Protein AF-0000000080438762 (afdb_homodimer)

Sequence (928 aa):
MVLQNIKEFFSVFGAPVFLPIVIFIICKALKMNNKKAFLSGLYAGVGLQGFMLLIGAFTPIIMPVIKQMVHSTGINLPVLDLGWQTSAIIAYSSKIGLIFFAFAIIIQLVLFATKFTNIFLPSDLWLNYTYMIWGSMMYIGTKNIWLSMLFMIVILLYNILNIEVICKRWSRYYKYPNCTIISMHNTEVTLLLYVLDPIFNKLGINKLRFHPDKLKEKLGVFGEVGTIGLILGILIGILGNIKRLDSMVAWGQITKLGIVLATLMMIFPKISQIFAQAFEPMADIVNKRLDNEKEKGREWYIGVDDATGYGEPATLITGTLLIPIMIFMALILPGNKTLPMVDLIALPFMVEALIAMTKGNMIKTIIVGGIWYSLGLYMCSAIAPIYTQAAIAAGIALPTGAVMITSFNMMAQPIAGLMFLAFLSQNPILILGIIILYFILLIVVKKNKERIHNYIEVQAEKNIMVLQNIKEFFSVFGAPVFLPIVIFIICKALKMNNKKAFLSGLYAGVGLQGFMLLIGAFTPIIMPVIKQMVHSTGINLPVLDLGWQTSAIIAYSSKIGLIFFAFAIIIQLVLFATKFTNIFLPSDLWLNYTYMIWGSMMYIGTKNIWLSMLFMIVILLYNILNIEVICKRWSRYYKYPNCTIISMHNTEVTLLLYVLDPIFNKLGINKLRFHPDKLKEKLGVFGEVGTIGLILGILIGILGNIKRLDSMVAWGQITKLGIVLATLMMIFPKISQIFAQAFEPMADIVNKRLDNEKEKGREWYIGVDDATGYGEPATLITGTLLIPIMIFMALILPGNKTLPMVDLIALPFMVEALIAMTKGNMIKTIIVGGIWYSLGLYMCSAIAPIYTQAAIAAGIALPTGAVMITSFNMMAQPIAGLMFLAFLSQNPILILGIIILYFILLIVVKKNKERIHNYIEVQAEKNI

Radius of gyration: 29.32 Å; Cα contacts (8 Å, |Δi|>4): 1547; chains: 2; bounding box: 57×88×68 Å

Organism: NCBI:txid29372

Foldseek 3Di:
DVLVVQLVCPLVDDPLRVQLVLQLVVCVVLVHDNVLSNLLSNLQSQLVVVVVVLLVVCQVLQVLLLVLLCVVLVPFQQAEAPAVSLLLLLLSNDSLSVVLLVVVQVVLVVCCVVPVAQENESSRSSLLSLLSSLLLLLCLLPVDSVLSNVLSVLLLLVLRLQFLLLVVLLCVLLVQPQATARRSLQRLLVVLVVVCLVVCVVVPLLVDPDFLVVQCVVVPPCSDQLNVQLVLLLVSLCSSCVPPVVDPVSVVSSNVSSNSSSVCSVVLLVSLVSNLSSCNVVSVSVVVVVVVCVVVPRRHHYHDHLSNRLNPPLLSSLLSVCLVLVQVLQSPPPPQNYHYGSCSNVSSSNQSSVCSLQSSSSVSSNVSSSVLLSLLSVQQRVSFVSSQVSSVVSVHDDPPSRDTYGHSSSRSNNVSSVLSVQSSVVDPVSVVVSVVVSVVSSCVCVVCVVVSNVVSVVSNVSRD/DVLVVQLCCPLVDDPLRVQLVLQLVVCVVLVHDNVLSNLLSNLQSQLVVVVVVLLVVCQVLQVLLLVLLCVVLVPFQQAEAPAVSLLLLLLSNDSLSVVLLVVVQVVLVVCCVVPVAQENESSRSSLLSLLSSLLLLLCLLPVDSVLSSVLSVLVLLVLRLQFLLLVVLLCVLLVLPQATARRSLQRLLVVLVVVCLVVCVVVPLLVDPDFLVVQCVVVPPCSDQLNVQLVLLLVSLCSSCVPPVVDPVSVVSSNVSSNSSSVCSVVLLVSLVSNLSSCNVVSVSVVVVVVVCVVVVRRHHYHDHLSNRLNPSLLSSLLSVCLVLVQVLQRPPPPQNYHYGSCSNVSSSNQSSVCSLQSSSSVSSNVSSSVLLSLLSVQQRVSQVSSQVSSVVSVHDDPPSRDTYGHSSSRSNNVSSVLSVQSSVVDPVSVVVSVVVSVVSSCVCVVCVVVSNVVSVVSNVSRD

Secondary structure (DSSP, 8-state):
-HHHHHHHHHHHS-HHHHHHHHHHHHHHHTT--HHHHHHHHHHHHHHHHHHHHHHHHHHHHHHHHHHHHHHHHT----EEE--HHHHHHHHHHSHHHHHHHHHHHHHHHHHHHTTS-SEEGGGGGGGGHHHHHHHHHHHHHH--HHHHHHHHHHHHHHHHHHHHHHHHHHHHHHT-TTEEE--HHHHTTHHHHHHHHHHHHHHTGGG----HHHHHHHHGGGGSHHHHHHHHHHHHHHHHTGGGTTSHHHHHHHHHHHHHHHHHHHHHHHHHHHHHTTTHHHHHHHHHHHHHHGGGT---EEEE-THHHHT-HHHHHHHHHHHHHHHHHHHHSTT--EE--GGGGGHHHHTHHHHHHTTT-HHHHHHHHHHHHHHHHHHHHHHHHHHHHHHHHTTPPPPTT-SEEE-HHHH--HHHHHHHHHHHTT-HHHHHHHHHHHHHHHHHHHHTHHHHHHHHHHHHHT--/-HHHHHHHHHHHS-HHHHHHHHHHHHHHHTT--HHHHHHHHHHHHHHHHHHHHHHHHHHHHHHHHHHHHHHHHT----EEE--HHHHHHHHHHSHHHHHHHHHHHHHHHHHHHTTS-SEEGGGGGGGGHHHHHHHHHHHHHH--HHHHHHHHHHHHHHHHHHHHHHHHHHHHHHT-TTEEE--HHHHTTHHHHHHHHHHHHHHTGGG----HHHHHHHHGGGGSHHHHHHHHHHHHHHHHTGGGTTSHHHHHHHHHHHHHHHHHHHHHHHHHHHHHTTTHHHHHHHHHHHHHHGGGT---EEEE-THHHHT-HHHHHHHHHHHHHHHHHHHHSTT--EE--GGGGGHHHHTHHHHHHTTT-HHHHHHHHHHHHHHHHHHHHHHHHHHHHHHHHTTPPPPTT--EEE-HHHH--HHHHHHHHHHHTT-HHHHHHHHHHHHHHHHHHHHTHHHHHHHHHHHHHT--

Solvent-accessible surface area (backbone atoms only — not comparable to full-atom values): 45391 Å² total; per-residue (Å²): 107,69,65,58,50,49,32,49,46,47,65,42,36,49,65,41,59,52,46,17,54,53,39,24,52,51,33,43,73,72,66,44,57,67,63,61,17,47,49,20,7,47,25,37,13,25,21,50,41,45,52,51,41,52,52,59,44,44,39,74,64,49,49,60,38,55,52,37,31,36,63,74,69,67,52,78,50,57,27,38,24,67,12,51,68,51,44,42,50,32,7,47,48,28,70,64,14,45,53,43,53,61,47,48,52,52,51,43,49,49,36,34,74,69,60,74,38,50,52,42,50,71,64,42,60,74,59,50,34,71,38,16,35,56,22,36,34,41,26,70,76,65,71,35,67,64,61,18,50,48,48,31,51,50,54,50,52,55,42,50,56,51,36,67,61,44,28,64,48,38,11,60,64,70,66,37,71,53,27,22,61,66,50,55,63,25,52,58,62,42,62,56,42,70,63,45,47,65,54,36,53,74,72,48,56,33,67,48,72,52,36,55,71,53,35,28,70,74,49,40,64,62,33,34,65,45,43,42,23,24,53,49,21,32,52,52,27,45,60,23,30,65,91,41,68,86,37,66,64,39,51,22,52,14,49,48,38,7,46,49,38,13,21,48,58,58,46,48,30,56,37,19,52,44,28,35,52,28,47,49,63,56,37,50,53,49,48,56,50,33,67,64,34,48,76,73,69,58,79,59,28,39,28,36,61,53,50,56,56,33,44,40,61,46,28,36,52,41,17,54,60,42,37,63,52,50,54,52,45,42,72,66,44,83,87,40,26,30,39,78,51,53,25,42,78,43,33,19,45,45,40,40,52,42,27,29,54,31,59,40,28,34,62,63,36,47,53,52,48,52,52,50,48,52,49,2,36,46,35,34,38,71,46,16,66,52,45,31,51,36,32,48,73,49,66,50,79,73,57,87,89,51,81,33,31,40,26,46,52,68,39,34,34,48,65,64,46,51,53,46,54,38,52,72,66,66,41,64,67,54,43,50,48,55,54,50,50,47,54,52,50,48,51,54,45,68,75,35,41,69,58,50,45,50,49,49,52,53,58,18,66,59,31,80,110,68,65,57,50,50,32,50,44,45,66,42,36,47,66,44,59,52,46,17,54,53,38,25,52,52,33,45,72,71,66,42,58,69,61,62,16,48,48,19,6,48,26,38,12,25,20,50,41,46,50,51,41,53,52,62,47,44,39,74,62,50,48,61,38,54,52,36,32,35,62,73,68,66,52,78,48,58,27,38,23,66,12,51,68,53,44,44,50,32,8,48,47,29,70,65,14,45,55,43,53,61,48,48,52,52,51,44,49,50,36,34,74,69,61,73,37,49,52,40,49,69,65,40,59,73,58,50,33,71,39,17,36,56,22,35,32,40,27,70,76,64,71,34,69,64,62,17,51,50,50,30,51,50,54,48,52,55,42,50,55,51,36,66,61,45,28,64,48,39,10,60,63,72,67,36,73,51,28,22,63,65,51,55,63,24,52,57,62,42,63,57,42,70,64,44,48,65,52,35,52,74,72,48,55,34,64,50,72,54,36,55,70,50,36,28,69,73,48,41,66,62,34,33,64,44,44,42,24,25,52,50,21,31,50,52,28,45,59,24,29,66,90,41,70,86,38,66,64,39,50,22,53,14,48,48,38,6,45,50,38,13,23,48,57,58,46,48,31,59,37,19,52,43,27,35,53,28,46,48,63,59,37,51,53,49,48,55,50,34,65,64,34,48,72,78,68,58,77,60,28,38,28,38,62,55,49,55,55,33,46,40,61,47,29,37,53,42,18,54,59,42,35,64,52,48,52,52,46,41,72,65,45,82,87,42,26,31,39,76,50,50,25,43,79,45,31,19,47,44,39,41,52,42,27,29,54,31,59,40,29,33,63,62,36,48,53,52,49,51,52,50,48,50,50,3,36,46,35,31,40,71,45,16,66,52,46,32,52,35,32,49,73,49,65,51,78,72,58,89,90,52,79,31,32,40,25,47,51,68,38,34,34,49,66,63,47,51,52,46,54,38,51,72,66,66,40,63,68,55,43,49,48,54,56,51,48,47,54,53,50,47,51,53,46,68,75,36,41,69,60,50,44,49,49,49,51,54,57,18,65,59,33,83

Structure (mmCIF, N/CA/C/O backbone):
data_AF-0000000080438762-model_v1
#
loop_
_entity.id
_entity.type
_entity.pdbx_description
1 polymer 'PTS EIIC type-2 domain-containing protein'
#
loop_
_atom_site.group_PDB
_atom_site.id
_atom_site.type_symbol
_atom_site.label_atom_id
_atom_site.label_alt_id
_atom_site.label_comp_id
_atom_site.label_asym_id
_atom_site.label_entity_id
_atom_site.label_seq_id
_atom_site.pdbx_PDB_ins_code
_atom_site.Cartn_x
_atom_site.Cartn_y
_atom_site.Cartn_z
_atom_site.occupancy
_atom_site.B_iso_or_equiv
_atom_site.auth_seq_id
_atom_site.auth_comp_id
_atom_site.auth_asym_id
_atom_site.auth_atom_id
_atom_site.pdbx_PDB_model_num
ATOM 1 N N . MET A 1 1 ? 13.609 -8.773 -35.969 1 60.53 1 MET A N 1
ATOM 2 C CA . MET A 1 1 ? 13.195 -7.395 -35.688 1 60.53 1 MET A CA 1
ATOM 3 C C . MET A 1 1 ? 11.938 -7.363 -34.844 1 60.53 1 MET A C 1
ATOM 5 O O . MET A 1 1 ? 11.914 -6.707 -33.781 1 60.53 1 MET A O 1
ATOM 9 N N . VAL A 1 2 ? 10.969 -8.25 -35.188 1 62.75 2 VAL A N 1
ATOM 10 C CA . VAL A 1 2 ? 9.703 -8.25 -34.438 1 62.75 2 VAL A CA 1
ATOM 11 C C . VAL A 1 2 ? 9.93 -8.766 -33.031 1 62.75 2 VAL A C 1
ATOM 13 O O . VAL A 1 2 ? 9.453 -8.156 -32.062 1 62.75 2 VAL A O 1
ATOM 16 N N . LEU A 1 3 ? 10.703 -9.758 -32.938 1 65.19 3 LEU A N 1
ATOM 17 C CA . LEU A 1 3 ? 10.938 -10.352 -31.609 1 65.19 3 LEU A CA 1
ATOM 18 C C . LEU A 1 3 ? 11.719 -9.398 -30.719 1 65.19 3 LEU A C 1
ATOM 20 O O . LEU A 1 3 ? 11.469 -9.336 -29.516 1 65.19 3 LEU A O 1
ATOM 24 N N . GLN A 1 4 ? 12.695 -8.711 -31.328 1 71.69 4 GLN A N 1
ATOM 25 C CA . GLN A 1 4 ? 13.469 -7.742 -30.547 1 71.69 4 GLN A CA 1
ATOM 26 C C . GLN A 1 4 ? 12.578 -6.605 -30.047 1 71.69 4 GLN A C 1
ATOM 28 O O . GLN A 1 4 ? 12.734 -6.141 -28.922 1 71.69 4 GLN A O 1
ATOM 33 N N . ASN A 1 5 ? 11.703 -6.258 -30.953 1 73.62 5 ASN A N 1
ATOM 34 C CA . ASN A 1 5 ? 10.773 -5.203 -30.578 1 73.62 5 ASN A CA 1
ATOM 35 C C . ASN A 1 5 ? 9.836 -5.652 -29.453 1 73.62 5 ASN A C 1
ATOM 37 O O . ASN A 1 5 ? 9.508 -4.867 -28.562 1 73.62 5 ASN A O 1
ATOM 41 N N . ILE A 1 6 ? 9.469 -6.895 -29.531 1 71.62 6 ILE A N 1
ATOM 42 C CA . ILE A 1 6 ? 8.586 -7.441 -28.5 1 71.62 6 ILE A CA 1
ATOM 43 C C . ILE A 1 6 ? 9.336 -7.535 -27.172 1 71.62 6 ILE A C 1
ATOM 45 O O . ILE A 1 6 ? 8.789 -7.203 -26.125 1 71.62 6 ILE A O 1
ATOM 49 N N . LYS A 1 7 ? 10.516 -7.93 -27.359 1 71.75 7 LYS A N 1
ATOM 50 C CA . LYS A 1 7 ? 11.359 -8.016 -26.172 1 71.75 7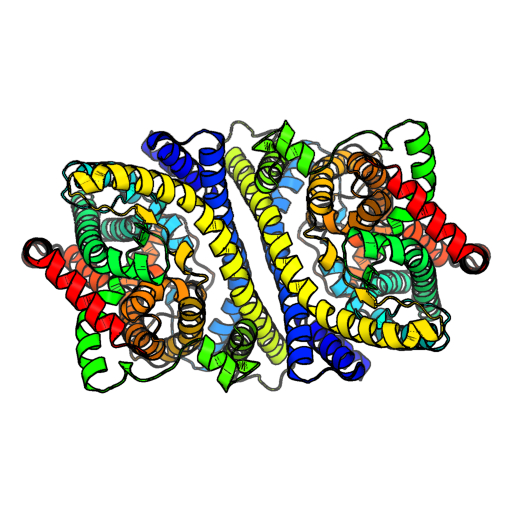 LYS A CA 1
ATOM 51 C C . LYS A 1 7 ? 11.531 -6.641 -25.516 1 71.75 7 LYS A C 1
ATOM 53 O O . LYS A 1 7 ? 11.461 -6.512 -24.297 1 71.75 7 LYS A O 1
ATOM 58 N N . GLU A 1 8 ? 11.836 -5.727 -26.359 1 75 8 GLU A N 1
ATOM 59 C CA . GLU A 1 8 ? 12.031 -4.371 -25.859 1 75 8 GLU A CA 1
ATOM 60 C C . GLU A 1 8 ? 10.758 -3.826 -25.219 1 75 8 GLU A C 1
ATOM 62 O O . GLU A 1 8 ? 10.812 -3.125 -24.203 1 75 8 GLU A O 1
ATOM 67 N N . PHE A 1 9 ? 9.672 -4.195 -25.766 1 76.25 9 PHE A N 1
ATOM 68 C CA . PHE A 1 9 ? 8.383 -3.756 -25.25 1 76.25 9 PHE A CA 1
ATOM 69 C C . PHE A 1 9 ? 8.148 -4.277 -23.844 1 76.25 9 PHE A C 1
ATOM 71 O O . PHE A 1 9 ? 7.801 -3.512 -22.938 1 76.25 9 PHE A O 1
ATOM 78 N N . PHE A 1 10 ? 8.398 -5.473 -23.688 1 71.19 10 PHE A N 1
ATOM 79 C CA . PHE A 1 10 ? 8.086 -6.082 -22.406 1 71.19 10 PHE A CA 1
ATOM 80 C C . PHE A 1 10 ? 9.117 -5.684 -21.359 1 71.19 10 PHE A C 1
ATOM 82 O O . PHE A 1 10 ? 8.812 -5.66 -20.156 1 71.19 10 PHE A O 1
ATOM 89 N N . SER A 1 11 ? 10.266 -5.375 -21.875 1 72.12 11 SER A N 1
ATOM 90 C CA . SER A 1 11 ? 11.305 -4.949 -20.938 1 72.12 11 SER A CA 1
ATOM 91 C C . SER A 1 11 ? 11.07 -3.518 -20.469 1 72.12 11 SER A C 1
ATOM 93 O O . SER A 1 11 ? 11.398 -3.172 -19.328 1 72.12 11 SER A O 1
ATOM 95 N N . VAL A 1 12 ? 10.492 -2.799 -21.406 1 78.62 12 VAL A N 1
ATOM 96 C CA . VAL A 1 12 ? 10.32 -1.38 -21.109 1 78.62 12 VAL A CA 1
ATOM 97 C C . VAL A 1 12 ? 9.008 -1.164 -20.359 1 78.62 12 VAL A C 1
ATOM 99 O O . VAL A 1 12 ? 8.953 -0.387 -19.406 1 78.62 12 VAL A O 1
ATOM 102 N N . PHE A 1 13 ? 8.086 -2.068 -20.828 1 84.06 13 PHE A N 1
ATOM 103 C CA . PHE A 1 13 ? 6.777 -1.931 -20.203 1 84.06 13 PHE A CA 1
ATOM 104 C C . PHE A 1 13 ? 6.582 -2.996 -19.125 1 84.06 13 PHE A C 1
ATOM 106 O O . PHE A 1 13 ? 6.672 -4.191 -19.406 1 84.06 13 PHE A O 1
ATOM 113 N N . GLY A 1 14 ? 6.516 -2.725 -17.938 1 77.38 14 GLY A N 1
ATOM 114 C CA . GLY A 1 14 ? 6.309 -3.668 -16.859 1 77.38 14 GLY A CA 1
ATOM 115 C C . GLY A 1 14 ? 4.938 -4.316 -16.875 1 77.38 14 GLY A C 1
ATOM 116 O O . GLY A 1 14 ? 4.051 -3.875 -17.609 1 77.38 14 GLY A O 1
ATOM 117 N N . ALA A 1 15 ? 4.746 -5.336 -16.141 1 79.12 15 ALA A N 1
ATOM 118 C CA . ALA A 1 15 ? 3.527 -6.137 -16.094 1 79.12 15 ALA A CA 1
ATOM 119 C C . ALA A 1 15 ? 2.316 -5.277 -15.75 1 79.12 15 ALA A C 1
ATOM 121 O O . ALA A 1 15 ? 1.248 -5.43 -16.344 1 79.12 15 ALA A O 1
ATOM 122 N N . PRO A 1 16 ? 2.465 -4.363 -14.859 1 89.06 16 PRO A N 1
ATOM 123 C CA . PRO A 1 16 ? 1.282 -3.574 -14.508 1 89.06 16 PRO A CA 1
ATOM 124 C C . PRO A 1 16 ? 0.776 -2.719 -15.672 1 89.06 16 PRO A C 1
ATOM 126 O O . PRO A 1 16 ? -0.374 -2.273 -15.656 1 89.06 16 PRO A O 1
ATOM 129 N N . VAL A 1 17 ? 1.627 -2.49 -16.703 1 89.69 17 VAL A N 1
ATOM 130 C CA . VAL A 1 17 ? 1.229 -1.66 -17.828 1 89.69 17 VAL A CA 1
ATOM 131 C C . VAL A 1 17 ? 0.624 -2.535 -18.938 1 89.69 17 VAL A C 1
ATOM 133 O O . VAL A 1 17 ? -0.343 -2.139 -19.594 1 89.69 17 VAL A O 1
ATOM 136 N N . PHE A 1 18 ? 1.146 -3.625 -19.188 1 84.38 18 PHE A N 1
ATOM 137 C CA . PHE A 1 18 ? 0.654 -4.41 -20.312 1 84.38 18 PHE A CA 1
ATOM 138 C C . PHE A 1 18 ? -0.565 -5.234 -19.906 1 84.38 18 PHE A C 1
ATOM 140 O O . PHE A 1 18 ? -1.443 -5.496 -20.719 1 84.38 18 PHE A O 1
ATOM 147 N N . LEU A 1 19 ? -0.685 -5.629 -18.609 1 85 19 LEU A N 1
ATOM 148 C CA . LEU A 1 19 ? -1.793 -6.449 -18.125 1 85 19 LEU A CA 1
ATOM 149 C C . LEU A 1 19 ? -3.129 -5.758 -18.375 1 85 19 LEU A C 1
ATOM 151 O O . LEU A 1 19 ? -4.086 -6.391 -18.828 1 85 19 LEU A O 1
ATOM 155 N N . PRO A 1 20 ? -3.205 -4.52 -18.078 1 91.94 20 PRO A N 1
ATOM 156 C CA . PRO A 1 20 ? -4.469 -3.832 -18.344 1 91.94 20 PRO A CA 1
ATOM 157 C C . PRO A 1 20 ? -4.883 -3.916 -19.812 1 91.94 20 PRO A C 1
ATOM 159 O O . PRO A 1 20 ? -6.074 -4.035 -20.125 1 91.94 20 PRO A O 1
ATOM 162 N N . ILE A 1 21 ? -3.982 -3.811 -20.688 1 89.19 21 ILE A N 1
ATOM 163 C CA . ILE A 1 21 ? -4.273 -3.869 -22.125 1 89.19 21 ILE A CA 1
ATOM 164 C C . ILE A 1 21 ? -4.812 -5.25 -22.484 1 89.19 21 ILE A C 1
ATOM 166 O O . ILE A 1 21 ? -5.812 -5.367 -23.203 1 89.19 21 ILE A O 1
ATOM 170 N N . VAL A 1 22 ? -4.203 -6.219 -22 1 83.5 22 VAL A N 1
ATOM 171 C CA . VAL A 1 22 ? -4.617 -7.59 -22.281 1 83.5 22 VAL A CA 1
ATOM 172 C C . VAL A 1 22 ? -6.027 -7.824 -21.734 1 83.5 22 VAL A C 1
ATOM 174 O O . VAL A 1 22 ? -6.879 -8.383 -22.438 1 83.5 22 VAL A O 1
ATOM 177 N N . ILE A 1 23 ? -6.266 -7.465 -20.531 1 87.75 23 ILE A N 1
ATOM 178 C CA . ILE A 1 23 ? -7.574 -7.656 -19.906 1 87.75 23 ILE A CA 1
ATOM 179 C C . ILE A 1 23 ? -8.633 -6.891 -20.688 1 87.75 23 ILE A C 1
ATOM 181 O O . ILE A 1 23 ? -9.75 -7.383 -20.891 1 87.75 23 ILE A O 1
ATOM 185 N N . PHE A 1 24 ? -8.289 -5.711 -21.141 1 92.81 24 PHE A N 1
ATOM 186 C CA . PHE A 1 24 ? -9.219 -4.926 -21.938 1 92.81 24 PHE A CA 1
ATOM 187 C C . PHE A 1 24 ? -9.609 -5.676 -23.203 1 92.81 24 PHE A C 1
ATOM 189 O O . PHE A 1 24 ? -10.789 -5.746 -23.547 1 92.81 24 PHE A O 1
ATOM 196 N N . ILE A 1 25 ? -8.656 -6.203 -23.875 1 89.19 25 ILE A N 1
ATOM 197 C CA . ILE A 1 25 ? -8.883 -6.922 -25.125 1 89.19 25 ILE A CA 1
ATOM 198 C C . ILE A 1 25 ? -9.766 -8.141 -24.875 1 89.19 25 ILE A C 1
ATOM 200 O O . ILE A 1 25 ? -10.695 -8.406 -25.625 1 89.19 25 ILE A O 1
ATOM 204 N N . ILE A 1 26 ? -9.516 -8.82 -23.875 1 83.62 26 ILE A N 1
ATOM 205 C CA . ILE A 1 26 ? -10.281 -10.016 -23.531 1 83.62 26 ILE A CA 1
ATOM 206 C C . ILE A 1 26 ? -11.727 -9.625 -23.219 1 83.62 26 ILE A C 1
ATOM 208 O O . ILE A 1 26 ? -12.664 -10.289 -23.641 1 83.62 26 ILE A O 1
ATOM 212 N N . CYS A 1 27 ? -11.836 -8.609 -22.391 1 89.12 27 CYS A N 1
ATOM 213 C CA . CYS A 1 27 ? -13.18 -8.148 -22.047 1 89.12 27 CYS A CA 1
ATOM 214 C C . CYS A 1 27 ? -13.953 -7.734 -23.297 1 89.12 27 CYS A C 1
ATOM 216 O O . CYS A 1 27 ? -15.141 -8.016 -23.406 1 89.12 27 CYS A O 1
ATOM 218 N N . LYS A 1 28 ? -13.25 -7.102 -24.219 1 91.62 28 LYS A N 1
ATOM 219 C CA . LYS A 1 28 ? -13.891 -6.711 -25.484 1 91.62 28 LYS A CA 1
ATOM 220 C C . LYS A 1 28 ? -14.273 -7.934 -26.312 1 91.62 28 LYS A C 1
ATOM 222 O O . LYS A 1 28 ? -15.305 -7.941 -26.969 1 91.62 28 LYS A O 1
ATOM 227 N N . ALA A 1 29 ? -13.461 -8.867 -26.25 1 84.69 29 ALA A N 1
ATOM 228 C CA . ALA A 1 29 ? -13.75 -10.117 -26.953 1 84.69 29 ALA A CA 1
ATOM 229 C C . ALA A 1 29 ? -14.984 -10.797 -26.375 1 84.69 29 ALA A C 1
ATOM 231 O O . ALA A 1 29 ? -15.719 -11.492 -27.078 1 84.69 29 ALA A O 1
ATOM 232 N N . LEU A 1 30 ? -15.219 -10.594 -25.156 1 84 30 LEU A N 1
ATOM 233 C CA . LEU A 1 30 ? -16.391 -11.148 -24.484 1 84 30 LEU A CA 1
ATOM 234 C C . LEU A 1 30 ? -17.594 -10.219 -24.641 1 84 30 LEU A C 1
ATOM 236 O O . LEU A 1 30 ? -18.625 -10.406 -23.984 1 84 30 LEU A O 1
ATOM 240 N N . LYS A 1 31 ? -17.375 -9.086 -25.391 1 89.12 31 LYS A N 1
ATOM 241 C CA . LYS A 1 31 ? -18.438 -8.164 -25.781 1 89.12 31 LYS A CA 1
ATOM 242 C C . LYS A 1 31 ? -18.859 -7.285 -24.609 1 89.12 31 LYS A C 1
ATOM 244 O O . LYS A 1 31 ? -20.047 -6.969 -24.469 1 89.12 31 LYS A O 1
ATOM 249 N N . MET A 1 32 ? -17.953 -7.055 -23.844 1 91.06 32 MET A N 1
ATOM 250 C CA . MET A 1 32 ? -18.219 -6.09 -22.766 1 91.06 32 MET A CA 1
ATOM 251 C C . MET A 1 32 ? -18.188 -4.664 -23.312 1 91.06 32 MET A C 1
ATOM 253 O O . MET A 1 32 ? -17.547 -4.391 -24.312 1 91.06 32 MET A O 1
ATOM 257 N N . ASN A 1 33 ? -19.062 -3.779 -22.703 1 93 33 ASN A N 1
ATOM 258 C CA . ASN A 1 33 ? -19 -2.387 -23.141 1 93 33 ASN A CA 1
ATOM 259 C C . ASN A 1 33 ? -17.641 -1.763 -22.844 1 93 33 ASN A C 1
ATOM 261 O O . ASN A 1 33 ? -16.891 -2.256 -22 1 93 33 ASN A O 1
ATOM 265 N N . ASN A 1 34 ? -17.266 -0.674 -23.438 1 94.06 34 ASN A N 1
ATOM 266 C CA . ASN A 1 34 ? -15.945 -0.055 -23.391 1 94.06 34 ASN A CA 1
ATOM 267 C C . ASN A 1 34 ? -15.609 0.445 -21.984 1 94.06 34 ASN A C 1
ATOM 269 O O . ASN A 1 34 ? -14.477 0.306 -21.516 1 94.06 34 ASN A O 1
ATOM 273 N N . LYS A 1 35 ? -16.594 0.978 -21.344 1 92.38 35 LYS A N 1
ATOM 274 C CA . LYS A 1 35 ? -16.375 1.545 -20.016 1 92.38 35 LYS A CA 1
ATOM 275 C C . LYS A 1 35 ? -15.977 0.463 -19.016 1 92.38 35 LYS A C 1
ATOM 277 O O . LYS A 1 35 ? -14.969 0.592 -18.312 1 92.38 35 LYS A O 1
ATOM 282 N N . LYS A 1 36 ? -16.734 -0.545 -19 1 92.88 36 LYS A N 1
ATOM 283 C CA . LYS A 1 36 ? -16.484 -1.64 -18.062 1 92.88 36 LYS A CA 1
ATOM 284 C C . LYS A 1 36 ? -15.18 -2.361 -18.406 1 92.88 36 LYS A C 1
ATOM 286 O O . LYS A 1 36 ? -14.445 -2.777 -17.516 1 92.88 36 LYS A O 1
ATOM 291 N N . ALA A 1 37 ? -15.008 -2.504 -19.719 1 94.75 37 ALA A N 1
ATOM 292 C CA . ALA A 1 37 ? -13.781 -3.162 -20.156 1 94.75 37 ALA A CA 1
ATOM 293 C C . ALA A 1 37 ? -12.547 -2.365 -19.75 1 94.75 37 ALA A C 1
ATOM 295 O O . ALA A 1 37 ? -11.547 -2.938 -19.297 1 94.75 37 ALA A O 1
ATOM 296 N N . PHE A 1 38 ? -12.633 -1.078 -19.891 1 96.12 38 PHE A N 1
ATOM 297 C CA . PHE A 1 38 ? -11.516 -0.209 -19.516 1 96.12 38 PHE A CA 1
ATOM 298 C C . PHE A 1 38 ? -11.25 -0.269 -18.016 1 96.12 38 PHE A C 1
ATOM 300 O O . PHE A 1 38 ? -10.102 -0.393 -17.594 1 96.12 38 PHE A O 1
ATOM 307 N N . LEU A 1 39 ? -12.258 -0.207 -17.297 1 95.31 39 LEU A N 1
ATOM 308 C CA . LEU A 1 39 ? -12.109 -0.213 -15.852 1 95.31 39 LEU A CA 1
ATOM 309 C C . LEU A 1 39 ? -11.57 -1.553 -15.367 1 95.31 39 LEU A C 1
ATOM 311 O O . LEU A 1 39 ? -10.758 -1.6 -14.438 1 95.31 39 LEU A O 1
ATOM 315 N N . SER A 1 40 ? -12.047 -2.617 -15.969 1 93.56 40 SER A N 1
ATOM 316 C CA . SER A 1 40 ? -11.516 -3.932 -15.625 1 93.56 40 SER A CA 1
ATOM 317 C C . SER A 1 40 ? -10.008 -3.996 -15.859 1 93.56 40 SER A C 1
ATOM 319 O O . SER A 1 40 ? -9.273 -4.508 -15.016 1 93.56 40 SER A O 1
ATOM 321 N N . GLY A 1 41 ? -9.633 -3.508 -17 1 94.56 41 GLY A N 1
ATOM 322 C CA . GLY A 1 41 ? -8.203 -3.445 -17.281 1 94.56 41 GLY A CA 1
ATOM 323 C C . GLY A 1 41 ? -7.445 -2.59 -16.297 1 94.56 41 GLY A C 1
ATOM 324 O O . GLY A 1 41 ? -6.379 -2.986 -15.812 1 94.56 41 GLY A O 1
ATOM 325 N N . LEU A 1 42 ? -7.992 -1.457 -15.984 1 96.25 42 LEU A N 1
ATOM 326 C CA . LEU A 1 42 ? -7.34 -0.541 -15.055 1 96.25 42 LEU A CA 1
ATOM 327 C C . LEU A 1 42 ? -7.203 -1.174 -13.672 1 96.25 42 LEU A C 1
ATOM 329 O O . LEU A 1 42 ? -6.156 -1.054 -13.031 1 96.25 42 LEU A O 1
ATOM 333 N N . TYR A 1 43 ? -8.219 -1.858 -13.219 1 95.44 43 TYR A N 1
ATOM 334 C CA . TYR A 1 43 ? -8.188 -2.496 -11.906 1 95.44 43 TYR A CA 1
ATOM 335 C C . TYR A 1 43 ? -7.125 -3.582 -11.852 1 95.44 43 TYR A C 1
ATOM 337 O O . TYR A 1 43 ? -6.453 -3.748 -10.828 1 95.44 43 TYR A O 1
ATOM 345 N N . ALA A 1 44 ? -6.996 -4.25 -12.938 1 92.31 44 ALA A N 1
ATOM 346 C CA . ALA A 1 44 ? -5.969 -5.289 -12.984 1 92.31 44 ALA A CA 1
ATOM 347 C C . ALA A 1 44 ? -4.57 -4.684 -12.859 1 92.31 44 ALA A C 1
ATOM 349 O O . ALA A 1 44 ? -3.736 -5.188 -12.109 1 92.31 44 ALA A O 1
ATOM 350 N N . GLY A 1 45 ? -4.352 -3.648 -13.609 1 93.88 45 GLY A N 1
ATOM 351 C CA . GLY A 1 45 ? -3.061 -2.98 -13.547 1 93.88 45 GLY A CA 1
ATOM 352 C C . GLY A 1 45 ? -2.77 -2.369 -12.188 1 93.88 45 GLY A C 1
ATOM 353 O O . GLY A 1 45 ? -1.673 -2.533 -11.648 1 93.88 45 GLY A O 1
ATOM 354 N N . VAL A 1 46 ? -3.715 -1.699 -11.633 1 96.06 46 VAL A N 1
ATOM 355 C CA . VAL A 1 46 ? -3.596 -1.011 -10.352 1 96.06 46 VAL A CA 1
ATOM 356 C C . VAL A 1 46 ? -3.379 -2.029 -9.234 1 96.06 46 VAL A C 1
ATOM 358 O O . VAL A 1 46 ? -2.549 -1.822 -8.352 1 96.06 46 VAL A O 1
ATOM 361 N N . GLY A 1 47 ? -4.145 -3.066 -9.305 1 93.44 47 GLY A N 1
ATOM 362 C CA . GLY A 1 47 ? -3.973 -4.113 -8.305 1 93.44 47 GLY A CA 1
ATOM 363 C C . GLY A 1 47 ? -2.58 -4.715 -8.312 1 93.44 47 GLY A C 1
ATOM 364 O O . GLY A 1 47 ? -1.938 -4.812 -7.262 1 93.44 47 GLY A O 1
ATOM 365 N N . LEU A 1 48 ? -2.166 -5.051 -9.453 1 90.38 48 LEU A N 1
ATOM 366 C CA . LEU A 1 48 ? -0.84 -5.645 -9.578 1 90.38 48 LEU A CA 1
ATOM 367 C C . LEU A 1 48 ? 0.242 -4.66 -9.156 1 90.38 48 LEU A C 1
ATOM 369 O O . LEU A 1 48 ? 1.182 -5.031 -8.445 1 90.38 48 LEU A O 1
ATOM 373 N N . GLN A 1 49 ? 0.156 -3.496 -9.602 1 94.38 49 GLN A N 1
ATOM 374 C CA . GLN A 1 49 ? 1.121 -2.463 -9.242 1 94.38 49 GLN A CA 1
ATOM 375 C C . GLN A 1 49 ? 1.144 -2.242 -7.73 1 94.38 49 GLN A C 1
ATOM 377 O O . GLN A 1 49 ? 2.205 -2.002 -7.148 1 94.38 49 GLN A O 1
ATOM 382 N N . GLY A 1 50 ? -0.006 -2.234 -7.133 1 94.5 50 GLY A N 1
ATOM 383 C CA . GLY A 1 50 ? -0.077 -2.104 -5.684 1 94.5 50 GLY A CA 1
ATOM 384 C C . GLY A 1 50 ? 0.73 -3.156 -4.949 1 94.5 50 GLY A C 1
ATOM 385 O O . GLY A 1 50 ? 1.5 -2.836 -4.043 1 94.5 50 GLY A O 1
ATOM 386 N N . PHE A 1 51 ? 0.589 -4.383 -5.34 1 88.94 51 PHE A N 1
ATOM 387 C CA . PHE A 1 51 ? 1.365 -5.465 -4.746 1 88.94 51 PHE A CA 1
ATOM 388 C C . PHE A 1 51 ? 2.857 -5.234 -4.949 1 88.94 51 PHE A C 1
ATOM 390 O O . PHE A 1 51 ? 3.646 -5.367 -4.012 1 88.94 51 PHE A O 1
ATOM 397 N N . MET A 1 52 ? 3.174 -4.871 -6.137 1 89.5 52 MET A N 1
ATOM 398 C CA . MET A 1 52 ? 4.586 -4.73 -6.477 1 89.5 52 MET A CA 1
ATOM 399 C C . MET A 1 52 ? 5.223 -3.584 -5.691 1 89.5 52 MET A C 1
ATOM 401 O O . MET A 1 52 ? 6.367 -3.686 -5.258 1 89.5 52 MET A O 1
ATOM 405 N N . LEU A 1 53 ? 4.488 -2.492 -5.512 1 92.94 53 LEU A N 1
ATOM 406 C CA . LEU A 1 53 ? 5.012 -1.359 -4.754 1 92.94 53 LEU A CA 1
ATOM 407 C C . LEU A 1 53 ? 5.281 -1.755 -3.305 1 92.94 53 LEU A C 1
ATOM 409 O O . LEU A 1 53 ? 6.352 -1.464 -2.766 1 92.94 53 LEU A O 1
ATOM 413 N N . LEU A 1 54 ? 4.379 -2.441 -2.73 1 92.56 54 LEU A N 1
ATOM 414 C CA . LEU A 1 54 ? 4.508 -2.771 -1.314 1 92.56 54 LEU A CA 1
ATOM 415 C C . LEU A 1 54 ? 5.562 -3.852 -1.101 1 92.56 54 LEU A C 1
ATOM 417 O O . LEU A 1 54 ? 6.312 -3.809 -0.12 1 92.56 54 LEU A O 1
ATOM 421 N N . ILE A 1 55 ? 5.605 -4.809 -1.967 1 87.19 55 ILE A N 1
ATOM 422 C CA . ILE A 1 55 ? 6.633 -5.84 -1.87 1 87.19 55 ILE A CA 1
ATOM 423 C C . ILE A 1 55 ? 8.016 -5.215 -2.062 1 87.19 55 ILE A C 1
ATOM 425 O O . ILE A 1 55 ? 8.961 -5.543 -1.341 1 87.19 55 ILE A O 1
ATOM 429 N N . GLY A 1 56 ? 8.117 -4.328 -3.035 1 86.94 56 GLY A N 1
ATOM 430 C CA . GLY A 1 56 ? 9.367 -3.615 -3.252 1 86.94 56 GLY A CA 1
ATOM 431 C C . GLY A 1 56 ? 9.797 -2.787 -2.057 1 86.94 56 GLY A C 1
ATOM 432 O O . GLY A 1 56 ? 10.992 -2.678 -1.768 1 86.94 56 GLY A O 1
ATOM 433 N N . ALA A 1 57 ? 8.844 -2.225 -1.413 1 89.94 57 ALA A N 1
ATOM 434 C CA . ALA A 1 57 ? 9.133 -1.408 -0.236 1 89.94 57 ALA A CA 1
ATOM 435 C C . ALA A 1 57 ? 9.531 -2.279 0.951 1 89.94 57 ALA A C 1
ATOM 437 O O . ALA A 1 57 ? 10.312 -1.85 1.808 1 89.94 57 ALA A O 1
ATOM 438 N N . PHE A 1 58 ? 9.078 -3.471 1.018 1 89.94 58 PHE A N 1
ATOM 439 C CA . PHE A 1 58 ? 9.32 -4.395 2.119 1 89.94 58 PHE A CA 1
ATOM 440 C C . PHE A 1 58 ? 10.711 -5.016 2.004 1 89.94 58 PHE A C 1
ATOM 442 O O . PHE A 1 58 ? 11.352 -5.301 3.016 1 89.94 58 PHE A O 1
ATOM 449 N N . THR A 1 59 ? 11.211 -5.195 0.84 1 85.44 59 THR A N 1
ATOM 450 C CA . THR A 1 59 ? 12.422 -5.961 0.558 1 85.44 59 THR A CA 1
ATOM 451 C C . THR A 1 59 ? 13.625 -5.34 1.257 1 85.44 59 THR A C 1
ATOM 453 O O . THR A 1 59 ? 14.383 -6.039 1.94 1 85.44 59 THR A O 1
ATOM 456 N N . PRO A 1 60 ? 13.82 -4.074 1.165 1 88.38 60 PRO A N 1
ATOM 457 C CA . PRO A 1 60 ? 14.977 -3.49 1.844 1 88.38 60 PRO A CA 1
ATOM 458 C C . PRO A 1 60 ? 14.867 -3.564 3.365 1 88.38 60 PRO A C 1
ATOM 460 O O . PRO A 1 60 ? 15.875 -3.424 4.066 1 88.38 60 PRO A O 1
ATOM 463 N N . ILE A 1 61 ? 13.734 -3.77 3.885 1 89.69 61 ILE A N 1
ATOM 464 C CA . ILE A 1 61 ? 13.523 -3.816 5.328 1 89.69 61 ILE A CA 1
ATOM 465 C C . ILE A 1 61 ? 13.836 -5.219 5.852 1 89.69 61 ILE A C 1
ATOM 467 O O . ILE A 1 61 ? 14.484 -5.367 6.887 1 89.69 61 ILE A O 1
ATOM 471 N N . ILE A 1 62 ? 13.43 -6.242 5.121 1 86.56 62 ILE A N 1
ATOM 472 C CA . ILE A 1 62 ? 13.531 -7.609 5.617 1 86.56 62 ILE A CA 1
ATOM 473 C C . ILE A 1 62 ? 14.914 -8.172 5.277 1 86.56 62 ILE A C 1
ATOM 475 O O . ILE A 1 62 ? 15.438 -9.023 6.004 1 86.56 62 ILE A O 1
ATOM 479 N N . MET A 1 63 ? 15.516 -7.719 4.195 1 83.75 63 MET A N 1
ATOM 480 C CA . MET A 1 63 ? 16.75 -8.312 3.684 1 83.75 63 MET A CA 1
ATOM 481 C C . MET A 1 63 ? 17.859 -8.234 4.727 1 83.75 63 MET A C 1
ATOM 483 O O . MET A 1 63 ? 18.531 -9.234 4.992 1 83.75 63 MET A O 1
ATOM 487 N N . PRO A 1 64 ? 18.109 -7.035 5.34 1 87.88 64 PRO A N 1
ATOM 488 C CA . PRO A 1 64 ? 19.156 -6.988 6.359 1 87.88 64 PRO A CA 1
ATOM 489 C C . PRO A 1 64 ? 18.875 -7.922 7.539 1 87.88 64 PRO A C 1
ATOM 491 O O . PRO A 1 64 ? 19.812 -8.484 8.117 1 87.88 64 PRO A O 1
ATOM 494 N N . VAL A 1 65 ? 17.656 -8.062 7.926 1 87.62 65 VAL A N 1
ATOM 495 C CA . VAL A 1 65 ? 17.281 -8.922 9.047 1 87.62 65 VAL A CA 1
ATOM 496 C C . VAL A 1 65 ? 17.609 -10.375 8.711 1 87.62 65 VAL A C 1
ATOM 498 O O . VAL A 1 65 ? 18.141 -11.109 9.547 1 87.62 65 VAL A O 1
ATOM 501 N N . ILE A 1 66 ? 17.25 -10.812 7.547 1 81.38 66 ILE A N 1
ATOM 502 C CA . ILE A 1 66 ? 17.484 -12.188 7.113 1 81.38 66 ILE A CA 1
ATOM 503 C C . ILE A 1 66 ? 19 -12.438 7.012 1 81.38 66 ILE A C 1
ATOM 505 O O . ILE A 1 66 ? 19.469 -13.508 7.379 1 81.38 66 ILE A O 1
ATOM 509 N N . LYS A 1 67 ? 19.75 -11.461 6.453 1 82.12 67 LYS A N 1
ATOM 510 C CA . LYS A 1 67 ? 21.203 -11.594 6.352 1 82.12 67 LYS A CA 1
ATOM 511 C C . LYS A 1 67 ? 21.844 -11.727 7.734 1 82.12 67 LYS A C 1
ATOM 513 O O . LYS A 1 67 ? 22.781 -12.484 7.914 1 82.12 67 LYS A O 1
ATOM 518 N N . GLN A 1 68 ? 21.344 -10.961 8.641 1 87.12 68 GLN A N 1
ATOM 519 C CA . GLN A 1 68 ? 21.828 -11.055 10.008 1 87.12 68 GLN A CA 1
ATOM 520 C C . GLN A 1 68 ? 21.547 -12.438 10.602 1 87.12 68 GLN A C 1
ATOM 522 O O . GLN A 1 68 ? 22.359 -12.961 11.359 1 87.12 68 GLN A O 1
ATOM 527 N N . MET A 1 69 ? 20.406 -12.984 10.273 1 83.12 69 MET A N 1
ATOM 528 C CA . MET A 1 69 ? 20.078 -14.32 10.75 1 83.12 69 MET A CA 1
ATOM 529 C C . MET A 1 69 ? 21.078 -15.352 10.25 1 83.12 69 MET A C 1
ATOM 531 O O . MET A 1 69 ? 21.531 -16.219 11.008 1 83.12 69 MET A O 1
ATOM 535 N N . VAL A 1 70 ? 21.438 -15.242 9.031 1 80.38 70 VAL A N 1
ATOM 536 C CA . VAL A 1 70 ? 22.391 -16.156 8.406 1 80.38 70 VAL A CA 1
ATOM 537 C C . VAL A 1 70 ? 23.766 -15.984 9.047 1 80.38 70 VAL A C 1
ATOM 539 O O . VAL A 1 70 ? 24.453 -16.969 9.344 1 80.38 70 VAL A O 1
ATOM 542 N N . HIS A 1 71 ? 24.172 -14.797 9.281 1 83.5 71 HIS A N 1
ATOM 543 C CA . HIS A 1 71 ? 25.469 -14.523 9.867 1 83.5 71 HIS A CA 1
ATOM 544 C C . HIS A 1 71 ? 25.547 -15.016 11.305 1 83.5 71 HIS A C 1
ATOM 546 O O . HIS A 1 71 ? 26.578 -15.516 11.75 1 83.5 71 HIS A O 1
ATOM 552 N N . SER A 1 72 ? 24.547 -14.852 12 1 84.19 72 SER A N 1
ATOM 553 C CA . SER A 1 72 ? 24.516 -15.227 13.406 1 84.19 72 SER A CA 1
ATOM 554 C C . SER A 1 72 ? 24.516 -16.75 13.57 1 84.19 72 SER A C 1
ATOM 556 O O . SER A 1 72 ? 25.031 -17.266 14.57 1 84.19 72 SER A O 1
ATOM 558 N N . THR A 1 73 ? 23.906 -17.453 12.719 1 81.25 73 THR A N 1
ATOM 559 C CA . THR A 1 73 ? 23.812 -18.906 12.828 1 81.25 73 THR A CA 1
ATOM 560 C C . THR A 1 73 ? 25.062 -19.562 12.242 1 81.25 73 THR A C 1
ATOM 562 O O . THR A 1 73 ? 25.328 -20.734 12.508 1 81.25 73 THR A O 1
ATOM 565 N N . GLY A 1 74 ? 25.75 -18.828 11.438 1 79.5 74 GLY A N 1
ATOM 566 C CA . GLY A 1 74 ? 26.922 -19.375 10.797 1 79.5 74 GLY A CA 1
ATOM 567 C C . GLY A 1 74 ? 26.609 -20.312 9.648 1 79.5 74 GLY A C 1
ATOM 568 O O . GLY A 1 74 ? 27.484 -21 9.125 1 79.5 74 GLY A O 1
ATOM 569 N N . ILE A 1 75 ? 25.406 -20.359 9.32 1 79.44 75 ILE A N 1
ATOM 570 C CA . ILE A 1 75 ? 24.969 -21.234 8.242 1 79.44 75 ILE A CA 1
ATOM 571 C C . ILE A 1 75 ? 25.141 -20.531 6.898 1 79.44 75 ILE A C 1
ATOM 573 O O . ILE A 1 75 ? 24.859 -19.344 6.773 1 79.44 75 ILE A O 1
ATOM 577 N N . ASN A 1 76 ? 25.75 -21.266 6.012 1 80.12 76 ASN A N 1
ATOM 578 C CA . ASN A 1 76 ? 25.984 -20.688 4.688 1 80.12 76 ASN A CA 1
ATOM 579 C C . ASN A 1 76 ? 24.812 -20.984 3.744 1 80.12 76 ASN A C 1
ATOM 581 O O . ASN A 1 76 ? 24.656 -22.109 3.277 1 80.12 76 ASN A O 1
ATOM 585 N N . LEU A 1 77 ? 24 -20.062 3.539 1 85.06 77 LEU A N 1
ATOM 586 C CA . LEU A 1 77 ? 22.906 -20.141 2.58 1 85.06 77 LEU A CA 1
ATOM 587 C C . LEU A 1 77 ? 23.141 -19.172 1.423 1 85.06 77 LEU A C 1
ATOM 589 O O . LEU A 1 77 ? 22.562 -18.078 1.393 1 85.06 77 LEU A O 1
ATOM 593 N N . PRO A 1 78 ? 23.828 -19.578 0.377 1 86.31 78 PRO A N 1
ATOM 594 C CA . PRO A 1 78 ? 24.328 -18.672 -0.658 1 86.31 78 PRO A CA 1
ATOM 595 C C . PRO A 1 78 ? 23.266 -18.328 -1.7 1 86.31 78 PRO A C 1
ATOM 597 O O . PRO A 1 78 ? 23.453 -17.406 -2.498 1 86.31 78 PRO A O 1
ATOM 600 N N . VAL A 1 79 ? 22.188 -19.078 -1.751 1 93.19 79 VAL A N 1
ATOM 601 C CA . VAL A 1 79 ? 21.156 -18.828 -2.744 1 93.19 79 VAL A CA 1
ATOM 602 C C . VAL A 1 79 ? 20.109 -17.859 -2.18 1 93.19 79 VAL A C 1
ATOM 604 O O . VAL A 1 79 ? 19.375 -18.203 -1.257 1 93.19 79 VAL A O 1
ATOM 607 N N . LEU A 1 80 ? 20 -16.688 -2.799 1 90 80 LEU A N 1
ATOM 608 C CA . LEU A 1 80 ? 19.109 -15.656 -2.285 1 90 80 LEU A CA 1
ATOM 609 C C . LEU A 1 80 ? 17.812 -15.602 -3.094 1 90 80 LEU A C 1
ATOM 611 O O . LEU A 1 80 ? 17.844 -15.656 -4.324 1 90 80 LEU A O 1
ATOM 615 N N . ASP A 1 81 ? 16.734 -15.5 -2.434 1 94.25 81 ASP A N 1
ATOM 616 C CA . ASP A 1 81 ? 15.414 -15.352 -3.035 1 94.25 81 ASP A CA 1
ATOM 617 C C . ASP A 1 81 ? 15.133 -13.898 -3.398 1 94.25 81 ASP A C 1
ATOM 619 O O . ASP A 1 81 ? 14.945 -13.055 -2.516 1 94.25 81 ASP A O 1
ATOM 623 N N . LEU A 1 82 ? 15.039 -13.68 -4.73 1 89.25 82 LEU A N 1
ATOM 624 C CA . LEU A 1 82 ? 14.852 -12.305 -5.188 1 89.25 82 LEU A CA 1
ATOM 625 C C . LEU A 1 82 ? 13.391 -12.047 -5.555 1 89.25 82 LEU A C 1
ATOM 627 O O . LEU A 1 82 ? 13.055 -10.977 -6.055 1 89.25 82 LEU A O 1
ATOM 631 N N . GLY A 1 83 ? 12.531 -13.109 -5.414 1 91 83 GLY A N 1
ATOM 632 C CA . GLY A 1 83 ? 11.102 -12.883 -5.543 1 91 83 GLY A CA 1
ATOM 633 C C . GLY A 1 83 ? 10.555 -13.312 -6.891 1 91 83 GLY A C 1
ATOM 634 O O . GLY A 1 83 ? 11.305 -13.469 -7.855 1 91 83 GLY A O 1
ATOM 635 N N . TRP A 1 84 ? 9.195 -13.375 -6.953 1 92.44 84 TRP A N 1
ATOM 636 C CA . TRP A 1 84 ? 8.492 -13.82 -8.148 1 92.44 84 TRP A CA 1
ATOM 637 C C . TRP A 1 84 ? 8.578 -12.781 -9.258 1 92.44 84 TRP A C 1
ATOM 639 O O . TRP A 1 84 ? 8.547 -13.117 -10.445 1 92.44 84 TRP A O 1
ATOM 649 N N . GLN A 1 85 ? 8.633 -11.523 -8.961 1 86.06 85 GLN A N 1
ATOM 650 C CA . GLN A 1 85 ? 8.734 -10.453 -9.953 1 86.06 85 GLN A CA 1
ATOM 651 C C . GLN A 1 85 ? 9.984 -10.617 -10.812 1 86.06 85 GLN A C 1
ATOM 653 O O . GLN A 1 85 ? 9.969 -10.328 -12.008 1 86.06 85 GLN A O 1
ATOM 658 N N . THR A 1 86 ? 11.07 -11.055 -10.141 1 88.5 86 THR A N 1
ATOM 659 C CA . THR A 1 86 ? 12.312 -11.297 -10.867 1 88.5 86 THR A CA 1
ATOM 660 C C . THR A 1 86 ? 12.133 -12.406 -11.898 1 88.5 86 THR A C 1
ATOM 662 O O . THR A 1 86 ? 12.633 -12.32 -13.016 1 88.5 86 THR A O 1
ATOM 665 N N . SER A 1 87 ? 11.398 -13.406 -11.492 1 93.38 87 SER A N 1
ATOM 666 C CA . SER A 1 87 ? 11.109 -14.5 -12.414 1 93.38 87 SER A CA 1
ATOM 667 C C . SER A 1 87 ? 10.305 -14.023 -13.617 1 93.38 87 SER A C 1
ATOM 669 O O . SER A 1 87 ? 10.539 -14.461 -14.742 1 93.38 87 SER A O 1
ATOM 671 N N . ALA A 1 88 ? 9.391 -13.18 -13.383 1 88.56 88 ALA A N 1
ATOM 672 C CA . ALA A 1 88 ? 8.578 -12.625 -14.461 1 88.56 88 ALA A CA 1
ATOM 673 C C . ALA A 1 88 ? 9.445 -11.836 -15.438 1 88.56 88 ALA A C 1
ATOM 675 O O . ALA A 1 88 ? 9.266 -11.93 -16.656 1 88.56 88 ALA A O 1
ATOM 676 N N . ILE A 1 89 ? 10.367 -11.102 -14.906 1 84.38 89 ILE A N 1
ATOM 677 C CA . ILE A 1 89 ? 11.266 -10.312 -15.742 1 84.38 89 ILE A CA 1
ATOM 678 C C . ILE A 1 89 ? 12.125 -11.242 -16.594 1 84.38 89 ILE A C 1
ATOM 680 O O . ILE A 1 89 ? 12.289 -11.016 -17.797 1 84.38 89 ILE A O 1
ATOM 684 N N . ILE A 1 90 ? 12.641 -12.25 -16 1 90.62 90 ILE A N 1
ATOM 685 C CA . ILE A 1 90 ? 13.461 -13.219 -16.734 1 90.62 90 ILE A CA 1
ATOM 686 C C . ILE A 1 90 ? 12.641 -13.852 -17.844 1 90.62 90 ILE A C 1
ATOM 688 O O . ILE A 1 90 ? 13.094 -13.938 -18.984 1 90.62 90 ILE A O 1
ATOM 692 N N . ALA A 1 91 ? 11.461 -14.203 -17.516 1 92.19 91 ALA A N 1
ATOM 693 C CA . ALA A 1 91 ? 10.594 -14.891 -18.453 1 92.19 91 ALA A CA 1
ATOM 694 C C . ALA A 1 91 ? 10.25 -13.992 -19.641 1 92.19 91 ALA A C 1
ATOM 696 O O . ALA A 1 91 ? 10.359 -14.414 -20.797 1 92.19 91 ALA A O 1
ATOM 697 N N . TYR A 1 92 ? 9.938 -12.812 -19.438 1 85.06 92 TYR A N 1
ATOM 698 C CA . TYR A 1 92 ? 9.477 -11.906 -20.484 1 85.06 92 TYR A CA 1
ATOM 699 C C . TYR A 1 92 ? 10.656 -11.281 -21.234 1 85.06 92 TYR A C 1
ATOM 701 O O . TYR A 1 92 ? 10.484 -10.688 -22.297 1 85.06 92 TYR A O 1
ATOM 709 N N . SER A 1 93 ? 11.883 -11.453 -20.703 1 83.75 93 SER A N 1
ATOM 710 C CA . SER A 1 93 ? 13.07 -10.938 -21.375 1 83.75 93 SER A CA 1
ATOM 711 C C . SER A 1 93 ? 13.727 -12.008 -22.234 1 83.75 93 SER A C 1
ATOM 713 O O . SER A 1 93 ? 14.648 -11.719 -23 1 83.75 93 SER A O 1
ATOM 715 N N . SER A 1 94 ? 13.305 -13.227 -22.062 1 89.5 94 SER A N 1
ATOM 716 C CA . SER A 1 94 ? 13.891 -14.312 -22.828 1 89.5 94 SER A CA 1
ATOM 717 C C . SER A 1 94 ? 13.18 -14.5 -24.172 1 89.5 94 SER A C 1
ATOM 719 O O . SER A 1 94 ? 11.953 -14.367 -24.25 1 89.5 94 SER A O 1
ATOM 721 N N . LYS A 1 95 ? 13.961 -14.758 -25.203 1 87.69 95 LYS A N 1
ATOM 722 C CA . LYS A 1 95 ? 13.391 -14.977 -26.531 1 87.69 95 LYS A CA 1
ATOM 723 C C . LYS A 1 95 ? 12.461 -16.188 -26.547 1 87.69 95 LYS A C 1
ATOM 725 O O . LYS A 1 95 ? 11.359 -16.125 -27.094 1 87.69 95 LYS A O 1
ATOM 730 N N . ILE A 1 96 ? 12.875 -17.234 -25.938 1 92.44 96 ILE A N 1
ATOM 731 C CA . ILE A 1 96 ? 12.086 -18.453 -25.922 1 92.44 96 ILE A CA 1
ATOM 732 C C . ILE A 1 96 ? 10.797 -18.234 -25.125 1 92.44 96 ILE A C 1
ATOM 734 O O . ILE A 1 96 ? 9.742 -18.766 -25.484 1 92.44 96 ILE A O 1
ATOM 738 N N . GLY A 1 97 ? 10.898 -17.531 -24.031 1 91.25 97 GLY A N 1
ATOM 739 C CA . GLY A 1 97 ? 9.711 -17.188 -23.25 1 91.25 97 GLY A CA 1
ATOM 740 C C . GLY A 1 97 ? 8.68 -16.422 -24.047 1 91.25 97 GLY A C 1
ATOM 741 O O . GLY A 1 97 ? 7.484 -16.719 -23.984 1 91.25 97 GLY A O 1
ATOM 742 N N . LEU A 1 98 ? 9.094 -15.492 -24.844 1 86.25 98 LEU A N 1
ATOM 743 C CA . LEU A 1 98 ? 8.18 -14.664 -25.625 1 86.25 98 LEU A CA 1
ATOM 744 C C . LEU A 1 98 ? 7.539 -15.477 -26.75 1 86.25 98 LEU A C 1
ATOM 746 O O . LEU A 1 98 ? 6.371 -15.266 -27.078 1 86.25 98 LEU A O 1
ATOM 750 N N . ILE A 1 99 ? 8.328 -16.281 -27.359 1 90.19 99 ILE A N 1
ATOM 751 C CA . ILE A 1 99 ? 7.777 -17.172 -28.375 1 90.19 99 ILE A CA 1
ATOM 752 C C . ILE A 1 99 ? 6.672 -18.031 -27.766 1 90.19 99 ILE A C 1
ATOM 754 O O . ILE A 1 99 ? 5.602 -18.188 -28.359 1 90.19 99 ILE A O 1
ATOM 758 N N . PHE A 1 100 ? 6.988 -18.531 -26.625 1 93.5 100 PHE A N 1
ATOM 759 C CA . PHE A 1 100 ? 5.98 -19.344 -25.969 1 93.5 100 PHE A CA 1
ATOM 760 C C . PHE A 1 100 ? 4.754 -18.516 -25.609 1 93.5 100 PHE A C 1
ATOM 762 O O . PHE A 1 100 ? 3.623 -19 -25.672 1 93.5 100 PHE A O 1
ATOM 769 N N . PHE A 1 101 ? 4.941 -17.359 -25.172 1 87.75 101 PHE A N 1
ATOM 770 C CA . PHE A 1 101 ? 3.83 -16.484 -24.812 1 87.75 101 PHE A CA 1
ATOM 771 C C . PHE A 1 101 ? 2.822 -16.391 -25.953 1 87.75 101 PHE A C 1
ATOM 773 O O . PHE A 1 101 ? 1.618 -16.547 -25.734 1 87.75 101 PHE A O 1
ATOM 780 N N . ALA A 1 102 ? 3.27 -16.141 -27.141 1 83.75 102 ALA A N 1
ATOM 781 C CA . ALA A 1 102 ? 2.402 -16.078 -28.312 1 83.75 102 ALA A CA 1
ATOM 782 C C . ALA A 1 102 ? 1.756 -17.422 -28.594 1 83.75 102 ALA A C 1
ATOM 784 O O . ALA A 1 102 ? 0.562 -17.5 -28.891 1 83.75 102 ALA A O 1
ATOM 785 N N . PHE A 1 103 ? 2.535 -18.391 -28.422 1 91.12 103 PHE A N 1
ATOM 786 C CA . PHE A 1 103 ? 2.061 -19.734 -28.703 1 91.12 103 PHE A CA 1
ATOM 787 C C . PHE A 1 103 ? 1.061 -20.188 -27.641 1 91.12 103 PHE A C 1
ATOM 789 O O . PHE A 1 103 ? 0.117 -20.922 -27.953 1 91.12 103 PHE A O 1
ATOM 796 N N . ALA A 1 104 ? 1.356 -19.844 -26.406 1 91.12 104 ALA A N 1
ATOM 797 C CA . ALA A 1 104 ? 0.504 -20.25 -25.297 1 91.12 104 ALA A CA 1
ATOM 798 C C . ALA A 1 104 ? -0.919 -19.734 -25.469 1 91.12 104 ALA A C 1
ATOM 800 O O . ALA A 1 104 ? -1.886 -20.422 -25.141 1 91.12 104 ALA A O 1
ATOM 801 N N . ILE A 1 105 ? -1.031 -18.547 -25.922 1 85.38 105 ILE A N 1
ATOM 802 C CA . ILE A 1 105 ? -2.348 -17.969 -26.172 1 85.38 105 ILE A CA 1
ATOM 803 C C . ILE A 1 105 ? -3.113 -18.844 -27.172 1 85.38 105 ILE A C 1
ATOM 805 O O . ILE A 1 105 ? -4.277 -19.172 -26.953 1 85.38 105 ILE A O 1
ATOM 809 N N . ILE A 1 106 ? -2.486 -19.188 -28.203 1 89.81 106 ILE A N 1
ATOM 810 C CA . ILE A 1 106 ? -3.105 -19.984 -29.25 1 89.81 106 ILE A CA 1
ATOM 811 C C . ILE A 1 106 ? -3.484 -21.359 -28.703 1 89.81 106 ILE A C 1
ATOM 813 O O . ILE A 1 106 ? -4.621 -21.812 -28.875 1 89.81 106 ILE A O 1
ATOM 817 N N . ILE A 1 107 ? -2.572 -21.984 -28.047 1 94.56 107 ILE A N 1
ATOM 818 C CA . ILE A 1 107 ? -2.811 -23.328 -27.531 1 94.56 107 ILE A CA 1
ATOM 819 C C . ILE A 1 107 ? -3.949 -23.297 -26.5 1 94.56 107 ILE A C 1
ATOM 821 O O . ILE A 1 107 ? -4.805 -24.188 -26.5 1 94.56 107 ILE A O 1
ATOM 825 N N . GLN A 1 108 ? -3.971 -22.359 -25.688 1 94.25 108 GLN A N 1
ATOM 826 C CA . GLN A 1 108 ? -4.996 -22.266 -24.656 1 94.25 108 GLN A CA 1
ATOM 827 C C . GLN A 1 108 ? -6.371 -22 -25.266 1 94.25 108 GLN A C 1
ATOM 829 O O . GLN A 1 108 ? -7.371 -22.562 -24.812 1 94.25 108 GLN A O 1
ATOM 834 N N . LEU A 1 109 ? -6.395 -21.172 -26.25 1 90.06 109 LEU A N 1
ATOM 835 C CA . LEU A 1 109 ? -7.648 -20.906 -26.953 1 90.06 109 LEU A CA 1
ATOM 836 C C . LEU A 1 109 ? -8.141 -22.156 -27.672 1 90.06 109 LEU A C 1
ATOM 838 O O . LEU A 1 109 ? -9.328 -22.469 -27.625 1 90.06 109 LEU A O 1
ATOM 842 N N . VAL A 1 110 ? -7.254 -22.828 -28.312 1 94.56 110 VAL A N 1
ATOM 843 C CA . VAL A 1 110 ? -7.605 -24.047 -29.047 1 94.56 110 VAL A CA 1
ATOM 844 C C . VAL A 1 110 ? -8.102 -25.109 -28.078 1 94.56 110 VAL A C 1
ATOM 846 O O . VAL A 1 110 ? -9.109 -25.766 -28.344 1 94.56 110 VAL A O 1
ATOM 849 N N . LEU A 1 111 ? -7.379 -25.328 -26.969 1 95.81 111 LEU A N 1
ATOM 850 C CA . LEU A 1 111 ? -7.773 -26.312 -25.969 1 95.81 111 LEU A CA 1
ATOM 851 C C . LEU A 1 111 ? -9.172 -26.016 -25.438 1 95.81 111 LEU A C 1
ATOM 853 O O . LEU A 1 111 ? -9.961 -26.938 -25.203 1 95.81 111 LEU A O 1
ATOM 857 N N . PHE A 1 112 ? -9.461 -24.766 -25.297 1 92.19 112 PHE A N 1
ATOM 858 C CA . PHE A 1 112 ? -10.773 -24.375 -24.781 1 92.19 112 PHE A CA 1
ATOM 859 C C . PHE A 1 112 ? -11.844 -24.547 -25.859 1 92.19 112 PHE A C 1
ATOM 861 O O . PHE A 1 112 ? -12.922 -25.078 -25.578 1 92.19 112 PHE A O 1
ATOM 868 N N . ALA A 1 113 ? -11.562 -24.125 -27.094 1 89.75 113 ALA A N 1
ATOM 869 C CA . ALA A 1 113 ? -12.516 -24.172 -28.188 1 89.75 113 ALA A CA 1
ATOM 870 C C . ALA A 1 113 ? -12.859 -25.625 -28.547 1 89.75 113 ALA A C 1
ATOM 872 O O . ALA A 1 113 ? -13.992 -25.922 -28.922 1 89.75 113 ALA A O 1
ATOM 873 N N . THR A 1 114 ? -11.938 -26.5 -28.406 1 94.06 114 THR A N 1
ATOM 874 C CA . THR A 1 114 ? -12.148 -27.906 -28.75 1 94.06 114 THR A CA 1
ATOM 875 C C . THR A 1 114 ? -12.742 -28.656 -27.562 1 94.06 114 THR A C 1
ATOM 877 O O . THR A 1 114 ? -12.922 -29.875 -27.625 1 94.06 114 THR A O 1
ATOM 880 N N . LYS A 1 115 ? -12.93 -28.047 -26.453 1 91.69 115 LYS A N 1
ATOM 881 C CA . LYS A 1 115 ? -13.523 -28.594 -25.25 1 91.69 115 LYS A CA 1
ATOM 882 C C . LYS A 1 115 ? -12.602 -29.625 -24.609 1 91.69 115 LYS A C 1
ATOM 884 O O . LYS A 1 115 ? -13.07 -30.547 -23.922 1 91.69 115 LYS A O 1
ATOM 889 N N . PHE A 1 116 ? -11.328 -29.438 -25.031 1 94.75 116 PHE A N 1
ATOM 890 C CA . PHE A 1 116 ? -10.344 -30.266 -24.344 1 94.75 116 PHE A CA 1
ATOM 891 C C . PHE A 1 116 ? -10.289 -29.938 -22.859 1 94.75 116 PHE A C 1
ATOM 893 O O . PHE A 1 116 ? -10.094 -30.828 -22.031 1 94.75 116 PHE A O 1
ATOM 900 N N . THR A 1 117 ? -10.461 -28.672 -22.531 1 95 117 THR A N 1
ATOM 901 C CA . THR A 1 117 ? -10.555 -28.203 -21.156 1 95 117 THR A CA 1
ATOM 902 C C . THR A 1 117 ? -11.734 -27.25 -21 1 95 117 THR A C 1
ATOM 904 O O . THR A 1 117 ? -12.195 -26.656 -21.969 1 95 117 THR A O 1
ATOM 907 N N . ASN A 1 118 ? -12.227 -27.234 -19.844 1 92.38 118 ASN A N 1
ATOM 908 C CA . ASN A 1 118 ? -13.328 -26.328 -19.547 1 92.38 118 ASN A CA 1
ATOM 909 C C . ASN A 1 118 ? -12.844 -25.062 -18.828 1 92.38 118 ASN A C 1
ATOM 911 O O . ASN A 1 118 ? -13.641 -24.328 -18.25 1 92.38 118 ASN A O 1
ATOM 915 N N . ILE A 1 119 ? -11.531 -24.875 -18.828 1 94.12 119 ILE A N 1
ATOM 91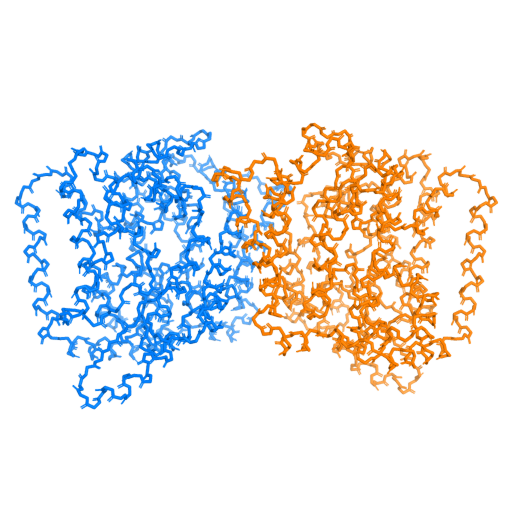6 C CA . ILE A 1 119 ? -10.953 -23.703 -18.156 1 94.12 119 ILE A CA 1
ATOM 917 C C . ILE A 1 119 ? -10.531 -22.672 -19.219 1 94.12 119 ILE A C 1
ATOM 919 O O . ILE A 1 119 ? -9.758 -22.984 -20.109 1 94.12 119 ILE A O 1
ATOM 923 N N . PHE A 1 120 ? -11.008 -21.5 -19.125 1 91.06 120 PHE A N 1
ATOM 924 C CA . PHE A 1 120 ? -10.594 -20.406 -20 1 91.06 120 PHE A CA 1
ATOM 925 C C . PHE A 1 120 ? -9.367 -19.703 -19.438 1 91.06 120 PHE A C 1
ATOM 927 O O . PHE A 1 120 ? -9.484 -18.703 -18.719 1 91.06 120 PHE A O 1
ATOM 934 N N . LEU A 1 121 ? -8.227 -20.047 -19.875 1 91.5 121 LEU A N 1
ATOM 935 C CA . LEU A 1 121 ? -6.953 -19.625 -19.297 1 91.5 121 LEU A CA 1
ATOM 936 C C . LEU A 1 121 ? -6.555 -18.25 -19.812 1 91.5 121 LEU A C 1
ATOM 938 O O . LEU A 1 121 ? -5.863 -17.5 -19.125 1 91.5 121 LEU A O 1
ATOM 942 N N . PRO A 1 122 ? -6.969 -17.828 -21 1 81.88 122 PRO A N 1
ATOM 943 C CA . PRO A 1 122 ? -6.48 -16.578 -21.562 1 81.88 122 PRO A CA 1
ATOM 944 C C . PRO A 1 122 ? -6.945 -15.352 -20.781 1 81.88 122 PRO A C 1
ATOM 946 O O . PRO A 1 122 ? -6.445 -14.242 -21 1 81.88 122 PRO A O 1
ATOM 949 N N . SER A 1 123 ? -7.836 -15.602 -19.859 1 80.5 123 SER A N 1
ATOM 950 C CA . SER A 1 123 ? -8.32 -14.492 -19.047 1 80.5 123 SER A CA 1
ATOM 951 C C . SER A 1 123 ? -7.184 -13.867 -18.234 1 80.5 123 SER A C 1
ATOM 953 O O . SER A 1 123 ? -7.254 -12.695 -17.859 1 80.5 123 SER A O 1
ATOM 955 N N . ASP A 1 124 ? -6.203 -14.547 -17.891 1 82.69 124 ASP A N 1
ATOM 956 C CA . ASP A 1 124 ? -5.016 -14.031 -17.219 1 82.69 124 ASP A CA 1
ATOM 957 C C . ASP A 1 124 ? -3.74 -14.469 -17.938 1 82.69 124 ASP A C 1
ATOM 959 O O . ASP A 1 124 ? -2.975 -15.281 -17.406 1 82.69 124 ASP A O 1
ATOM 963 N N . LEU A 1 125 ? -3.447 -13.797 -18.969 1 80.88 125 LEU A N 1
ATOM 964 C CA . LEU A 1 125 ? -2.34 -14.148 -19.844 1 80.88 125 LEU A CA 1
ATOM 965 C C . LEU A 1 125 ? -0.999 -13.875 -19.172 1 80.88 125 LEU A C 1
ATOM 967 O O . LEU A 1 125 ? 0.016 -14.477 -19.531 1 80.88 125 LEU A O 1
ATOM 971 N N . TRP A 1 126 ? -1.029 -12.992 -18.219 1 81.19 126 TRP A N 1
ATOM 972 C CA . TRP A 1 126 ? 0.196 -12.602 -17.531 1 81.19 126 TRP A CA 1
ATOM 973 C C . TRP A 1 126 ? 0.81 -13.789 -16.797 1 81.19 126 TRP A C 1
ATOM 975 O O . TRP A 1 126 ? 2.035 -13.914 -16.719 1 81.19 126 TRP A O 1
ATOM 985 N N . LEU A 1 127 ? 0.04 -14.711 -16.406 1 89.81 127 LEU A N 1
ATOM 986 C CA . LEU A 1 127 ? 0.498 -15.812 -15.562 1 89.81 127 LEU A CA 1
ATOM 987 C C . LEU A 1 127 ? 1.196 -16.875 -16.406 1 89.81 127 LEU A C 1
ATOM 989 O O . LEU A 1 127 ? 1.776 -17.828 -15.867 1 89.81 127 LEU A O 1
ATOM 993 N N . ASN A 1 128 ? 1.263 -16.641 -17.672 1 91.94 128 ASN A N 1
ATOM 994 C CA . ASN A 1 128 ? 1.998 -17.578 -18.5 1 91.94 128 ASN A CA 1
ATOM 995 C C . ASN A 1 128 ? 3.492 -17.547 -18.203 1 91.94 128 ASN A C 1
ATOM 997 O O . ASN A 1 128 ? 4.219 -18.484 -18.547 1 91.94 128 ASN A O 1
ATOM 1001 N N . TYR A 1 129 ? 3.895 -16.516 -17.5 1 92 129 TYR A N 1
ATOM 1002 C CA . TYR A 1 129 ? 5.312 -16.438 -17.156 1 92 129 TYR A CA 1
ATOM 1003 C C . TYR A 1 129 ? 5.715 -17.578 -16.234 1 92 129 TYR A C 1
ATOM 1005 O O . TYR A 1 129 ? 6.895 -17.906 -16.125 1 92 129 TYR A O 1
ATOM 1013 N N . THR A 1 130 ? 4.684 -18.234 -15.586 1 94.62 130 THR A N 1
ATOM 1014 C CA . THR A 1 130 ? 4.969 -19.359 -14.703 1 94.62 130 THR A CA 1
ATOM 1015 C C . THR A 1 130 ? 5.559 -20.531 -15.492 1 94.62 130 THR A C 1
ATOM 1017 O O . THR A 1 130 ? 6.355 -21.312 -14.961 1 94.62 130 THR A O 1
ATOM 1020 N N . TYR A 1 131 ? 5.195 -20.625 -16.719 1 97 131 TYR A N 1
ATOM 1021 C CA . TYR A 1 131 ? 5.734 -21.656 -17.594 1 97 131 TYR A CA 1
ATOM 1022 C C . TYR A 1 131 ? 6.98 -21.156 -18.312 1 97 131 TYR A C 1
ATOM 1024 O O . TYR A 1 131 ? 7.941 -21.906 -18.5 1 97 131 TYR A O 1
ATOM 1032 N N . MET A 1 132 ? 6.941 -19.906 -18.641 1 95.81 132 MET A N 1
ATOM 1033 C CA . MET A 1 132 ? 7.996 -19.297 -19.438 1 95.81 132 MET A CA 1
ATOM 1034 C C . MET A 1 132 ? 9.328 -19.328 -18.703 1 95.81 132 MET A C 1
ATOM 1036 O O . MET A 1 132 ? 10.383 -19.5 -19.312 1 95.81 132 MET A O 1
ATOM 1040 N N . ILE A 1 133 ? 9.281 -19.156 -17.438 1 96.81 133 ILE A N 1
ATOM 1041 C CA . ILE A 1 133 ? 10.516 -19.141 -16.656 1 96.81 133 ILE A CA 1
ATOM 1042 C C . ILE A 1 133 ? 11.195 -20.5 -16.719 1 96.81 133 ILE A C 1
ATOM 1044 O O . ILE A 1 133 ? 12.414 -20.594 -16.828 1 96.81 133 ILE A O 1
ATOM 1048 N N . TRP A 1 134 ? 10.461 -21.547 -16.641 1 98 134 TRP A N 1
ATOM 1049 C CA . TRP A 1 134 ? 11.008 -22.891 -16.75 1 98 134 TRP A CA 1
ATOM 1050 C C . TRP A 1 134 ? 11.594 -23.141 -18.125 1 98 134 TRP A C 1
ATOM 1052 O O . TRP A 1 134 ? 12.641 -23.766 -18.266 1 98 134 TRP A O 1
ATOM 1062 N N . GLY A 1 135 ? 10.922 -22.672 -19.125 1 97.81 135 GLY A N 1
ATOM 1063 C CA . GLY A 1 135 ? 11.438 -22.797 -20.484 1 97.81 135 GLY A CA 1
ATOM 1064 C C . GLY A 1 135 ? 12.719 -22.016 -20.703 1 97.81 135 GLY A C 1
ATOM 1065 O O . GLY A 1 135 ? 13.617 -22.469 -21.406 1 97.81 135 GLY A O 1
ATOM 1066 N N . SER A 1 136 ? 12.742 -20.812 -20.125 1 96.94 136 SER A N 1
ATOM 1067 C CA . SER A 1 136 ? 13.945 -20 -20.234 1 96.94 136 SER A CA 1
ATOM 1068 C C . SER A 1 136 ? 15.148 -20.703 -19.625 1 96.94 136 SER A C 1
ATOM 1070 O O . SER A 1 136 ? 16.234 -20.688 -20.188 1 96.94 136 SER A O 1
ATOM 1072 N N . MET A 1 137 ? 14.914 -21.297 -18.531 1 98.19 137 MET A N 1
ATOM 1073 C CA . MET A 1 137 ? 15.984 -22.047 -17.875 1 98.19 137 MET A CA 1
ATOM 1074 C C . MET A 1 137 ? 16.391 -23.266 -18.703 1 98.19 137 MET A C 1
ATOM 1076 O O . MET A 1 137 ? 17.562 -23.578 -18.828 1 98.19 137 MET A O 1
ATOM 1080 N N . MET A 1 138 ? 15.406 -23.922 -19.25 1 98.38 138 MET A N 1
ATOM 1081 C CA . MET A 1 138 ? 15.672 -25.078 -20.094 1 98.38 138 MET A CA 1
ATOM 1082 C C . MET A 1 138 ? 16.547 -24.703 -21.281 1 98.38 138 MET A C 1
ATOM 1084 O O . MET A 1 138 ? 17.484 -25.438 -21.625 1 98.38 138 MET A O 1
ATOM 1088 N N . TYR A 1 139 ? 16.234 -23.594 -21.812 1 97.44 139 TYR A N 1
ATOM 1089 C CA . TYR A 1 139 ? 17.016 -23.141 -22.969 1 97.44 139 TYR A CA 1
ATOM 1090 C C . TYR A 1 139 ? 18.438 -22.797 -22.562 1 97.44 139 TYR A C 1
ATOM 1092 O O . TYR A 1 139 ? 19.375 -23.031 -23.328 1 97.44 139 TYR A O 1
ATOM 1100 N N . ILE A 1 140 ? 18.609 -22.203 -21.469 1 96.44 140 ILE A N 1
ATOM 1101 C CA . ILE A 1 140 ? 19.938 -21.875 -20.969 1 96.44 140 ILE A CA 1
ATOM 1102 C C . ILE A 1 140 ? 20.766 -23.156 -20.797 1 96.44 140 ILE A C 1
ATOM 1104 O O . ILE A 1 140 ? 21.938 -23.188 -21.141 1 96.44 140 ILE A O 1
ATOM 1108 N N . GLY A 1 141 ? 20.172 -24.141 -20.312 1 96.38 141 GLY A N 1
ATOM 1109 C CA . GLY A 1 141 ? 20.875 -25.391 -20.016 1 96.38 141 GLY A CA 1
ATOM 1110 C C . GLY A 1 141 ? 21.141 -26.25 -21.234 1 96.38 141 GLY A C 1
ATOM 1111 O O . GLY A 1 141 ? 22.125 -26.984 -21.297 1 96.38 141 GLY A O 1
ATOM 1112 N N . THR A 1 142 ? 20.281 -26.156 -22.234 1 97.19 142 THR A N 1
ATOM 1113 C CA . THR A 1 142 ? 20.375 -27.125 -23.328 1 97.19 142 THR A CA 1
ATOM 1114 C C . THR A 1 142 ? 20.594 -26.422 -24.656 1 97.19 142 THR A C 1
ATOM 1116 O O . THR A 1 142 ? 20.984 -27.047 -25.641 1 97.19 142 THR A O 1
ATOM 1119 N N . LYS A 1 143 ? 20.219 -25.172 -24.766 1 96.38 143 LYS A N 1
ATOM 1120 C CA . LYS A 1 143 ? 20.234 -24.391 -25.984 1 96.38 143 LYS A CA 1
ATOM 1121 C C . LYS A 1 143 ? 19.344 -25.031 -27.062 1 96.38 143 LYS A C 1
ATOM 1123 O O . LYS A 1 143 ? 19.641 -24.922 -28.25 1 96.38 143 LYS A O 1
ATOM 1128 N N . ASN A 1 144 ? 18.406 -25.75 -26.641 1 97.19 144 ASN A N 1
ATOM 1129 C CA . ASN A 1 144 ? 17.469 -26.438 -27.516 1 97.19 144 ASN A CA 1
ATOM 1130 C C . ASN A 1 144 ? 16.078 -25.812 -27.438 1 97.19 144 ASN A C 1
ATOM 1132 O O . ASN A 1 144 ? 15.352 -26.031 -26.453 1 97.19 144 ASN A O 1
ATOM 1136 N N . ILE A 1 145 ? 15.664 -25.156 -28.484 1 96.19 145 ILE A N 1
ATOM 1137 C CA . ILE A 1 145 ? 14.414 -24.406 -28.5 1 96.19 145 ILE A CA 1
ATOM 1138 C C . ILE A 1 145 ? 13.234 -25.391 -28.484 1 96.19 145 ILE A C 1
ATOM 1140 O O . ILE A 1 145 ? 12.219 -25.141 -27.844 1 96.19 145 ILE A O 1
ATOM 1144 N N . TRP A 1 146 ? 13.328 -26.438 -29.156 1 96.94 146 TRP A N 1
ATOM 1145 C CA . TRP A 1 146 ? 12.227 -27.406 -29.266 1 96.94 146 TRP A CA 1
ATOM 1146 C C . TRP A 1 146 ? 11.984 -28.109 -27.938 1 96.94 146 TRP A C 1
ATOM 1148 O O . TRP A 1 146 ? 10.836 -28.312 -27.547 1 96.94 146 TRP A O 1
ATOM 1158 N N . LEU A 1 147 ? 13.078 -28.516 -27.359 1 97.88 147 LEU A N 1
ATOM 1159 C CA . LEU A 1 147 ? 12.953 -29.156 -26.062 1 97.88 147 LEU A CA 1
ATOM 1160 C C . LEU A 1 147 ? 12.344 -28.203 -25.047 1 97.88 147 LEU A C 1
ATOM 1162 O O . LEU A 1 147 ? 11.508 -28.609 -24.234 1 97.88 147 LEU A O 1
ATOM 1166 N N . SER A 1 148 ? 12.766 -26.969 -25.047 1 98.19 148 SER A N 1
ATOM 1167 C CA . SER A 1 148 ? 12.234 -25.938 -24.141 1 98.19 148 SER A CA 1
ATOM 1168 C C . SER A 1 148 ? 10.742 -25.719 -24.391 1 98.19 148 SER A C 1
ATOM 1170 O O . SER A 1 148 ? 9.961 -25.656 -23.438 1 98.19 148 SER A O 1
ATOM 1172 N N . MET A 1 149 ? 10.383 -25.641 -25.625 1 97.88 149 MET A N 1
ATOM 1173 C CA . MET A 1 149 ? 8.977 -25.469 -25.984 1 97.88 149 MET A CA 1
ATOM 1174 C C . MET A 1 149 ? 8.148 -26.656 -25.531 1 97.88 149 MET A C 1
ATOM 1176 O O . MET A 1 149 ? 7.062 -26.484 -24.953 1 97.88 149 MET A O 1
ATOM 1180 N N . LEU A 1 150 ? 8.656 -27.797 -25.828 1 98.12 150 LEU A N 1
ATOM 1181 C CA . LEU A 1 150 ? 7.945 -29 -25.438 1 98.12 150 LEU A CA 1
ATOM 1182 C C . LEU A 1 150 ? 7.742 -29.047 -23.922 1 98.12 150 LEU A C 1
ATOM 1184 O O . LEU A 1 150 ? 6.66 -29.391 -23.453 1 98.12 150 LEU A O 1
ATOM 1188 N N . PHE A 1 151 ? 8.734 -28.766 -23.172 1 98.56 151 PHE A N 1
ATOM 1189 C CA . PHE A 1 151 ? 8.648 -28.797 -21.719 1 98.56 151 PHE A CA 1
ATOM 1190 C C . PHE A 1 151 ? 7.578 -27.844 -21.219 1 98.56 151 PHE A C 1
ATOM 1192 O O . PHE A 1 151 ? 6.77 -28.188 -20.359 1 98.56 151 PHE A O 1
ATOM 1199 N N . MET A 1 152 ? 7.586 -26.578 -21.719 1 98.31 152 MET A N 1
ATOM 1200 C CA . MET A 1 152 ? 6.598 -25.578 -21.297 1 98.31 152 MET A CA 1
ATOM 1201 C C . MET A 1 152 ? 5.184 -26.062 -21.609 1 98.31 152 MET A C 1
ATOM 1203 O O . MET A 1 152 ? 4.273 -25.875 -20.797 1 98.31 152 MET A O 1
ATOM 1207 N N . ILE A 1 153 ? 5.012 -26.688 -22.719 1 97.94 153 ILE A N 1
ATOM 1208 C CA . ILE A 1 153 ? 3.705 -27.219 -23.094 1 97.94 153 ILE A CA 1
ATOM 1209 C C . ILE A 1 153 ? 3.307 -28.328 -22.125 1 97.94 153 ILE A C 1
ATOM 1211 O O . ILE A 1 153 ? 2.16 -28.391 -21.672 1 97.94 153 ILE A O 1
ATOM 1215 N N . VAL A 1 154 ? 4.25 -29.203 -21.828 1 98.38 154 VAL A N 1
ATOM 1216 C CA . VAL A 1 154 ? 3.982 -30.344 -20.953 1 98.38 154 VAL A CA 1
ATOM 1217 C C . VAL A 1 154 ? 3.564 -29.844 -19.578 1 98.38 154 VAL A C 1
ATOM 1219 O O . VAL A 1 154 ? 2.561 -30.312 -19.031 1 98.38 154 VAL A O 1
ATOM 1222 N N . ILE A 1 155 ? 4.309 -28.953 -18.984 1 97.94 155 ILE A N 1
ATOM 1223 C CA . ILE A 1 155 ? 3.971 -28.5 -17.625 1 97.94 155 ILE A CA 1
ATOM 1224 C C . ILE A 1 155 ? 2.668 -27.703 -17.656 1 97.94 155 ILE A C 1
ATOM 1226 O O . ILE A 1 155 ? 1.882 -27.75 -16.703 1 97.94 155 ILE A O 1
ATOM 1230 N N . LEU A 1 156 ? 2.41 -26.953 -18.734 1 97.5 156 LEU A N 1
ATOM 1231 C CA . LEU A 1 156 ? 1.13 -26.281 -18.906 1 97.5 156 LEU A CA 1
ATOM 1232 C C . LEU A 1 156 ? -0.021 -27.281 -18.875 1 97.5 156 LEU A C 1
ATOM 1234 O O . LEU A 1 156 ? -1.021 -27.062 -18.188 1 97.5 156 LEU A O 1
ATOM 1238 N N . LEU A 1 157 ? 0.145 -28.359 -19.641 1 98.06 157 LEU A N 1
ATOM 1239 C CA . LEU A 1 157 ? -0.898 -29.375 -19.719 1 98.06 157 LEU A CA 1
ATOM 1240 C C . LEU A 1 157 ? -1.114 -30.031 -18.359 1 98.06 157 LEU A C 1
ATOM 1242 O O . LEU A 1 157 ? -2.254 -30.297 -17.969 1 98.06 157 LEU A O 1
ATOM 1246 N N . TYR A 1 158 ? -0.023 -30.375 -17.672 1 98.31 158 TYR A N 1
ATOM 1247 C CA . TYR A 1 158 ? -0.141 -30.938 -16.328 1 98.31 158 TYR A CA 1
ATOM 1248 C C . TYR A 1 158 ? -0.893 -29.984 -15.398 1 98.31 158 TYR A C 1
ATOM 1250 O O . TYR A 1 158 ? -1.735 -30.422 -14.609 1 98.31 158 TYR A O 1
ATOM 1258 N N . ASN A 1 159 ? -0.583 -28.703 -15.477 1 97.75 159 ASN A N 1
ATOM 1259 C CA . ASN A 1 159 ? -1.241 -27.719 -14.625 1 97.75 159 ASN A CA 1
ATOM 1260 C C . ASN A 1 159 ? -2.729 -27.609 -14.945 1 97.75 159 ASN A C 1
ATOM 1262 O O . ASN A 1 159 ? -3.557 -27.5 -14.039 1 97.75 159 ASN A O 1
ATOM 1266 N N . ILE A 1 160 ? -3.053 -27.641 -16.234 1 97.25 160 ILE A N 1
ATOM 1267 C CA . ILE A 1 160 ? -4.449 -27.547 -16.641 1 97.25 160 ILE A CA 1
ATOM 1268 C C . ILE A 1 160 ? -5.238 -28.703 -16.031 1 97.25 160 ILE A C 1
ATOM 1270 O O . ILE A 1 160 ? -6.344 -28.516 -15.531 1 97.25 160 ILE A O 1
ATOM 1274 N N . LEU A 1 161 ? -4.668 -29.875 -16.125 1 97.56 161 LEU A N 1
ATOM 1275 C CA . LEU A 1 161 ? -5.32 -31.047 -15.555 1 97.56 161 LEU A CA 1
ATOM 1276 C C . LEU A 1 161 ? -5.582 -30.875 -14.062 1 97.56 161 LEU A C 1
ATOM 1278 O O . LEU A 1 161 ? -6.664 -31.203 -13.57 1 97.56 161 LEU A O 1
ATOM 1282 N N . ASN A 1 162 ? -4.621 -30.359 -13.367 1 97.81 162 ASN A N 1
ATOM 1283 C CA . ASN A 1 162 ? -4.766 -30.125 -11.938 1 97.81 162 ASN A CA 1
ATOM 1284 C C . ASN A 1 162 ? -5.809 -29.047 -11.648 1 97.81 162 ASN A C 1
ATOM 1286 O O . ASN A 1 162 ? -6.566 -29.156 -10.68 1 97.81 162 ASN A O 1
ATOM 1290 N N . ILE A 1 163 ? -5.844 -27.984 -12.43 1 97.44 163 ILE A N 1
ATOM 1291 C CA . ILE A 1 163 ? -6.805 -26.891 -12.273 1 97.44 163 ILE A CA 1
ATOM 1292 C C . ILE A 1 163 ? -8.227 -27.438 -12.445 1 97.44 163 ILE A C 1
ATOM 1294 O O . ILE A 1 163 ? -9.133 -27.062 -11.703 1 97.44 163 ILE A O 1
ATOM 1298 N N . GLU A 1 164 ? -8.414 -28.297 -13.414 1 96.69 164 GLU A N 1
ATOM 1299 C CA . GLU A 1 164 ? -9.719 -28.891 -13.656 1 96.69 164 GLU A CA 1
ATOM 1300 C C . GLU A 1 164 ? -10.203 -29.688 -12.445 1 96.69 164 GLU A C 1
ATOM 1302 O O . GLU A 1 164 ? -11.406 -29.75 -12.172 1 96.69 164 GLU A O 1
ATOM 1307 N N . VAL A 1 165 ? -9.25 -30.219 -11.766 1 97.12 165 VAL A N 1
ATOM 1308 C CA . VAL A 1 165 ? -9.578 -31.031 -10.594 1 97.12 165 VAL A CA 1
ATOM 1309 C C . VAL A 1 165 ? -10.023 -30.141 -9.445 1 97.12 165 VAL A C 1
ATOM 1311 O O . VAL A 1 165 ? -10.969 -30.469 -8.719 1 97.12 165 VAL A O 1
ATOM 1314 N N . ILE A 1 166 ? -9.445 -28.953 -9.281 1 97 166 ILE A N 1
ATOM 1315 C CA . ILE A 1 166 ? -9.648 -28.188 -8.062 1 97 166 ILE A CA 1
ATOM 1316 C C . ILE A 1 166 ? -10.609 -27.031 -8.336 1 97 166 ILE A C 1
ATOM 1318 O O . ILE A 1 166 ? -11.047 -26.344 -7.41 1 97 166 ILE A O 1
ATOM 1322 N N . CYS A 1 167 ? -10.992 -26.75 -9.594 1 96.12 167 CYS A N 1
ATOM 1323 C CA . CYS A 1 167 ? -11.68 -25.531 -10.016 1 96.12 167 CYS A CA 1
ATOM 1324 C C . CYS A 1 167 ? -13 -25.359 -9.273 1 96.12 167 CYS A C 1
ATOM 1326 O O . CYS A 1 167 ? -13.305 -24.281 -8.773 1 96.12 167 CYS A O 1
ATOM 1328 N N . LYS A 1 168 ? -13.781 -26.438 -9.102 1 95.38 168 LYS A N 1
ATOM 1329 C CA . LYS A 1 168 ? -15.086 -26.344 -8.453 1 95.38 168 LYS A CA 1
ATOM 1330 C C . LYS A 1 168 ? -14.938 -25.969 -6.98 1 95.38 168 LYS A C 1
ATOM 1332 O O . LYS A 1 168 ? -15.656 -25.094 -6.484 1 95.38 168 LYS A O 1
ATOM 1337 N N . ARG A 1 169 ? -14.031 -26.656 -6.371 1 96.31 169 ARG A N 1
ATOM 1338 C CA . ARG A 1 169 ? -13.812 -26.406 -4.949 1 96.31 169 ARG A CA 1
ATOM 1339 C C . ARG A 1 169 ? -13.297 -25 -4.707 1 96.31 169 ARG A C 1
ATOM 1341 O O . ARG A 1 169 ? -13.711 -24.344 -3.752 1 96.31 169 ARG A O 1
ATOM 1348 N N . TRP A 1 170 ? -12.391 -24.547 -5.5 1 96.38 170 TRP A N 1
ATOM 1349 C CA . TRP A 1 170 ? -11.844 -23.203 -5.355 1 96.38 170 TRP A CA 1
ATOM 1350 C C . TRP A 1 170 ? -12.93 -22.141 -5.547 1 96.38 170 TRP A C 1
ATOM 1352 O O . TRP A 1 170 ? -13.039 -21.203 -4.762 1 96.38 170 TRP A O 1
ATOM 1362 N N . SER A 1 171 ? -13.75 -22.328 -6.57 1 94.31 171 SER A N 1
ATOM 1363 C CA . SER A 1 171 ? -14.844 -21.422 -6.887 1 94.31 171 SER A CA 1
ATOM 1364 C C . SER A 1 171 ? -15.82 -21.312 -5.723 1 94.31 171 SER A C 1
ATOM 1366 O O . SER A 1 171 ? -16.25 -20.203 -5.363 1 94.31 171 SER A O 1
ATOM 1368 N N . ARG A 1 172 ? -16.078 -22.406 -5.152 1 94.69 172 ARG A N 1
ATOM 1369 C CA . ARG A 1 172 ? -17.062 -22.453 -4.066 1 94.69 172 ARG A CA 1
ATOM 1370 C C . ARG A 1 172 ? -16.5 -21.812 -2.801 1 94.69 172 ARG A C 1
ATOM 1372 O O . ARG A 1 172 ? -17.172 -21 -2.158 1 94.69 172 ARG A O 1
ATOM 1379 N N . TYR A 1 173 ? -15.344 -22.125 -2.439 1 95.94 173 TYR A N 1
ATOM 1380 C CA . TYR A 1 173 ? -14.781 -21.641 -1.185 1 95.94 173 TYR A CA 1
ATOM 1381 C C . TYR A 1 173 ? -14.578 -20.125 -1.224 1 95.94 173 TYR A C 1
ATOM 1383 O O . TYR A 1 173 ? -14.914 -19.422 -0.265 1 95.94 173 TYR A O 1
ATOM 1391 N N . TYR A 1 174 ? -14.016 -19.641 -2.273 1 93.56 174 TYR A N 1
ATOM 1392 C CA . TYR A 1 174 ? -13.656 -18.219 -2.355 1 93.56 174 TYR A CA 1
ATOM 1393 C C . TYR A 1 174 ? -14.828 -17.391 -2.873 1 93.56 174 TYR A C 1
ATOM 1395 O O . TYR A 1 174 ? -14.742 -16.172 -2.949 1 93.56 174 TYR A O 1
ATOM 1403 N N . LYS A 1 175 ? -15.898 -18.062 -3.32 1 90.31 175 LYS A N 1
ATOM 1404 C CA . LYS A 1 175 ? -17.156 -17.438 -3.707 1 90.31 175 LYS A CA 1
ATOM 1405 C C . LYS A 1 175 ? -16.984 -16.578 -4.953 1 90.31 175 LYS A C 1
ATOM 1407 O O . LYS A 1 175 ? -17.406 -15.422 -4.98 1 90.31 175 LYS A O 1
ATOM 1412 N N . TYR A 1 176 ? -16.297 -17.156 -5.836 1 87.19 176 TYR A N 1
ATOM 1413 C CA . TYR A 1 176 ? -16.203 -16.625 -7.195 1 87.19 176 TYR A CA 1
ATOM 1414 C C . TYR A 1 176 ? -16.812 -17.609 -8.195 1 87.19 176 TYR A C 1
ATOM 1416 O O . TYR A 1 176 ? -16.094 -18.422 -8.781 1 87.19 176 TYR A O 1
ATOM 1424 N N . PRO A 1 177 ? -18.094 -17.359 -8.359 1 87.5 177 PRO A N 1
ATOM 1425 C CA . PRO A 1 177 ? -18.766 -18.359 -9.203 1 87.5 177 PRO A CA 1
ATOM 1426 C C . PRO A 1 177 ? -18.125 -18.484 -10.586 1 87.5 177 PRO A C 1
ATOM 1428 O O . PRO A 1 177 ? -17.906 -17.484 -11.266 1 87.5 177 PRO A O 1
ATOM 1431 N N . ASN A 1 178 ? -17.766 -19.75 -10.969 1 87.88 178 ASN A N 1
ATOM 1432 C CA . ASN A 1 178 ? -17.219 -20.141 -12.266 1 87.88 178 ASN A CA 1
ATOM 1433 C C . ASN A 1 178 ? -15.867 -19.5 -12.531 1 87.88 178 ASN A C 1
ATOM 1435 O O . ASN A 1 178 ? -15.562 -19.141 -13.672 1 87.88 178 ASN A O 1
ATOM 1439 N N . CYS A 1 179 ? -15.18 -19.219 -11.5 1 91 179 CYS A N 1
ATOM 1440 C CA . CYS A 1 179 ? -13.789 -18.766 -11.586 1 91 179 CYS A CA 1
ATOM 1441 C C . CYS A 1 179 ? -12.859 -19.734 -10.867 1 91 179 CYS A C 1
ATOM 1443 O O . CYS A 1 179 ? -13.297 -20.5 -10 1 91 179 CYS A O 1
ATOM 1445 N N . THR A 1 180 ? -11.633 -19.734 -11.289 1 93.94 180 THR A N 1
ATOM 1446 C CA . THR A 1 180 ? -10.648 -20.578 -10.602 1 93.94 180 THR A CA 1
ATOM 1447 C C . THR A 1 180 ? -9.25 -20 -10.773 1 93.94 180 THR A C 1
ATOM 1449 O O . THR A 1 180 ? -8.992 -19.219 -11.695 1 93.94 180 THR A O 1
ATOM 1452 N N . ILE A 1 181 ? -8.375 -20.375 -9.844 1 93.62 181 ILE A N 1
ATOM 1453 C CA . ILE A 1 181 ? -6.996 -19.922 -9.93 1 93.62 181 ILE A CA 1
ATOM 1454 C C . ILE A 1 181 ? -6.238 -20.766 -10.953 1 93.62 181 ILE A C 1
ATOM 1456 O O . ILE A 1 181 ? -6.508 -21.953 -11.102 1 93.62 181 ILE A O 1
ATOM 1460 N N . ILE A 1 182 ? -5.234 -20.172 -11.602 1 94.31 182 ILE A N 1
ATOM 1461 C CA . ILE A 1 182 ? -4.582 -20.906 -12.68 1 94.31 182 ILE A CA 1
ATOM 1462 C C . ILE A 1 182 ? -3.068 -20.844 -12.508 1 94.31 182 ILE A C 1
ATOM 1464 O O . ILE A 1 182 ? -2.318 -21.375 -13.328 1 94.31 182 ILE A O 1
ATOM 1468 N N . SER A 1 183 ? -2.561 -20.25 -11.453 1 91.94 183 SER A N 1
ATOM 1469 C CA . SER A 1 183 ? -1.124 -20.156 -11.211 1 91.94 183 SER A CA 1
ATOM 1470 C C . SER A 1 183 ? -0.548 -21.5 -10.758 1 91.94 183 SER A C 1
ATOM 1472 O O . SER A 1 183 ? -0.939 -22.031 -9.719 1 91.94 183 SER A O 1
ATOM 1474 N N . MET A 1 184 ? 0.418 -21.984 -11.461 1 93 184 MET A N 1
ATOM 1475 C CA . MET A 1 184 ? 0.976 -23.312 -11.211 1 93 184 MET A CA 1
ATOM 1476 C C . MET A 1 184 ? 1.641 -23.375 -9.844 1 93 184 MET A C 1
ATOM 1478 O O . MET A 1 184 ? 1.59 -24.391 -9.164 1 93 184 MET A O 1
ATOM 1482 N N . HIS A 1 185 ? 2.275 -22.281 -9.375 1 89.44 185 HIS A N 1
ATOM 1483 C CA . HIS A 1 185 ? 2.967 -22.266 -8.094 1 89.44 185 HIS A CA 1
ATOM 1484 C C . HIS A 1 185 ? 1.981 -22.375 -6.938 1 89.44 185 HIS A C 1
ATOM 1486 O O . HIS A 1 185 ? 2.375 -22.703 -5.812 1 89.44 185 HIS A O 1
ATOM 1492 N N . ASN A 1 186 ? 0.737 -22.188 -7.195 1 90.81 186 ASN A N 1
ATOM 1493 C CA . ASN A 1 186 ? -0.312 -22.312 -6.188 1 90.81 186 ASN A CA 1
ATOM 1494 C C . ASN A 1 186 ? -1.018 -23.672 -6.293 1 90.81 186 ASN A C 1
ATOM 1496 O O . ASN A 1 186 ? -1.546 -24.172 -5.301 1 90.81 186 ASN A O 1
ATOM 1500 N N . THR A 1 187 ? -1.075 -24.234 -7.504 1 95.31 187 THR A N 1
ATOM 1501 C CA . THR A 1 187 ? -1.881 -25.422 -7.711 1 95.31 187 THR A CA 1
ATOM 1502 C C . THR A 1 187 ? -1.06 -26.688 -7.445 1 95.31 187 THR A C 1
ATOM 1504 O O . THR A 1 187 ? -1.604 -27.719 -7.047 1 95.31 187 THR A O 1
ATOM 1507 N N . GLU A 1 188 ? 0.201 -26.625 -7.625 1 96.44 188 GLU A N 1
ATOM 1508 C CA . GLU A 1 188 ? 1.034 -27.828 -7.551 1 96.44 188 GLU A CA 1
ATOM 1509 C C . GLU A 1 188 ? 1 -28.422 -6.148 1 96.44 188 GLU A C 1
ATOM 1511 O O . GLU A 1 188 ? 1.049 -29.656 -5.996 1 96.44 188 GLU A O 1
ATOM 1516 N N . VAL A 1 189 ? 0.917 -27.609 -5.148 1 96.81 189 VAL A N 1
ATOM 1517 C CA . VAL A 1 189 ? 0.986 -28.047 -3.762 1 96.81 189 VAL A CA 1
ATOM 1518 C C . VAL A 1 189 ? -0.186 -28.984 -3.457 1 96.81 189 VAL A C 1
ATOM 1520 O O . VAL A 1 189 ? -0.105 -29.812 -2.551 1 96.81 189 VAL A O 1
ATOM 1523 N N . THR A 1 190 ? -1.246 -28.953 -4.25 1 97.44 190 THR A N 1
ATOM 1524 C CA . THR A 1 190 ? -2.422 -29.781 -4.008 1 97.44 190 THR A CA 1
ATOM 1525 C C . THR A 1 190 ? -2.102 -31.25 -4.246 1 97.44 190 THR A C 1
ATOM 1527 O O . THR A 1 190 ? -2.787 -32.125 -3.723 1 97.44 190 THR A O 1
ATOM 1530 N N . LEU A 1 191 ? -1.102 -31.516 -5 1 97.31 191 LEU A N 1
ATOM 1531 C CA . LEU A 1 191 ? -0.702 -32.906 -5.285 1 97.31 191 LEU A CA 1
ATOM 1532 C C . LEU A 1 191 ? -0.34 -33.625 -4 1 97.31 191 LEU A C 1
ATOM 1534 O O . LEU A 1 191 ? -0.631 -34.812 -3.861 1 97.31 191 LEU A O 1
ATOM 1538 N N . LEU A 1 192 ? 0.302 -32.938 -3.111 1 97.75 192 LEU A N 1
ATOM 1539 C CA . LEU A 1 192 ? 0.616 -33.531 -1.823 1 97.75 192 LEU A CA 1
ATOM 1540 C C . LEU A 1 192 ? -0.64 -33.688 -0.973 1 97.75 192 LEU A C 1
ATOM 1542 O O . LEU A 1 192 ? -0.78 -34.656 -0.234 1 97.75 192 LEU A O 1
ATOM 1546 N N . LEU A 1 193 ? -1.516 -32.75 -1.083 1 97.19 193 LEU A N 1
ATOM 1547 C CA . LEU A 1 193 ? -2.74 -32.812 -0.292 1 97.19 193 LEU A CA 1
ATOM 1548 C C . LEU A 1 193 ? -3.611 -33.969 -0.704 1 97.19 193 LEU A C 1
ATOM 1550 O O . LEU A 1 193 ? -4.285 -34.594 0.135 1 97.19 193 LEU A O 1
ATOM 1554 N N . TYR A 1 194 ? -3.605 -34.312 -2.014 1 95.94 194 TYR A N 1
ATOM 1555 C CA . TYR A 1 194 ? -4.383 -35.469 -2.486 1 95.94 194 TYR A CA 1
ATOM 1556 C C . TYR A 1 194 ? -4.023 -36.719 -1.713 1 95.94 194 TYR A C 1
ATOM 1558 O O . TYR A 1 194 ? -4.883 -37.562 -1.458 1 95.94 194 TYR A O 1
ATOM 1566 N N . VAL A 1 195 ? -2.816 -36.781 -1.336 1 96 195 VAL A N 1
ATOM 1567 C CA . VAL A 1 195 ? -2.318 -37.969 -0.675 1 96 195 VAL A CA 1
ATOM 1568 C C . VAL A 1 195 ? -2.525 -37.875 0.833 1 96 195 VAL A C 1
ATOM 1570 O O . VAL A 1 195 ? -2.947 -38.844 1.483 1 96 195 VAL A O 1
ATOM 1573 N N . LEU A 1 196 ? -2.346 -36.719 1.414 1 97 196 LEU A N 1
ATOM 1574 C CA . LEU A 1 196 ? -2.279 -36.562 2.863 1 97 196 LEU A CA 1
ATOM 1575 C C . LEU A 1 196 ? -3.662 -36.281 3.447 1 97 196 LEU A C 1
ATOM 1577 O O . LEU A 1 196 ? -3.916 -36.594 4.617 1 97 196 LEU A O 1
ATOM 1581 N N . ASP A 1 197 ? -4.535 -35.75 2.641 1 96.12 197 ASP A N 1
ATOM 1582 C CA . ASP A 1 197 ? -5.832 -35.344 3.164 1 96.12 197 ASP A CA 1
ATOM 1583 C C . ASP A 1 197 ? -6.594 -36.531 3.758 1 96.12 197 ASP A C 1
ATOM 1585 O O . ASP A 1 197 ? -7.094 -36.438 4.879 1 96.12 197 ASP A O 1
ATOM 1589 N N . PRO A 1 198 ? -6.684 -37.688 2.996 1 93.88 198 PRO A N 1
ATOM 1590 C CA . PRO A 1 198 ? -7.371 -38.844 3.582 1 93.88 198 PRO A CA 1
ATOM 1591 C C . PRO A 1 198 ? -6.684 -39.344 4.844 1 93.88 198 PRO A C 1
ATOM 1593 O O . PRO A 1 198 ? -7.355 -39.812 5.766 1 93.88 198 PRO A O 1
ATOM 1596 N N . ILE A 1 199 ? -5.41 -39.25 4.906 1 96.06 199 ILE A N 1
ATOM 1597 C CA . ILE A 1 199 ? -4.652 -39.656 6.082 1 96.06 199 ILE A CA 1
ATOM 1598 C C . ILE A 1 199 ? -4.977 -38.75 7.258 1 96.06 199 ILE A C 1
ATOM 1600 O O . ILE A 1 199 ? -5.195 -39.219 8.375 1 96.06 199 ILE A O 1
ATOM 1604 N N . PHE A 1 200 ? -5.031 -37.438 7.027 1 95.81 200 PHE A N 1
ATOM 1605 C CA . PHE A 1 200 ? -5.344 -36.469 8.062 1 95.81 200 PHE A CA 1
ATOM 1606 C C . PHE A 1 200 ? -6.75 -36.688 8.602 1 95.81 200 PHE A C 1
ATOM 1608 O O . PHE A 1 200 ? -6.988 -36.531 9.805 1 95.81 200 PHE A O 1
ATOM 1615 N N . ASN A 1 201 ? -7.676 -37 7.699 1 93.88 201 ASN A N 1
ATOM 1616 C CA . ASN A 1 201 ? -9.047 -37.281 8.125 1 93.88 201 ASN A CA 1
ATOM 1617 C C . ASN A 1 201 ? -9.109 -38.5 9.039 1 93.88 201 ASN A C 1
ATOM 1619 O O . ASN A 1 201 ? -9.852 -38.5 10.023 1 93.88 201 ASN A O 1
ATOM 1623 N N . LYS A 1 202 ? -8.352 -39.469 8.68 1 94.69 202 LYS A N 1
ATOM 1624 C CA . LYS A 1 202 ? -8.312 -40.688 9.492 1 94.69 202 LYS A CA 1
ATOM 1625 C C . LYS A 1 202 ? -7.691 -40.438 10.859 1 94.69 202 LYS A C 1
ATOM 1627 O O . LYS A 1 202 ? -8.086 -41.031 11.859 1 94.69 202 LYS A O 1
ATOM 1632 N N . LEU A 1 203 ? -6.754 -39.531 10.922 1 95.44 203 LEU A N 1
ATOM 1633 C CA . LEU A 1 203 ? -6.055 -39.219 12.164 1 95.44 203 LEU A CA 1
ATOM 1634 C C . LEU A 1 203 ? -6.836 -38.188 12.977 1 95.44 203 LEU A C 1
ATOM 1636 O O . LEU A 1 203 ? -6.465 -37.875 14.102 1 95.44 203 LEU A O 1
ATOM 1640 N N . GLY A 1 204 ? -7.879 -37.562 12.438 1 92.88 204 GLY A N 1
ATOM 1641 C CA . GLY A 1 204 ? -8.758 -36.656 13.156 1 92.88 204 GLY A CA 1
ATOM 1642 C C . GLY A 1 204 ? -8.289 -35.188 13.094 1 92.88 204 GLY A C 1
ATOM 1643 O O . GLY A 1 204 ? -8.805 -34.344 13.82 1 92.88 204 GLY A O 1
ATOM 1644 N N . I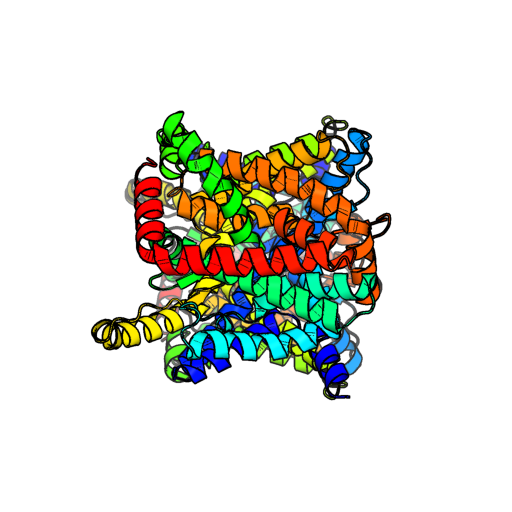LE A 1 205 ? -7.414 -34.875 12.25 1 92.25 205 ILE A N 1
ATOM 1645 C CA . ILE A 1 205 ? -6.883 -33.5 12.141 1 92.25 205 ILE A CA 1
ATOM 1646 C C . ILE A 1 205 ? -7.941 -32.594 11.547 1 92.25 205 ILE A C 1
ATOM 1648 O O . ILE A 1 205 ? -7.949 -31.391 11.812 1 92.25 205 ILE A O 1
ATOM 1652 N N . ASN A 1 206 ? -8.867 -33.094 10.742 1 91.12 206 ASN A N 1
ATOM 1653 C CA . ASN A 1 206 ? -9.953 -32.344 10.148 1 91.12 206 ASN A CA 1
ATOM 1654 C C . ASN A 1 206 ? -10.898 -31.781 11.211 1 91.12 206 ASN A C 1
ATOM 1656 O O . ASN A 1 206 ? -11.641 -30.828 10.953 1 91.12 206 ASN A O 1
ATOM 1660 N N . LYS A 1 207 ? -10.812 -32.312 12.414 1 88.69 207 LYS A N 1
ATOM 1661 C CA . LYS A 1 207 ? -11.727 -31.891 13.477 1 88.69 207 LYS A CA 1
ATOM 1662 C C . LYS A 1 207 ? -11.117 -30.781 14.328 1 88.69 207 LYS A C 1
ATOM 1664 O O . LYS A 1 207 ? -11.797 -30.203 15.172 1 88.69 207 LYS A O 1
ATOM 1669 N N . LEU A 1 208 ? -9.914 -30.469 14.008 1 85 208 LEU A N 1
ATOM 1670 C CA . LEU A 1 208 ? -9.273 -29.375 14.742 1 85 208 LEU A CA 1
ATOM 1671 C C . LEU A 1 208 ? -9.766 -28.016 14.25 1 85 208 LEU A C 1
ATOM 1673 O O . LEU A 1 208 ? -9.734 -27.734 13.047 1 85 208 LEU A O 1
ATOM 1677 N N . ARG A 1 209 ? -10.461 -27.25 15.133 1 72.5 209 ARG A N 1
ATOM 1678 C CA . ARG A 1 209 ? -11.117 -25.984 14.797 1 72.5 209 ARG A CA 1
ATOM 1679 C C . ARG A 1 209 ? -10.133 -24.828 14.883 1 72.5 209 ARG A C 1
ATOM 1681 O O . ARG A 1 209 ? -10.039 -24.156 15.914 1 72.5 209 ARG A O 1
ATOM 1688 N N . PHE A 1 210 ? -9.305 -24.75 13.984 1 81.88 210 PHE A N 1
ATOM 1689 C CA . PHE A 1 210 ? -8.383 -23.609 13.914 1 81.88 210 PHE A CA 1
ATOM 1690 C C . PHE A 1 210 ? -8.734 -22.703 12.75 1 81.88 210 PHE A C 1
ATOM 1692 O O . PHE A 1 210 ? -8.07 -22.719 11.711 1 81.88 210 PHE A O 1
ATOM 1699 N N . HIS A 1 211 ? -9.789 -21.953 12.883 1 79.44 211 HIS A N 1
ATOM 1700 C CA . HIS A 1 211 ? -10.297 -20.984 11.922 1 79.44 211 HIS A CA 1
ATOM 1701 C C . HIS A 1 211 ? -10.125 -19.562 12.422 1 79.44 211 HIS A C 1
ATOM 1703 O O . HIS A 1 211 ? -10.125 -19.328 13.633 1 79.44 211 HIS A O 1
ATOM 1709 N N . PRO A 1 212 ? -9.914 -18.719 11.5 1 78.75 212 PRO A N 1
ATOM 1710 C CA . PRO A 1 212 ? -9.664 -17.328 11.906 1 78.75 212 PRO A CA 1
ATOM 1711 C C . PRO A 1 212 ? -10.727 -16.797 12.875 1 78.75 212 PRO A C 1
ATOM 1713 O O . PRO A 1 212 ? -10.391 -16.109 13.836 1 78.75 212 PRO A O 1
ATOM 1716 N N . ASP A 1 213 ? -11.953 -17.031 12.594 1 79.56 213 ASP A N 1
ATOM 1717 C CA . ASP A 1 213 ? -13.031 -16.547 13.461 1 79.56 213 ASP A CA 1
ATOM 1718 C C . ASP A 1 213 ? -12.898 -17.125 14.867 1 79.56 213 ASP A C 1
ATOM 1720 O O . ASP A 1 213 ? -13.125 -16.422 15.852 1 79.56 213 ASP A O 1
ATOM 1724 N N . LYS A 1 214 ? -12.531 -18.328 14.945 1 78.5 214 LYS A N 1
ATOM 1725 C CA . LYS A 1 214 ? -12.367 -18.969 16.25 1 78.5 214 LYS A CA 1
ATOM 1726 C C . LYS A 1 214 ? -11.125 -18.438 16.969 1 78.5 214 LYS A C 1
ATOM 1728 O O . LYS A 1 214 ? -11.109 -18.359 18.203 1 78.5 214 LYS A O 1
ATOM 1733 N N . LEU A 1 215 ? -10.227 -18.188 16.203 1 80.19 215 LEU A N 1
ATOM 1734 C CA . LEU A 1 215 ? -9.016 -17.609 16.781 1 80.19 215 LEU A CA 1
ATOM 1735 C C . LEU A 1 215 ? -9.312 -16.25 17.422 1 80.19 215 LEU A C 1
ATOM 1737 O O . LEU A 1 215 ? -8.844 -15.969 18.531 1 80.19 215 LEU A O 1
ATOM 1741 N N . LYS A 1 216 ? -9.977 -15.453 16.672 1 80.25 216 LYS A N 1
ATOM 1742 C CA . LYS A 1 216 ? -10.367 -14.141 17.188 1 80.25 216 LYS A CA 1
ATOM 1743 C C . LYS A 1 216 ? -11.195 -14.266 18.453 1 80.25 216 LYS A C 1
ATOM 1745 O O . LYS A 1 216 ? -11.047 -13.469 19.375 1 80.25 216 LYS A O 1
ATOM 1750 N N . GLU A 1 217 ? -12.07 -15.242 18.516 1 82.81 217 GLU A N 1
ATOM 1751 C CA . GLU A 1 217 ? -12.938 -15.461 19.672 1 82.81 217 GLU A CA 1
ATOM 1752 C C . GLU A 1 217 ? -12.133 -15.945 20.875 1 82.81 217 GLU A C 1
ATOM 1754 O O . GLU A 1 217 ? -12.375 -15.5 22 1 82.81 217 GLU A O 1
ATOM 1759 N N . LYS A 1 218 ? -11.211 -16.75 20.641 1 82.38 218 LYS A N 1
ATOM 1760 C CA . LYS A 1 218 ? -10.477 -17.391 21.719 1 82.38 218 LYS A CA 1
ATOM 1761 C C . LYS A 1 218 ? -9.336 -16.516 22.219 1 82.38 218 LYS A C 1
ATOM 1763 O O . LYS A 1 218 ? -9.055 -16.453 23.406 1 82.38 218 LYS A O 1
ATOM 1768 N N . LEU A 1 219 ? -8.75 -15.852 21.234 1 85.88 219 LEU A 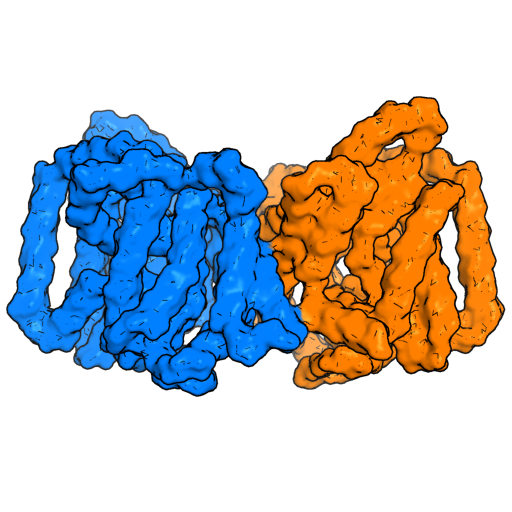N 1
ATOM 1769 C CA . LEU A 1 219 ? -7.531 -15.125 21.594 1 85.88 219 LEU A CA 1
ATOM 1770 C C . LEU A 1 219 ? -7.797 -13.633 21.688 1 85.88 219 LEU A C 1
ATOM 1772 O O . LEU A 1 219 ? -6.941 -12.875 22.156 1 85.88 219 LEU A O 1
ATOM 1776 N N . GLY A 1 220 ? -8.891 -13.258 21.312 1 83.12 220 GLY A N 1
ATOM 1777 C CA . GLY A 1 220 ? -9.242 -11.852 21.375 1 83.12 220 GLY A CA 1
ATOM 1778 C C . GLY A 1 220 ? -8.414 -10.992 20.438 1 83.12 220 GLY A C 1
ATOM 1779 O O . GLY A 1 220 ? -8.32 -11.281 19.234 1 83.12 220 GLY A O 1
ATOM 1780 N N . VAL A 1 221 ? -7.656 -10.102 21.062 1 87.44 221 VAL A N 1
ATOM 1781 C CA . VAL A 1 221 ? -6.871 -9.148 20.297 1 87.44 221 VAL A CA 1
ATOM 1782 C C . VAL A 1 221 ? -5.746 -9.875 19.562 1 87.44 221 VAL A C 1
ATOM 1784 O O . VAL A 1 221 ? -5.348 -9.477 18.469 1 87.44 221 VAL A O 1
ATOM 1787 N N . PHE A 1 222 ? -5.332 -10.953 20.031 1 87.5 222 PHE A N 1
ATOM 1788 C CA . PHE A 1 222 ? -4.211 -11.695 19.469 1 87.5 222 PHE A CA 1
ATOM 1789 C C . PHE A 1 222 ? -4.648 -12.5 18.25 1 87.5 222 PHE A C 1
ATOM 1791 O O . PHE A 1 222 ? -3.809 -12.984 17.484 1 87.5 222 PHE A O 1
ATOM 1798 N N . GLY A 1 223 ? -5.93 -12.547 18.047 1 83.94 223 GLY A N 1
ATOM 1799 C CA . GLY A 1 223 ? -6.477 -13.25 16.906 1 83.94 223 GLY A CA 1
ATOM 1800 C C . GLY A 1 223 ? -6.766 -12.328 15.727 1 83.94 223 GLY A C 1
ATOM 1801 O O . GLY A 1 223 ? -7.125 -12.797 14.641 1 83.94 223 GLY A O 1
ATOM 1802 N N . GLU A 1 224 ? -6.516 -11.055 15.945 1 89.12 224 GLU A N 1
ATOM 1803 C CA . GLU A 1 224 ? -6.746 -10.094 14.867 1 89.12 224 GLU A CA 1
ATOM 1804 C C . GLU A 1 224 ? -5.602 -10.109 13.859 1 89.12 224 GLU A C 1
ATOM 1806 O O . GLU A 1 224 ? -4.438 -10.273 14.234 1 89.12 224 GLU A O 1
ATOM 1811 N N . VAL A 1 225 ? -5.918 -9.93 12.578 1 88.5 225 VAL A N 1
ATOM 1812 C CA . VAL A 1 225 ? -4.977 -10.062 11.477 1 88.5 225 VAL A CA 1
ATOM 1813 C C . VAL A 1 225 ? -3.785 -9.133 11.695 1 88.5 225 VAL A C 1
ATOM 1815 O O . VAL A 1 225 ? -2.631 -9.539 11.555 1 88.5 225 VAL A O 1
ATOM 1818 N N . GLY A 1 226 ? -4.074 -7.91 12.047 1 92.69 226 GLY A N 1
ATOM 1819 C CA . GLY A 1 226 ? -3.006 -6.957 12.289 1 92.69 226 GLY A CA 1
ATOM 1820 C C . GLY A 1 226 ? -2.098 -7.363 13.438 1 92.69 226 GLY A C 1
ATOM 1821 O O . GLY A 1 226 ? -0.878 -7.199 13.359 1 92.69 226 GLY A O 1
ATOM 1822 N N . THR A 1 227 ? -2.648 -7.895 14.516 1 94.5 227 THR A N 1
ATOM 1823 C CA . THR A 1 227 ? -1.885 -8.305 15.688 1 94.5 227 THR A CA 1
ATOM 1824 C C . THR A 1 227 ? -1.021 -9.523 15.375 1 94.5 227 THR A C 1
ATOM 1826 O O . THR A 1 227 ? 0.121 -9.617 15.828 1 94.5 227 THR A O 1
ATOM 1829 N N . ILE A 1 228 ? -1.601 -10.438 14.648 1 90.19 228 ILE A N 1
ATOM 1830 C CA . ILE A 1 228 ? -0.834 -11.602 14.227 1 90.19 228 ILE A CA 1
ATOM 1831 C C . ILE A 1 228 ? 0.394 -11.156 13.438 1 90.19 228 ILE A C 1
ATOM 1833 O O . ILE A 1 228 ? 1.502 -11.648 13.672 1 90.19 228 ILE A O 1
ATOM 1837 N N . GLY A 1 229 ? 0.163 -10.258 12.484 1 92.19 229 GLY A N 1
ATOM 1838 C CA . GLY A 1 229 ? 1.288 -9.719 11.734 1 92.19 229 GLY A CA 1
ATOM 1839 C C . GLY A 1 229 ? 2.338 -9.07 12.617 1 92.19 229 GLY A C 1
ATOM 1840 O O . GLY A 1 229 ? 3.535 -9.281 12.422 1 92.19 229 GLY A O 1
ATOM 1841 N N . LEU A 1 230 ? 1.888 -8.289 13.555 1 96.06 230 LEU A N 1
ATOM 1842 C CA . LEU A 1 230 ? 2.785 -7.621 14.484 1 96.06 230 LEU A CA 1
ATOM 1843 C C . LEU A 1 230 ? 3.637 -8.633 15.242 1 96.06 230 LEU A C 1
ATOM 1845 O O . LEU A 1 230 ? 4.859 -8.492 15.32 1 96.06 230 LEU A O 1
ATOM 1849 N N . ILE A 1 231 ? 3.027 -9.617 15.828 1 94.44 231 ILE A N 1
ATOM 1850 C CA . ILE A 1 231 ? 3.703 -10.625 16.641 1 94.44 231 ILE A CA 1
ATOM 1851 C C . ILE A 1 231 ? 4.719 -11.383 15.781 1 94.44 231 ILE A C 1
ATOM 1853 O O . ILE A 1 231 ? 5.863 -11.57 16.188 1 94.44 231 ILE A O 1
ATOM 1857 N N . LEU A 1 232 ? 4.297 -11.75 14.656 1 90.44 232 LEU A N 1
ATOM 1858 C CA . LEU A 1 232 ? 5.18 -12.516 13.781 1 90.44 232 LEU A CA 1
ATOM 1859 C C . LEU A 1 232 ? 6.371 -11.672 13.344 1 90.44 232 LEU A C 1
ATOM 1861 O O . LEU A 1 232 ? 7.492 -12.172 13.25 1 90.44 232 LEU A O 1
ATOM 1865 N N . GLY A 1 233 ? 6.051 -10.438 12.938 1 93.5 233 GLY A N 1
ATOM 1866 C CA . GLY A 1 233 ? 7.148 -9.555 12.586 1 93.5 233 GLY A CA 1
ATOM 1867 C C . GLY A 1 233 ? 8.156 -9.383 13.703 1 93.5 233 GLY A C 1
ATOM 1868 O O . GLY A 1 233 ? 9.367 -9.398 13.461 1 93.5 233 GLY A O 1
ATOM 1869 N N . ILE A 1 234 ? 7.695 -9.227 14.906 1 95.75 234 ILE A N 1
ATOM 1870 C CA . ILE A 1 234 ? 8.57 -9.094 16.062 1 95.75 234 ILE A CA 1
ATOM 1871 C C . ILE A 1 234 ? 9.375 -10.383 16.25 1 95.75 234 ILE A C 1
ATOM 1873 O O . ILE A 1 234 ? 10.586 -10.336 16.5 1 95.75 234 ILE A O 1
ATOM 1877 N N . LEU A 1 235 ? 8.742 -11.484 16.125 1 92.5 235 LEU A N 1
ATOM 1878 C CA . LEU A 1 235 ? 9.414 -12.766 16.266 1 92.5 235 LEU A CA 1
ATOM 1879 C C . LEU A 1 235 ? 10.523 -12.922 15.234 1 92.5 235 LEU A C 1
ATOM 1881 O O . LEU A 1 235 ? 11.633 -13.344 15.562 1 92.5 235 LEU A O 1
ATOM 1885 N N . ILE A 1 236 ? 10.242 -12.609 14.016 1 88.56 236 ILE A N 1
ATOM 1886 C CA . ILE A 1 236 ? 11.25 -12.688 12.961 1 88.56 236 ILE A CA 1
ATOM 1887 C C . ILE A 1 236 ? 12.383 -11.719 13.258 1 88.56 236 ILE A C 1
ATOM 1889 O O . ILE A 1 236 ? 13.562 -12.047 13.07 1 88.56 236 ILE A O 1
ATOM 1893 N N . GLY A 1 237 ? 11.984 -10.492 13.656 1 93.19 237 GLY A N 1
ATOM 1894 C CA . GLY A 1 237 ? 12.992 -9.508 14.039 1 93.19 237 GLY A CA 1
ATOM 1895 C C . GLY A 1 237 ? 13.906 -9.992 15.141 1 93.19 237 GLY A C 1
ATOM 1896 O O . GLY A 1 237 ? 15.117 -9.773 15.094 1 93.19 237 GLY A O 1
ATOM 1897 N N . ILE A 1 238 ? 13.344 -10.633 16.141 1 93.88 238 ILE A N 1
ATOM 1898 C CA . ILE A 1 238 ? 14.125 -11.172 17.25 1 93.88 238 ILE A CA 1
ATOM 1899 C C . ILE A 1 238 ? 15.086 -12.242 16.734 1 93.88 238 ILE A C 1
ATOM 1901 O O . ILE A 1 238 ? 16.266 -12.258 17.109 1 93.88 238 ILE A O 1
ATOM 1905 N N . LEU A 1 239 ? 14.641 -13.078 15.898 1 87.81 239 LEU A N 1
ATOM 1906 C CA . LEU A 1 239 ? 15.484 -14.125 15.336 1 87.81 239 LEU A CA 1
ATOM 1907 C C . LEU A 1 239 ? 16.656 -13.531 14.562 1 87.81 239 LEU A C 1
ATOM 1909 O O . LEU A 1 239 ? 17.766 -14.07 14.594 1 87.81 239 LEU A O 1
ATOM 1913 N N . GLY A 1 240 ? 16.406 -12.477 13.898 1 89.5 240 GLY A N 1
ATOM 1914 C CA . GLY A 1 240 ? 17.453 -11.828 13.125 1 89.5 240 GLY A CA 1
ATOM 1915 C C . GLY A 1 240 ? 18.438 -11.055 13.977 1 89.5 240 GLY A C 1
ATOM 1916 O O . GLY A 1 240 ? 19.531 -10.742 13.531 1 89.5 240 GLY A O 1
ATOM 1917 N N . ASN A 1 241 ? 18.031 -10.75 15.211 1 93.31 241 ASN A N 1
ATOM 1918 C CA . ASN A 1 241 ? 18.859 -9.93 16.078 1 93.31 241 ASN A CA 1
ATOM 1919 C C . ASN A 1 241 ? 19.219 -10.664 17.375 1 93.31 241 ASN A C 1
ATOM 1921 O O . ASN A 1 241 ? 19.469 -10.039 18.406 1 93.31 241 ASN A O 1
ATOM 1925 N N . ILE A 1 242 ? 19.344 -11.891 17.328 1 89.88 242 ILE A N 1
ATOM 1926 C CA . ILE A 1 242 ? 19.5 -12.711 18.531 1 89.88 242 ILE A CA 1
ATOM 1927 C C . ILE A 1 242 ? 20.812 -12.352 19.234 1 89.88 242 ILE A C 1
ATOM 1929 O O . ILE A 1 242 ? 20.891 -12.383 20.469 1 89.88 242 ILE A O 1
ATOM 1933 N N . LYS A 1 243 ? 21.844 -11.961 18.562 1 90.56 243 LYS A N 1
ATOM 1934 C CA . LYS A 1 243 ? 23.156 -11.695 19.156 1 90.56 243 LYS A CA 1
ATOM 1935 C C . LYS A 1 243 ? 23.266 -10.25 19.641 1 90.56 243 LYS A C 1
ATOM 1937 O O . LYS A 1 243 ? 24.234 -9.883 20.312 1 90.56 243 LYS A O 1
ATOM 1942 N N . ARG A 1 244 ? 22.359 -9.414 19.328 1 91.81 244 ARG A N 1
ATOM 1943 C CA . ARG A 1 244 ? 22.469 -8 19.672 1 91.81 244 ARG A CA 1
ATOM 1944 C C . ARG A 1 244 ? 21.188 -7.512 20.359 1 91.81 244 ARG A C 1
ATOM 1946 O O . ARG A 1 244 ? 20.781 -6.367 20.156 1 91.81 244 ARG A O 1
ATOM 1953 N N . LEU A 1 245 ? 20.516 -8.352 21.078 1 92.06 245 LEU A N 1
ATOM 1954 C CA . LEU A 1 245 ? 19.25 -8.023 21.703 1 92.06 245 LEU A CA 1
ATOM 1955 C C . LEU A 1 245 ? 19.422 -6.969 22.797 1 92.06 245 LEU A C 1
ATOM 1957 O O . LEU A 1 245 ? 18.453 -6.359 23.234 1 92.06 245 LEU A O 1
ATOM 1961 N N . ASP A 1 246 ? 20.578 -6.641 23.125 1 90.69 246 ASP A N 1
ATOM 1962 C CA . ASP A 1 246 ? 20.844 -5.652 24.172 1 90.69 246 ASP A CA 1
ATOM 1963 C C . ASP A 1 246 ? 20.984 -4.254 23.578 1 90.69 246 ASP A C 1
ATOM 1965 O O . ASP A 1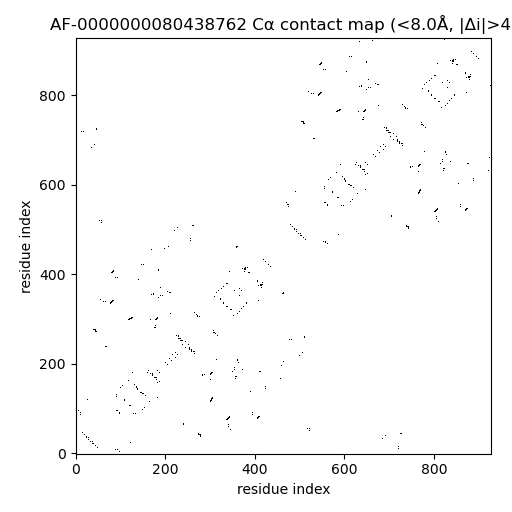 246 ? 21.078 -3.268 24.312 1 90.69 246 ASP A O 1
ATOM 1969 N N . SER A 1 247 ? 20.953 -4.18 22.344 1 89.81 247 SER A N 1
ATOM 1970 C CA . SER A 1 247 ? 21.125 -2.895 21.688 1 89.81 247 SER A CA 1
ATOM 1971 C C . SER A 1 247 ? 19.781 -2.283 21.297 1 89.81 247 SER A C 1
ATOM 1973 O O . SER A 1 247 ? 18.859 -2.998 20.906 1 89.81 247 SER A O 1
ATOM 1975 N N . MET A 1 248 ? 19.688 -0.987 21.391 1 88.5 248 MET A N 1
ATOM 1976 C CA . MET A 1 248 ? 18.484 -0.253 20.984 1 88.5 248 MET A CA 1
ATOM 1977 C C . MET A 1 248 ? 18.266 -0.334 19.484 1 88.5 248 MET A C 1
ATOM 1979 O O . MET A 1 248 ? 17.125 -0.357 19.016 1 88.5 248 MET A O 1
ATOM 1983 N N . VAL A 1 249 ? 19.328 -0.384 18.812 1 88.12 249 VAL A N 1
ATOM 1984 C CA . VAL A 1 249 ? 19.266 -0.476 17.359 1 88.12 249 VAL A CA 1
ATOM 1985 C C . VAL A 1 249 ? 18.562 -1.769 16.953 1 88.12 249 VAL A C 1
ATOM 1987 O O . VAL A 1 249 ? 17.766 -1.78 16.016 1 88.12 249 VAL A O 1
ATOM 1990 N N . ALA A 1 250 ? 18.859 -2.807 17.688 1 93.25 250 ALA A N 1
ATOM 1991 C CA . ALA A 1 250 ? 18.219 -4.086 17.438 1 93.25 250 ALA A CA 1
ATOM 1992 C C . ALA A 1 250 ? 16.703 -3.992 17.656 1 93.25 250 ALA A C 1
ATOM 1994 O O . ALA A 1 250 ? 15.93 -4.492 16.844 1 93.25 250 ALA A O 1
ATOM 1995 N N . TRP A 1 251 ? 16.344 -3.367 18.672 1 93.56 251 TRP A N 1
ATOM 1996 C CA . TRP A 1 251 ? 14.93 -3.258 18.984 1 93.56 251 TRP A CA 1
ATOM 1997 C C . TRP A 1 251 ? 14.227 -2.322 18 1 93.56 251 TRP A C 1
ATOM 1999 O O . TRP A 1 251 ? 13.031 -2.469 17.734 1 93.56 251 TRP A O 1
ATOM 2009 N N . GLY A 1 252 ? 14.969 -1.327 17.5 1 92.88 252 GLY A N 1
ATOM 2010 C CA . GLY A 1 252 ? 14.43 -0.521 16.406 1 92.88 252 GLY A CA 1
ATOM 2011 C C . GLY A 1 252 ? 14.078 -1.336 15.18 1 92.88 252 GLY A C 1
ATOM 2012 O O . GLY A 1 252 ? 13.016 -1.15 14.586 1 92.88 252 GLY A O 1
ATOM 2013 N N . GLN A 1 253 ? 14.977 -2.193 14.859 1 93.81 253 GLN A N 1
ATOM 2014 C CA . GLN A 1 253 ? 14.75 -3.055 13.703 1 93.81 253 GLN A CA 1
ATOM 2015 C C . GLN A 1 253 ? 13.617 -4.043 13.961 1 93.81 253 GLN A C 1
ATOM 2017 O O . GLN A 1 253 ? 12.805 -4.309 13.078 1 93.81 253 GLN A O 1
ATOM 2022 N N . ILE A 1 254 ? 13.578 -4.559 15.188 1 96.06 254 ILE A N 1
ATOM 2023 C CA . ILE A 1 254 ? 12.586 -5.559 15.586 1 96.06 254 ILE A CA 1
ATOM 2024 C C . ILE A 1 254 ? 11.188 -4.945 15.539 1 96.06 254 ILE A C 1
ATOM 2026 O O . ILE A 1 254 ? 10.281 -5.504 14.922 1 96.06 254 ILE A O 1
ATOM 2030 N N . THR A 1 255 ? 11.039 -3.824 16.109 1 96.06 255 THR A N 1
ATOM 2031 C CA . THR A 1 255 ? 9.727 -3.184 16.172 1 96.06 255 THR A CA 1
ATOM 2032 C C . THR A 1 255 ? 9.312 -2.678 14.789 1 96.06 255 THR A C 1
ATOM 2034 O O . THR A 1 255 ? 8.133 -2.719 14.438 1 96.06 255 THR A O 1
ATOM 2037 N N . LYS A 1 256 ? 10.273 -2.227 14.008 1 94.75 256 LYS A N 1
ATOM 2038 C CA . LYS A 1 256 ? 9.977 -1.803 12.641 1 94.75 256 LYS A CA 1
ATOM 2039 C C . LYS A 1 256 ? 9.422 -2.959 11.82 1 94.75 256 LYS A C 1
ATOM 2041 O O . LYS A 1 256 ? 8.414 -2.807 11.125 1 94.75 256 LYS A O 1
ATOM 2046 N N . LEU A 1 257 ? 10.07 -4.051 11.938 1 94.31 257 LEU A N 1
ATOM 2047 C CA . LEU A 1 257 ? 9.594 -5.211 11.188 1 94.31 257 LEU A CA 1
ATOM 2048 C C . LEU A 1 257 ? 8.211 -5.641 11.672 1 94.31 257 LEU A C 1
ATOM 2050 O O . LEU A 1 257 ? 7.379 -6.066 10.867 1 94.31 257 LEU A O 1
ATOM 2054 N N . GLY A 1 258 ? 8.023 -5.566 12.953 1 96.31 258 GLY A N 1
ATOM 2055 C CA . GLY A 1 258 ? 6.707 -5.871 13.492 1 96.31 258 GLY A CA 1
ATOM 2056 C C . GLY A 1 258 ? 5.602 -5.02 12.898 1 96.31 258 GLY A C 1
ATOM 2057 O O . GLY A 1 258 ? 4.609 -5.543 12.398 1 96.31 258 GLY A O 1
ATOM 2058 N N . ILE A 1 259 ? 5.773 -3.74 12.891 1 96.75 259 ILE A N 1
ATOM 2059 C CA . ILE A 1 259 ? 4.742 -2.826 12.414 1 96.75 259 ILE A CA 1
ATOM 2060 C C . ILE A 1 259 ? 4.59 -2.969 10.898 1 96.75 259 ILE A C 1
ATOM 2062 O O . ILE A 1 259 ? 3.486 -2.842 10.367 1 96.75 259 ILE A O 1
ATOM 2066 N N . VAL A 1 260 ? 5.641 -3.215 10.203 1 95.94 260 VAL A N 1
ATOM 2067 C CA . VAL A 1 260 ? 5.598 -3.336 8.75 1 95.94 260 VAL A CA 1
ATOM 2068 C C . VAL A 1 260 ? 4.801 -4.578 8.359 1 95.94 260 VAL A C 1
ATOM 2070 O O . VAL A 1 260 ? 3.977 -4.531 7.441 1 95.94 260 VAL A O 1
ATOM 2073 N N . LEU A 1 261 ? 5.078 -5.695 9.039 1 93.5 261 LEU A N 1
ATOM 2074 C CA . LEU A 1 261 ? 4.344 -6.91 8.695 1 93.5 261 LEU A CA 1
ATOM 2075 C C . LEU A 1 261 ? 2.869 -6.773 9.055 1 93.5 261 LEU A C 1
ATOM 2077 O O . LEU A 1 261 ? 2.002 -7.285 8.336 1 93.5 261 LEU A O 1
ATOM 2081 N N . ALA A 1 262 ? 2.598 -6.164 10.172 1 96 262 ALA A N 1
ATOM 2082 C CA . ALA A 1 262 ? 1.206 -5.859 10.492 1 96 262 ALA A CA 1
ATOM 2083 C C . ALA A 1 262 ? 0.56 -5.02 9.398 1 96 262 ALA A C 1
ATOM 2085 O O . ALA A 1 262 ? -0.585 -5.27 9.008 1 96 262 ALA A O 1
ATOM 2086 N N . THR A 1 263 ? 1.259 -4.059 8.906 1 96.5 263 THR A N 1
ATOM 2087 C CA . THR A 1 263 ? 0.786 -3.154 7.863 1 96.5 263 THR A CA 1
ATOM 2088 C C . THR A 1 263 ? 0.486 -3.918 6.578 1 96.5 263 THR A C 1
ATOM 2090 O O . THR A 1 263 ? -0.583 -3.754 5.988 1 96.5 263 THR A O 1
ATOM 2093 N N . LEU A 1 264 ? 1.371 -4.727 6.188 1 92.94 264 LEU A N 1
ATOM 2094 C CA . LEU A 1 264 ? 1.187 -5.484 4.957 1 92.94 264 LEU A CA 1
ATOM 2095 C C . LEU A 1 264 ? -0.021 -6.41 5.062 1 92.94 264 LEU A C 1
ATOM 2097 O O . LEU A 1 264 ? -0.798 -6.535 4.113 1 92.94 264 LEU A O 1
ATOM 2101 N N . MET A 1 265 ? -0.191 -7.016 6.215 1 91.06 265 MET A N 1
ATOM 2102 C CA . MET A 1 265 ? -1.292 -7.949 6.418 1 91.06 265 MET A CA 1
ATOM 2103 C C . MET A 1 265 ? -2.637 -7.238 6.328 1 91.06 265 MET A C 1
ATOM 2105 O O . MET A 1 265 ? -3.635 -7.832 5.918 1 91.06 265 MET A O 1
ATOM 2109 N N . MET A 1 266 ? -2.633 -6.023 6.645 1 93.88 266 MET A N 1
ATOM 2110 C CA . MET A 1 266 ? -3.9 -5.301 6.648 1 93.88 266 MET A CA 1
ATOM 2111 C C . MET A 1 266 ? -4.137 -4.602 5.312 1 93.88 266 MET A C 1
ATOM 2113 O O . MET A 1 266 ? -5.281 -4.398 4.906 1 93.88 266 MET A O 1
ATOM 2117 N N . ILE A 1 267 ? -3.111 -4.285 4.594 1 95 267 ILE A N 1
ATOM 2118 C CA . ILE A 1 267 ? -3.248 -3.52 3.361 1 95 267 ILE A CA 1
ATOM 2119 C C . ILE A 1 267 ? -3.389 -4.473 2.176 1 95 267 ILE A C 1
ATOM 2121 O O . ILE A 1 267 ? -4.121 -4.184 1.225 1 95 267 ILE A O 1
ATOM 2125 N N . PHE A 1 268 ? -2.752 -5.582 2.15 1 91.69 268 PHE A N 1
ATOM 2126 C CA . PHE A 1 268 ? -2.734 -6.504 1.021 1 91.69 268 PHE A CA 1
ATOM 2127 C C . PHE A 1 268 ? -4.148 -6.945 0.662 1 91.69 268 PHE A C 1
ATOM 2129 O O . PHE A 1 268 ? -4.504 -7.008 -0.516 1 91.69 268 PHE A O 1
ATOM 2136 N N . PRO A 1 269 ? -4.973 -7.266 1.677 1 91.31 269 PRO A N 1
ATOM 2137 C CA . PRO A 1 269 ? -6.348 -7.645 1.342 1 91.31 269 PRO A CA 1
ATOM 2138 C C . PRO A 1 269 ? -7.105 -6.531 0.616 1 91.31 269 PRO A C 1
ATOM 2140 O O . PRO A 1 269 ? -7.949 -6.812 -0.241 1 91.31 269 PRO A O 1
ATOM 2143 N N . LYS A 1 270 ? -6.836 -5.328 0.97 1 94 270 LYS A N 1
ATOM 2144 C CA . LYS A 1 270 ? -7.473 -4.199 0.302 1 94 270 LYS A CA 1
ATOM 2145 C C . LYS A 1 270 ? -7.02 -4.094 -1.151 1 94 270 LYS A C 1
ATOM 2147 O O . LYS A 1 270 ? -7.82 -3.789 -2.037 1 94 270 LYS A O 1
ATOM 2152 N N . ILE A 1 271 ? -5.816 -4.344 -1.391 1 93.88 271 ILE A N 1
ATOM 2153 C CA . ILE A 1 271 ? -5.281 -4.34 -2.748 1 93.88 271 ILE A CA 1
ATOM 2154 C C . ILE A 1 271 ? -5.871 -5.508 -3.539 1 93.88 271 ILE A C 1
ATOM 2156 O O . ILE A 1 271 ? -6.207 -5.359 -4.715 1 93.88 271 ILE A O 1
ATOM 2160 N N . SER A 1 272 ? -5.941 -6.625 -2.854 1 89.88 272 SER A N 1
ATOM 2161 C CA . SER A 1 272 ? -6.523 -7.805 -3.488 1 89.88 272 SER A CA 1
ATOM 2162 C C . SER A 1 272 ? -7.949 -7.535 -3.947 1 89.88 272 SER A C 1
ATOM 2164 O O . SER A 1 272 ? -8.375 -8.023 -5 1 89.88 272 SER A O 1
ATOM 2166 N N . GLN A 1 273 ? -8.656 -6.824 -3.191 1 91.62 273 GLN A N 1
ATOM 2167 C CA . GLN A 1 273 ? -10.031 -6.48 -3.553 1 91.62 273 GLN A CA 1
ATOM 2168 C C . GLN A 1 273 ? -10.07 -5.621 -4.812 1 91.62 273 GLN A C 1
ATOM 2170 O O . GLN A 1 273 ? -10.945 -5.793 -5.66 1 91.62 273 GLN A O 1
ATOM 2175 N N . ILE A 1 274 ? -9.172 -4.719 -4.906 1 92.94 274 ILE A N 1
ATOM 2176 C CA . ILE A 1 274 ? -9.062 -3.9 -6.109 1 92.94 274 ILE A CA 1
ATOM 2177 C C . ILE A 1 274 ? -8.766 -4.789 -7.312 1 92.94 274 ILE A C 1
ATOM 2179 O O . ILE A 1 274 ? -9.398 -4.664 -8.359 1 92.94 274 ILE A O 1
ATOM 2183 N N . PHE A 1 275 ? -7.883 -5.633 -7.145 1 89 275 PHE A N 1
ATOM 2184 C CA . PHE A 1 275 ? -7.477 -6.539 -8.211 1 89 275 PHE A CA 1
ATOM 2185 C C . PHE A 1 275 ? -8.633 -7.441 -8.625 1 89 275 PHE A C 1
ATOM 2187 O O . PHE A 1 275 ? -8.852 -7.68 -9.812 1 89 275 PHE A O 1
ATOM 2194 N N . ALA A 1 276 ? -9.383 -7.941 -7.684 1 86.56 276 ALA A N 1
ATOM 2195 C CA . ALA A 1 276 ? -10.5 -8.852 -7.93 1 86.56 276 ALA A CA 1
ATOM 2196 C C . ALA A 1 276 ? -11.57 -8.188 -8.789 1 86.56 276 ALA A C 1
ATOM 2198 O O . ALA A 1 276 ? -12.242 -8.852 -9.578 1 86.56 276 ALA A O 1
ATOM 2199 N N . GLN A 1 277 ? -11.648 -6.926 -8.688 1 89.88 277 GLN A N 1
ATOM 2200 C CA . GLN A 1 277 ? -12.648 -6.188 -9.461 1 89.88 277 GLN A CA 1
ATOM 2201 C C . GLN A 1 277 ? -12.367 -6.281 -10.961 1 89.88 277 GLN A C 1
ATOM 2203 O O . GLN A 1 277 ? -13.258 -6.059 -11.781 1 89.88 277 GLN A O 1
ATOM 2208 N N . ALA A 1 278 ? -11.172 -6.586 -11.281 1 89.56 278 ALA A N 1
ATOM 2209 C CA . ALA A 1 278 ? -10.805 -6.738 -12.688 1 89.56 278 ALA A CA 1
ATOM 2210 C C . ALA A 1 278 ? -11.531 -7.918 -13.32 1 89.56 278 ALA A C 1
ATOM 2212 O O . ALA A 1 278 ? -11.797 -7.918 -14.523 1 89.56 278 ALA A O 1
ATOM 2213 N N . PHE A 1 279 ? -11.945 -8.844 -12.547 1 84.25 279 PHE A N 1
ATOM 2214 C CA . PHE A 1 279 ? -12.414 -10.109 -13.102 1 84.25 279 PHE A CA 1
ATOM 2215 C C . PHE A 1 279 ? -13.906 -10.289 -12.852 1 84.25 279 PHE A C 1
ATOM 2217 O O . PHE A 1 279 ? -14.547 -11.133 -13.484 1 84.25 279 PHE A O 1
ATOM 2224 N N . GLU A 1 280 ? -14.391 -9.492 -11.938 1 83.12 280 GLU A N 1
ATOM 2225 C CA . GLU A 1 280 ? -15.789 -9.633 -11.555 1 83.12 280 GLU A CA 1
ATOM 2226 C C . GLU A 1 280 ? -16.719 -9.461 -12.75 1 83.12 280 GLU A C 1
ATOM 2228 O O . GLU A 1 280 ? -17.609 -10.273 -12.969 1 83.12 280 GLU A O 1
ATOM 2233 N N . PRO A 1 281 ? -16.531 -8.453 -13.562 1 84.88 281 PRO A N 1
ATOM 2234 C CA . PRO A 1 281 ? -17.422 -8.305 -14.719 1 84.88 281 PRO A CA 1
ATOM 2235 C C . PRO A 1 281 ? -17.281 -9.453 -15.719 1 84.88 281 PRO A C 1
ATOM 2237 O O . PRO A 1 281 ? -18.266 -9.828 -16.359 1 84.88 281 PRO A O 1
ATOM 2240 N N . MET A 1 282 ? -16.125 -9.922 -15.922 1 83.5 282 MET A N 1
ATOM 2241 C CA . MET A 1 282 ? -15.922 -11.062 -16.812 1 83.5 282 MET A CA 1
ATOM 2242 C C . MET A 1 282 ? -16.672 -12.289 -16.297 1 83.5 282 MET A C 1
ATOM 2244 O O . MET A 1 282 ? -17.297 -13.008 -17.078 1 83.5 282 MET A O 1
ATOM 2248 N N . ALA A 1 283 ? -16.562 -12.484 -15.008 1 79.75 283 ALA A N 1
ATOM 2249 C CA . ALA A 1 283 ? -17.266 -13.594 -14.391 1 79.75 283 ALA A CA 1
ATOM 2250 C C . ALA A 1 283 ? -18.781 -13.469 -14.586 1 79.75 283 ALA A C 1
ATOM 2252 O O . ALA A 1 283 ? -19.469 -14.461 -14.836 1 79.75 283 ALA A O 1
ATOM 2253 N N . ASP A 1 284 ? -19.234 -12.297 -14.492 1 83.12 284 ASP A N 1
ATOM 2254 C CA . ASP A 1 284 ? -20.672 -12.031 -14.641 1 83.12 284 ASP A CA 1
ATOM 2255 C C . ASP A 1 284 ? -21.141 -12.359 -16.047 1 83.12 284 ASP A C 1
ATOM 2257 O O . ASP A 1 284 ? -22.219 -12.93 -16.234 1 83.12 284 ASP A O 1
ATOM 2261 N N . ILE A 1 285 ? -20.438 -11.992 -17.016 1 81.62 285 ILE A N 1
ATOM 2262 C CA . ILE A 1 285 ? -20.797 -12.227 -18.406 1 81.62 285 ILE A CA 1
ATOM 2263 C C . ILE A 1 285 ? -20.797 -13.727 -18.703 1 81.62 285 ILE A C 1
ATOM 2265 O O . ILE A 1 285 ? -21.688 -14.234 -19.375 1 81.62 285 ILE A O 1
ATOM 2269 N N . VAL A 1 286 ? -19.812 -14.344 -18.219 1 76.06 286 VAL A N 1
ATOM 2270 C CA . VAL A 1 286 ? -19.688 -15.781 -18.422 1 76.06 286 VAL A CA 1
ATOM 2271 C C . VAL A 1 286 ? -20.859 -16.5 -17.734 1 76.06 286 VAL A C 1
ATOM 2273 O O . VAL A 1 286 ? -21.438 -17.422 -18.312 1 76.06 286 VAL A O 1
ATOM 2276 N N . ASN A 1 287 ? -21.094 -16.062 -16.547 1 79.75 287 ASN A N 1
ATOM 2277 C CA . ASN A 1 287 ? -22.188 -16.672 -15.812 1 79.75 287 ASN A CA 1
ATOM 2278 C C . ASN A 1 287 ? -23.531 -16.484 -16.516 1 79.75 287 ASN A C 1
ATOM 2280 O O . ASN A 1 287 ? -24.359 -17.391 -16.531 1 79.75 287 ASN A O 1
ATOM 2284 N N . LYS A 1 288 ? -23.719 -15.375 -17.016 1 78.69 288 LYS A N 1
ATOM 2285 C CA . LYS A 1 288 ? -24.953 -15.102 -17.75 1 78.69 288 LYS A CA 1
ATOM 2286 C C . LYS A 1 288 ? -25.031 -15.961 -19.016 1 78.69 288 LYS A C 1
ATOM 2288 O O . LYS A 1 288 ? -26.109 -16.438 -19.375 1 78.69 288 LYS A O 1
ATOM 2293 N N . ARG A 1 289 ? -23.969 -16.078 -19.609 1 76.25 289 ARG A N 1
ATOM 2294 C CA . ARG A 1 289 ? -23.922 -16.906 -20.812 1 76.25 289 ARG A CA 1
ATOM 2295 C C . ARG A 1 289 ? -24.156 -18.391 -20.469 1 76.25 289 ARG A C 1
ATOM 2297 O O . ARG A 1 289 ? -24.781 -19.109 -21.234 1 76.25 289 ARG A O 1
ATOM 2304 N N . LEU A 1 290 ? -23.531 -18.766 -19.375 1 71.12 290 LEU A N 1
ATOM 2305 C CA . LEU A 1 290 ? -23.672 -20.156 -18.938 1 71.12 290 LEU A CA 1
ATOM 2306 C C . LEU A 1 290 ? -25.109 -20.453 -18.516 1 71.12 290 LEU A C 1
ATOM 2308 O O . LEU A 1 290 ? -25.594 -21.562 -18.734 1 71.12 290 LEU A O 1
ATOM 2312 N N . ASP A 1 291 ? -25.641 -19.578 -17.875 1 66.19 291 ASP A N 1
ATOM 2313 C CA . ASP A 1 291 ? -27.047 -19.75 -17.531 1 66.19 291 ASP A CA 1
ATOM 2314 C C . ASP A 1 291 ? -27.891 -20.016 -18.781 1 66.19 291 ASP A C 1
ATOM 2316 O O . ASP A 1 291 ? -28.812 -20.844 -18.766 1 66.19 291 ASP A O 1
ATOM 2320 N N . ASN A 1 292 ? -27.359 -19.484 -19.75 1 63.5 292 ASN A N 1
ATOM 2321 C CA . ASN A 1 292 ? -28.078 -19.703 -21.016 1 63.5 292 ASN A CA 1
ATOM 2322 C C . ASN A 1 292 ? -27.672 -21.016 -21.672 1 63.5 292 ASN A C 1
ATOM 2324 O O . ASN A 1 292 ? -28.5 -21.688 -22.281 1 63.5 292 ASN A O 1
ATOM 2328 N N . GLU A 1 293 ? -26.375 -21.312 -21.359 1 59.19 293 GLU A N 1
ATOM 2329 C CA . GLU A 1 293 ? -25.844 -22.547 -21.953 1 59.19 293 GLU A CA 1
ATOM 2330 C C . GLU A 1 293 ? -26.125 -23.75 -21.062 1 59.19 293 GLU A C 1
ATOM 2332 O O . GLU A 1 293 ? -26.141 -24.891 -21.547 1 59.19 293 GLU A O 1
ATOM 2337 N N . LYS A 1 294 ? -26.047 -23.719 -19.734 1 58.78 294 LYS A N 1
ATOM 2338 C CA . LYS A 1 294 ? -26.375 -24.828 -18.859 1 58.78 294 LYS A CA 1
ATOM 2339 C C . LYS A 1 294 ? -27.562 -25.609 -19.391 1 58.78 294 LYS A C 1
ATOM 2341 O O . LYS A 1 294 ? -27.625 -26.844 -19.25 1 58.78 294 LYS A O 1
ATOM 2346 N N . GLU A 1 295 ? -28.344 -24.953 -20.078 1 54.34 295 GLU A N 1
ATOM 2347 C CA . GLU A 1 295 ? -29.359 -25.766 -20.75 1 54.34 295 GLU A CA 1
ATOM 2348 C C . GLU A 1 295 ? -28.719 -26.734 -21.734 1 54.34 295 GLU A C 1
ATOM 2350 O O . GLU A 1 295 ? -29.312 -27.781 -22.047 1 54.34 295 GLU A O 1
ATOM 2355 N N . LYS A 1 296 ? -27.594 -26.406 -22.188 1 53.38 296 LYS A N 1
ATOM 2356 C CA . LYS A 1 296 ? -27 -27.297 -23.188 1 53.38 296 LYS A CA 1
ATOM 2357 C C . LYS A 1 296 ? -25.938 -28.203 -22.562 1 53.38 296 LYS A C 1
ATOM 2359 O O . LYS A 1 296 ? -25.156 -28.828 -23.281 1 53.38 296 LYS A O 1
ATOM 2364 N N . GLY A 1 297 ? -25.672 -28.078 -21.25 1 59.44 297 GLY A N 1
ATOM 2365 C CA . GLY A 1 297 ? -24.922 -29.062 -20.5 1 59.44 297 GLY A CA 1
ATOM 2366 C C . GLY A 1 297 ? -23.469 -28.688 -20.312 1 59.44 297 GLY A C 1
ATOM 2367 O O . GLY A 1 297 ? -22.672 -29.5 -19.828 1 59.44 297 GLY A O 1
ATOM 2368 N N . ARG A 1 298 ? -22.891 -27.547 -20.656 1 72.19 298 ARG A N 1
ATOM 2369 C CA . ARG A 1 298 ? -21.469 -27.312 -20.562 1 72.19 298 ARG A CA 1
ATOM 2370 C C . ARG A 1 298 ? -21.156 -26.312 -19.438 1 72.19 298 ARG A C 1
ATOM 2372 O O . ARG A 1 298 ? -21.719 -25.219 -19.391 1 72.19 298 ARG A O 1
ATOM 2379 N N . GLU A 1 299 ? -20.281 -26.812 -18.422 1 82.5 299 GLU A N 1
ATOM 2380 C CA . GLU A 1 299 ? -19.781 -25.969 -17.344 1 82.5 299 GLU A CA 1
ATOM 2381 C C . GLU A 1 299 ? -18.328 -25.562 -17.578 1 82.5 299 GLU A C 1
ATOM 2383 O O . GLU A 1 299 ? -17.5 -26.406 -17.922 1 82.5 299 GLU A O 1
ATOM 2388 N N . TRP A 1 300 ? -18.047 -24.25 -17.656 1 87.19 300 TRP A N 1
ATOM 2389 C CA . TRP A 1 300 ? -16.656 -23.828 -17.812 1 87.19 300 TRP A CA 1
ATOM 2390 C C . TRP A 1 300 ? -16.297 -22.75 -16.797 1 87.19 300 TRP A C 1
ATOM 2392 O O . TRP A 1 300 ? -17.172 -22.234 -16.094 1 87.19 300 TRP A O 1
ATOM 2402 N N . TYR A 1 301 ? -15.055 -22.578 -16.547 1 91.12 301 TYR A N 1
ATOM 2403 C CA . TYR A 1 301 ? -14.5 -21.688 -15.531 1 91.12 301 TYR A CA 1
ATOM 2404 C C . TYR A 1 301 ? -13.547 -20.688 -16.156 1 91.12 301 TYR A C 1
ATOM 2406 O O . TYR A 1 301 ? -12.844 -21 -17.125 1 91.12 301 TYR A O 1
ATOM 2414 N N . ILE A 1 302 ? -13.578 -19.516 -15.641 1 89.88 302 ILE A N 1
ATOM 2415 C CA . ILE A 1 302 ? -12.609 -18.5 -16.031 1 89.88 302 ILE A CA 1
ATOM 2416 C C . ILE A 1 302 ? -11.398 -18.562 -15.102 1 89.88 302 ILE A C 1
ATOM 2418 O O . ILE A 1 302 ? -11.555 -18.641 -13.883 1 89.88 302 ILE A O 1
ATOM 2422 N N . GLY A 1 303 ? -10.25 -18.562 -15.719 1 92.31 303 GLY A N 1
ATOM 2423 C CA . GLY A 1 303 ? -9.039 -18.484 -14.914 1 92.31 303 GLY A CA 1
ATOM 2424 C C . GLY A 1 303 ? -8.781 -17.094 -14.359 1 92.31 303 GLY A C 1
ATOM 2425 O O . GLY A 1 303 ? -8.883 -16.094 -15.078 1 92.31 303 GLY A O 1
ATOM 2426 N N . VAL A 1 304 ? -8.461 -17.047 -13.062 1 89.69 304 VAL A N 1
ATOM 2427 C CA . VAL A 1 304 ? -8.195 -15.75 -12.445 1 89.69 304 VAL A CA 1
ATOM 2428 C C . VAL A 1 304 ? -6.852 -15.781 -11.719 1 89.69 304 VAL A C 1
ATOM 2430 O O . VAL A 1 304 ? -6.305 -16.859 -11.469 1 89.69 304 VAL A O 1
ATOM 2433 N N . ASP A 1 305 ? -6.352 -14.609 -11.398 1 89.88 305 ASP A N 1
ATOM 2434 C CA . ASP A 1 305 ? -5.094 -14.453 -10.672 1 89.88 305 ASP A CA 1
ATOM 2435 C C . ASP A 1 305 ? -5.254 -14.844 -9.203 1 89.88 305 ASP A C 1
ATOM 2437 O O . ASP A 1 305 ? -6.328 -14.672 -8.625 1 89.88 305 ASP A O 1
ATOM 2441 N N . ASP A 1 306 ? -4.195 -15.312 -8.672 1 90.56 306 ASP A N 1
ATOM 2442 C CA . ASP A 1 306 ? -4.246 -15.766 -7.289 1 90.56 306 ASP A CA 1
ATOM 2443 C C . ASP A 1 306 ? -4.387 -14.586 -6.332 1 90.56 306 ASP A C 1
ATOM 2445 O O . ASP A 1 306 ? -4.723 -14.766 -5.156 1 90.56 306 ASP A O 1
ATOM 2449 N N . ALA A 1 307 ? -4.203 -13.438 -6.766 1 86.31 307 ALA A N 1
ATOM 2450 C CA . ALA A 1 307 ? -4.43 -12.258 -5.934 1 86.31 307 ALA A CA 1
ATOM 2451 C C . ALA A 1 307 ? -5.891 -12.164 -5.496 1 86.31 307 ALA A C 1
ATOM 2453 O O . ALA A 1 307 ? -6.199 -11.57 -4.465 1 86.31 307 ALA A O 1
ATOM 2454 N N . THR A 1 308 ? -6.797 -12.773 -6.254 1 86.75 308 THR A N 1
ATOM 2455 C CA . THR A 1 308 ? -8.227 -12.711 -5.977 1 86.75 308 THR A CA 1
ATOM 2456 C C . THR A 1 308 ? -8.547 -13.375 -4.641 1 86.75 308 THR A C 1
ATOM 2458 O O . THR A 1 308 ? -9.461 -12.938 -3.928 1 86.75 308 THR A O 1
ATOM 2461 N N . GLY A 1 309 ? -7.789 -14.391 -4.316 1 90.38 309 GLY A N 1
ATOM 2462 C CA . GLY A 1 309 ? -8.062 -15.094 -3.074 1 90.38 309 GLY A CA 1
ATOM 2463 C C . GLY A 1 309 ? -7.133 -14.688 -1.943 1 90.38 309 GLY A C 1
ATOM 2464 O O . GLY A 1 309 ? -7.273 -15.172 -0.816 1 90.38 309 GLY A O 1
ATOM 2465 N N . TYR A 1 310 ? -6.242 -13.766 -2.176 1 89.25 310 TYR A N 1
ATOM 2466 C CA . TYR A 1 310 ? -5.18 -13.414 -1.243 1 89.25 310 TYR A CA 1
ATOM 2467 C C . TYR A 1 310 ? -5.754 -12.812 0.038 1 89.25 310 TYR A C 1
ATOM 2469 O O . TYR A 1 310 ? -5.246 -13.078 1.132 1 89.25 310 TYR A O 1
ATOM 2477 N N . GLY A 1 311 ? -6.801 -12.086 -0.032 1 86.25 311 GLY A N 1
ATOM 2478 C CA . GLY A 1 311 ? -7.324 -11.312 1.08 1 86.25 311 GLY A CA 1
ATOM 2479 C C . GLY A 1 311 ? -8.18 -12.133 2.029 1 86.25 311 GLY A C 1
ATOM 2480 O O . GLY A 1 311 ? -8.531 -11.664 3.117 1 86.25 311 GLY A O 1
ATOM 2481 N N . GLU A 1 312 ? -8.484 -13.375 1.637 1 91.38 312 GLU A N 1
ATOM 2482 C CA . GLU A 1 312 ? -9.281 -14.234 2.506 1 91.38 312 GLU A CA 1
ATOM 2483 C C . GLU A 1 312 ? -8.547 -14.539 3.805 1 91.38 312 GLU A C 1
ATOM 2485 O O . GLU A 1 312 ? -7.344 -14.82 3.791 1 91.38 312 GLU A O 1
ATOM 2490 N N . PRO A 1 313 ? -9.211 -14.406 4.965 1 88.5 313 PRO A N 1
ATOM 2491 C CA . PRO A 1 313 ? -8.555 -14.43 6.277 1 88.5 313 PRO A CA 1
ATOM 2492 C C . PRO A 1 313 ? -7.762 -15.711 6.52 1 88.5 313 PRO A C 1
ATOM 2494 O O . PRO A 1 313 ? -6.617 -15.656 6.977 1 88.5 313 PRO A O 1
ATOM 2497 N N . ALA A 1 314 ? -8.359 -16.859 6.262 1 93 314 ALA A N 1
ATOM 2498 C CA . ALA A 1 314 ? -7.641 -18.109 6.492 1 93 314 ALA A CA 1
ATOM 2499 C C . ALA A 1 314 ? -6.398 -18.188 5.613 1 93 314 ALA A C 1
ATOM 2501 O O . ALA A 1 314 ? -5.363 -18.703 6.039 1 93 314 ALA A O 1
ATOM 2502 N N . THR A 1 315 ? -6.52 -17.719 4.395 1 94.81 315 THR A N 1
ATOM 2503 C CA . THR A 1 315 ? -5.406 -17.688 3.453 1 94.81 315 THR A CA 1
ATOM 2504 C C . THR A 1 315 ? -4.281 -16.797 3.969 1 94.81 315 THR A C 1
ATOM 2506 O O . THR A 1 315 ? -3.123 -17.219 4.023 1 94.81 315 THR A O 1
ATOM 2509 N N . LEU A 1 316 ? -4.625 -15.664 4.371 1 90.38 316 LEU A N 1
ATOM 2510 C CA . LEU A 1 316 ? -3.662 -14.664 4.816 1 90.38 316 LEU A CA 1
ATOM 2511 C C . LEU A 1 316 ? -2.965 -15.117 6.098 1 90.38 316 LEU A C 1
ATOM 2513 O O . LEU A 1 316 ? -1.74 -15.031 6.203 1 90.38 316 LEU A O 1
ATOM 2517 N N . ILE A 1 317 ? -3.729 -15.57 7.07 1 89.69 317 ILE A N 1
ATOM 2518 C CA . ILE A 1 317 ? -3.189 -15.945 8.367 1 89.69 317 ILE A CA 1
ATOM 2519 C C . ILE A 1 317 ? -2.297 -17.172 8.227 1 89.69 317 ILE A C 1
ATOM 2521 O O . ILE A 1 317 ? -1.188 -17.219 8.766 1 89.69 317 ILE A O 1
ATOM 2525 N N . THR A 1 318 ? -2.789 -18.125 7.496 1 94.31 318 THR A N 1
ATOM 2526 C CA . THR A 1 318 ? -2.018 -19.359 7.32 1 94.31 318 THR A CA 1
ATOM 2527 C C . THR A 1 318 ? -0.702 -19.062 6.602 1 94.31 318 THR A C 1
ATOM 2529 O O . THR A 1 318 ? 0.354 -19.547 7.012 1 94.31 318 THR A O 1
ATOM 2532 N N . GLY A 1 319 ? -0.829 -18.328 5.52 1 93.69 319 GLY A N 1
ATOM 2533 C CA . GLY A 1 319 ? 0.384 -17.953 4.809 1 93.69 319 GLY A CA 1
ATOM 2534 C C . GLY A 1 319 ? 1.38 -17.203 5.676 1 93.69 319 GLY A C 1
ATOM 2535 O O . GLY A 1 319 ? 2.586 -17.453 5.594 1 93.69 319 GLY A O 1
ATOM 2536 N N . THR A 1 320 ? 0.911 -16.359 6.488 1 89.12 320 THR A N 1
ATOM 2537 C CA . THR A 1 320 ? 1.774 -15.562 7.355 1 89.12 320 THR A CA 1
ATOM 2538 C C . THR A 1 320 ? 2.418 -16.438 8.43 1 89.12 320 THR A C 1
ATOM 2540 O O . THR A 1 320 ? 3.586 -16.25 8.773 1 89.12 320 THR A O 1
ATOM 2543 N N . LEU A 1 321 ? 1.663 -17.344 8.938 1 91.56 321 LEU A N 1
ATOM 2544 C CA . LEU A 1 321 ? 2.193 -18.25 9.961 1 91.56 321 LEU A CA 1
ATOM 2545 C C . LEU A 1 321 ? 3.293 -19.125 9.383 1 91.56 321 LEU A C 1
ATOM 2547 O O . LEU A 1 321 ? 4.203 -19.547 10.102 1 91.56 321 LEU A O 1
ATOM 2551 N N . LEU A 1 322 ? 3.209 -19.344 8.133 1 95.5 322 LEU A N 1
ATOM 2552 C CA . LEU A 1 322 ? 4.199 -20.188 7.473 1 95.5 322 LEU A CA 1
ATOM 2553 C C . LEU A 1 322 ? 5.52 -19.453 7.309 1 95.5 322 LEU A C 1
ATOM 2555 O O . LEU A 1 322 ? 6.559 -20.078 7.07 1 95.5 322 LEU A O 1
ATOM 2559 N N . ILE A 1 323 ? 5.5 -18.141 7.402 1 90.94 323 ILE A N 1
ATOM 2560 C CA . ILE A 1 323 ? 6.703 -17.344 7.18 1 90.94 323 ILE A CA 1
ATOM 2561 C C . ILE A 1 323 ? 7.781 -17.75 8.188 1 90.94 323 ILE A C 1
ATOM 2563 O O . ILE A 1 323 ? 8.844 -18.234 7.797 1 90.94 323 ILE A O 1
ATOM 2567 N N . PRO A 1 324 ? 7.512 -17.641 9.484 1 89.62 324 PRO A N 1
ATOM 2568 C CA . PRO A 1 324 ? 8.555 -18.047 10.43 1 89.62 324 PRO A CA 1
ATOM 2569 C C . PRO A 1 324 ? 8.867 -19.547 10.328 1 89.62 324 PRO A C 1
ATOM 2571 O O . PRO A 1 324 ? 10.008 -19.953 10.562 1 89.62 324 PRO A O 1
ATOM 2574 N N . ILE A 1 325 ? 7.922 -20.344 10.016 1 94.06 325 ILE A N 1
ATOM 2575 C CA . ILE A 1 325 ? 8.141 -21.781 9.891 1 94.06 325 ILE A CA 1
ATOM 2576 C C . ILE A 1 325 ? 9.133 -22.062 8.758 1 94.06 325 ILE A C 1
ATOM 2578 O O . ILE A 1 325 ? 10.062 -22.844 8.922 1 94.06 325 ILE A O 1
ATOM 2582 N N . MET A 1 326 ? 8.93 -21.375 7.676 1 95.12 326 MET A N 1
ATOM 2583 C CA . MET A 1 326 ? 9.789 -21.625 6.52 1 95.12 326 MET A CA 1
ATOM 2584 C C . MET A 1 326 ? 11.188 -21.062 6.758 1 95.12 326 MET A C 1
ATOM 2586 O O . MET A 1 326 ? 12.18 -21.641 6.289 1 95.12 326 MET A O 1
ATOM 2590 N N . ILE A 1 327 ? 11.266 -19.938 7.422 1 89.75 327 ILE A N 1
ATOM 2591 C CA . ILE A 1 327 ? 12.578 -19.422 7.797 1 89.75 327 ILE A CA 1
ATOM 2592 C C . ILE A 1 327 ? 13.305 -20.453 8.664 1 89.75 327 ILE A C 1
ATOM 2594 O O . ILE A 1 327 ? 14.477 -20.75 8.438 1 89.75 327 ILE A O 1
ATOM 2598 N N . PHE A 1 328 ? 12.602 -20.969 9.625 1 90.62 328 PHE A N 1
ATOM 2599 C CA . PHE A 1 328 ? 13.164 -21.969 10.516 1 90.62 328 PHE A CA 1
ATOM 2600 C C . PHE A 1 328 ? 13.609 -23.203 9.734 1 90.62 328 PHE A C 1
ATOM 2602 O O . PHE A 1 328 ? 14.703 -23.719 9.945 1 90.62 328 PHE A O 1
ATOM 2609 N N . MET A 1 329 ? 12.805 -23.641 8.859 1 95.38 329 MET A N 1
ATOM 2610 C CA . MET A 1 329 ? 13.125 -24.828 8.055 1 95.38 329 MET A CA 1
ATOM 2611 C C . MET A 1 329 ? 14.336 -24.578 7.172 1 95.38 329 MET A C 1
ATOM 2613 O O . MET A 1 329 ? 15.164 -25.469 6.977 1 95.38 329 MET A O 1
ATOM 2617 N N . ALA A 1 330 ? 14.398 -23.422 6.582 1 94.31 330 ALA A N 1
ATOM 2618 C CA . ALA A 1 330 ? 15.531 -23.094 5.723 1 94.31 330 ALA A CA 1
ATOM 2619 C C . ALA A 1 330 ? 16.859 -23.188 6.488 1 94.31 330 ALA A C 1
ATOM 2621 O O . ALA A 1 330 ? 17.891 -23.531 5.91 1 94.31 330 ALA A O 1
ATOM 2622 N N . LEU A 1 331 ? 16.844 -22.906 7.734 1 88.88 331 LEU A N 1
ATOM 2623 C CA . LEU A 1 331 ? 18.047 -22.875 8.555 1 88.88 331 LEU A CA 1
ATOM 2624 C C . LEU A 1 331 ? 18.406 -24.281 9.031 1 88.88 331 LEU A C 1
ATOM 2626 O O . LEU A 1 331 ? 19.578 -24.594 9.219 1 88.88 331 LEU A O 1
ATOM 2630 N N . ILE A 1 332 ? 17.406 -25.172 9.203 1 92.12 332 ILE A N 1
ATOM 2631 C CA . ILE A 1 332 ? 17.719 -26.422 9.883 1 92.12 332 ILE A CA 1
ATOM 2632 C C . ILE A 1 332 ? 17.828 -27.547 8.859 1 92.12 332 ILE A C 1
ATOM 2634 O O . ILE A 1 332 ? 18.406 -28.594 9.141 1 92.12 332 ILE A O 1
ATOM 2638 N N . LEU A 1 333 ? 17.203 -27.469 7.723 1 95.69 333 LEU A N 1
ATOM 2639 C CA . LEU A 1 333 ? 17.219 -28.531 6.73 1 95.69 333 LEU A CA 1
ATOM 2640 C C . LEU A 1 333 ? 18.625 -28.797 6.219 1 95.69 333 LEU A C 1
ATOM 2642 O O . LEU A 1 333 ? 19.266 -27.891 5.66 1 95.69 333 LEU A O 1
ATOM 2646 N N . PRO A 1 334 ? 19.016 -30 6.379 1 95.06 334 PRO A N 1
ATOM 2647 C CA . PRO A 1 334 ? 20.375 -30.312 5.938 1 95.06 334 PRO A CA 1
ATOM 2648 C C . PRO A 1 334 ? 20.531 -30.25 4.418 1 95.06 334 PRO A C 1
ATOM 2650 O O . PRO A 1 334 ? 19.719 -30.812 3.686 1 95.06 334 PRO A O 1
ATOM 2653 N N . GLY A 1 335 ? 21.5 -29.578 4.031 1 94.12 335 GLY A N 1
ATOM 2654 C CA . GLY A 1 335 ? 21.812 -29.531 2.611 1 94.12 335 GLY A CA 1
ATOM 2655 C C . GLY A 1 335 ? 21.125 -28.391 1.883 1 94.12 335 GLY A C 1
ATOM 2656 O O . GLY A 1 335 ? 21.438 -28.109 0.725 1 94.12 335 GLY A O 1
ATOM 2657 N N . ASN A 1 336 ? 20.172 -27.781 2.49 1 96.31 336 ASN A N 1
ATOM 2658 C CA . ASN A 1 336 ? 19.5 -26.625 1.883 1 96.31 336 ASN A CA 1
ATOM 2659 C C . ASN A 1 336 ? 20.453 -25.453 1.724 1 96.31 336 ASN A C 1
ATOM 2661 O O . ASN A 1 336 ? 21.25 -25.172 2.617 1 96.31 336 ASN A O 1
ATOM 2665 N N . LYS A 1 337 ? 20.391 -24.812 0.578 1 95 337 LYS A N 1
ATOM 2666 C CA . LYS A 1 337 ? 21.25 -23.672 0.308 1 95 337 LYS A CA 1
ATOM 2667 C C . LYS A 1 337 ? 20.438 -22.406 0.113 1 95 337 LYS A C 1
ATOM 2669 O O . LYS A 1 337 ? 21 -21.312 -0.017 1 95 337 LYS A O 1
ATOM 2674 N N . THR A 1 338 ? 19.188 -22.547 0.135 1 95.44 338 THR A N 1
ATOM 2675 C CA . THR A 1 338 ? 18.312 -21.438 -0.22 1 95.44 338 THR A CA 1
ATOM 2676 C C . THR A 1 338 ? 17.797 -20.719 1.031 1 95.44 338 THR A C 1
ATOM 2678 O O . THR A 1 338 ? 17.375 -21.359 1.989 1 95.44 338 THR A O 1
ATOM 2681 N N . LEU A 1 339 ? 17.875 -19.5 0.974 1 90.81 339 LEU A N 1
ATOM 2682 C CA . LEU A 1 339 ? 17.281 -18.641 1.987 1 90.81 339 LEU A CA 1
ATOM 2683 C C . LEU A 1 339 ? 16.094 -17.875 1.412 1 90.81 339 LEU A C 1
ATOM 2685 O O . LEU A 1 339 ? 16.266 -16.906 0.661 1 90.81 339 LEU A O 1
ATOM 2689 N N . PRO A 1 340 ? 14.844 -18.266 1.812 1 92.69 340 PRO A N 1
ATOM 2690 C CA . PRO A 1 340 ? 13.688 -17.484 1.363 1 92.69 340 PRO A CA 1
ATOM 2691 C C . PRO A 1 340 ? 13.672 -16.062 1.943 1 92.69 340 PRO A C 1
ATOM 2693 O O . PRO A 1 340 ? 13.969 -15.875 3.127 1 92.69 340 PRO A O 1
ATOM 2696 N N . MET A 1 341 ? 13.398 -15.078 1.098 1 89.38 341 MET A N 1
ATOM 2697 C CA . MET A 1 341 ? 13.43 -13.695 1.551 1 89.38 341 MET A CA 1
ATOM 2698 C C . MET A 1 341 ? 12.25 -12.914 0.991 1 89.38 341 MET A C 1
ATOM 2700 O O . MET A 1 341 ? 11.211 -12.797 1.642 1 89.38 341 MET A O 1
ATOM 2704 N N . VAL A 1 342 ? 12.344 -12.477 -0.257 1 86.5 342 VAL A N 1
ATOM 2705 C CA . VAL A 1 342 ? 11.344 -11.609 -0.869 1 86.5 342 VAL A CA 1
ATOM 2706 C C . VAL A 1 342 ? 10.023 -12.352 -0.995 1 86.5 342 VAL A C 1
ATOM 2708 O O . VAL A 1 342 ? 8.953 -11.781 -0.741 1 86.5 342 VAL A O 1
ATOM 2711 N N . ASP A 1 343 ? 10.039 -13.602 -1.298 1 93.94 343 ASP A N 1
ATOM 2712 C CA . ASP A 1 343 ? 8.836 -14.375 -1.585 1 93.94 343 ASP A CA 1
ATOM 2713 C C . ASP A 1 343 ? 8.188 -14.875 -0.298 1 93.94 343 ASP A C 1
ATOM 2715 O O . ASP A 1 343 ? 7.145 -15.539 -0.339 1 93.94 343 ASP A O 1
ATOM 2719 N N . LEU A 1 344 ? 8.734 -14.609 0.815 1 89.62 344 LEU A N 1
ATOM 2720 C CA . LEU A 1 344 ? 8.078 -15 2.057 1 89.62 344 LEU A CA 1
ATOM 2721 C C . LEU A 1 344 ? 6.695 -14.367 2.162 1 89.62 344 LEU A C 1
ATOM 2723 O O . LEU A 1 344 ? 5.75 -15 2.631 1 89.62 344 LEU A O 1
ATOM 2727 N N . ILE A 1 345 ? 6.605 -13.18 1.691 1 86.06 345 ILE A N 1
ATOM 2728 C CA . ILE A 1 345 ? 5.332 -12.477 1.787 1 86.06 345 ILE A CA 1
ATOM 2729 C C . ILE A 1 345 ? 4.355 -13.023 0.752 1 86.06 345 ILE A C 1
ATOM 2731 O O . ILE A 1 345 ? 3.156 -12.75 0.815 1 86.06 345 ILE A O 1
ATOM 2735 N N . ALA A 1 346 ? 4.793 -13.867 -0.153 1 90.62 346 ALA A N 1
ATOM 2736 C CA . ALA A 1 346 ? 3.951 -14.477 -1.175 1 90.62 346 ALA A CA 1
ATOM 2737 C C . ALA A 1 346 ? 3.352 -15.789 -0.677 1 90.62 346 ALA A C 1
ATOM 2739 O O . ALA A 1 346 ? 2.514 -16.391 -1.351 1 90.62 346 ALA A O 1
ATOM 2740 N N . LEU A 1 347 ? 3.707 -16.203 0.49 1 93.88 347 LEU A N 1
ATOM 2741 C CA . LEU A 1 347 ? 3.264 -17.5 1.003 1 93.88 347 LEU A CA 1
ATOM 2742 C C . LEU A 1 347 ? 1.742 -17.578 1.046 1 93.88 347 LEU A C 1
ATOM 2744 O O . LEU A 1 347 ? 1.159 -18.609 0.742 1 93.88 347 LEU A O 1
ATOM 2748 N N . PRO A 1 348 ? 1.062 -16.484 1.373 1 91.94 348 PRO A N 1
ATOM 2749 C CA . PRO A 1 348 ? -0.4 -16.578 1.319 1 91.94 348 PRO A CA 1
ATOM 2750 C C . PRO A 1 348 ? -0.924 -16.875 -0.083 1 91.94 348 PRO A C 1
ATOM 2752 O O . PRO A 1 348 ? -1.948 -17.547 -0.235 1 91.94 348 PRO A O 1
ATOM 2755 N N . PHE A 1 349 ? -0.227 -16.453 -1.07 1 91.62 349 PHE A N 1
ATOM 2756 C CA . PHE A 1 349 ? -0.575 -16.812 -2.438 1 91.62 349 PHE A CA 1
ATOM 2757 C C . PHE A 1 349 ? -0.418 -18.312 -2.648 1 91.62 349 PHE A C 1
ATOM 2759 O O . PHE A 1 349 ? -1.257 -18.953 -3.293 1 91.62 349 PHE A O 1
ATOM 2766 N N . MET A 1 350 ? 0.558 -18.812 -2.061 1 95.56 350 MET A N 1
ATOM 2767 C CA . MET A 1 350 ? 1.037 -20.156 -2.354 1 95.56 350 MET A CA 1
ATOM 2768 C C . MET A 1 350 ? 0.183 -21.203 -1.645 1 95.56 350 MET A C 1
ATOM 2770 O O . MET A 1 350 ? 0.241 -22.391 -1.979 1 95.56 350 MET A O 1
ATOM 2774 N N . VAL A 1 351 ? -0.708 -20.812 -0.754 1 96.56 351 VAL A N 1
ATOM 2775 C CA . VAL A 1 351 ? -1.452 -21.812 0.007 1 96.56 351 VAL A CA 1
ATOM 2776 C C . VAL A 1 351 ? -2.938 -21.719 -0.333 1 96.56 351 VAL A C 1
ATOM 2778 O O . VAL A 1 351 ? -3.764 -22.406 0.267 1 96.56 351 VAL A O 1
ATOM 2781 N N . GLU A 1 352 ? -3.307 -20.953 -1.265 1 95.75 352 GLU A N 1
ATOM 2782 C CA . GLU A 1 352 ? -4.703 -20.688 -1.592 1 95.75 352 GLU A CA 1
ATOM 2783 C C . GLU A 1 352 ? -5.438 -21.969 -1.979 1 95.75 352 GLU A C 1
ATOM 2785 O O . GLU A 1 352 ? -6.551 -22.203 -1.509 1 95.75 352 GLU A O 1
ATOM 2790 N N . ALA A 1 353 ? -4.883 -22.75 -2.846 1 96.94 353 ALA A N 1
ATOM 2791 C CA . ALA A 1 353 ? -5.527 -23.984 -3.279 1 96.94 353 ALA A CA 1
ATOM 2792 C C . ALA A 1 353 ? -5.711 -24.938 -2.109 1 96.94 353 ALA A C 1
ATOM 2794 O O . ALA A 1 353 ? -6.734 -25.625 -2.016 1 96.94 353 ALA A O 1
ATOM 2795 N N . LEU A 1 354 ? -4.734 -25 -1.229 1 97.19 354 LEU A N 1
ATOM 2796 C CA . LEU A 1 354 ? -4.84 -25.844 -0.047 1 97.19 354 LEU A CA 1
ATOM 2797 C C . LEU A 1 354 ? -6.004 -25.406 0.835 1 97.19 354 LEU A C 1
ATOM 2799 O O . LEU A 1 354 ? -6.773 -26.25 1.316 1 97.19 354 LEU A O 1
ATOM 2803 N N . ILE A 1 355 ? -6.09 -24.109 1.026 1 96.5 355 ILE A N 1
ATOM 2804 C CA . ILE A 1 355 ? -7.133 -23.547 1.878 1 96.5 355 ILE A CA 1
ATOM 2805 C C . ILE A 1 355 ? -8.508 -23.891 1.306 1 96.5 355 ILE A C 1
ATOM 2807 O O . ILE A 1 355 ? -9.414 -24.281 2.043 1 96.5 355 ILE A O 1
ATOM 2811 N N . ALA A 1 356 ? -8.648 -23.781 0.025 1 96.44 356 ALA A N 1
ATOM 2812 C CA . ALA A 1 356 ? -9.914 -24.109 -0.62 1 96.44 356 ALA A CA 1
ATOM 2813 C C . ALA A 1 356 ? -10.242 -25.594 -0.449 1 96.44 356 ALA A C 1
ATOM 2815 O O . ALA A 1 356 ? -11.383 -25.953 -0.117 1 96.44 356 ALA A O 1
ATOM 2816 N N . MET A 1 357 ? -9.266 -26.438 -0.616 1 96.44 357 MET A N 1
ATOM 2817 C CA . MET A 1 357 ? -9.469 -27.875 -0.605 1 96.44 357 MET A CA 1
ATOM 2818 C C . MET A 1 357 ? -9.734 -28.375 0.811 1 96.44 357 MET A C 1
ATOM 2820 O O . MET A 1 357 ? -10.344 -29.438 0.997 1 96.44 357 MET A O 1
ATOM 2824 N N . THR A 1 358 ? -9.352 -27.641 1.772 1 95.75 358 THR A N 1
ATOM 2825 C CA . THR A 1 358 ? -9.539 -28.062 3.158 1 95.75 358 THR A CA 1
ATOM 2826 C C . THR A 1 358 ? -10.625 -27.234 3.832 1 95.75 358 THR A C 1
ATOM 2828 O O . THR A 1 358 ? -10.758 -27.25 5.059 1 95.75 358 THR A O 1
ATOM 2831 N N . LYS A 1 359 ? -11.305 -26.438 3.074 1 95.19 359 LYS A N 1
ATOM 2832 C CA . LYS A 1 359 ? -12.398 -25.594 3.549 1 95.19 359 LYS A CA 1
ATOM 2833 C C . LYS A 1 359 ? -11.945 -24.703 4.703 1 95.19 359 LYS A C 1
ATOM 2835 O O . LYS A 1 359 ? -12.602 -24.656 5.75 1 95.19 359 LYS A O 1
ATOM 2840 N N . GLY A 1 360 ? -10.68 -24.219 4.512 1 93.44 360 GLY A N 1
ATOM 2841 C CA . GLY A 1 360 ? -10.203 -23.234 5.465 1 93.44 360 GLY A CA 1
ATOM 2842 C C . GLY A 1 360 ? -9.5 -23.844 6.664 1 93.44 360 GLY A C 1
ATOM 2843 O O . GLY A 1 360 ? -9.156 -23.125 7.613 1 93.44 360 GLY A O 1
ATOM 2844 N N . ASN A 1 361 ? -9.281 -25.125 6.668 1 94.25 361 ASN A N 1
ATOM 2845 C CA . ASN A 1 361 ? -8.562 -25.75 7.77 1 94.25 361 ASN A CA 1
ATOM 2846 C C . ASN A 1 361 ? -7.094 -25.344 7.785 1 94.25 361 ASN A C 1
ATOM 2848 O O . ASN A 1 361 ? -6.285 -25.906 7.043 1 94.25 361 ASN A O 1
ATOM 2852 N N . MET A 1 362 ? -6.742 -24.531 8.688 1 94.25 362 MET A N 1
ATOM 2853 C CA . MET A 1 362 ? -5.422 -23.922 8.695 1 94.25 362 MET A CA 1
ATOM 2854 C C . MET A 1 362 ? -4.352 -24.906 9.141 1 94.25 362 MET A C 1
ATOM 2856 O O . MET A 1 362 ? -3.219 -24.859 8.656 1 94.25 362 MET A O 1
ATOM 2860 N N . ILE A 1 363 ? -4.691 -25.812 10 1 94.56 363 ILE A N 1
ATOM 2861 C CA . ILE A 1 363 ? -3.715 -26.766 10.516 1 94.56 363 ILE A CA 1
ATOM 2862 C C . ILE A 1 363 ? -3.273 -27.719 9.398 1 94.56 363 ILE A C 1
ATOM 2864 O O . ILE A 1 363 ? -2.076 -27.938 9.203 1 94.56 363 ILE A O 1
ATOM 2868 N N . LYS A 1 364 ? -4.242 -28.281 8.703 1 95.75 364 LYS A N 1
ATOM 2869 C CA . LYS A 1 364 ? -3.906 -29.125 7.559 1 95.75 364 LYS A CA 1
ATOM 2870 C C . LYS A 1 364 ? -3.02 -28.391 6.562 1 95.75 364 LYS A C 1
ATOM 2872 O O . LYS A 1 364 ? -2.039 -28.938 6.062 1 95.75 364 LYS A O 1
ATOM 2877 N N . THR A 1 365 ? -3.383 -27.172 6.336 1 96.44 365 THR A N 1
ATOM 2878 C CA . THR A 1 365 ? -2.676 -26.375 5.336 1 96.44 365 THR A CA 1
ATOM 2879 C C . THR A 1 365 ? -1.258 -26.062 5.801 1 96.44 365 THR A C 1
ATOM 2881 O O . THR A 1 365 ? -0.316 -26.094 5.008 1 96.44 365 THR A O 1
ATOM 2884 N N . ILE A 1 366 ? -1.091 -25.75 7.043 1 96.56 366 ILE A N 1
ATOM 2885 C CA . ILE A 1 366 ? 0.229 -25.453 7.586 1 96.56 366 ILE A CA 1
ATOM 2886 C C . ILE A 1 366 ? 1.129 -26.672 7.473 1 96.56 366 ILE A C 1
ATOM 2888 O O . ILE A 1 366 ? 2.293 -26.562 7.086 1 96.56 366 ILE A O 1
ATOM 2892 N N . ILE A 1 367 ? 0.583 -27.812 7.773 1 97.12 367 ILE A N 1
ATOM 2893 C CA . ILE A 1 367 ? 1.369 -29.031 7.742 1 97.12 367 ILE A CA 1
ATOM 2894 C C . ILE A 1 367 ? 1.743 -29.375 6.301 1 97.12 367 ILE A C 1
ATOM 2896 O O . ILE A 1 367 ? 2.916 -29.594 5.992 1 97.12 367 ILE A O 1
ATOM 2900 N N . VAL A 1 368 ? 0.767 -29.406 5.438 1 97.88 368 VAL A N 1
ATOM 2901 C CA . VAL A 1 368 ? 1.004 -29.766 4.047 1 97.88 368 VAL A CA 1
ATOM 2902 C C . VAL A 1 368 ? 1.919 -28.734 3.393 1 97.88 368 VAL A C 1
ATOM 2904 O O . VAL A 1 368 ? 2.877 -29.094 2.705 1 97.88 368 VAL A O 1
ATOM 2907 N N . GLY A 1 369 ? 1.582 -27.438 3.57 1 97.56 369 GLY A N 1
ATOM 2908 C CA . GLY A 1 369 ? 2.434 -26.375 3.053 1 97.56 369 GLY A CA 1
ATOM 2909 C C . GLY A 1 369 ? 3.85 -26.438 3.596 1 97.56 369 GLY A C 1
ATOM 2910 O O . GLY A 1 369 ? 4.812 -26.25 2.848 1 97.56 369 GLY A O 1
ATOM 2911 N N . GLY A 1 370 ? 3.957 -26.656 4.891 1 97.81 370 GLY A N 1
ATOM 2912 C CA . GLY A 1 370 ? 5.27 -26.766 5.504 1 97.81 370 GLY A CA 1
ATOM 2913 C C . GLY A 1 370 ? 6.129 -27.844 4.871 1 97.81 370 GLY A C 1
ATOM 2914 O O . GLY A 1 370 ? 7.309 -27.625 4.586 1 97.81 370 GLY A O 1
ATOM 2915 N N . ILE A 1 371 ? 5.539 -28.969 4.664 1 98.06 371 ILE A N 1
ATOM 2916 C CA . ILE A 1 371 ? 6.266 -30.094 4.086 1 98.06 371 ILE A CA 1
ATOM 2917 C C . ILE A 1 371 ? 6.609 -29.797 2.629 1 98.06 371 ILE A C 1
ATOM 2919 O O . ILE A 1 371 ? 7.758 -29.938 2.211 1 98.06 371 ILE A O 1
ATOM 2923 N N . TRP A 1 372 ? 5.641 -29.375 1.891 1 98.19 372 TRP A N 1
ATOM 2924 C CA . TRP A 1 372 ? 5.801 -29.156 0.457 1 98.19 372 TRP A CA 1
ATOM 2925 C C . TRP A 1 372 ? 6.863 -28.094 0.183 1 98.19 372 TRP A C 1
ATOM 2927 O O . TRP A 1 372 ? 7.719 -28.266 -0.686 1 98.19 372 TRP A O 1
ATOM 2937 N N . TYR A 1 373 ? 6.812 -27 0.869 1 98 373 TYR A N 1
ATOM 2938 C CA . TYR A 1 373 ? 7.711 -25.891 0.583 1 98 373 TYR A CA 1
ATOM 2939 C C . TYR A 1 373 ? 9.078 -26.125 1.204 1 98 373 TYR A C 1
ATOM 2941 O O . TYR A 1 373 ? 10.07 -25.516 0.79 1 98 373 TYR A O 1
ATOM 2949 N N . SER A 1 374 ? 9.133 -27.047 2.191 1 98.38 374 SER A N 1
ATOM 2950 C CA . SER A 1 374 ? 10.445 -27.516 2.607 1 98.38 374 SER A CA 1
ATOM 2951 C C . SER A 1 374 ? 11.125 -28.328 1.496 1 98.38 374 SER A C 1
ATOM 2953 O O . SER A 1 374 ? 12.32 -28.156 1.249 1 98.38 374 SER A O 1
ATOM 2955 N N . LEU A 1 375 ? 10.359 -29.203 0.891 1 98.31 375 LEU A N 1
ATOM 2956 C CA . LEU A 1 375 ? 10.859 -29.891 -0.294 1 98.31 375 LEU A CA 1
ATOM 2957 C C . LEU A 1 375 ? 11.203 -28.891 -1.396 1 98.31 375 LEU A C 1
ATOM 2959 O O . LEU A 1 375 ? 12.148 -29.094 -2.156 1 98.31 375 LEU A O 1
ATOM 2963 N N . GLY A 1 376 ? 10.398 -27.844 -1.419 1 98.12 376 GLY A N 1
ATOM 2964 C CA . GLY A 1 376 ? 10.633 -26.781 -2.379 1 98.12 376 GLY A CA 1
ATOM 2965 C C . GLY A 1 376 ? 11.969 -26.078 -2.178 1 98.12 376 GLY A C 1
ATOM 2966 O O . GLY A 1 376 ? 12.617 -25.672 -3.145 1 98.12 376 GLY A O 1
ATOM 2967 N N . LEU A 1 377 ? 12.367 -25.922 -0.925 1 98.12 377 LEU A N 1
ATOM 2968 C CA . LEU A 1 377 ? 13.664 -25.328 -0.631 1 98.12 377 LEU A CA 1
ATOM 2969 C C . LEU A 1 377 ? 14.789 -26.141 -1.268 1 98.12 377 LEU A C 1
ATOM 2971 O O . LEU A 1 377 ? 15.734 -25.578 -1.824 1 98.12 377 LEU A O 1
ATOM 2975 N N . TYR A 1 378 ? 14.648 -27.438 -1.179 1 98.19 378 TYR A N 1
ATOM 2976 C CA . TYR A 1 378 ? 15.633 -28.312 -1.817 1 98.19 378 TYR A CA 1
ATOM 2977 C C . TYR A 1 378 ? 15.625 -28.125 -3.33 1 98.19 378 TYR A C 1
ATOM 2979 O O . TYR A 1 378 ? 16.688 -28.109 -3.965 1 98.19 378 TYR A O 1
ATOM 2987 N N . MET A 1 379 ? 14.508 -27.984 -3.867 1 98.31 379 MET A N 1
ATOM 2988 C CA . MET A 1 379 ? 14.406 -27.797 -5.312 1 98.31 379 MET A CA 1
ATOM 2989 C C . MET A 1 379 ? 15.008 -26.453 -5.73 1 98.31 379 MET A C 1
ATOM 2991 O O . MET A 1 379 ? 15.742 -26.375 -6.715 1 98.31 379 MET A O 1
ATOM 2995 N N . CYS A 1 380 ? 14.648 -25.391 -4.984 1 98.06 380 CYS A N 1
ATOM 2996 C CA . CYS A 1 380 ? 15.25 -24.078 -5.234 1 98.06 380 CYS A CA 1
ATOM 2997 C C . CYS A 1 380 ? 16.766 -24.172 -5.215 1 98.06 380 CYS A C 1
ATOM 2999 O O . CYS A 1 380 ? 17.438 -23.609 -6.086 1 98.06 380 CYS A O 1
ATOM 3001 N N . SER A 1 381 ? 17.297 -24.906 -4.254 1 97.56 381 SER A N 1
ATOM 3002 C CA . SER A 1 381 ? 18.734 -25.062 -4.098 1 97.56 381 SER A CA 1
ATOM 3003 C C . SER A 1 381 ? 19.344 -25.812 -5.289 1 97.56 381 SER A C 1
ATOM 3005 O O . SER A 1 381 ? 20.406 -25.438 -5.785 1 97.56 381 SER A O 1
ATOM 3007 N N . ALA A 1 382 ? 18.656 -26.797 -5.727 1 97.5 382 ALA A N 1
ATOM 3008 C CA . ALA A 1 382 ? 19.141 -27.656 -6.801 1 97.5 382 ALA A CA 1
ATOM 3009 C C . ALA A 1 382 ? 19.172 -26.906 -8.125 1 97.5 382 ALA A C 1
ATOM 3011 O O . ALA A 1 382 ? 20.078 -27.109 -8.945 1 97.5 382 ALA A O 1
ATOM 3012 N N . ILE A 1 383 ? 18.266 -26.016 -8.367 1 97.62 383 ILE A N 1
ATOM 3013 C CA . ILE A 1 383 ? 18.125 -25.406 -9.695 1 97.62 383 ILE A CA 1
ATOM 3014 C C . ILE A 1 383 ? 18.703 -24 -9.672 1 97.62 383 ILE A C 1
ATOM 3016 O O . ILE A 1 383 ? 18.75 -23.328 -10.711 1 97.62 383 ILE A O 1
ATOM 3020 N N . ALA A 1 384 ? 19.188 -23.531 -8.562 1 97.06 384 ALA A N 1
ATOM 3021 C CA . ALA A 1 384 ? 19.672 -22.156 -8.359 1 97.06 384 ALA A CA 1
ATOM 3022 C C . ALA A 1 384 ? 20.734 -21.797 -9.391 1 97.06 384 ALA A C 1
ATOM 3024 O O . ALA A 1 384 ? 20.734 -20.672 -9.914 1 97.06 384 ALA A O 1
ATOM 3025 N N . PRO A 1 385 ? 21.703 -22.703 -9.711 1 96.81 385 PRO A N 1
ATOM 3026 C CA . PRO A 1 385 ? 22.734 -22.328 -10.688 1 96.81 385 PRO A CA 1
ATOM 3027 C C . PRO A 1 385 ? 22.172 -21.969 -12.055 1 96.81 385 PRO A C 1
ATOM 3029 O O . PRO A 1 385 ? 22.547 -20.953 -12.633 1 96.81 385 PRO A O 1
ATOM 3032 N N . ILE A 1 386 ? 21.25 -22.75 -12.531 1 97.62 386 ILE A N 1
ATOM 3033 C CA . ILE A 1 386 ? 20.688 -22.5 -13.852 1 97.62 386 ILE A CA 1
ATOM 3034 C C . ILE A 1 386 ? 19.766 -21.281 -13.797 1 97.62 386 ILE A C 1
ATOM 3036 O O . ILE A 1 386 ? 19.672 -20.516 -14.758 1 97.62 386 ILE A O 1
ATOM 3040 N N . TYR A 1 387 ? 19.031 -21.078 -12.734 1 97.88 387 TYR A N 1
ATOM 3041 C CA . TYR A 1 387 ? 18.203 -19.891 -12.531 1 97.88 387 TYR A CA 1
ATOM 3042 C C . TYR A 1 387 ? 19.047 -18.625 -12.57 1 97.88 387 TYR A C 1
ATOM 3044 O O . TYR A 1 387 ? 18.656 -17.641 -13.188 1 97.88 387 TYR A O 1
ATOM 3052 N N . THR A 1 388 ? 20.172 -18.688 -11.914 1 96.44 388 THR A N 1
ATOM 3053 C CA . THR A 1 388 ? 21.094 -17.547 -11.867 1 96.44 388 THR A CA 1
ATOM 3054 C C . THR A 1 388 ? 21.609 -17.219 -13.266 1 96.44 388 THR A C 1
ATOM 3056 O O . THR A 1 388 ? 21.672 -16.047 -13.641 1 96.44 388 THR A O 1
ATOM 3059 N N . GLN A 1 389 ? 21.938 -18.203 -13.969 1 95.81 389 GLN A N 1
ATOM 3060 C CA . GLN A 1 389 ? 22.391 -18 -15.344 1 95.81 389 GLN A CA 1
ATOM 3061 C C . GLN A 1 389 ? 21.297 -17.344 -16.188 1 95.81 389 GLN A C 1
ATOM 3063 O O . GLN A 1 389 ? 21.594 -16.484 -17.016 1 95.81 389 GLN A O 1
ATOM 3068 N N . ALA A 1 390 ? 20.125 -17.828 -16 1 95.62 390 ALA A N 1
ATOM 3069 C CA . ALA A 1 390 ? 19.016 -17.234 -16.734 1 95.62 390 ALA A CA 1
ATOM 3070 C C . ALA A 1 390 ? 18.828 -15.773 -16.359 1 95.62 390 ALA A C 1
ATOM 3072 O O . ALA A 1 390 ? 18.5 -14.945 -17.219 1 95.62 390 ALA A O 1
ATOM 3073 N N . ALA A 1 391 ? 18.969 -15.469 -15.125 1 93.69 391 ALA A N 1
ATOM 3074 C CA . ALA A 1 391 ? 18.844 -14.102 -14.648 1 93.69 391 ALA A CA 1
ATOM 3075 C C . ALA A 1 391 ? 19.922 -13.203 -15.258 1 93.69 391 ALA A C 1
ATOM 3077 O O . ALA A 1 391 ? 19.625 -12.078 -15.68 1 93.69 391 ALA A O 1
ATOM 3078 N N . ILE A 1 392 ? 21.141 -13.688 -15.305 1 92.06 392 ILE A N 1
ATOM 3079 C CA . ILE A 1 392 ? 22.25 -12.945 -15.891 1 92.06 392 ILE A CA 1
ATOM 3080 C C . ILE A 1 392 ? 21.984 -12.703 -17.375 1 92.06 392 ILE A C 1
ATOM 3082 O O . ILE A 1 392 ? 22.203 -11.602 -17.891 1 92.06 392 ILE A O 1
ATOM 3086 N N . ALA A 1 393 ? 21.469 -13.703 -18 1 90.56 393 ALA A N 1
ATOM 3087 C CA . ALA A 1 393 ? 21.156 -13.586 -19.422 1 90.56 393 ALA A CA 1
ATOM 3088 C C . ALA A 1 393 ? 20.078 -12.539 -19.672 1 90.56 393 ALA A C 1
ATOM 3090 O O . ALA A 1 393 ? 20.062 -11.891 -20.719 1 90.56 393 ALA A O 1
ATOM 3091 N N . ALA A 1 394 ? 19.219 -12.406 -18.766 1 86.56 394 ALA A N 1
ATOM 3092 C CA . ALA A 1 394 ? 18.141 -11.438 -18.875 1 86.56 394 ALA A CA 1
ATOM 3093 C C . ALA A 1 394 ? 18.609 -10.031 -18.516 1 86.56 394 ALA A C 1
ATOM 3095 O O . ALA A 1 394 ? 17.875 -9.062 -18.656 1 86.56 394 ALA A O 1
ATOM 3096 N N . GLY A 1 395 ? 19.875 -9.93 -18.016 1 82.56 395 GLY A N 1
ATOM 3097 C CA . GLY A 1 395 ? 20.438 -8.625 -17.688 1 82.56 395 GLY A CA 1
ATOM 3098 C C . GLY A 1 395 ? 20.203 -8.227 -16.25 1 82.56 395 GLY A C 1
ATOM 3099 O O . GLY A 1 395 ? 20.344 -7.051 -15.891 1 82.56 395 GLY A O 1
ATOM 3100 N N . ILE A 1 396 ? 19.812 -9.109 -15.469 1 81.5 396 ILE A N 1
ATOM 3101 C CA . ILE A 1 396 ? 19.609 -8.82 -14.055 1 81.5 396 ILE A CA 1
ATOM 3102 C C . ILE A 1 396 ? 20.953 -8.797 -13.328 1 81.5 396 ILE A C 1
ATOM 3104 O O . ILE A 1 396 ? 21.734 -9.742 -13.438 1 81.5 396 ILE A O 1
ATOM 3108 N N . ALA A 1 397 ? 21.188 -7.633 -12.648 1 76.56 397 ALA A N 1
ATOM 3109 C CA . ALA A 1 397 ? 22.406 -7.523 -11.852 1 76.56 397 ALA A CA 1
ATOM 3110 C C . ALA A 1 397 ? 22.266 -8.266 -10.531 1 76.56 397 ALA A C 1
ATOM 3112 O O . ALA A 1 397 ? 21.25 -8.125 -9.836 1 76.56 397 ALA A O 1
ATOM 3113 N N . LEU A 1 398 ? 23.219 -9.094 -10.289 1 79.81 398 LEU A N 1
ATOM 3114 C CA . LEU A 1 398 ? 23.234 -9.805 -9.016 1 79.81 398 LEU A CA 1
ATOM 3115 C C . LEU A 1 398 ? 23.562 -8.859 -7.863 1 79.81 398 LEU A C 1
ATOM 3117 O O . LEU A 1 398 ? 24.406 -7.977 -8.008 1 79.81 398 LEU A O 1
ATOM 3121 N N . PRO A 1 399 ? 22.734 -8.922 -6.809 1 71.44 399 PRO A N 1
ATOM 3122 C CA . PRO A 1 399 ? 23.078 -8.109 -5.641 1 71.44 399 PRO A CA 1
ATOM 3123 C C . PRO A 1 399 ? 24.5 -8.367 -5.137 1 71.44 399 PRO A C 1
ATOM 3125 O O . PRO A 1 399 ? 25.031 -9.453 -5.336 1 71.44 399 PRO A O 1
ATOM 3128 N N . THR A 1 400 ? 25.062 -7.324 -4.555 1 65.44 400 THR A N 1
ATOM 3129 C CA . THR A 1 400 ? 26.422 -7.43 -4.023 1 65.44 400 THR A CA 1
ATOM 3130 C C . THR A 1 400 ? 26.516 -8.57 -3.016 1 65.44 400 THR A C 1
ATOM 3132 O O . THR A 1 400 ? 25.703 -8.68 -2.105 1 65.44 400 THR A O 1
ATOM 3135 N N . GLY A 1 401 ? 27.438 -9.414 -3.248 1 64 401 GLY A N 1
ATOM 3136 C CA . GLY A 1 401 ? 27.672 -10.508 -2.316 1 64 401 GLY A CA 1
ATOM 3137 C C . GLY A 1 401 ? 26.891 -11.758 -2.656 1 64 401 GLY A C 1
ATOM 3138 O O . GLY A 1 401 ? 27.156 -12.828 -2.1 1 64 401 GLY A O 1
ATOM 3139 N N . ALA A 1 402 ? 25.922 -11.578 -3.492 1 69.19 402 ALA A N 1
ATOM 3140 C CA . ALA A 1 402 ? 25.156 -12.758 -3.852 1 69.19 402 ALA A CA 1
ATOM 3141 C C . ALA A 1 402 ? 25.859 -13.586 -4.918 1 69.19 402 ALA A C 1
ATOM 3143 O O . ALA A 1 402 ? 26.328 -13.039 -5.926 1 69.19 402 ALA A O 1
ATOM 3144 N N . VAL A 1 403 ? 25.922 -14.812 -4.562 1 75.94 403 VAL A N 1
ATOM 3145 C CA . VAL A 1 403 ? 26.562 -15.703 -5.527 1 75.94 403 VAL A CA 1
ATOM 3146 C C . VAL A 1 403 ? 25.5 -16.344 -6.414 1 75.94 403 VAL A C 1
ATOM 3148 O O . VAL A 1 403 ? 25.688 -16.469 -7.629 1 75.94 403 VAL A O 1
ATOM 3151 N N . MET A 1 404 ? 24.406 -16.766 -5.855 1 92.88 404 MET A N 1
ATOM 3152 C CA . MET A 1 404 ? 23.312 -17.391 -6.598 1 92.88 404 MET A CA 1
ATOM 3153 C C . MET A 1 404 ? 21.969 -16.797 -6.172 1 92.88 404 MET A C 1
ATOM 3155 O O . MET A 1 404 ? 21.828 -16.328 -5.039 1 92.88 404 MET A O 1
ATOM 3159 N N . ILE A 1 405 ? 21.047 -16.828 -7.141 1 94.19 405 ILE A N 1
ATOM 3160 C CA . ILE A 1 405 ? 19.734 -16.281 -6.836 1 94.19 405 ILE A CA 1
ATOM 3161 C C . ILE A 1 405 ? 18.641 -17.281 -7.25 1 94.19 405 ILE A C 1
ATOM 3163 O O . ILE A 1 405 ? 18.922 -18.234 -7.984 1 94.19 405 ILE A O 1
ATOM 3167 N N . THR A 1 406 ? 17.484 -17.125 -6.754 1 96.5 406 THR A N 1
ATOM 3168 C CA . THR A 1 406 ? 16.312 -17.938 -7.074 1 96.5 406 THR A CA 1
ATOM 3169 C C . THR A 1 406 ? 15.031 -17.156 -6.777 1 96.5 406 THR A C 1
ATOM 3171 O O . THR A 1 406 ? 15.078 -15.969 -6.457 1 96.5 406 THR A O 1
ATOM 3174 N N . SER A 1 407 ? 13.945 -17.719 -7.07 1 96.75 407 SER A N 1
ATOM 3175 C CA . SER A 1 407 ? 12.625 -17.312 -6.602 1 96.75 407 SER A CA 1
ATOM 3176 C C . SER A 1 407 ? 11.93 -18.438 -5.844 1 96.75 407 SER A C 1
ATOM 3178 O O .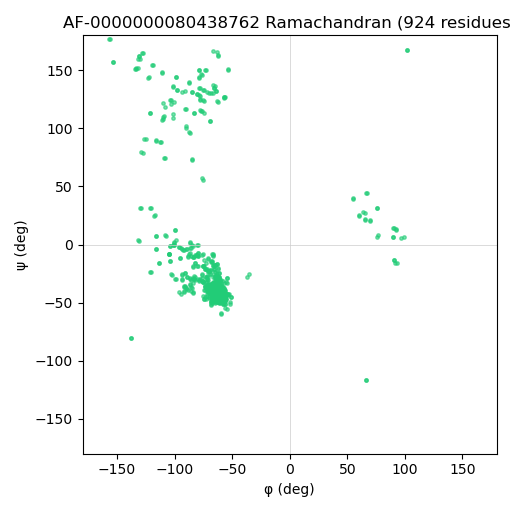 SER A 1 407 ? 11.578 -19.453 -6.426 1 96.75 407 SER A O 1
ATOM 3180 N N . PHE A 1 408 ? 11.758 -18.203 -4.613 1 97 408 PHE A N 1
ATOM 3181 C CA . PHE A 1 408 ? 11.141 -19.219 -3.77 1 97 408 PHE A CA 1
ATOM 3182 C C . PHE A 1 408 ? 9.719 -19.516 -4.238 1 97 408 PHE A C 1
ATOM 3184 O O . PHE A 1 408 ? 9.336 -20.688 -4.352 1 97 408 PHE A O 1
ATOM 3191 N N . ASN A 1 409 ? 8.938 -18.578 -4.559 1 95.75 409 ASN A N 1
ATOM 3192 C CA . ASN A 1 409 ? 7.562 -18.734 -5.012 1 95.75 409 ASN A CA 1
ATOM 3193 C C . ASN A 1 409 ? 7.488 -19.531 -6.309 1 95.75 409 ASN A C 1
ATOM 3195 O O . ASN A 1 409 ? 6.629 -20.391 -6.461 1 95.75 409 ASN A O 1
ATOM 3199 N N . MET A 1 410 ? 8.414 -19.328 -7.199 1 96.5 410 MET A N 1
ATOM 3200 C CA . MET A 1 410 ? 8.312 -19.891 -8.547 1 96.5 410 MET A CA 1
ATOM 3201 C C . MET A 1 410 ? 9.039 -21.234 -8.625 1 96.5 410 MET A C 1
ATOM 3203 O O . MET A 1 410 ? 8.656 -22.109 -9.406 1 96.5 410 MET A O 1
ATOM 3207 N N . MET A 1 411 ? 10.07 -21.344 -7.82 1 97.69 411 MET A N 1
ATOM 3208 C CA . MET A 1 411 ? 10.922 -22.516 -8.008 1 97.69 411 MET A CA 1
ATOM 3209 C C . MET A 1 411 ? 10.664 -23.562 -6.93 1 97.69 411 MET A C 1
ATOM 3211 O O . MET A 1 411 ? 11.078 -24.719 -7.066 1 97.69 411 MET A O 1
ATOM 3215 N N . ALA A 1 412 ? 9.984 -23.172 -5.898 1 97.5 412 ALA A N 1
ATOM 3216 C CA . ALA A 1 412 ? 9.656 -24.141 -4.867 1 97.5 412 ALA A CA 1
ATOM 3217 C C . ALA A 1 412 ? 8.523 -25.062 -5.32 1 97.5 412 ALA A C 1
ATOM 3219 O O . ALA A 1 412 ? 7.504 -25.188 -4.633 1 97.5 412 ALA A O 1
ATOM 3220 N N . GLN A 1 413 ? 8.742 -25.656 -6.402 1 97.81 413 GLN A N 1
ATOM 3221 C CA . GLN A 1 413 ? 7.82 -26.594 -7.031 1 97.81 413 GLN A CA 1
ATOM 3222 C C . GLN A 1 413 ? 8.492 -27.938 -7.301 1 97.81 413 GLN A C 1
ATOM 3224 O O . GLN A 1 413 ? 8.961 -28.203 -8.414 1 97.81 413 GLN A O 1
ATOM 3229 N N . PRO A 1 414 ? 8.406 -28.828 -6.355 1 97.94 414 PRO A N 1
ATOM 3230 C CA . PRO A 1 414 ? 9.172 -30.062 -6.426 1 97.94 414 PRO A CA 1
ATOM 3231 C C . PRO A 1 414 ? 8.828 -30.906 -7.656 1 97.94 414 PRO A C 1
ATOM 3233 O O . PRO A 1 414 ? 9.719 -31.453 -8.312 1 97.94 414 PRO A O 1
ATOM 3236 N N . ILE A 1 415 ? 7.598 -31.016 -8.023 1 97.88 415 ILE A N 1
ATOM 3237 C CA . ILE A 1 415 ? 7.211 -31.891 -9.125 1 97.88 415 ILE A CA 1
ATOM 3238 C C . ILE A 1 415 ? 7.605 -31.25 -10.453 1 97.88 415 ILE A C 1
ATOM 3240 O O . ILE A 1 415 ? 8.172 -31.906 -11.32 1 97.88 415 ILE A O 1
ATOM 3244 N N . ALA A 1 416 ? 7.305 -30 -10.625 1 97.81 416 ALA A N 1
ATOM 3245 C CA . ALA A 1 416 ? 7.762 -29.312 -11.82 1 97.81 416 ALA A CA 1
ATOM 3246 C C . ALA A 1 416 ? 9.281 -29.359 -11.938 1 97.81 416 ALA A C 1
ATOM 3248 O O . ALA A 1 416 ? 9.828 -29.5 -13.031 1 97.81 416 ALA A O 1
ATOM 3249 N N . GLY A 1 417 ? 9.93 -29.188 -10.797 1 98.12 417 GLY A N 1
ATOM 3250 C CA . GLY A 1 417 ? 11.383 -29.266 -10.773 1 98.12 417 GLY A CA 1
ATOM 3251 C C . GLY A 1 417 ? 11.914 -30.609 -11.195 1 98.12 417 GLY A C 1
ATOM 3252 O O . GLY A 1 417 ? 12.891 -30.703 -11.938 1 98.12 417 GLY A O 1
ATOM 3253 N N . LEU A 1 418 ? 11.281 -31.641 -10.688 1 98.19 418 LEU A N 1
ATOM 3254 C CA . LEU A 1 418 ? 11.703 -33 -11.07 1 98.19 418 LEU A CA 1
ATOM 3255 C C . LEU A 1 418 ? 11.492 -33.219 -12.562 1 98.19 418 LEU A C 1
ATOM 3257 O O . LEU A 1 418 ? 12.336 -33.844 -13.219 1 98.19 418 LEU A O 1
ATOM 3261 N N . MET A 1 419 ? 10.383 -32.781 -13.078 1 98.5 419 MET A N 1
ATOM 3262 C CA . MET A 1 419 ? 10.164 -32.875 -14.516 1 98.5 419 MET A CA 1
ATOM 3263 C C . MET A 1 419 ? 11.219 -32.094 -15.281 1 98.5 419 MET A C 1
ATOM 3265 O O . MET A 1 419 ? 11.695 -32.531 -16.328 1 98.5 419 MET A O 1
ATOM 3269 N N . PHE A 1 420 ? 11.508 -30.938 -14.773 1 98.62 420 PHE A N 1
ATOM 3270 C CA . PHE A 1 420 ? 12.523 -30.078 -15.391 1 98.62 420 PHE A CA 1
ATOM 3271 C C . PHE A 1 420 ? 13.859 -30.812 -15.469 1 98.62 420 PHE A C 1
ATOM 3273 O O . PHE A 1 420 ? 14.492 -30.844 -16.531 1 98.62 420 PHE A O 1
ATOM 3280 N N . LEU A 1 421 ? 14.305 -31.406 -14.328 1 98.25 421 LEU A N 1
ATOM 3281 C CA . LEU A 1 421 ? 15.57 -32.125 -14.273 1 98.25 421 LEU A CA 1
ATOM 3282 C C . LEU A 1 421 ? 15.562 -33.312 -15.219 1 98.25 421 LEU A C 1
ATOM 3284 O O . LEU A 1 421 ? 16.578 -33.656 -15.836 1 98.25 421 LEU A O 1
ATOM 3288 N N . ALA A 1 422 ? 14.461 -33.969 -15.32 1 98.38 422 ALA A N 1
ATOM 3289 C CA . ALA A 1 422 ? 14.328 -35.062 -16.25 1 98.38 422 ALA A CA 1
ATOM 3290 C C . ALA A 1 422 ? 14.508 -34.594 -17.703 1 98.38 422 ALA A C 1
ATOM 3292 O O . ALA A 1 422 ? 15.234 -35.219 -18.469 1 98.38 422 ALA A O 1
ATOM 3293 N N . PHE A 1 423 ? 13.82 -33.562 -18.047 1 98.5 423 PHE A N 1
ATOM 3294 C CA . PHE A 1 423 ? 13.938 -33 -19.406 1 98.5 423 PHE A CA 1
ATOM 3295 C C . PHE A 1 423 ? 15.352 -32.5 -19.656 1 98.5 423 PHE A C 1
ATOM 3297 O O . PHE A 1 423 ? 15.875 -32.625 -20.766 1 98.5 423 PHE A O 1
ATOM 3304 N N . LEU A 1 424 ? 15.953 -31.859 -18.625 1 97.94 424 LEU A N 1
ATOM 3305 C CA . LEU A 1 424 ? 17.297 -31.312 -18.734 1 97.94 424 LEU A CA 1
ATOM 3306 C C . LEU A 1 424 ? 18.312 -32.406 -19.047 1 97.94 424 LEU A C 1
ATOM 3308 O O . LEU A 1 424 ? 19.297 -32.156 -19.734 1 97.94 424 LEU A O 1
ATOM 3312 N N . SER A 1 425 ? 18.047 -33.625 -18.578 1 97.25 425 SER A N 1
ATOM 3313 C CA . SER A 1 425 ? 18.922 -34.75 -18.844 1 97.25 425 SER A CA 1
ATOM 3314 C C . SER A 1 425 ? 18.859 -35.156 -20.312 1 97.25 425 SER A C 1
ATOM 3316 O O . SER A 1 425 ? 19.734 -35.875 -20.797 1 97.25 425 SER A O 1
ATOM 3318 N N . GLN A 1 426 ? 17.844 -34.844 -20.984 1 97.06 426 GLN A N 1
ATOM 3319 C CA . GLN A 1 426 ? 17.609 -35.156 -22.391 1 97.06 426 GLN A CA 1
ATOM 3320 C C . GLN A 1 426 ? 17.484 -36.656 -22.609 1 97.06 426 GLN A C 1
ATOM 3322 O O . GLN A 1 426 ? 17.75 -37.156 -23.703 1 97.06 426 GLN A O 1
ATOM 3327 N N . ASN A 1 427 ? 17.188 -37.344 -21.578 1 97.44 427 ASN A N 1
ATOM 3328 C CA . ASN A 1 427 ? 16.906 -38.781 -21.656 1 97.44 427 ASN A CA 1
ATOM 3329 C C . ASN A 1 427 ? 15.531 -39.062 -22.25 1 97.44 427 ASN A C 1
ATOM 3331 O O . ASN A 1 427 ? 14.516 -38.75 -21.625 1 97.44 427 ASN A O 1
ATOM 3335 N N . PRO A 1 428 ? 15.484 -39.625 -23.375 1 96.94 428 PRO A N 1
ATOM 3336 C CA . PRO A 1 428 ? 14.195 -39.812 -24.047 1 96.94 428 PRO A CA 1
ATOM 3337 C C . PRO A 1 428 ? 13.242 -40.719 -23.25 1 96.94 428 PRO A C 1
ATOM 3339 O O . PRO A 1 428 ? 12.023 -40.531 -23.312 1 96.94 428 PRO A O 1
ATOM 3342 N N . ILE A 1 429 ? 13.734 -41.688 -22.516 1 97.94 429 ILE A N 1
ATOM 3343 C CA . ILE A 1 429 ? 12.906 -42.594 -21.734 1 97.94 429 ILE A CA 1
ATOM 3344 C C . ILE A 1 429 ? 12.195 -41.812 -20.625 1 97.94 429 ILE A C 1
ATOM 3346 O O . ILE A 1 429 ? 11 -42 -20.391 1 97.94 429 ILE A O 1
ATOM 3350 N N . LEU A 1 430 ? 12.93 -40.969 -19.953 1 98.12 430 LEU A N 1
ATOM 3351 C CA . LEU A 1 430 ? 12.336 -40.156 -18.891 1 98.12 430 LEU A CA 1
ATOM 3352 C C . LEU A 1 430 ? 11.312 -39.188 -19.453 1 98.12 430 LEU A C 1
ATOM 3354 O O . LEU A 1 430 ? 10.227 -39.031 -18.891 1 98.12 430 LEU A O 1
ATOM 3358 N N . ILE A 1 431 ? 11.695 -38.531 -20.547 1 98.25 431 ILE A N 1
ATOM 3359 C CA . ILE A 1 431 ? 10.812 -37.531 -21.172 1 98.25 431 ILE A CA 1
ATOM 3360 C C . ILE A 1 431 ? 9.531 -38.219 -21.656 1 98.25 431 ILE A C 1
ATOM 3362 O O . ILE A 1 431 ? 8.43 -37.75 -21.375 1 98.25 431 ILE A O 1
ATOM 3366 N N . LEU A 1 432 ? 9.703 -39.375 -22.344 1 98.06 432 LEU A N 1
ATOM 3367 C CA . LEU A 1 432 ? 8.547 -40.094 -22.828 1 98.06 432 LEU A CA 1
ATOM 3368 C C . LEU A 1 432 ? 7.711 -40.625 -21.656 1 98.06 432 LEU A C 1
ATOM 3370 O O . LEU A 1 432 ? 6.48 -40.656 -21.75 1 98.06 432 LEU A O 1
ATOM 3374 N N . GLY A 1 433 ? 8.398 -41.094 -20.641 1 98.38 433 GLY A N 1
ATOM 3375 C CA . GLY A 1 433 ? 7.684 -41.531 -19.438 1 98.38 433 GLY A CA 1
ATOM 3376 C C . GLY A 1 433 ? 6.789 -40.438 -18.859 1 98.38 433 GLY A C 1
ATOM 3377 O O . GLY A 1 433 ? 5.652 -40.719 -18.469 1 98.38 433 GLY A O 1
ATOM 3378 N N . ILE A 1 434 ? 7.262 -39.188 -18.766 1 98.62 434 ILE A N 1
ATOM 3379 C CA . ILE A 1 434 ? 6.504 -38.062 -18.234 1 98.62 434 ILE A CA 1
ATOM 3380 C C . ILE A 1 434 ? 5.309 -37.75 -19.141 1 98.62 434 ILE A C 1
ATOM 3382 O O . ILE A 1 434 ? 4.207 -37.5 -18.656 1 98.62 434 ILE A O 1
ATOM 3386 N N . ILE A 1 435 ? 5.504 -37.812 -20.438 1 98.56 435 ILE A N 1
ATOM 3387 C CA . ILE A 1 435 ? 4.441 -37.562 -21.406 1 98.56 435 ILE A CA 1
ATOM 3388 C C . ILE A 1 435 ? 3.383 -38.656 -21.328 1 98.56 435 ILE A C 1
ATOM 3390 O O . ILE A 1 435 ? 2.184 -38.344 -21.312 1 98.56 435 ILE A O 1
ATOM 3394 N N . ILE A 1 436 ? 3.787 -39.906 -21.234 1 98.56 436 ILE A N 1
ATOM 3395 C CA . ILE A 1 436 ? 2.859 -41.031 -21.125 1 98.56 436 ILE A CA 1
ATOM 3396 C C . ILE A 1 436 ? 2.066 -40.938 -19.828 1 98.56 436 ILE A C 1
ATOM 3398 O O . ILE A 1 436 ? 0.856 -41.156 -19.812 1 98.56 436 ILE A O 1
ATOM 3402 N N . LEU A 1 437 ? 2.764 -40.594 -18.797 1 98.44 437 LEU A N 1
ATOM 3403 C CA . LEU A 1 437 ? 2.082 -40.406 -17.516 1 98.44 437 LEU A CA 1
ATOM 3404 C C . LEU A 1 437 ? 0.995 -39.344 -17.625 1 98.44 437 LEU A C 1
ATOM 3406 O O . LEU A 1 437 ? -0.072 -39.5 -17.016 1 98.44 437 LEU A O 1
ATOM 3410 N N . TYR A 1 438 ? 1.265 -38.281 -18.344 1 98.38 438 TYR A N 1
ATOM 3411 C CA . TYR A 1 438 ? 0.261 -37.25 -18.531 1 98.38 438 TYR A CA 1
ATOM 3412 C C . TYR A 1 438 ? -1.005 -37.812 -19.156 1 98.38 438 TYR A C 1
ATOM 3414 O O . TYR A 1 438 ? -2.113 -37.531 -18.688 1 98.38 438 TYR A O 1
ATOM 3422 N N . PHE A 1 439 ? -0.826 -38.594 -20.219 1 98.19 439 PHE A N 1
ATOM 3423 C CA . PHE A 1 439 ? -1.984 -39.125 -20.922 1 98.19 439 PHE A CA 1
ATOM 3424 C C . PHE A 1 439 ? -2.74 -40.125 -20.062 1 98.19 439 PHE A C 1
ATOM 3426 O O . PHE A 1 439 ? -3.969 -40.188 -20.109 1 98.19 439 PHE A O 1
ATOM 3433 N N . ILE A 1 440 ? -2.029 -40.875 -19.281 1 98.25 440 ILE A N 1
ATOM 3434 C CA . ILE A 1 440 ? -2.686 -41.781 -18.344 1 98.25 440 ILE A CA 1
ATOM 3435 C C . ILE A 1 440 ? -3.523 -40.969 -17.359 1 98.25 440 ILE A C 1
ATOM 3437 O O . ILE A 1 440 ? -4.691 -41.281 -17.125 1 98.25 440 ILE A O 1
ATOM 3441 N N . LEU A 1 441 ? -2.936 -39.938 -16.781 1 98 441 LEU A N 1
ATOM 3442 C CA . LEU A 1 441 ? -3.643 -39.094 -15.812 1 98 441 LEU A CA 1
ATOM 3443 C C . LEU A 1 441 ? -4.816 -38.375 -16.469 1 98 441 LEU A C 1
ATOM 3445 O O . LEU A 1 441 ? -5.867 -38.219 -15.859 1 98 441 LEU A O 1
ATOM 3449 N N . LEU A 1 442 ? -4.562 -37.938 -17.734 1 97.88 442 LEU A N 1
ATOM 3450 C CA . LEU A 1 442 ? -5.621 -37.281 -18.484 1 97.88 442 LEU A CA 1
ATOM 3451 C C . LEU A 1 442 ? -6.844 -38.188 -18.609 1 97.88 442 LEU A C 1
ATOM 3453 O O . LEU A 1 442 ? -7.973 -37.75 -18.375 1 97.88 442 LEU A O 1
ATOM 3457 N N . ILE A 1 443 ? -6.645 -39.406 -18.953 1 97.56 443 ILE A N 1
ATOM 3458 C CA . ILE A 1 443 ? -7.727 -40.344 -19.125 1 97.56 443 ILE A CA 1
ATOM 3459 C C . ILE A 1 443 ? -8.422 -40.625 -17.797 1 97.56 443 ILE A C 1
ATOM 3461 O O . ILE A 1 443 ? -9.648 -40.625 -17.719 1 97.56 443 ILE A O 1
ATOM 3465 N N . VAL A 1 444 ? -7.641 -40.781 -16.797 1 96.88 444 VAL A N 1
ATOM 3466 C CA . VAL A 1 444 ? -8.188 -41.031 -15.469 1 96.88 444 VAL A CA 1
ATOM 3467 C C . VAL A 1 444 ? -9.055 -39.875 -15.008 1 96.88 444 VAL A C 1
ATOM 3469 O O . VAL A 1 444 ? -10.164 -40.062 -14.516 1 96.88 444 VAL A O 1
ATOM 3472 N N . VAL A 1 445 ? -8.602 -38.656 -15.18 1 96.56 445 VAL A N 1
ATOM 3473 C CA . VAL A 1 445 ? -9.305 -37.469 -14.703 1 96.56 445 VAL A CA 1
ATOM 3474 C C . VAL A 1 445 ? -10.547 -37.219 -15.555 1 96.56 445 VAL A C 1
ATOM 3476 O O . VAL A 1 445 ? -11.625 -36.938 -15.023 1 96.56 445 VAL A O 1
ATOM 3479 N N . LYS A 1 446 ? -10.383 -37.375 -16.859 1 95.5 446 LYS A N 1
ATOM 3480 C CA . LYS A 1 446 ? -11.516 -37.125 -17.75 1 95.5 446 LYS A CA 1
ATOM 3481 C C . LYS A 1 446 ? -12.617 -38.156 -17.547 1 95.5 446 LYS A C 1
ATOM 3483 O O . LYS A 1 446 ? -13.805 -37.812 -17.609 1 95.5 446 LYS A O 1
ATOM 3488 N N . LYS A 1 447 ? -12.281 -39.344 -17.297 1 95.69 447 LYS A N 1
ATOM 3489 C CA . LYS A 1 447 ? -13.258 -40.438 -17.125 1 95.69 447 LYS A CA 1
ATOM 3490 C C . LYS A 1 447 ? -13.938 -40.344 -15.773 1 95.69 447 LYS A C 1
ATOM 3492 O O . LYS A 1 447 ? -15.078 -40.781 -15.617 1 95.69 447 LYS A O 1
ATOM 3497 N N . ASN A 1 448 ? -13.227 -39.844 -14.828 1 96.69 448 ASN A N 1
ATOM 3498 C CA . ASN A 1 448 ? -13.75 -39.844 -13.469 1 96.69 448 ASN A CA 1
ATOM 3499 C C . ASN A 1 448 ? -13.945 -38.406 -12.945 1 96.69 448 ASN A C 1
ATOM 3501 O O . ASN A 1 448 ? -13.836 -38.156 -11.742 1 96.69 448 ASN A O 1
ATOM 3505 N N . LYS A 1 449 ? -14.125 -37.5 -13.719 1 94.38 449 LYS A N 1
ATOM 3506 C CA . LYS A 1 449 ? -14.156 -36.094 -13.352 1 94.38 449 LYS A CA 1
ATOM 3507 C C . LYS A 1 449 ? -15.211 -35.844 -12.281 1 94.38 449 LYS A C 1
ATOM 3509 O O . LYS A 1 449 ? -14.922 -35.219 -11.258 1 94.38 449 LYS A O 1
ATOM 3514 N N . GLU A 1 450 ? -16.438 -36.219 -12.492 1 94.12 450 GLU A N 1
ATOM 3515 C CA . GLU A 1 450 ? -17.531 -36 -11.555 1 94.12 450 GLU A CA 1
ATOM 3516 C C . GLU A 1 450 ? -17.266 -36.688 -10.219 1 94.12 450 GLU A C 1
ATOM 3518 O O . GLU A 1 450 ? -17.531 -36.094 -9.156 1 94.12 450 GLU A O 1
ATOM 3523 N N . ARG A 1 451 ? -16.734 -37.906 -10.344 1 96.62 451 ARG A N 1
ATOM 3524 C CA . ARG A 1 451 ? -16.422 -38.625 -9.125 1 96.62 451 ARG A CA 1
ATOM 3525 C C . ARG A 1 451 ? -15.32 -37.938 -8.336 1 96.62 451 ARG A C 1
ATOM 3527 O O . ARG A 1 451 ? -15.367 -37.875 -7.105 1 96.62 451 ARG A O 1
ATOM 3534 N N . ILE A 1 452 ? -14.367 -37.469 -9 1 96.69 452 ILE A N 1
ATOM 3535 C CA . ILE A 1 452 ? -13.25 -36.75 -8.367 1 96.69 452 ILE A CA 1
ATOM 3536 C C . ILE A 1 452 ? -13.758 -35.5 -7.691 1 96.69 452 ILE A C 1
ATOM 3538 O O . ILE A 1 452 ? -13.445 -35.219 -6.527 1 96.69 452 ILE A O 1
ATOM 3542 N N . HIS A 1 453 ? -14.547 -34.688 -8.375 1 96.19 453 HIS A N 1
ATOM 3543 C CA . HIS A 1 453 ? -15.094 -33.438 -7.824 1 96.19 453 HIS A CA 1
ATOM 3544 C C . HIS A 1 453 ? -15.953 -33.719 -6.594 1 96.19 453 HIS A C 1
ATOM 3546 O O . HIS A 1 453 ? -15.859 -33.031 -5.59 1 96.19 453 HIS A O 1
ATOM 3552 N N . ASN A 1 454 ? -16.812 -34.75 -6.695 1 96.62 454 ASN A N 1
ATOM 3553 C CA . ASN A 1 454 ? -17.656 -35.125 -5.562 1 96.62 454 ASN A CA 1
ATOM 3554 C C . ASN A 1 454 ? -16.828 -35.562 -4.367 1 96.62 454 ASN A C 1
ATOM 3556 O O . ASN A 1 454 ? -17.141 -35.219 -3.225 1 96.62 454 ASN A O 1
ATOM 3560 N N . TYR A 1 455 ? -15.836 -36.375 -4.672 1 96.31 455 TYR A N 1
ATOM 3561 C CA . TYR A 1 455 ? -14.945 -36.812 -3.607 1 96.31 455 TYR A CA 1
ATOM 3562 C C . TYR A 1 455 ? -14.297 -35.625 -2.893 1 96.31 455 TYR A C 1
ATOM 3564 O O . TYR A 1 455 ? -14.25 -35.594 -1.66 1 96.31 455 TYR A O 1
ATOM 3572 N N . ILE A 1 456 ? -13.773 -34.688 -3.596 1 95.69 456 ILE A N 1
ATOM 3573 C CA . ILE A 1 456 ? -13.109 -33.5 -3.041 1 95.69 456 ILE A CA 1
ATOM 3574 C C . ILE A 1 456 ? -14.102 -32.719 -2.191 1 95.69 456 ILE A C 1
ATOM 3576 O O . ILE A 1 456 ? -13.758 -32.25 -1.099 1 95.69 456 ILE A O 1
ATOM 3580 N N . GLU A 1 457 ? -15.336 -32.594 -2.695 1 95.69 457 GLU A N 1
ATOM 3581 C CA . GLU A 1 457 ? -16.359 -31.859 -1.953 1 95.69 457 GLU A CA 1
ATOM 3582 C C . GLU A 1 457 ? -16.688 -32.562 -0.629 1 95.69 457 GLU A C 1
ATOM 3584 O O . GLU A 1 457 ? -16.828 -31.891 0.403 1 95.69 457 GLU A O 1
ATOM 3589 N N . VAL A 1 458 ? -16.781 -33.812 -0.724 1 95.12 458 VAL A N 1
ATOM 3590 C CA . VAL A 1 458 ? -17.094 -34.594 0.47 1 95.12 458 VAL A CA 1
ATOM 3591 C C . VAL A 1 458 ? -15.961 -34.469 1.482 1 95.12 458 VAL A C 1
ATOM 3593 O O . VAL A 1 458 ? -16.203 -34.281 2.678 1 95.12 458 VAL A O 1
ATOM 3596 N N . GLN A 1 459 ? -14.742 -34.656 1.026 1 94.19 459 GLN A N 1
ATOM 3597 C CA . GLN A 1 459 ? -13.594 -34.562 1.917 1 94.19 459 GLN A CA 1
ATOM 3598 C C . GLN A 1 459 ? -13.492 -33.156 2.533 1 94.19 459 GLN A C 1
ATOM 3600 O O . GLN A 1 459 ? -13.172 -33.031 3.715 1 94.19 459 GLN A O 1
ATOM 3605 N N . ALA A 1 460 ? -13.672 -32.094 1.741 1 94.12 460 ALA A N 1
ATOM 3606 C CA . ALA A 1 460 ? -13.609 -30.734 2.221 1 94.12 460 ALA A CA 1
ATOM 3607 C C . ALA A 1 460 ? -14.648 -30.484 3.312 1 94.12 460 ALA A C 1
ATOM 3609 O O . ALA A 1 460 ? -14.375 -29.781 4.289 1 94.12 460 ALA A O 1
ATOM 3610 N N . GLU A 1 461 ? -15.836 -31.094 3.164 1 93.12 461 GLU A N 1
ATOM 3611 C CA . GLU A 1 461 ? -16.938 -30.859 4.098 1 93.12 461 GLU A CA 1
ATOM 3612 C C . GLU A 1 461 ? -16.688 -31.578 5.422 1 93.12 461 GLU A C 1
ATOM 3614 O O . GLU A 1 461 ? -17.359 -31.297 6.422 1 93.12 461 GLU A O 1
ATOM 3619 N N . LYS A 1 462 ? -15.742 -32.438 5.395 1 92.88 462 LYS A N 1
ATOM 3620 C CA . LYS A 1 462 ? -15.383 -33.125 6.637 1 92.88 462 LYS A CA 1
ATOM 3621 C C . LYS A 1 462 ? -14.625 -32.188 7.574 1 92.88 462 LYS A C 1
ATOM 3623 O O . LYS A 1 462 ? -14.516 -32.469 8.773 1 92.88 462 LYS A O 1
ATOM 3628 N N . ASN A 1 463 ? -14.055 -31.156 7.008 1 90.31 463 ASN A N 1
ATOM 3629 C CA . ASN A 1 463 ? -13.297 -30.203 7.812 1 90.31 463 ASN A CA 1
ATOM 3630 C C . ASN A 1 463 ? -14.211 -29.25 8.562 1 90.31 463 ASN A C 1
ATOM 3632 O O . ASN A 1 463 ? -15.188 -28.75 8 1 90.31 463 ASN A O 1
ATOM 3636 N N . ILE A 1 464 ? -13.953 -29.016 9.836 1 75 464 ILE A N 1
ATOM 3637 C CA . ILE A 1 464 ? -14.773 -28.156 10.688 1 75 464 ILE A CA 1
ATOM 3638 C C . ILE A 1 464 ? -14.086 -26.812 10.875 1 75 464 ILE A C 1
ATOM 3640 O O . ILE A 1 464 ? -12.883 -26.75 11.125 1 75 464 ILE A O 1
ATOM 3644 N N . MET B 1 1 ? 22.016 12.891 29.672 1 60.53 1 MET B N 1
ATOM 3645 C CA . MET B 1 1 ? 21.859 11.445 29.484 1 60.53 1 MET B CA 1
ATOM 3646 C C . MET B 1 1 ? 20.438 11.102 29.078 1 60.53 1 MET B C 1
ATOM 3648 O O . MET B 1 1 ? 20.219 10.422 28.062 1 60.53 1 MET B O 1
ATOM 3652 N N . VAL B 1 2 ? 19.438 11.75 29.734 1 63.25 2 VAL B N 1
ATOM 3653 C CA . VAL B 1 2 ? 18.047 11.438 29.453 1 63.25 2 VAL B CA 1
ATOM 3654 C C . VAL B 1 2 ? 17.672 11.938 28.062 1 63.25 2 VAL B C 1
ATOM 3656 O O . VAL B 1 2 ? 17.062 11.203 27.281 1 63.25 2 VAL B O 1
ATOM 3659 N N . LEU B 1 3 ? 18.141 13.086 27.766 1 65.38 3 LEU B N 1
ATOM 3660 C CA . LEU B 1 3 ? 17.797 13.68 26.469 1 65.38 3 LEU B CA 1
ATOM 3661 C C . LEU B 1 3 ? 18.438 12.891 25.328 1 65.38 3 LEU B C 1
ATOM 3663 O O . LEU B 1 3 ? 17.828 12.727 24.266 1 65.38 3 LEU B O 1
ATOM 3667 N N . GLN B 1 4 ? 19.688 12.453 25.562 1 72 4 GLN B N 1
ATOM 3668 C CA . GLN B 1 4 ? 20.359 11.656 24.547 1 72 4 GLN B CA 1
ATOM 3669 C C . GLN B 1 4 ? 19.641 10.336 24.312 1 72 4 GLN B C 1
ATOM 3671 O O . GLN B 1 4 ? 19.516 9.875 23.172 1 72 4 GLN B O 1
ATOM 3676 N N . ASN B 1 5 ? 19.203 9.82 25.422 1 74 5 ASN B N 1
ATOM 3677 C CA . ASN B 1 5 ? 18.469 8.562 25.328 1 74 5 ASN B CA 1
ATOM 3678 C C . ASN B 1 5 ? 17.141 8.75 24.594 1 74 5 ASN B C 1
ATOM 3680 O O . ASN B 1 5 ? 16.734 7.883 23.812 1 74 5 ASN B O 1
ATOM 3684 N N . ILE B 1 6 ? 16.547 9.883 24.828 1 71.88 6 ILE B N 1
ATOM 3685 C CA . ILE B 1 6 ? 15.289 10.18 24.172 1 71.88 6 ILE B CA 1
ATOM 3686 C C . ILE B 1 6 ? 15.523 10.391 22.672 1 71.88 6 ILE B C 1
ATOM 3688 O O . ILE B 1 6 ? 14.758 9.914 21.844 1 71.88 6 ILE B O 1
ATOM 3692 N N . LYS B 1 7 ? 16.594 11.055 22.469 1 72.12 7 LYS B N 1
ATOM 3693 C CA . LYS B 1 7 ? 16.953 11.289 21.078 1 72.12 7 LYS B CA 1
ATOM 3694 C C . LYS B 1 7 ? 17.219 9.969 20.359 1 72.12 7 LYS B C 1
ATOM 3696 O O . LYS B 1 7 ? 16.781 9.781 19.219 1 72.12 7 LYS B O 1
ATOM 3701 N N . GLU B 1 8 ? 17.969 9.188 21.016 1 75.31 8 GLU B N 1
ATOM 3702 C CA . GLU B 1 8 ? 18.297 7.891 20.406 1 75.31 8 GLU B CA 1
ATOM 3703 C C . GLU B 1 8 ? 17.047 7.047 20.203 1 75.31 8 GLU B C 1
ATOM 3705 O O . GLU B 1 8 ? 16.922 6.336 19.203 1 75.31 8 GLU B O 1
ATOM 3710 N N . PHE B 1 9 ? 16.141 7.184 21.078 1 76.44 9 PHE B N 1
ATOM 3711 C CA . PHE B 1 9 ? 14.883 6.441 21 1 76.44 9 PHE B CA 1
ATOM 3712 C C . PHE B 1 9 ? 14.102 6.848 19.766 1 76.44 9 PHE B C 1
ATOM 3714 O O . PHE B 1 9 ? 13.664 5.992 18.984 1 76.44 9 PHE B O 1
ATOM 3721 N N . PHE B 1 10 ? 14.008 8.062 19.578 1 71.38 10 PHE B N 1
ATOM 3722 C CA . PHE B 1 10 ? 13.172 8.531 18.484 1 71.38 10 PHE B CA 1
ATOM 3723 C C . PHE B 1 10 ? 13.875 8.336 17.156 1 71.38 10 PHE B C 1
ATOM 3725 O O . PHE B 1 10 ? 13.211 8.172 16.125 1 71.38 10 PHE B O 1
ATOM 3732 N N . SER B 1 11 ? 15.164 8.336 17.25 1 72.25 11 SER B N 1
ATOM 3733 C CA . SER B 1 11 ? 15.914 8.117 16.016 1 72.25 11 SER B CA 1
ATOM 3734 C C . SER B 1 11 ? 15.875 6.652 15.602 1 72.25 11 SER B C 1
ATOM 3736 O O . SER B 1 11 ? 15.859 6.344 14.406 1 72.25 11 SER B O 1
ATOM 3738 N N . VAL B 1 12 ? 15.82 5.867 16.656 1 78.56 12 VAL B N 1
ATOM 3739 C CA . VAL B 1 12 ? 15.891 4.434 16.391 1 78.56 12 VAL B CA 1
ATOM 3740 C C . VAL B 1 12 ? 14.484 3.896 16.094 1 78.56 12 VAL B C 1
ATOM 3742 O O . VAL B 1 12 ? 14.305 3.086 15.18 1 78.56 12 VAL B O 1
ATOM 3745 N N . PHE B 1 13 ? 13.586 4.582 16.875 1 84.25 13 PHE B N 1
ATOM 3746 C CA . PHE B 1 13 ? 12.211 4.125 16.688 1 84.25 13 PHE B CA 1
ATOM 3747 C C . PHE B 1 13 ? 11.438 5.074 15.789 1 84.25 13 PHE B C 1
ATOM 3749 O O . PHE B 1 13 ? 11.328 6.27 16.078 1 84.25 13 PHE B O 1
ATOM 3756 N N . GLY B 1 14 ? 11.102 4.797 14.656 1 77.38 14 GLY B N 1
ATOM 3757 C CA . GLY B 1 14 ? 10.344 5.621 13.727 1 77.38 14 GLY B CA 1
ATOM 3758 C C . GLY B 1 14 ? 8.945 5.938 14.203 1 77.38 14 GLY B C 1
ATOM 3759 O O . GLY B 1 14 ? 8.461 5.34 15.172 1 77.38 14 GLY B O 1
ATOM 3760 N N . ALA B 1 15 ? 8.297 6.867 13.617 1 79 15 ALA B N 1
ATOM 3761 C CA . ALA B 1 15 ? 6.977 7.363 13.977 1 79 15 ALA B CA 1
ATOM 3762 C C . ALA B 1 15 ? 5.949 6.234 14 1 79 15 ALA B C 1
ATOM 3764 O O . ALA B 1 15 ? 5.117 6.164 14.906 1 79 15 ALA B O 1
ATOM 3765 N N . PRO B 1 16 ? 6.016 5.34 13.078 1 88.81 16 PRO B N 1
ATOM 3766 C CA . PRO B 1 16 ? 4.996 4.289 13.086 1 88.81 16 PRO B CA 1
ATOM 3767 C C . PRO B 1 16 ? 5.086 3.387 14.312 1 88.81 16 PRO B C 1
ATOM 3769 O O . PRO B 1 16 ? 4.121 2.697 14.648 1 88.81 16 PRO B O 1
ATOM 3772 N N . VAL B 1 17 ? 6.242 3.383 15.016 1 89.62 17 VAL B N 1
ATOM 3773 C CA . VAL B 1 17 ? 6.418 2.529 16.188 1 89.62 17 VAL B CA 1
ATOM 3774 C C . VAL B 1 17 ? 6.02 3.293 17.438 1 89.62 17 VAL B C 1
ATOM 3776 O O . VAL B 1 17 ? 5.426 2.721 18.359 1 89.62 17 VAL B O 1
ATOM 3779 N N . PHE B 1 18 ? 6.348 4.484 17.531 1 84.38 18 PHE B N 1
ATOM 3780 C CA . PHE B 1 18 ? 6.086 5.199 18.781 1 84.38 18 PHE B CA 1
ATOM 3781 C C . PHE B 1 18 ? 4.645 5.695 18.828 1 84.38 18 PHE B C 1
ATOM 3783 O O . PHE B 1 18 ? 4.043 5.777 19.891 1 84.38 18 PHE B O 1
ATOM 3790 N N . LEU B 1 19 ? 4.02 6.012 17.672 1 84.88 19 LEU B N 1
ATOM 3791 C CA . LEU B 1 19 ? 2.664 6.543 17.609 1 84.88 19 LEU B CA 1
ATOM 3792 C C . LEU B 1 19 ? 1.674 5.57 18.25 1 84.88 19 LEU B C 1
ATOM 3794 O O . LEU B 1 19 ? 0.795 5.984 19.016 1 84.88 19 LEU B O 1
ATOM 3798 N N . PRO B 1 20 ? 1.784 4.328 17.938 1 91.88 20 PRO B N 1
ATOM 3799 C CA . PRO B 1 20 ? 0.865 3.381 18.578 1 91.88 20 PRO B CA 1
ATOM 3800 C C . PRO B 1 20 ? 0.938 3.422 20.094 1 91.88 20 PRO B C 1
ATOM 3802 O O . PRO B 1 20 ? -0.085 3.277 20.781 1 91.88 20 PRO B O 1
ATOM 3805 N N . ILE B 1 21 ? 2.068 3.555 20.625 1 89.06 21 ILE B N 1
ATOM 3806 C CA . ILE B 1 21 ? 2.248 3.598 22.078 1 89.06 21 ILE B CA 1
ATOM 3807 C C . ILE B 1 21 ? 1.551 4.832 22.641 1 89.06 21 ILE B C 1
ATOM 3809 O O . ILE B 1 21 ? 0.837 4.742 23.656 1 89.06 21 ILE B O 1
ATOM 3813 N N . VAL B 1 22 ? 1.744 5.895 22.047 1 83.44 22 VAL B N 1
ATOM 3814 C CA . VAL B 1 22 ? 1.144 7.145 22.5 1 83.44 22 VAL B CA 1
ATOM 3815 C C . VAL B 1 22 ? -0.379 7.035 22.453 1 83.44 22 VAL B C 1
ATOM 3817 O O . VAL B 1 22 ? -1.064 7.41 23.406 1 83.44 22 VAL B O 1
ATOM 3820 N N . ILE B 1 23 ? -0.916 6.582 21.359 1 87.88 23 ILE B N 1
ATOM 3821 C CA . ILE B 1 23 ? -2.359 6.449 21.203 1 87.88 23 ILE B CA 1
ATOM 3822 C C . ILE B 1 23 ? -2.91 5.492 22.25 1 87.88 23 ILE B C 1
ATOM 3824 O O . ILE B 1 23 ? -3.982 5.727 22.812 1 87.88 23 ILE B O 1
ATOM 3828 N N . PHE B 1 24 ? -2.176 4.434 22.516 1 92.81 24 PHE B N 1
ATOM 3829 C CA . PHE B 1 24 ? -2.596 3.488 23.547 1 92.81 24 PHE B CA 1
ATOM 3830 C C . PHE B 1 24 ? -2.717 4.176 24.906 1 92.81 24 PHE B C 1
ATOM 3832 O O . PHE B 1 24 ? -3.705 3.99 25.609 1 92.81 24 PHE B O 1
ATOM 3839 N N . ILE B 1 25 ? -1.752 4.926 25.25 1 89.12 25 ILE B N 1
ATOM 3840 C CA . ILE B 1 25 ? -1.721 5.621 26.547 1 89.12 25 ILE B CA 1
ATOM 3841 C C . ILE B 1 25 ? -2.891 6.598 26.625 1 89.12 25 ILE B C 1
ATOM 3843 O O . ILE B 1 25 ? -3.566 6.676 27.656 1 89.12 25 ILE B O 1
ATOM 3847 N N . ILE B 1 26 ? -3.133 7.297 25.625 1 83.56 26 ILE B N 1
ATOM 3848 C CA . ILE B 1 26 ? -4.219 8.273 25.609 1 83.56 26 ILE B CA 1
ATOM 3849 C C . ILE B 1 26 ? -5.559 7.555 25.75 1 83.56 26 ILE B C 1
ATOM 3851 O O . ILE B 1 26 ? -6.438 8.008 26.484 1 83.56 26 ILE B O 1
ATOM 3855 N N . CYS B 1 27 ? -5.695 6.52 24.969 1 89.31 27 CYS B N 1
ATOM 3856 C CA . CYS B 1 27 ? -6.934 5.754 25.047 1 89.31 27 CYS B CA 1
ATOM 3857 C C . CYS B 1 27 ? -7.148 5.227 26.469 1 89.31 27 CYS B C 1
ATOM 3859 O O . CYS B 1 27 ? -8.273 5.234 26.969 1 89.31 27 CYS B O 1
ATOM 3861 N N . LYS B 1 28 ? -6.07 4.797 27.094 1 91.62 28 LYS B N 1
ATOM 3862 C CA . LYS B 1 28 ? -6.168 4.316 28.469 1 91.62 28 LYS B CA 1
ATOM 3863 C C . LYS B 1 28 ? -6.527 5.453 29.422 1 91.62 28 LYS B C 1
ATOM 3865 O O . LYS B 1 28 ? -7.27 5.25 30.391 1 91.62 28 LYS B O 1
ATOM 3870 N N . ALA B 1 29 ? -6.004 6.547 29.156 1 84.62 29 ALA B N 1
ATOM 3871 C CA . ALA B 1 29 ? -6.328 7.719 29.953 1 84.62 29 ALA B CA 1
ATOM 3872 C C . ALA B 1 29 ? -7.805 8.086 29.828 1 84.62 29 ALA B C 1
ATOM 3874 O O . ALA B 1 29 ? -8.398 8.617 30.766 1 84.62 29 ALA B O 1
ATOM 3875 N N . LEU B 1 30 ? -8.359 7.805 28.734 1 84.06 30 LEU B N 1
ATOM 3876 C CA . LEU B 1 30 ? -9.781 8.055 28.516 1 84.06 30 LEU B CA 1
ATOM 3877 C C . LEU B 1 30 ? -10.625 6.887 29 1 84.06 30 LEU B C 1
ATOM 3879 O O . LEU B 1 30 ? -11.828 6.816 28.719 1 84.06 30 LEU B O 1
ATOM 3883 N N . LYS B 1 31 ? -9.93 5.852 29.594 1 89.12 31 LYS B N 1
ATOM 3884 C CA . LYS B 1 31 ? -10.57 4.727 30.266 1 89.12 31 LYS B CA 1
ATOM 3885 C C . LYS B 1 31 ? -11.141 3.734 29.266 1 89.12 31 LYS B C 1
ATOM 3887 O O . LYS B 1 31 ? -12.211 3.16 29.5 1 89.12 31 LYS B O 1
ATOM 3892 N N . MET B 1 32 ? -10.516 3.682 28.234 1 91.06 32 MET B N 1
ATOM 3893 C CA . MET B 1 32 ? -10.875 2.646 27.281 1 91.06 32 MET B CA 1
ATOM 3894 C C . MET B 1 32 ? -10.352 1.284 27.719 1 91.06 32 MET B C 1
ATOM 3896 O O . MET B 1 32 ? -9.367 1.202 28.453 1 91.06 32 MET B O 1
ATOM 3900 N N . ASN B 1 33 ? -11.148 0.209 27.406 1 93 33 ASN B N 1
ATOM 3901 C CA . ASN B 1 33 ? -10.641 -1.116 27.75 1 93 33 ASN B CA 1
ATOM 3902 C C . ASN B 1 33 ? -9.344 -1.432 27 1 93 33 ASN B C 1
ATOM 3904 O O . ASN B 1 33 ? -9.039 -0.81 25.984 1 93 33 ASN B O 1
ATOM 3908 N N . ASN B 1 34 ? -8.562 -2.385 27.391 1 94.06 34 ASN B N 1
ATOM 3909 C CA . ASN B 1 34 ? -7.227 -2.693 26.891 1 94.06 34 ASN B CA 1
ATOM 3910 C C . ASN B 1 34 ? -7.266 -3.154 25.438 1 94.06 34 ASN B C 1
ATOM 3912 O O . ASN B 1 34 ? -6.398 -2.779 24.641 1 94.06 34 ASN B O 1
ATOM 3916 N N . LYS B 1 35 ? -8.258 -3.918 25.125 1 92.31 35 LYS B N 1
ATOM 3917 C CA . LYS B 1 35 ? -8.344 -4.469 23.766 1 92.31 35 LYS B CA 1
ATOM 3918 C C . LYS B 1 35 ? -8.547 -3.363 22.734 1 92.31 35 LYS B C 1
ATOM 3920 O O . LYS B 1 35 ? -7.82 -3.291 21.75 1 92.31 35 LYS B O 1
ATOM 3925 N N . LYS B 1 36 ? -9.484 -2.549 23.016 1 92.94 36 LYS B N 1
ATOM 3926 C CA . LYS B 1 36 ? -9.797 -1.459 22.094 1 92.94 36 LYS B CA 1
ATOM 3927 C C . LYS B 1 36 ? -8.648 -0.452 22.031 1 92.94 36 LYS B C 1
ATOM 3929 O O . LYS B 1 36 ? -8.352 0.09 20.969 1 92.94 36 LYS B O 1
ATOM 3934 N N . ALA B 1 37 ? -8.102 -0.24 23.203 1 94.69 37 ALA B N 1
ATOM 3935 C CA . ALA B 1 37 ? -6.98 0.693 23.266 1 94.69 37 ALA B CA 1
ATOM 3936 C C . ALA B 1 37 ? -5.797 0.18 22.453 1 94.69 37 ALA B C 1
ATOM 3938 O O . ALA B 1 37 ? -5.148 0.946 21.734 1 94.69 37 ALA B O 1
ATOM 3939 N N . PHE B 1 38 ? -5.543 -1.08 22.547 1 96.06 38 PHE B N 1
ATOM 3940 C CA . PHE B 1 38 ? -4.441 -1.688 21.812 1 96.06 38 PHE B CA 1
ATOM 3941 C C . PHE B 1 38 ? -4.691 -1.627 20.312 1 96.06 38 PHE B C 1
ATOM 3943 O O . PHE B 1 38 ? -3.799 -1.266 19.547 1 96.06 38 PHE B O 1
ATOM 3950 N N . LEU B 1 39 ? -5.836 -1.948 19.953 1 95.38 39 LEU B N 1
ATOM 3951 C CA . LEU B 1 39 ? -6.168 -1.96 18.547 1 95.38 39 LEU B CA 1
ATOM 3952 C C . LEU B 1 39 ? -6.125 -0.551 17.953 1 95.38 39 LEU B C 1
ATOM 3954 O O . LEU B 1 39 ? -5.688 -0.357 16.828 1 95.38 39 LEU B O 1
ATOM 3958 N N . SER B 1 40 ? -6.609 0.405 18.719 1 93.5 40 SER B N 1
ATOM 3959 C CA . SER B 1 40 ? -6.523 1.792 18.281 1 93.5 40 SER B CA 1
ATOM 3960 C C . SER B 1 40 ? -5.078 2.199 18.016 1 93.5 40 SER B C 1
ATOM 3962 O O . SER B 1 40 ? -4.785 2.834 17 1 93.5 40 SER B O 1
ATOM 3964 N N . GLY B 1 41 ? -4.25 1.853 18.969 1 94.5 41 GLY B N 1
ATOM 3965 C CA . GLY B 1 41 ? -2.834 2.121 18.766 1 94.5 41 GLY B CA 1
ATOM 3966 C C . GLY B 1 41 ? -2.26 1.422 17.547 1 94.5 41 GLY B C 1
ATOM 3967 O O . GLY B 1 41 ? -1.523 2.027 16.766 1 94.5 41 GLY B O 1
ATOM 3968 N N . LEU B 1 42 ? -2.615 0.184 17.391 1 96.25 42 LEU B N 1
ATOM 3969 C CA . LEU B 1 42 ? -2.109 -0.597 16.266 1 96.25 42 LEU B CA 1
ATOM 3970 C C . LEU B 1 42 ? -2.568 -0.001 14.938 1 96.25 42 LEU B C 1
ATOM 3972 O O . LEU B 1 42 ? -1.785 0.096 13.992 1 96.25 42 LEU B O 1
ATOM 3976 N N . TYR B 1 43 ? -3.795 0.407 14.852 1 95.44 43 TYR B N 1
ATOM 3977 C CA . TYR B 1 43 ? -4.336 0.986 13.625 1 95.44 43 TYR B CA 1
ATOM 3978 C C . TYR B 1 43 ? -3.617 2.281 13.273 1 95.44 43 TYR B C 1
ATOM 3980 O O . TYR B 1 43 ? -3.363 2.557 12.094 1 95.44 43 TYR B O 1
ATOM 3988 N N . ALA B 1 44 ? -3.299 3.012 14.289 1 92.12 44 ALA B N 1
ATOM 3989 C CA . ALA B 1 44 ? -2.57 4.254 14.047 1 92.12 44 ALA B CA 1
ATOM 3990 C C . ALA B 1 44 ? -1.19 3.975 13.453 1 92.12 44 ALA B C 1
ATOM 3992 O O . ALA B 1 44 ? -0.776 4.625 12.492 1 92.12 44 ALA B O 1
ATOM 3993 N N . GLY B 1 45 ? -0.516 3.037 14.055 1 93.75 45 GLY B N 1
ATOM 3994 C CA . GLY B 1 45 ? 0.802 2.676 13.562 1 93.75 45 GLY B CA 1
ATOM 3995 C C . GLY B 1 45 ? 0.772 2.096 12.156 1 93.75 45 GLY B C 1
ATOM 3996 O O . GLY B 1 45 ? 1.574 2.479 11.305 1 93.75 45 GLY B O 1
ATOM 3997 N N . VAL B 1 46 ? -0.122 1.209 11.914 1 96 46 VAL B N 1
ATOM 3998 C CA . VAL B 1 46 ? -0.266 0.517 10.633 1 96 46 VAL B CA 1
ATOM 3999 C C . VAL B 1 46 ? -0.655 1.515 9.547 1 96 46 VAL B C 1
ATOM 4001 O O . VAL B 1 46 ? -0.126 1.467 8.43 1 96 46 VAL B O 1
ATOM 4004 N N . GLY B 1 47 ? -1.576 2.352 9.883 1 93.38 47 GLY B N 1
ATOM 4005 C CA . GLY B 1 47 ? -1.971 3.373 8.93 1 93.38 47 GLY B CA 1
ATOM 4006 C C . GLY B 1 47 ? -0.825 4.273 8.508 1 93.38 47 GLY B C 1
ATOM 4007 O O . GLY B 1 47 ? -0.588 4.473 7.316 1 93.38 47 GLY B O 1
ATOM 4008 N N . LEU B 1 48 ? -0.153 4.742 9.477 1 90.19 48 LEU B N 1
ATOM 4009 C CA . LEU B 1 48 ? 0.974 5.625 9.195 1 90.19 48 LEU B CA 1
ATOM 4010 C C . LEU B 1 48 ? 2.057 4.895 8.406 1 90.19 48 LEU B C 1
ATOM 4012 O O . LEU B 1 48 ? 2.609 5.441 7.449 1 90.19 48 LEU B O 1
ATOM 4016 N N . GLN B 1 49 ? 2.383 3.764 8.82 1 94.19 49 GLN B N 1
ATOM 4017 C CA . GLN B 1 49 ? 3.389 2.963 8.125 1 94.19 49 GLN B CA 1
ATOM 4018 C C . GLN B 1 49 ? 2.977 2.691 6.68 1 94.19 49 GLN B C 1
ATOM 4020 O O . GLN B 1 49 ? 3.82 2.672 5.781 1 94.19 49 GLN B O 1
ATOM 4025 N N . GLY B 1 50 ? 1.73 2.391 6.492 1 94.44 50 GLY B N 1
ATOM 4026 C CA . GLY B 1 50 ? 1.233 2.188 5.141 1 94.44 50 GLY B CA 1
ATOM 4027 C C . GLY B 1 50 ? 1.501 3.367 4.223 1 94.44 50 GLY B C 1
ATOM 4028 O O . GLY B 1 50 ? 1.99 3.191 3.104 1 94.44 50 GLY B O 1
ATOM 4029 N N . PHE B 1 51 ? 1.223 4.555 4.676 1 88.69 51 PHE B N 1
ATOM 4030 C CA . PHE B 1 51 ? 1.502 5.758 3.9 1 88.69 51 PHE B CA 1
ATOM 4031 C C . PHE B 1 51 ? 2.992 5.875 3.607 1 88.69 51 PHE B C 1
ATOM 4033 O O . PHE B 1 51 ? 3.387 6.145 2.469 1 88.69 51 PHE B O 1
ATOM 4040 N N . MET B 1 52 ? 3.744 5.641 4.613 1 89.31 52 MET B N 1
ATOM 4041 C CA . MET B 1 52 ? 5.184 5.836 4.477 1 89.31 52 MET B CA 1
ATOM 4042 C C . MET B 1 52 ? 5.777 4.836 3.49 1 89.31 52 MET B C 1
ATOM 4044 O O . MET B 1 52 ? 6.668 5.176 2.713 1 89.31 52 MET B O 1
ATOM 4048 N N . LEU B 1 53 ? 5.289 3.596 3.516 1 92.88 53 LEU B N 1
ATOM 4049 C CA . LEU B 1 53 ? 5.785 2.582 2.59 1 92.88 53 LEU B CA 1
ATOM 4050 C C . LEU B 1 53 ? 5.48 2.971 1.146 1 92.88 53 LEU B C 1
ATOM 4052 O O . LEU B 1 53 ? 6.359 2.906 0.284 1 92.88 53 LEU B O 1
ATOM 4056 N N . LEU B 1 54 ? 4.309 3.414 0.912 1 92.44 54 LEU B N 1
ATOM 4057 C CA . LEU B 1 54 ? 3.898 3.707 -0.458 1 92.44 54 LEU B CA 1
ATOM 4058 C C . LEU B 1 54 ? 4.555 4.988 -0.959 1 92.44 54 LEU B C 1
ATOM 4060 O O . LEU B 1 54 ? 4.938 5.078 -2.129 1 92.44 54 LEU B O 1
ATOM 4064 N N . ILE B 1 55 ? 4.664 5.969 -0.114 1 86.81 55 ILE B N 1
ATOM 4065 C CA . ILE B 1 55 ? 5.344 7.203 -0.496 1 86.81 55 ILE B CA 1
ATOM 4066 C C . ILE B 1 55 ? 6.816 6.914 -0.78 1 86.81 55 ILE B C 1
ATOM 4068 O O . ILE B 1 55 ? 7.379 7.422 -1.753 1 86.81 55 ILE B O 1
ATOM 4072 N N . GLY B 1 56 ? 7.426 6.109 0.069 1 86.75 56 GLY B N 1
ATOM 4073 C CA . GLY B 1 56 ? 8.805 5.703 -0.153 1 86.75 56 GLY B CA 1
ATOM 4074 C C . GLY B 1 56 ? 9.008 4.953 -1.455 1 86.75 56 GLY B C 1
ATOM 4075 O O . GLY B 1 56 ? 10.039 5.102 -2.115 1 86.75 56 GLY B O 1
ATOM 4076 N N . ALA B 1 57 ? 8.047 4.164 -1.782 1 89.81 57 ALA B N 1
ATOM 4077 C CA . ALA B 1 57 ? 8.117 3.393 -3.02 1 89.81 57 ALA B CA 1
ATOM 4078 C C . ALA B 1 57 ? 7.902 4.289 -4.238 1 89.81 57 ALA B C 1
ATOM 4080 O O . ALA B 1 57 ? 8.438 4.02 -5.316 1 89.81 57 ALA B O 1
ATOM 4081 N N . PHE B 1 58 ? 7.188 5.34 -4.105 1 89.62 58 PHE B N 1
ATOM 4082 C CA . PHE B 1 58 ? 6.848 6.254 -5.188 1 89.62 58 PHE B CA 1
ATOM 4083 C C . PHE B 1 58 ? 8.016 7.18 -5.5 1 89.62 58 PHE B C 1
ATOM 4085 O O . PHE B 1 58 ? 8.219 7.562 -6.656 1 89.62 58 PHE B O 1
ATOM 4092 N N . THR B 1 59 ? 8.812 7.512 -4.559 1 85.19 59 THR B N 1
ATOM 4093 C CA . THR B 1 59 ? 9.836 8.547 -4.652 1 85.19 59 THR B CA 1
ATOM 4094 C C . THR B 1 59 ? 10.867 8.188 -5.723 1 85.19 59 THR B C 1
ATOM 4096 O O . THR B 1 59 ? 11.18 9.016 -6.582 1 85.19 59 THR B O 1
ATOM 4099 N N . PRO B 1 60 ? 11.359 7.012 -5.734 1 88.25 60 PRO B N 1
ATOM 4100 C CA . PRO B 1 60 ? 12.344 6.676 -6.77 1 88.25 60 PRO B CA 1
ATOM 4101 C C . PRO B 1 60 ? 11.734 6.664 -8.172 1 88.25 60 PRO B C 1
ATOM 4103 O O . PRO B 1 60 ? 12.469 6.73 -9.164 1 88.25 60 PRO B O 1
ATOM 4106 N N . ILE B 1 61 ? 10.484 6.582 -8.297 1 89.5 61 ILE B N 1
ATOM 4107 C CA . ILE B 1 61 ? 9.82 6.523 -9.594 1 89.5 61 ILE B CA 1
ATOM 4108 C C . ILE B 1 61 ? 9.625 7.938 -10.141 1 89.5 61 ILE B C 1
ATOM 4110 O O . ILE B 1 61 ? 9.852 8.195 -11.32 1 89.5 61 ILE B O 1
ATOM 4114 N N . ILE B 1 62 ? 9.242 8.875 -9.281 1 86.12 62 ILE B N 1
ATOM 4115 C CA . ILE B 1 62 ? 8.875 10.211 -9.734 1 86.12 62 ILE B CA 1
ATOM 4116 C C . ILE B 1 62 ? 10.125 11.086 -9.828 1 86.12 62 ILE B C 1
ATOM 4118 O O . ILE B 1 62 ? 10.18 12 -10.656 1 86.12 62 ILE B O 1
ATOM 4122 N N . MET B 1 63 ? 11.125 10.82 -9.016 1 83.44 63 MET B N 1
ATOM 4123 C CA . MET B 1 63 ? 12.289 11.688 -8.898 1 83.44 63 MET B CA 1
ATOM 4124 C C . MET B 1 63 ? 13 11.836 -10.242 1 83.44 63 MET B C 1
ATOM 4126 O O . MET B 1 63 ? 13.305 12.945 -10.672 1 83.44 63 MET B O 1
ATOM 4130 N N . PRO B 1 64 ? 13.305 10.703 -10.953 1 87.5 64 PRO B N 1
ATOM 4131 C CA . PRO B 1 64 ? 13.953 10.859 -12.258 1 87.5 64 PRO B CA 1
ATOM 4132 C C . PRO B 1 64 ? 13.109 11.656 -13.25 1 87.5 64 PRO B C 1
ATOM 4134 O O . PRO B 1 64 ? 13.656 12.398 -14.07 1 87.5 64 PRO B O 1
ATOM 4137 N N . VAL B 1 65 ? 11.828 11.5 -13.219 1 87.31 65 VAL B N 1
ATOM 4138 C CA . VAL B 1 65 ? 10.93 12.211 -14.125 1 87.31 65 VAL B CA 1
ATOM 4139 C C . VAL B 1 65 ? 11.008 13.711 -13.852 1 87.31 65 VAL B C 1
ATOM 4141 O O . VAL B 1 65 ? 11.07 14.516 -14.789 1 87.31 65 VAL B O 1
ATOM 4144 N N . ILE B 1 66 ? 10.945 14.102 -12.625 1 80.5 66 ILE B N 1
ATOM 4145 C CA . ILE B 1 66 ? 11 15.508 -12.234 1 80.5 66 ILE B CA 1
ATOM 4146 C C . ILE B 1 66 ? 12.359 16.094 -12.609 1 80.5 66 ILE B C 1
ATOM 4148 O O . ILE B 1 66 ? 12.445 17.234 -13.07 1 80.5 66 ILE B O 1
ATOM 4152 N N . LYS B 1 67 ? 13.445 15.344 -12.367 1 81.5 67 LYS B N 1
ATOM 4153 C CA . LYS B 1 67 ? 14.781 15.805 -12.727 1 81.5 67 LYS B CA 1
ATOM 4154 C C . LYS B 1 67 ? 14.898 16.016 -14.234 1 81.5 67 LYS B C 1
ATOM 4156 O O . LYS B 1 67 ? 15.547 16.969 -14.68 1 81.5 67 LYS B O 1
ATOM 4161 N N . GLN B 1 68 ? 14.336 15.133 -14.953 1 86.69 68 GLN B N 1
ATOM 4162 C CA . GLN B 1 68 ? 14.32 15.273 -16.406 1 86.69 68 GLN B CA 1
ATOM 4163 C C . GLN B 1 68 ? 13.57 16.531 -16.828 1 86.69 68 GLN B C 1
ATOM 4165 O O . GLN B 1 68 ? 13.961 17.203 -17.781 1 86.69 68 GLN B O 1
ATOM 4170 N N . MET B 1 69 ? 12.508 16.828 -16.141 1 82.75 69 MET B N 1
ATOM 4171 C CA . MET B 1 69 ? 11.75 18.031 -16.422 1 82.75 69 MET B CA 1
ATOM 4172 C C . MET B 1 69 ? 12.609 19.281 -16.234 1 82.75 69 MET B C 1
ATOM 4174 O O . MET B 1 69 ? 12.57 20.188 -17.062 1 82.75 69 MET B O 1
ATOM 4178 N N . VAL B 1 70 ? 13.344 19.297 -15.211 1 79.38 70 VAL B N 1
ATOM 4179 C CA . VAL B 1 70 ? 14.211 20.422 -14.883 1 79.38 70 VAL B CA 1
ATOM 4180 C C . VAL B 1 70 ? 15.312 20.531 -15.938 1 79.38 70 VAL B C 1
ATOM 4182 O O . VAL B 1 70 ? 15.625 21.641 -16.406 1 79.38 70 VAL B O 1
ATOM 4185 N N . HIS B 1 71 ? 15.867 19.453 -16.328 1 83.25 71 HIS B N 1
ATOM 4186 C CA . HIS B 1 71 ? 16.953 19.453 -17.312 1 83.25 71 HIS B CA 1
ATOM 4187 C C . HIS B 1 71 ? 16.438 19.891 -18.688 1 83.25 71 HIS B C 1
ATOM 4189 O O . HIS B 1 71 ? 17.141 20.609 -19.422 1 83.25 71 HIS B O 1
ATOM 4195 N N . SER B 1 72 ? 15.336 19.5 -19.031 1 83.88 72 SER B N 1
ATOM 4196 C CA . SER B 1 72 ? 14.773 19.812 -20.344 1 83.88 72 SER B CA 1
ATOM 4197 C C . SER B 1 72 ? 14.383 21.281 -20.438 1 83.88 72 SER B C 1
ATOM 4199 O O . SER B 1 72 ? 14.414 21.859 -21.531 1 83.88 72 SER B O 1
ATOM 4201 N N . THR B 1 73 ? 13.922 21.859 -19.406 1 80.81 73 THR B N 1
ATOM 4202 C CA . THR B 1 73 ? 13.477 23.25 -19.422 1 80.81 73 THR B CA 1
ATOM 4203 C C . THR B 1 73 ? 14.656 24.203 -19.234 1 80.81 73 THR B C 1
ATOM 4205 O O . THR B 1 73 ? 14.547 25.391 -19.516 1 80.81 73 THR B O 1
ATOM 4208 N N . GLY B 1 74 ? 15.711 23.656 -18.734 1 79.19 74 GLY B N 1
ATOM 4209 C CA . GLY B 1 74 ? 16.875 24.5 -18.484 1 79.19 74 GLY B CA 1
ATOM 4210 C C . GLY B 1 74 ? 16.734 25.375 -17.25 1 79.19 74 GLY B C 1
ATOM 4211 O O . GLY B 1 74 ? 17.547 26.266 -17.016 1 79.19 74 GLY B O 1
ATOM 4212 N N . ILE B 1 75 ? 15.703 25.156 -16.547 1 79.19 75 ILE B N 1
ATOM 4213 C CA . ILE B 1 75 ? 15.445 25.953 -15.359 1 79.19 75 ILE B CA 1
ATOM 4214 C C . ILE B 1 75 ? 16.203 25.359 -14.172 1 79.19 75 ILE B C 1
ATOM 4216 O O . ILE B 1 75 ? 16.266 24.141 -14.008 1 79.19 75 ILE B O 1
ATOM 4220 N N . ASN B 1 76 ? 16.875 26.234 -13.492 1 80.19 76 ASN B N 1
ATOM 4221 C CA . ASN B 1 76 ? 17.641 25.797 -12.336 1 80.19 76 ASN B CA 1
ATOM 4222 C C . ASN B 1 76 ? 16.812 25.844 -11.055 1 80.19 76 ASN B C 1
ATOM 4224 O O . ASN B 1 76 ? 16.562 26.922 -10.508 1 80.19 76 ASN B O 1
ATOM 4228 N N . LEU B 1 77 ? 16.328 24.766 -10.641 1 85.06 77 LEU B N 1
ATOM 4229 C CA . LEU B 1 77 ? 15.617 24.609 -9.375 1 85.06 77 LEU B CA 1
ATOM 4230 C C . LEU B 1 77 ? 16.422 23.766 -8.398 1 85.06 77 LEU B C 1
ATOM 4232 O O . LEU B 1 77 ? 16.141 22.578 -8.227 1 85.06 77 LEU B O 1
ATOM 4236 N N . PRO B 1 78 ? 17.297 24.359 -7.609 1 86.19 78 PRO B N 1
ATOM 4237 C CA . PRO B 1 78 ? 18.297 23.625 -6.828 1 86.19 78 PRO B CA 1
ATOM 4238 C C . PRO B 1 78 ? 17.734 23.078 -5.512 1 86.19 78 PRO B C 1
ATOM 4240 O O . PRO B 1 78 ? 18.375 22.25 -4.855 1 86.19 78 PRO B O 1
ATOM 4243 N N . VAL B 1 79 ? 16.594 23.578 -5.09 1 93.12 79 VAL B N 1
ATOM 4244 C CA . VAL B 1 79 ? 16.016 23.141 -3.824 1 93.12 79 VAL B CA 1
ATOM 4245 C C . VAL B 1 79 ? 15.102 21.938 -4.059 1 93.12 79 VAL B C 1
ATOM 4247 O O . VAL B 1 79 ? 14.039 22.078 -4.68 1 93.12 79 VAL B O 1
ATOM 4250 N N . LEU B 1 80 ? 15.469 20.797 -3.484 1 89.75 80 LEU B N 1
ATOM 4251 C CA . LEU B 1 80 ? 14.711 19.562 -3.723 1 89.75 80 LEU B CA 1
ATOM 4252 C C . LEU B 1 80 ? 13.789 19.266 -2.547 1 89.75 80 LEU B C 1
ATOM 4254 O O . LEU B 1 80 ? 14.203 19.359 -1.388 1 89.75 80 LEU B O 1
ATOM 4258 N N . ASP B 1 81 ? 12.594 18.891 -2.836 1 94.12 81 ASP B N 1
ATOM 4259 C CA . ASP B 1 81 ? 11.602 18.469 -1.849 1 94.12 81 ASP B CA 1
ATOM 4260 C C . ASP B 1 81 ? 11.789 17.016 -1.468 1 94.12 81 ASP B C 1
ATOM 4262 O O . ASP B 1 81 ? 11.523 16.109 -2.273 1 94.12 81 ASP B O 1
ATOM 4266 N N . LEU B 1 82 ? 12.188 16.828 -0.18 1 89 82 LEU B N 1
ATOM 4267 C CA . LEU B 1 82 ? 12.469 15.461 0.263 1 89 82 LEU B CA 1
ATOM 4268 C C . LEU B 1 82 ? 11.297 14.898 1.069 1 89 82 LEU B C 1
ATOM 4270 O O . LEU B 1 82 ? 11.383 13.797 1.609 1 89 82 LEU B O 1
ATOM 4274 N N . GLY B 1 83 ? 10.219 15.727 1.25 1 90.88 83 GLY B N 1
ATOM 4275 C CA . GLY B 1 83 ? 9 15.195 1.824 1 90.88 83 GLY B CA 1
ATOM 4276 C C . GLY B 1 83 ? 8.828 15.539 3.291 1 90.88 83 GLY B C 1
ATOM 4277 O O . GLY B 1 83 ? 9.789 15.898 3.967 1 90.88 83 GLY B O 1
ATOM 4278 N N . TRP B 1 84 ? 7.582 15.289 3.795 1 92.31 84 TRP B N 1
ATOM 4279 C CA . TRP B 1 84 ? 7.219 15.617 5.168 1 92.31 84 TRP B CA 1
ATOM 4280 C C . TRP B 1 84 ? 7.891 14.664 6.152 1 92.31 84 TRP B C 1
ATOM 4282 O O . TRP B 1 84 ? 8.164 15.039 7.297 1 92.31 84 TRP B O 1
ATOM 4292 N N . GLN B 1 85 ? 8.117 13.445 5.809 1 86 85 GLN B N 1
ATOM 4293 C CA . GLN B 1 85 ? 8.766 12.469 6.68 1 86 85 GLN B CA 1
ATOM 4294 C C . GLN B 1 85 ? 10.156 12.93 7.09 1 86 85 GLN B C 1
ATOM 4296 O O . GLN B 1 85 ? 10.594 12.688 8.219 1 86 85 GLN B O 1
ATOM 4301 N N . THR B 1 86 ? 10.859 13.57 6.117 1 88.38 86 THR B N 1
ATOM 4302 C CA . THR B 1 86 ? 12.18 14.117 6.414 1 88.38 86 THR B CA 1
ATOM 4303 C C . THR B 1 86 ? 12.094 15.195 7.484 1 88.38 86 THR B C 1
ATOM 4305 O O . THR B 1 86 ? 12.938 15.266 8.383 1 88.38 86 THR B O 1
ATOM 4308 N N . SER B 1 87 ? 11.07 16 7.379 1 93.38 87 SER B N 1
ATOM 4309 C CA . SER B 1 87 ? 10.859 17.031 8.383 1 93.38 87 SER B CA 1
ATOM 4310 C C . SER B 1 87 ? 10.609 16.438 9.758 1 93.38 87 SER B C 1
ATOM 4312 O O . SER B 1 87 ? 11.094 16.953 10.773 1 93.38 87 SER B O 1
ATOM 4314 N N . ALA B 1 88 ? 9.875 15.406 9.805 1 88.5 88 ALA B N 1
ATOM 4315 C CA . ALA B 1 88 ? 9.602 14.727 11.062 1 88.5 88 ALA B CA 1
ATOM 4316 C C . ALA B 1 88 ? 10.891 14.18 11.68 1 88.5 88 ALA B C 1
ATOM 4318 O O . ALA B 1 88 ? 11.094 14.281 12.898 1 88.5 88 ALA B O 1
ATOM 4319 N N . ILE B 1 89 ? 11.742 13.648 10.859 1 84.31 89 ILE B N 1
ATOM 4320 C CA . ILE B 1 89 ? 13.008 13.109 11.328 1 84.31 89 ILE B CA 1
ATOM 4321 C C . ILE B 1 89 ? 13.867 14.234 11.898 1 84.31 89 ILE B C 1
ATOM 4323 O O . ILE B 1 89 ? 14.453 14.094 12.969 1 84.31 89 ILE B O 1
ATOM 4327 N N . ILE B 1 90 ? 13.93 15.312 11.203 1 90.56 90 ILE B N 1
ATOM 4328 C CA . ILE B 1 90 ? 14.703 16.469 11.656 1 90.56 90 ILE B CA 1
ATOM 4329 C C . ILE B 1 90 ? 14.164 16.938 13.008 1 90.56 90 ILE B C 1
ATOM 4331 O O . ILE B 1 90 ? 14.938 17.156 13.945 1 90.56 90 ILE B O 1
ATOM 4335 N N . ALA B 1 91 ? 12.891 17.016 13.086 1 92.19 91 ALA B N 1
ATOM 4336 C CA . ALA B 1 91 ? 12.242 17.531 14.281 1 92.19 91 ALA B CA 1
ATOM 4337 C C . ALA B 1 91 ? 12.508 16.625 15.484 1 92.19 91 ALA B C 1
ATOM 4339 O O . ALA B 1 91 ? 12.891 17.094 16.562 1 92.19 91 ALA B O 1
ATOM 4340 N N . TYR B 1 92 ? 12.414 15.383 15.352 1 85.12 92 TYR B N 1
ATOM 4341 C CA . TYR B 1 92 ? 12.531 14.438 16.453 1 85.12 92 TYR B CA 1
ATOM 4342 C C . TYR B 1 92 ? 13.992 14.125 16.75 1 85.12 92 TYR B C 1
ATOM 4344 O O . TYR B 1 92 ? 14.305 13.539 17.797 1 85.12 92 TYR B O 1
ATOM 4352 N N . SER B 1 93 ? 14.914 14.539 15.875 1 83.81 93 SER B N 1
ATOM 4353 C CA . SER B 1 93 ? 16.344 14.336 16.109 1 83.81 93 SER B CA 1
ATOM 4354 C C . SER B 1 93 ? 16.984 15.562 16.75 1 83.81 93 SER B C 1
ATOM 4356 O O . SER B 1 93 ? 18.141 15.516 17.172 1 83.81 93 SER B O 1
ATOM 4358 N N . SER B 1 94 ? 16.266 16.641 16.766 1 89.5 94 SER B N 1
ATOM 4359 C CA . SER B 1 94 ? 16.812 17.875 17.344 1 89.5 94 SER B CA 1
ATOM 4360 C C . SER B 1 94 ? 16.547 17.938 18.844 1 89.5 94 SER B C 1
ATOM 4362 O O . SER B 1 94 ? 15.477 17.547 19.312 1 89.5 94 SER B O 1
ATOM 4364 N N . LYS B 1 95 ? 17.547 18.391 19.578 1 87.81 95 LYS B N 1
ATOM 4365 C CA . LYS B 1 95 ? 17.406 18.531 21.016 1 87.81 95 LYS B CA 1
ATOM 4366 C C . LYS B 1 95 ? 16.281 19.5 21.375 1 87.81 95 LYS B C 1
ATOM 4368 O O . LYS B 1 95 ? 15.461 19.219 22.25 1 87.81 95 LYS B O 1
ATOM 4373 N N . ILE B 1 96 ? 16.234 20.594 20.719 1 92.44 96 ILE B N 1
ATOM 4374 C CA . ILE B 1 96 ? 15.227 21.609 21.016 1 92.44 96 ILE B CA 1
ATOM 4375 C C . ILE B 1 96 ? 13.844 21.078 20.672 1 92.44 96 ILE B C 1
ATOM 4377 O O . ILE B 1 96 ? 12.867 21.375 21.359 1 92.44 96 ILE B O 1
ATOM 4381 N N . GLY B 1 97 ? 13.727 20.375 19.562 1 91.19 97 GLY B N 1
ATOM 4382 C CA . GLY B 1 97 ? 12.461 19.766 19.188 1 91.19 97 GLY B CA 1
ATOM 4383 C C . GLY B 1 97 ? 11.945 18.797 20.25 1 91.19 97 GLY B C 1
ATOM 4384 O O . GLY B 1 97 ? 10.758 18.828 20.594 1 91.19 97 GLY B O 1
ATOM 4385 N N . LEU B 1 98 ? 12.781 18.016 20.828 1 86.25 98 LEU B N 1
ATOM 4386 C CA . LEU B 1 98 ? 12.375 17.047 21.844 1 86.25 98 LEU B CA 1
ATOM 4387 C C . LEU B 1 98 ? 11.969 17.734 23.141 1 86.25 98 LEU B C 1
ATOM 4389 O O . LEU B 1 98 ? 11.047 17.266 23.828 1 86.25 98 LEU B O 1
ATOM 4393 N N . ILE B 1 99 ? 12.719 18.703 23.484 1 90.25 99 ILE B N 1
ATOM 4394 C CA . ILE B 1 99 ? 12.344 19.484 24.672 1 90.25 99 ILE B CA 1
ATOM 4395 C C . ILE B 1 99 ? 10.938 20.047 24.484 1 90.25 99 ILE B C 1
ATOM 4397 O O . ILE B 1 99 ? 10.109 19.984 25.391 1 90.25 99 ILE B O 1
ATOM 4401 N N . PHE B 1 100 ? 10.742 20.578 23.328 1 93.38 100 PHE B N 1
ATOM 4402 C CA . PHE B 1 100 ? 9.422 21.125 23.047 1 93.38 100 PHE B CA 1
ATOM 4403 C C . PHE B 1 100 ? 8.367 20.031 23.078 1 93.38 100 PHE B C 1
ATOM 4405 O O . PHE B 1 100 ? 7.238 20.25 23.516 1 93.38 100 PHE B O 1
ATOM 4412 N N . PHE B 1 101 ? 8.648 18.922 22.562 1 87.69 101 PHE B N 1
ATOM 4413 C CA . PHE B 1 101 ? 7.711 17.797 22.531 1 87.69 101 PHE B CA 1
ATOM 4414 C C . PHE B 1 101 ? 7.168 17.531 23.938 1 87.69 101 PHE B C 1
ATOM 4416 O O . PHE B 1 101 ? 5.957 17.391 24.125 1 87.69 101 PHE B O 1
ATOM 4423 N N . ALA B 1 102 ? 8.016 17.406 24.906 1 83.75 102 ALA B N 1
ATOM 4424 C CA . ALA B 1 102 ? 7.609 17.188 26.281 1 83.75 102 ALA B CA 1
ATOM 4425 C C . ALA B 1 102 ? 6.801 18.375 26.812 1 83.75 102 ALA B C 1
ATOM 4427 O O . ALA B 1 102 ? 5.777 18.188 27.484 1 83.75 102 ALA B O 1
ATOM 4428 N N . PHE B 1 103 ? 7.254 19.5 26.453 1 91.19 103 PHE B N 1
ATOM 4429 C CA . PHE B 1 103 ? 6.602 20.719 26.922 1 91.19 103 PHE B CA 1
ATOM 4430 C C . PHE B 1 103 ? 5.246 20.906 26.25 1 91.19 103 PHE B C 1
ATOM 4432 O O . PHE B 1 103 ? 4.309 21.422 26.875 1 91.19 103 PHE B O 1
ATOM 4439 N N . ALA B 1 104 ? 5.191 20.594 24.969 1 91.12 104 ALA B N 1
ATOM 4440 C CA . ALA B 1 104 ? 3.961 20.766 24.203 1 91.12 104 ALA B CA 1
ATOM 4441 C C . ALA B 1 104 ? 2.822 19.938 24.797 1 91.12 104 ALA B C 1
ATOM 4443 O O . ALA B 1 104 ? 1.673 20.391 24.828 1 91.12 104 ALA B O 1
ATOM 4444 N N . ILE B 1 105 ? 3.127 18.781 25.219 1 85.5 105 ILE B N 1
ATOM 4445 C CA . ILE B 1 105 ? 2.119 17.922 25.844 1 85.5 105 ILE B CA 1
ATOM 4446 C C . ILE B 1 105 ? 1.548 18.625 27.078 1 85.5 105 ILE B C 1
ATOM 4448 O O . ILE B 1 105 ? 0.329 18.688 27.266 1 85.5 105 ILE B O 1
ATOM 4452 N N . ILE B 1 106 ? 2.391 19.125 27.875 1 89.88 106 ILE B N 1
ATOM 4453 C CA . ILE B 1 106 ? 1.983 19.797 29.094 1 89.88 106 ILE B CA 1
ATOM 4454 C C . ILE B 1 106 ? 1.149 21.031 28.75 1 89.88 106 ILE B C 1
ATOM 4456 O O . ILE B 1 106 ? 0.06 21.234 29.297 1 89.88 106 ILE B O 1
ATOM 4460 N N . ILE B 1 107 ? 1.631 21.844 27.859 1 94.62 107 ILE B N 1
ATOM 4461 C CA . ILE B 1 107 ? 0.941 23.078 27.484 1 94.62 107 ILE B CA 1
ATOM 4462 C C . ILE B 1 107 ? -0.428 22.734 26.891 1 94.62 107 ILE B C 1
ATOM 4464 O O . ILE B 1 107 ? -1.419 23.406 27.203 1 94.62 107 ILE B O 1
ATOM 4468 N N . GLN B 1 108 ? -0.51 21.797 26.094 1 94.25 108 GLN B N 1
ATOM 4469 C CA . GLN B 1 108 ? -1.762 21.422 25.438 1 94.25 108 GLN B CA 1
ATOM 4470 C C . GLN B 1 108 ? -2.768 20.891 26.453 1 94.25 108 GLN B C 1
ATOM 4472 O O . GLN B 1 108 ? -3.961 21.188 26.375 1 94.25 108 GLN B O 1
ATOM 4477 N N . LEU B 1 109 ? -2.273 20.109 27.359 1 90.06 109 LEU B N 1
ATOM 4478 C CA . LEU B 1 109 ? -3.145 19.594 28.422 1 90.06 109 LEU B CA 1
ATOM 4479 C C . LEU B 1 109 ? -3.646 20.734 29.297 1 90.06 109 LEU B C 1
ATOM 4481 O O . LEU B 1 109 ? -4.824 20.766 29.672 1 90.06 109 LEU B O 1
ATOM 4485 N N . VAL B 1 110 ? -2.766 21.609 29.656 1 94.5 110 VAL B N 1
ATOM 4486 C CA . VAL B 1 110 ? -3.123 22.734 30.516 1 94.5 110 VAL B CA 1
ATOM 4487 C C . VAL B 1 110 ? -4.137 23.625 29.797 1 94.5 110 VAL B C 1
ATOM 4489 O O . VAL B 1 110 ? -5.129 24.047 30.406 1 94.5 110 VAL B O 1
ATOM 4492 N N . LEU B 1 111 ? -3.879 23.969 28.531 1 95.75 111 LEU B N 1
ATOM 4493 C CA . LEU B 1 111 ? -4.789 24.797 27.75 1 95.75 111 LEU B CA 1
ATOM 4494 C C . LEU B 1 111 ? -6.176 24.172 27.688 1 95.75 111 LEU B C 1
ATOM 4496 O O . LEU B 1 111 ? -7.184 24.875 27.75 1 95.75 111 LEU B O 1
ATOM 4500 N N . PHE B 1 112 ? -6.211 22.875 27.578 1 92.19 112 PHE B N 1
ATOM 4501 C CA . PHE B 1 112 ? -7.488 22.172 27.5 1 92.19 112 PHE B CA 1
ATOM 4502 C C . PHE B 1 112 ? -8.172 22.141 28.875 1 92.19 112 PHE B C 1
ATOM 4504 O O . PHE B 1 112 ? -9.375 22.406 28.969 1 92.19 112 PHE B O 1
ATOM 4511 N N . ALA B 1 113 ? -7.414 21.828 29.938 1 89.75 113 ALA B N 1
ATOM 4512 C CA . ALA B 1 113 ? -7.949 21.719 31.281 1 89.75 113 ALA B CA 1
ATOM 4513 C C . ALA B 1 113 ? -8.484 23.047 31.797 1 89.75 113 ALA B C 1
ATOM 4515 O O . ALA B 1 113 ? -9.461 23.094 32.531 1 89.75 113 ALA B O 1
ATOM 4516 N N . THR B 1 114 ? -7.867 24.109 31.406 1 94.12 114 THR B N 1
ATOM 4517 C CA . THR B 1 114 ? -8.273 25.438 31.844 1 94.12 114 THR B CA 1
ATOM 4518 C C . THR B 1 114 ? -9.367 26 30.953 1 94.12 114 THR B C 1
ATOM 4520 O O . THR B 1 114 ? -9.789 27.156 31.109 1 94.12 114 THR B O 1
ATOM 4523 N N . LYS B 1 115 ? -9.766 25.328 29.938 1 91.75 115 LYS B N 1
ATOM 4524 C CA . LYS B 1 115 ? -10.828 25.688 29.016 1 91.75 115 LYS B CA 1
ATOM 4525 C C . LYS B 1 115 ? -10.422 26.875 28.141 1 91.75 115 LYS B C 1
ATOM 4527 O O . LYS B 1 115 ? -11.273 27.625 27.672 1 91.75 115 LYS B O 1
ATOM 4532 N N . PHE B 1 116 ? -9.07 27 28.125 1 94.69 116 PHE B N 1
ATOM 4533 C CA . PHE B 1 116 ? -8.57 28 27.203 1 94.69 116 PHE B CA 1
ATOM 4534 C C . PHE B 1 116 ? -8.93 27.641 25.766 1 94.69 116 PHE B C 1
ATOM 4536 O O . PHE B 1 116 ? -9.211 28.516 24.938 1 94.69 116 PHE B O 1
ATOM 4543 N N . THR B 1 117 ? -8.898 26.359 25.469 1 95 117 THR B N 1
ATOM 4544 C CA . THR B 1 117 ? -9.32 25.828 24.172 1 95 117 THR B CA 1
ATOM 4545 C C . THR B 1 117 ? -10.25 24.641 24.359 1 95 117 THR B C 1
ATOM 4547 O O . THR B 1 117 ? -10.219 23.984 25.391 1 95 117 THR B O 1
ATOM 4550 N N . ASN B 1 118 ? -11.07 24.469 23.422 1 92.38 118 ASN B N 1
ATOM 4551 C CA . ASN B 1 118 ? -11.969 23.312 23.453 1 92.38 118 ASN B CA 1
ATOM 4552 C C . ASN B 1 118 ? -11.469 22.172 22.578 1 92.38 118 ASN B C 1
ATOM 4554 O O . ASN B 1 118 ? -12.227 21.266 22.25 1 92.38 118 ASN B O 1
ATOM 4558 N N . ILE B 1 119 ? -10.227 22.281 22.141 1 94.19 119 ILE B N 1
ATOM 4559 C CA . ILE B 1 119 ? -9.641 21.25 21.281 1 94.19 119 ILE B CA 1
ATOM 4560 C C . ILE B 1 119 ? -8.688 20.375 22.094 1 94.19 119 ILE B C 1
ATOM 4562 O O . ILE B 1 119 ? -7.746 20.891 22.703 1 94.19 119 ILE B O 1
ATOM 4566 N N . PHE B 1 120 ? -8.883 19.141 22.109 1 91 120 PHE B N 1
ATOM 4567 C CA . PHE B 1 120 ? -7.977 18.188 22.766 1 91 120 PHE B CA 1
ATOM 4568 C C . PHE B 1 120 ? -6.875 17.766 21.797 1 91 120 PHE B C 1
ATOM 4570 O O . PHE B 1 120 ? -6.992 16.719 21.141 1 91 120 PHE B O 1
ATOM 4577 N N . LEU B 1 121 ? -5.766 18.359 21.859 1 91.44 121 LEU B N 1
ATOM 4578 C CA . LEU B 1 121 ? -4.68 18.203 20.906 1 91.44 121 LEU B CA 1
ATOM 4579 C C . LEU B 1 121 ? -3.84 16.969 21.203 1 91.44 121 LEU B C 1
ATOM 4581 O O . LEU B 1 121 ? -3.266 16.375 20.297 1 91.44 121 LEU B O 1
ATOM 4585 N N . PRO B 1 122 ? -3.75 16.531 22.438 1 82 122 PRO B N 1
ATOM 4586 C CA . PRO B 1 122 ? -2.838 15.438 22.766 1 82 122 PRO B CA 1
ATOM 4587 C C . PRO B 1 122 ? -3.242 14.109 22.125 1 82 122 PRO B C 1
ATOM 4589 O O . PRO B 1 122 ? -2.461 13.156 22.125 1 82 122 PRO B O 1
ATOM 4592 N N . SER B 1 123 ? -4.418 14.109 21.562 1 80.5 123 SER B N 1
ATOM 4593 C CA . SER B 1 123 ? -4.879 12.898 20.906 1 80.5 123 SER B CA 1
ATOM 4594 C C . SER B 1 123 ? -3.961 12.516 19.75 1 80.5 123 SER B C 1
ATOM 4596 O O . SER B 1 123 ? -3.877 11.344 19.375 1 80.5 123 SER B O 1
ATOM 4598 N N . ASP B 1 124 ? -3.336 13.383 19.125 1 82.88 124 ASP B N 1
ATOM 4599 C CA . ASP B 1 124 ? -2.344 13.125 18.078 1 82.88 124 ASP B CA 1
ATOM 4600 C C . ASP B 1 124 ? -1.039 13.867 18.375 1 82.88 124 ASP B C 1
ATOM 4602 O O . ASP B 1 124 ? -0.67 14.789 17.656 1 82.88 124 ASP B O 1
ATOM 4606 N N . LEU B 1 125 ? -0.296 13.328 19.234 1 81.19 125 LEU B N 1
ATOM 4607 C CA . LEU B 1 125 ? 0.922 13.953 19.734 1 81.19 125 LEU B CA 1
ATOM 4608 C C . LEU B 1 125 ? 2.01 13.961 18.672 1 81.19 125 LEU B C 1
ATOM 4610 O O . LEU B 1 125 ? 2.916 14.797 18.719 1 81.19 125 LEU B O 1
ATOM 4614 N N . TRP B 1 126 ? 1.887 13.047 17.75 1 81.25 126 TRP B N 1
ATOM 4615 C CA . TRP B 1 126 ? 2.895 12.922 16.703 1 81.25 126 TRP B CA 1
ATOM 4616 C C . TRP B 1 126 ? 2.957 14.18 15.844 1 81.25 126 TRP B C 1
ATOM 4618 O O . TRP B 1 126 ? 4.035 14.578 15.391 1 81.25 126 TRP B O 1
ATOM 4628 N N . LEU B 1 127 ? 1.912 14.898 15.742 1 89.81 127 LEU B N 1
ATOM 4629 C CA . LEU B 1 127 ? 1.819 16.047 14.844 1 89.81 127 LEU B CA 1
ATOM 4630 C C . LEU B 1 127 ? 2.492 17.266 15.453 1 89.81 127 LEU B C 1
ATOM 4632 O O . LEU B 1 127 ? 2.643 18.297 14.789 1 89.81 127 LEU B O 1
ATOM 4636 N N . ASN B 1 128 ? 3.016 17.109 16.625 1 91.94 128 ASN B N 1
ATOM 4637 C CA . ASN B 1 128 ? 3.746 18.219 17.203 1 91.94 128 ASN B CA 1
ATOM 4638 C C . ASN B 1 128 ? 5.031 18.516 16.438 1 91.94 128 ASN B C 1
ATOM 4640 O O . ASN B 1 128 ? 5.602 19.609 16.562 1 91.94 128 ASN B O 1
ATOM 4644 N N . TYR B 1 129 ? 5.406 17.562 15.609 1 91.94 129 TYR B N 1
ATOM 4645 C CA . TYR B 1 129 ? 6.621 17.797 14.836 1 91.94 129 TYR B CA 1
ATOM 4646 C C . TYR B 1 129 ? 6.434 18.969 13.875 1 91.94 129 TYR B C 1
ATOM 4648 O O . TYR B 1 129 ? 7.41 19.547 13.398 1 91.94 129 TYR B O 1
ATOM 4656 N N . THR B 1 130 ? 5.129 19.344 13.602 1 94.56 130 THR B N 1
ATOM 4657 C CA . THR B 1 130 ? 4.855 20.469 12.719 1 94.56 130 THR B CA 1
ATOM 4658 C C . THR B 1 130 ? 5.387 21.766 13.32 1 94.56 130 THR B C 1
ATOM 4660 O O . THR B 1 130 ? 5.777 22.688 12.586 1 94.56 130 THR B O 1
ATOM 4663 N N . TYR B 1 131 ? 5.438 21.828 14.594 1 97 131 TYR B N 1
ATOM 4664 C CA . TYR B 1 131 ? 5.984 22.984 15.297 1 97 131 TYR B CA 1
ATOM 4665 C C . TYR B 1 131 ? 7.473 22.812 15.562 1 97 131 TYR B C 1
ATOM 4667 O O . TYR B 1 131 ? 8.25 23.766 15.453 1 97 131 TYR B O 1
ATOM 4675 N N . MET B 1 132 ? 7.824 21.609 15.836 1 95.81 132 MET B N 1
ATOM 4676 C CA . MET B 1 132 ? 9.188 21.266 16.234 1 95.81 132 MET B CA 1
ATOM 4677 C C . MET B 1 132 ? 10.172 21.578 15.102 1 95.81 132 MET B C 1
ATOM 4679 O O . MET B 1 132 ? 11.297 22 15.352 1 95.81 132 MET B O 1
ATOM 4683 N N . ILE B 1 133 ? 9.75 21.344 13.906 1 96.81 133 ILE B N 1
ATOM 4684 C CA . ILE B 1 133 ? 10.641 21.578 12.773 1 96.81 133 ILE B CA 1
ATOM 4685 C C . ILE B 1 133 ? 10.977 23.062 12.672 1 96.81 133 ILE B C 1
ATOM 4687 O O . ILE B 1 133 ? 12.117 23.422 12.375 1 96.81 133 ILE B O 1
ATOM 4691 N N . TRP B 1 134 ? 10.047 23.906 12.867 1 98 134 TRP B N 1
ATOM 4692 C CA . TRP B 1 134 ? 10.281 25.344 12.844 1 98 134 TRP B CA 1
ATOM 4693 C C . TRP B 1 134 ? 11.203 25.781 13.977 1 98 134 TRP B C 1
ATOM 4695 O O . TRP B 1 134 ? 12.07 26.625 13.797 1 98 134 TRP B O 1
ATOM 4705 N N . GLY B 1 135 ? 11.008 25.219 15.117 1 97.81 135 GLY B N 1
ATOM 4706 C CA . GLY B 1 135 ? 11.891 25.484 16.234 1 97.81 135 GLY B CA 1
ATOM 4707 C C . GLY B 1 135 ? 13.312 25.031 16 1 97.81 135 GLY B C 1
ATOM 4708 O O . GLY B 1 135 ? 14.266 25.703 16.406 1 97.81 135 GLY B O 1
ATOM 4709 N N . SER B 1 136 ? 13.422 23.844 15.398 1 96.94 136 SER B N 1
ATOM 4710 C CA . SER B 1 136 ? 14.742 23.312 15.078 1 96.94 136 SER B CA 1
ATOM 4711 C C . SER B 1 136 ? 15.5 24.25 14.141 1 96.94 136 SER B C 1
ATOM 4713 O O . SER B 1 136 ? 16.688 24.516 14.328 1 96.94 136 SER B O 1
ATOM 4715 N N . MET B 1 137 ? 14.797 24.734 13.211 1 98.12 137 MET B N 1
ATOM 4716 C CA . MET B 1 137 ? 15.398 25.688 12.273 1 98.12 137 MET B CA 1
ATOM 4717 C C . MET B 1 137 ? 15.766 26.984 12.977 1 98.12 137 MET B C 1
ATOM 4719 O O . MET B 1 137 ? 16.812 27.562 12.719 1 98.12 137 MET B O 1
ATOM 4723 N N . MET B 1 138 ? 14.898 27.438 13.828 1 98.38 138 MET B N 1
ATOM 4724 C CA . MET B 1 138 ? 15.148 28.656 14.586 1 98.38 138 MET B CA 1
ATOM 4725 C C . MET B 1 138 ? 16.422 28.531 15.414 1 98.38 138 MET B C 1
ATOM 4727 O O . MET B 1 138 ? 17.234 29.453 15.469 1 98.38 138 MET B O 1
ATOM 4731 N N . TYR B 1 139 ? 16.562 27.406 15.969 1 97.44 139 TYR B N 1
ATOM 4732 C CA . TYR B 1 139 ? 17.75 27.172 16.797 1 97.44 139 TYR B CA 1
ATOM 4733 C C . TYR B 1 139 ? 19.016 27.141 15.945 1 97.44 139 TYR B C 1
ATOM 4735 O O . TYR B 1 139 ? 20.062 27.609 16.375 1 97.44 139 TYR B O 1
ATOM 4743 N N . ILE B 1 140 ? 18.938 26.547 14.828 1 96.44 140 ILE B N 1
ATOM 4744 C CA . ILE B 1 140 ? 20.078 26.516 13.906 1 96.44 140 ILE B CA 1
ATOM 4745 C C . ILE B 1 140 ? 20.484 27.938 13.539 1 96.44 140 ILE B C 1
ATOM 4747 O O . ILE B 1 140 ? 21.672 28.25 13.484 1 96.44 140 ILE B O 1
ATOM 4751 N N . GLY B 1 141 ? 19.578 28.766 13.312 1 96.38 141 GLY B N 1
ATOM 4752 C CA . GLY B 1 141 ? 19.859 30.109 12.844 1 96.38 141 GLY B CA 1
ATOM 4753 C C . GLY B 1 141 ? 20.297 31.047 13.953 1 96.38 141 GLY B C 1
ATOM 4754 O O . GLY B 1 141 ? 21.047 31.984 13.719 1 96.38 141 GLY B O 1
ATOM 4755 N N . THR B 1 142 ? 19.844 30.828 15.18 1 97.19 142 THR B N 1
ATOM 4756 C CA . THR B 1 142 ? 20.062 31.828 16.219 1 97.19 142 THR B CA 1
ATOM 4757 C C . THR B 1 142 ? 20.859 31.234 17.391 1 97.19 142 THR B C 1
ATOM 4759 O O . THR B 1 142 ? 21.391 31.969 18.219 1 97.19 142 THR B O 1
ATOM 4762 N N . LYS B 1 143 ? 20.812 29.938 17.547 1 96.38 143 LYS B N 1
ATOM 4763 C CA . LYS B 1 143 ? 21.406 29.219 18.672 1 96.38 143 LYS B CA 1
ATOM 4764 C C . LYS B 1 143 ? 20.797 29.672 20 1 96.38 143 LYS B C 1
ATOM 4766 O O . LYS B 1 143 ? 21.453 29.672 21.031 1 96.38 143 LYS B O 1
ATOM 4771 N N . ASN B 1 144 ? 19.625 30.172 19.938 1 97.12 144 ASN B N 1
ATOM 4772 C CA . ASN B 1 144 ? 18.891 30.641 21.094 1 97.12 144 ASN B CA 1
ATOM 4773 C C . ASN B 1 144 ? 17.719 29.719 21.438 1 97.12 144 ASN B C 1
ATOM 4775 O O . ASN B 1 144 ? 16.703 29.734 20.75 1 97.12 144 ASN B O 1
ATOM 4779 N N . ILE B 1 145 ? 17.828 29.031 22.531 1 96.19 145 ILE B N 1
ATOM 4780 C CA . ILE B 1 145 ? 16.859 28.031 22.938 1 96.19 145 ILE B CA 1
ATOM 4781 C C . ILE B 1 145 ? 15.547 28.703 23.344 1 96.19 145 ILE B C 1
ATOM 4783 O O . ILE B 1 145 ? 14.461 28.203 23.047 1 96.19 145 ILE B O 1
ATOM 4787 N N . TRP B 1 146 ? 15.617 29.781 23.984 1 97 146 TRP B N 1
ATOM 4788 C CA . TRP B 1 146 ? 14.43 30.469 24.484 1 97 146 TRP B CA 1
ATOM 4789 C C . TRP B 1 146 ? 13.617 31.062 23.344 1 97 146 TRP B C 1
ATOM 4791 O O . TRP B 1 146 ? 12.383 30.984 23.344 1 97 146 TRP B O 1
ATOM 4801 N N . LEU B 1 147 ? 14.336 31.688 22.438 1 97.88 147 LEU B N 1
ATOM 4802 C CA . LEU B 1 147 ? 13.664 32.25 21.281 1 97.88 147 LEU B CA 1
ATOM 4803 C C . LEU B 1 147 ? 12.984 31.141 20.469 1 97.88 147 LEU B C 1
ATOM 4805 O O . LEU B 1 147 ? 11.867 31.312 19.984 1 97.88 147 LEU B O 1
ATOM 4809 N N . SER B 1 148 ? 13.664 30.016 20.281 1 98.19 148 SER B N 1
ATOM 4810 C CA . SER B 1 148 ? 13.109 28.875 19.562 1 98.19 148 SER B CA 1
ATOM 4811 C C . SER B 1 148 ? 11.867 28.344 20.266 1 98.19 148 SER B C 1
ATOM 4813 O O . SER B 1 148 ? 10.852 28.047 19.609 1 98.19 148 SER B O 1
ATOM 4815 N N . MET B 1 149 ? 11.953 28.219 21.547 1 97.88 149 MET B N 1
ATOM 4816 C CA . MET B 1 149 ? 10.82 27.734 22.328 1 97.88 149 MET B CA 1
ATOM 4817 C C . MET B 1 149 ? 9.641 28.703 22.219 1 97.88 149 MET B C 1
ATOM 4819 O O . MET B 1 149 ? 8.5 28.266 22.016 1 97.88 149 MET B O 1
ATOM 4823 N N . LEU B 1 150 ? 9.945 29.938 22.391 1 98.12 150 LEU B N 1
ATOM 4824 C CA . LEU B 1 150 ? 8.891 30.953 22.281 1 98.12 150 LEU B CA 1
ATOM 4825 C C . LEU B 1 150 ? 8.211 30.891 20.922 1 98.12 150 LEU B C 1
ATOM 4827 O O . LEU B 1 150 ? 6.984 30.953 20.844 1 98.12 150 LEU B O 1
ATOM 4831 N N . PHE B 1 151 ? 8.953 30.797 19.875 1 98.56 151 PHE B N 1
ATOM 4832 C CA . PHE B 1 151 ? 8.391 30.766 18.531 1 98.56 151 PHE B CA 1
ATOM 4833 C C . PHE B 1 151 ? 7.461 29.562 18.359 1 98.56 151 PHE B C 1
ATOM 4835 O O . PHE B 1 151 ? 6.363 29.688 17.828 1 98.56 151 PHE B O 1
ATOM 4842 N N . MET B 1 152 ? 7.91 28.344 18.797 1 98.31 152 MET B N 1
ATOM 4843 C CA . MET B 1 152 ? 7.094 27.141 18.672 1 98.31 152 MET B CA 1
ATOM 4844 C C . MET B 1 152 ? 5.781 27.297 19.438 1 98.31 152 MET B C 1
ATOM 4846 O O . MET B 1 152 ? 4.727 26.875 18.953 1 98.31 152 MET B O 1
ATOM 4850 N N . ILE B 1 153 ? 5.855 27.906 20.578 1 98 153 ILE B N 1
ATOM 4851 C CA . ILE B 1 153 ? 4.652 28.141 21.359 1 98 153 ILE B CA 1
ATOM 4852 C C . ILE B 1 153 ? 3.725 29.109 20.625 1 98 153 ILE B C 1
ATOM 4854 O O . ILE B 1 153 ? 2.512 28.891 20.562 1 98 153 ILE B O 1
ATOM 4858 N N . VAL B 1 154 ? 4.289 30.156 20.078 1 98.38 154 VAL B N 1
ATOM 4859 C CA . VAL B 1 154 ? 3.508 31.172 19.375 1 98.38 154 VAL B CA 1
ATOM 4860 C C . VAL B 1 154 ? 2.789 30.562 18.188 1 98.38 154 VAL B C 1
ATOM 4862 O O . VAL B 1 154 ? 1.584 30.75 18 1 98.38 154 VAL B O 1
ATOM 4865 N N . ILE B 1 155 ? 3.479 29.812 17.344 1 98 155 ILE B N 1
ATOM 4866 C CA . ILE B 1 155 ? 2.836 29.25 16.156 1 98 155 ILE B CA 1
ATOM 4867 C C . ILE B 1 155 ? 1.826 28.188 16.578 1 98 155 ILE B C 1
ATOM 4869 O O . ILE B 1 155 ? 0.787 28.016 15.938 1 98 155 ILE B O 1
ATOM 4873 N N . LEU B 1 156 ? 2.105 27.438 17.641 1 97.5 156 LEU B N 1
ATOM 4874 C CA . LEU B 1 156 ? 1.137 26.5 18.203 1 97.5 156 LEU B CA 1
ATOM 4875 C C . LEU B 1 156 ? -0.157 27.219 18.578 1 97.5 156 LEU B C 1
ATOM 4877 O O . LEU B 1 156 ? -1.249 26.75 18.234 1 97.5 156 LEU B O 1
ATOM 4881 N N . LEU B 1 157 ? -0.003 28.328 19.281 1 98.06 157 LEU B N 1
ATOM 4882 C CA . LEU B 1 157 ? -1.164 29.078 19.734 1 98.06 157 LEU B CA 1
ATOM 4883 C C . LEU B 1 157 ? -1.948 29.641 18.547 1 98.06 157 LEU B C 1
ATOM 4885 O O . LEU B 1 157 ? -3.182 29.609 18.547 1 98.06 157 LEU B O 1
ATOM 4889 N N . TYR B 1 158 ? -1.24 30.188 17.562 1 98.31 158 TYR B N 1
ATOM 4890 C CA . TYR B 1 158 ? -1.907 30.656 16.344 1 98.31 158 TYR B CA 1
ATOM 4891 C C . TYR B 1 158 ? -2.684 29.531 15.68 1 98.31 158 TYR B C 1
ATOM 4893 O O . TYR B 1 158 ? -3.811 29.734 15.219 1 98.31 158 TYR B O 1
ATOM 4901 N N . ASN B 1 159 ? -2.088 28.359 15.586 1 97.75 159 ASN B N 1
ATOM 4902 C CA . ASN B 1 159 ? -2.744 27.219 14.953 1 97.75 159 ASN B CA 1
ATOM 4903 C C . ASN B 1 159 ? -3.982 26.797 15.734 1 97.75 159 ASN B C 1
ATOM 4905 O O . ASN B 1 159 ? -5.008 26.453 15.141 1 97.75 159 ASN B O 1
ATOM 4909 N N . ILE B 1 160 ? -3.873 26.781 17.078 1 97.25 160 ILE B N 1
ATOM 4910 C CA . ILE B 1 160 ? -5.008 26.391 17.906 1 97.25 160 ILE B CA 1
ATOM 4911 C C . ILE B 1 160 ? -6.188 27.328 17.625 1 97.25 160 ILE B C 1
ATOM 4913 O O . ILE B 1 160 ? -7.324 26.859 17.5 1 97.25 160 ILE B O 1
ATOM 4917 N N . LEU B 1 161 ? -5.902 28.594 17.562 1 97.56 161 LEU B N 1
ATOM 4918 C CA . LEU B 1 161 ? -6.949 29.578 17.281 1 97.56 161 LEU B CA 1
ATOM 4919 C C . LEU B 1 161 ? -7.629 29.281 15.953 1 97.56 161 LEU B C 1
ATOM 4921 O O . LEU B 1 161 ? -8.859 29.344 15.844 1 97.56 161 LEU B O 1
ATOM 4925 N N . ASN B 1 162 ? -6.852 28.969 14.969 1 97.81 162 ASN B N 1
ATOM 4926 C CA . ASN B 1 162 ? -7.395 28.656 13.648 1 97.81 162 ASN B CA 1
ATOM 4927 C C . ASN B 1 162 ? -8.203 27.359 13.664 1 97.81 162 ASN B C 1
ATOM 4929 O O . ASN B 1 162 ? -9.234 27.266 13.008 1 97.81 162 ASN B O 1
ATOM 4933 N N . ILE B 1 163 ? -7.746 26.344 14.375 1 97.5 163 ILE B N 1
ATOM 4934 C CA . ILE B 1 163 ? -8.438 25.062 14.5 1 97.5 163 ILE B CA 1
ATOM 4935 C C . ILE B 1 163 ? -9.805 25.281 15.141 1 97.5 163 ILE B C 1
ATOM 4937 O O . ILE B 1 163 ? -10.797 24.688 14.711 1 97.5 163 ILE B O 1
ATOM 4941 N N . GLU B 1 164 ? -9.859 26.125 16.141 1 96.69 164 GLU B N 1
ATOM 4942 C CA . GLU B 1 164 ? -11.125 26.422 16.812 1 96.69 164 GLU B CA 1
ATOM 4943 C C . GLU B 1 164 ? -12.133 27.031 15.852 1 96.69 164 GLU B C 1
ATOM 4945 O O . GLU B 1 164 ? -13.336 26.812 15.984 1 96.69 164 GLU B O 1
ATOM 4950 N N . VAL B 1 165 ? -11.594 27.75 14.93 1 97.19 165 VAL B N 1
ATOM 4951 C CA . VAL B 1 165 ? -12.461 28.422 13.961 1 97.19 165 VAL B CA 1
ATOM 4952 C C . VAL B 1 165 ? -13.031 27.406 12.984 1 97.19 165 VAL B C 1
ATOM 4954 O O . VAL B 1 165 ? -14.211 27.484 12.609 1 97.19 165 VAL B O 1
ATOM 4957 N N . ILE B 1 166 ? -12.289 26.391 12.602 1 97 166 ILE B N 1
ATOM 4958 C CA . ILE B 1 166 ? -12.703 25.547 11.484 1 97 166 ILE B CA 1
ATOM 4959 C C . ILE B 1 166 ? -13.234 24.219 12 1 97 166 ILE B C 1
ATOM 4961 O O . ILE B 1 166 ? -13.781 23.406 11.234 1 97 166 ILE B O 1
ATOM 4965 N N . CYS B 1 167 ? -13.117 23.891 13.297 1 96.12 167 CYS B N 1
ATOM 4966 C CA . CYS B 1 167 ? -13.344 22.562 13.867 1 96.12 167 CYS B CA 1
ATOM 4967 C C . CYS B 1 167 ? -14.758 22.078 13.578 1 96.12 167 CYS B C 1
ATOM 4969 O O . CYS B 1 167 ? -14.953 20.938 13.164 1 96.12 167 CYS B O 1
ATOM 4971 N N . LYS B 1 168 ? -15.781 22.938 13.727 1 95.38 168 LYS B N 1
ATOM 4972 C CA . LYS B 1 168 ? -17.172 22.531 13.523 1 95.38 168 LYS B CA 1
ATOM 4973 C C . LYS B 1 168 ? -17.422 22.141 12.07 1 95.38 168 LYS B C 1
ATOM 4975 O O . LYS B 1 168 ? -18.047 21.109 11.789 1 95.38 168 LYS B O 1
ATOM 4980 N N . ARG B 1 169 ? -16.938 23 11.234 1 96.31 169 ARG B N 1
ATOM 4981 C CA . ARG B 1 169 ? -17.141 22.766 9.812 1 96.31 169 ARG B CA 1
ATOM 4982 C C . ARG B 1 169 ? -16.438 21.5 9.352 1 96.31 169 ARG B C 1
ATOM 4984 O O . ARG B 1 169 ? -16.969 20.719 8.555 1 96.31 169 ARG B O 1
ATOM 4991 N N . TRP B 1 170 ? -15.234 21.281 9.789 1 96.38 170 TRP B N 1
ATOM 4992 C CA . TRP B 1 170 ? -14.484 20.094 9.422 1 96.38 170 TRP B CA 1
ATOM 4993 C C . TRP B 1 170 ? -15.188 18.828 9.914 1 96.38 170 TRP B C 1
ATOM 4995 O O . TRP B 1 170 ? -15.328 17.859 9.164 1 96.38 170 TRP B O 1
ATOM 5005 N N . SER B 1 171 ? -15.641 18.859 11.148 1 94.25 171 SER B N 1
ATOM 5006 C CA . SER B 1 171 ? -16.344 17.734 11.766 1 94.25 171 SER B CA 1
ATOM 5007 C C . SER B 1 171 ? -17.594 17.375 10.969 1 94.25 171 SER B C 1
ATOM 5009 O O . SER B 1 171 ? -17.859 16.188 10.719 1 94.25 171 SER B O 1
ATOM 5011 N N . ARG B 1 172 ? -18.281 18.359 10.57 1 94.69 172 ARG B N 1
ATOM 5012 C CA . ARG B 1 172 ? -19.531 18.156 9.852 1 94.69 172 ARG B CA 1
ATOM 5013 C C . ARG B 1 172 ? -19.281 17.594 8.453 1 94.69 172 ARG B C 1
ATOM 5015 O O . ARG B 1 172 ? -19.938 16.641 8.031 1 94.69 172 ARG B O 1
ATOM 5022 N N . TYR B 1 173 ? -18.391 18.125 7.766 1 95.94 173 TYR B N 1
ATOM 5023 C CA . TYR B 1 173 ? -18.172 17.75 6.379 1 95.94 173 TYR B CA 1
ATOM 5024 C C . TYR B 1 173 ? -17.641 16.312 6.293 1 95.94 173 TYR B C 1
ATOM 5026 O O . TYR B 1 173 ? -18.094 15.523 5.465 1 95.94 173 TYR B O 1
ATOM 5034 N N . TYR B 1 174 ? -16.672 16.016 7.082 1 93.56 174 TYR B N 1
ATOM 5035 C CA . TYR B 1 174 ? -16 14.719 6.988 1 93.56 174 TYR B CA 1
ATOM 5036 C C . TYR B 1 174 ? -16.719 13.672 7.824 1 93.56 174 TYR B C 1
ATOM 5038 O O . TYR B 1 174 ? -16.344 12.5 7.828 1 93.56 174 TYR B O 1
ATOM 5046 N N . LYS B 1 175 ? -17.719 14.109 8.617 1 90.25 175 LYS B N 1
ATOM 5047 C CA . LYS B 1 175 ? -18.609 13.227 9.367 1 90.25 175 LYS B CA 1
ATOM 5048 C C . LYS B 1 175 ? -17.859 12.477 10.461 1 90.25 175 LYS B C 1
ATOM 5050 O O . LYS B 1 175 ? -17.969 11.25 10.57 1 90.25 175 LYS B O 1
ATOM 5055 N N . TYR B 1 176 ? -17.078 13.219 11.094 1 87.06 176 TYR B N 1
ATOM 5056 C CA . TYR B 1 176 ? -16.422 12.781 12.32 1 87.06 176 TYR B CA 1
ATOM 5057 C C . TYR B 1 176 ? -16.875 13.633 13.508 1 87.06 176 TYR B C 1
ATOM 5059 O O . TYR B 1 176 ? -16.234 14.617 13.852 1 87.06 176 TYR B O 1
ATOM 5067 N N . PRO B 1 177 ? -17.953 13.117 14.062 1 87.31 177 PRO B N 1
ATOM 5068 C CA . PRO B 1 177 ? -18.516 13.969 15.109 1 87.31 177 PRO B CA 1
ATOM 5069 C C . PRO B 1 177 ? -17.516 14.289 16.219 1 87.31 177 PRO B C 1
ATOM 5071 O O . PRO B 1 177 ? -16.875 13.383 16.75 1 87.31 177 PRO B O 1
ATOM 5074 N N . ASN B 1 178 ? -17.344 15.602 16.5 1 87.75 178 ASN B N 1
ATOM 5075 C CA . ASN B 1 178 ? -16.531 16.156 17.578 1 87.75 178 ASN B CA 1
ATOM 5076 C C . ASN B 1 178 ? -15.047 15.844 17.359 1 87.75 178 ASN B C 1
ATOM 5078 O O . ASN B 1 178 ? -14.32 15.609 18.328 1 87.75 178 ASN B O 1
ATOM 5082 N N . CYS B 1 179 ? -14.672 15.688 16.156 1 91 179 CYS B N 1
ATOM 5083 C CA . CYS B 1 179 ? -13.266 15.562 15.781 1 91 179 CYS B CA 1
ATOM 5084 C C . CYS B 1 179 ? -12.867 16.688 14.836 1 91 179 CYS B C 1
ATOM 5086 O O . CYS B 1 179 ? -13.719 17.297 14.188 1 91 179 CYS B O 1
ATOM 5088 N N . THR B 1 180 ? -11.602 17 14.836 1 94 180 THR B N 1
ATOM 5089 C CA . THR B 1 180 ? -11.109 18 13.898 1 94 180 THR B CA 1
ATOM 5090 C C . THR B 1 180 ? -9.633 17.766 13.586 1 94 180 THR B C 1
ATOM 5092 O O . THR B 1 180 ? -8.93 17.094 14.344 1 94 180 THR B O 1
ATOM 5095 N N . ILE B 1 181 ? -9.227 18.281 12.445 1 93.69 181 ILE B N 1
ATOM 5096 C CA . ILE B 1 181 ? -7.82 18.156 12.07 1 93.69 181 ILE B CA 1
ATOM 5097 C C . ILE B 1 181 ? -6.984 19.188 12.82 1 93.69 181 ILE B C 1
ATOM 5099 O O . ILE B 1 181 ? -7.457 20.297 13.094 1 93.69 181 ILE B O 1
ATOM 5103 N N . ILE B 1 182 ? -5.719 18.859 13.086 1 94.31 182 ILE B N 1
ATOM 5104 C CA . ILE B 1 182 ? -4.938 19.766 13.93 1 94.31 182 ILE B CA 1
ATOM 5105 C C . ILE B 1 182 ? -3.586 20.047 13.266 1 94.31 182 ILE B C 1
ATOM 5107 O O . ILE B 1 182 ? -2.752 20.766 13.828 1 94.31 182 ILE B O 1
ATOM 5111 N N . SER B 1 183 ? -3.318 19.547 12.086 1 91.94 183 SER B N 1
ATOM 5112 C CA . SER B 1 183 ? -2.053 19.766 11.398 1 91.94 183 SER B CA 1
ATOM 5113 C C . SER B 1 183 ? -1.971 21.172 10.828 1 91.94 183 SER B C 1
ATOM 5115 O O . SER B 1 183 ? -2.787 21.562 9.992 1 91.94 183 SER B O 1
ATOM 5117 N N . MET B 1 184 ? -0.951 21.906 11.195 1 93.19 184 MET B N 1
ATOM 5118 C CA . MET B 1 184 ? -0.818 23.312 10.828 1 93.19 184 MET B CA 1
ATOM 5119 C C . MET B 1 184 ? -0.666 23.469 9.32 1 93.19 184 MET B C 1
ATOM 5121 O O . MET B 1 184 ? -1.159 24.438 8.742 1 93.19 184 MET B O 1
ATOM 5125 N N . HIS B 1 185 ? 0.001 22.516 8.633 1 89.94 185 HIS B N 1
ATOM 5126 C CA . HIS B 1 185 ? 0.222 22.609 7.195 1 89.94 185 HIS B CA 1
ATOM 5127 C C . HIS B 1 185 ? -1.088 22.469 6.426 1 89.94 185 HIS B C 1
ATOM 5129 O O . HIS B 1 185 ? -1.166 22.828 5.25 1 89.94 185 HIS B O 1
ATOM 5135 N N . ASN B 1 186 ? -2.1 22 7.066 1 91.06 186 ASN B N 1
ATOM 5136 C CA . ASN B 1 186 ? -3.422 21.859 6.465 1 91.06 186 ASN B CA 1
ATOM 5137 C C . ASN B 1 186 ? -4.336 23.016 6.848 1 91.06 186 ASN B C 1
ATOM 5139 O O . ASN B 1 186 ? -5.25 23.375 6.098 1 91.06 186 ASN B O 1
ATOM 5143 N N . THR B 1 187 ? -4.125 23.594 8.039 1 95.31 187 THR B N 1
ATOM 5144 C CA . THR B 1 187 ? -5.062 24.594 8.539 1 95.31 187 THR B CA 1
ATOM 5145 C C . THR B 1 187 ? -4.672 25.984 8.078 1 95.31 187 THR B C 1
ATOM 5147 O O . THR B 1 187 ? -5.531 26.859 7.918 1 95.31 187 THR B O 1
ATOM 5150 N N . GLU B 1 188 ? -3.432 26.234 7.836 1 96.38 188 GLU B N 1
ATOM 5151 C CA . GLU B 1 188 ? -2.957 27.578 7.539 1 96.38 188 GLU B CA 1
ATOM 5152 C C . GLU B 1 188 ? -3.574 28.109 6.25 1 96.38 188 GLU B C 1
ATOM 5154 O O . GLU B 1 188 ? -3.854 29.297 6.137 1 96.38 188 GLU B O 1
ATOM 5159 N N . VAL B 1 189 ? -3.793 27.25 5.309 1 96.75 189 VAL B N 1
ATOM 5160 C CA . VAL B 1 189 ? -4.277 27.641 3.988 1 96.75 189 VAL B CA 1
ATOM 5161 C C . VAL B 1 189 ? -5.66 28.281 4.113 1 96.75 189 VAL B C 1
ATOM 5163 O O . VAL B 1 189 ? -6.062 29.078 3.264 1 96.75 189 VAL B O 1
ATOM 5166 N N . THR B 1 190 ? -6.379 28.031 5.191 1 97.44 190 THR B N 1
ATOM 5167 C CA . THR B 1 190 ? -7.727 28.562 5.375 1 97.44 190 THR B CA 1
ATOM 5168 C C . THR B 1 190 ? -7.688 30.078 5.555 1 97.44 190 THR B C 1
ATOM 5170 O O . THR B 1 190 ? -8.68 30.766 5.316 1 97.44 190 THR B O 1
ATOM 5173 N N . LEU B 1 191 ? -6.582 30.594 5.957 1 97.31 191 LEU B N 1
ATOM 5174 C CA . LEU B 1 191 ? -6.43 32.031 6.152 1 97.31 191 LEU B CA 1
ATOM 5175 C C . LEU B 1 191 ? -6.676 32.781 4.852 1 97.31 191 LEU B C 1
ATOM 5177 O O . LEU B 1 191 ? -7.258 33.875 4.859 1 97.31 191 LEU B O 1
ATOM 5181 N N . LEU B 1 192 ? -6.211 32.219 3.777 1 97.75 192 LEU B N 1
ATOM 5182 C CA . LEU B 1 192 ? -6.473 32.812 2.48 1 97.75 192 LEU B CA 1
ATOM 5183 C C . LEU B 1 192 ? -7.938 32.656 2.086 1 97.75 192 LEU B C 1
ATOM 5185 O O . LEU B 1 192 ? -8.523 33.562 1.473 1 97.75 192 LEU B O 1
ATOM 5189 N N . LEU B 1 193 ? -8.484 31.562 2.439 1 97.12 193 LEU B N 1
ATOM 5190 C CA . LEU B 1 193 ? -9.883 31.297 2.088 1 97.12 193 LEU B CA 1
ATOM 5191 C C . LEU B 1 193 ? -10.812 32.281 2.809 1 97.12 193 LEU B C 1
ATOM 5193 O O . LEU B 1 193 ? -11.836 32.656 2.26 1 97.12 193 LEU B O 1
ATOM 5197 N N . TYR B 1 194 ? -10.469 32.656 4.047 1 96 194 TYR B N 1
ATOM 5198 C CA . TYR B 1 194 ? -11.289 33.594 4.793 1 96 194 TYR B CA 1
ATOM 5199 C C . TYR B 1 194 ? -11.492 34.875 3.994 1 96 194 TYR B C 1
ATOM 5201 O O . TYR B 1 194 ? -12.555 35.5 4.062 1 96 194 TYR B O 1
ATOM 5209 N N . VAL B 1 195 ? -10.516 35.188 3.25 1 96 195 VAL B N 1
ATOM 5210 C CA . VAL B 1 195 ? -10.547 36.469 2.512 1 96 195 VAL B CA 1
ATOM 5211 C C . VAL B 1 195 ? -11.195 36.25 1.147 1 96 195 VAL B C 1
ATOM 5213 O O . VAL B 1 195 ? -12.008 37.062 0.705 1 96 195 VAL B O 1
ATOM 5216 N N . LEU B 1 196 ? -10.953 35.125 0.501 1 97 196 LEU B N 1
ATOM 5217 C CA . LEU B 1 196 ? -11.328 34.938 -0.897 1 97 196 LEU B CA 1
ATOM 5218 C C . LEU B 1 196 ? -12.727 34.344 -1.014 1 97 196 LEU B C 1
ATOM 5220 O O . LEU B 1 196 ? -13.406 34.562 -2.025 1 97 196 LEU B O 1
ATOM 5224 N N . ASP B 1 197 ? -13.148 33.656 0.005 1 96.06 197 ASP B N 1
ATOM 5225 C CA . ASP B 1 197 ? -14.414 32.938 -0.087 1 96.06 197 ASP B CA 1
ATOM 5226 C C . ASP B 1 197 ? -15.57 33.906 -0.36 1 96.06 197 ASP B C 1
ATOM 5228 O O . ASP B 1 197 ? -16.375 33.656 -1.264 1 96.06 197 ASP B O 1
ATOM 5232 N N . PRO B 1 198 ? -15.688 35.031 0.431 1 93.88 198 PRO B N 1
ATOM 5233 C CA . PRO B 1 198 ? -16.766 35.969 0.138 1 93.88 198 PRO B CA 1
ATOM 5234 C C . PRO B 1 198 ? -16.656 36.594 -1.259 1 93.88 198 PRO B C 1
ATOM 5236 O O . PRO B 1 198 ? -17.672 36.875 -1.899 1 93.88 198 PRO B O 1
ATOM 5239 N N . ILE B 1 199 ? -15.477 36.781 -1.725 1 96.12 199 ILE B N 1
ATOM 5240 C CA . ILE B 1 199 ? -15.242 37.312 -3.064 1 96.12 199 ILE B CA 1
ATOM 5241 C C . ILE B 1 199 ? -15.711 36.281 -4.109 1 96.12 199 ILE B C 1
ATOM 5243 O O . ILE B 1 199 ? -16.375 36.656 -5.082 1 96.12 199 ILE B O 1
ATOM 5247 N N . PHE B 1 200 ? -15.398 35.031 -3.918 1 95.81 200 PHE B N 1
ATOM 5248 C CA . PHE B 1 200 ? -15.797 33.969 -4.832 1 95.81 200 PHE B CA 1
ATOM 5249 C C . PHE B 1 200 ? -17.312 33.844 -4.887 1 95.81 200 PHE B C 1
ATOM 5251 O O . PHE B 1 200 ? -17.875 33.594 -5.953 1 95.81 200 PHE B O 1
ATOM 5258 N N . ASN B 1 201 ? -17.953 33.969 -3.734 1 93.88 201 ASN B N 1
ATOM 5259 C CA . ASN B 1 201 ? -19.406 33.906 -3.691 1 93.88 201 ASN B CA 1
ATOM 5260 C C . ASN B 1 201 ? -20.031 35.062 -4.484 1 93.88 201 ASN B C 1
ATOM 5262 O O . ASN B 1 201 ? -21.031 34.875 -5.176 1 93.88 201 ASN B O 1
ATOM 5266 N N . LYS B 1 202 ? -19.438 36.219 -4.352 1 94.69 202 LYS B N 1
ATOM 5267 C CA . LYS B 1 202 ? -19.938 37.375 -5.086 1 94.69 202 LYS B CA 1
ATOM 5268 C C . LYS B 1 202 ? -19.734 37.188 -6.586 1 94.69 202 LYS B C 1
ATOM 5270 O O . LYS B 1 202 ? -20.547 37.656 -7.383 1 94.69 202 LYS B O 1
ATOM 5275 N N . LEU B 1 203 ? -18.703 36.531 -6.984 1 95.5 203 LEU B N 1
ATOM 5276 C CA . LEU B 1 203 ? -18.391 36.312 -8.391 1 95.5 203 LEU B CA 1
ATOM 5277 C C . LEU B 1 203 ? -19.141 35.125 -8.953 1 95.5 203 LEU B C 1
ATOM 5279 O O . LEU B 1 203 ? -19.078 34.844 -10.156 1 95.5 203 LEU B O 1
ATOM 5283 N N . GLY B 1 204 ? -19.781 34.312 -8.125 1 93.06 204 GLY B N 1
ATOM 5284 C CA . GLY B 1 204 ? -20.609 33.188 -8.555 1 93.06 204 GLY B CA 1
ATOM 5285 C C . GLY B 1 204 ? -19.844 31.891 -8.695 1 93.06 204 GLY B C 1
ATOM 5286 O O . GLY B 1 204 ? -20.359 30.922 -9.242 1 93.06 204 GLY B O 1
ATOM 5287 N N . ILE B 1 205 ? -18.688 31.797 -8.195 1 92.31 205 ILE B N 1
ATOM 5288 C CA . ILE B 1 205 ? -17.859 30.594 -8.312 1 92.31 205 ILE B CA 1
ATOM 5289 C C . ILE B 1 205 ? -18.453 29.484 -7.441 1 92.31 205 ILE B C 1
ATOM 5291 O O . ILE B 1 205 ? -18.266 28.297 -7.734 1 92.31 205 ILE B O 1
ATOM 5295 N N . ASN B 1 206 ? -19.156 29.812 -6.363 1 91.38 206 ASN B N 1
ATOM 5296 C CA . ASN B 1 206 ? -19.797 28.844 -5.477 1 91.38 206 ASN B CA 1
ATOM 5297 C C . ASN B 1 206 ? -20.875 28.047 -6.199 1 91.38 206 ASN B C 1
ATOM 5299 O O . ASN B 1 206 ? -21.266 26.969 -5.75 1 91.38 206 ASN B O 1
ATOM 5303 N N . LYS B 1 207 ? -21.281 28.562 -7.316 1 89.31 207 LYS B N 1
ATOM 5304 C CA . LYS B 1 207 ? -22.359 27.906 -8.047 1 89.31 207 LYS B CA 1
ATOM 5305 C C . LYS B 1 207 ? -21.828 26.938 -9.086 1 89.31 207 LYS B C 1
ATOM 5307 O O . LYS B 1 207 ? -22.578 26.172 -9.688 1 89.31 207 LYS B O 1
ATOM 5312 N N . LEU B 1 208 ? -20.578 26.891 -9.219 1 85.25 208 LEU B N 1
ATOM 5313 C CA . LEU B 1 208 ? -19.969 25.953 -10.164 1 85.25 208 LEU B CA 1
ATOM 5314 C C . LEU B 1 208 ? -19.953 24.531 -9.586 1 85.25 208 LEU B C 1
ATOM 5316 O O . LEU B 1 208 ? -19.469 24.312 -8.477 1 85.25 208 LEU B O 1
ATOM 5320 N N . ARG B 1 209 ? -20.719 23.578 -10.219 1 73.5 209 ARG B N 1
ATOM 5321 C CA . ARG B 1 209 ? -20.922 22.219 -9.734 1 73.5 209 ARG B CA 1
ATOM 5322 C C . ARG B 1 209 ? -19.797 21.297 -10.18 1 73.5 209 ARG B C 1
ATOM 5324 O O . ARG B 1 209 ? -19.906 20.625 -11.203 1 73.5 209 ARG B O 1
ATOM 5331 N N . PHE B 1 210 ? -18.719 21.438 -9.625 1 81.75 210 PHE B N 1
ATOM 5332 C CA . PHE B 1 210 ? -17.594 20.547 -9.906 1 81.75 210 PHE B CA 1
ATOM 5333 C C . PHE B 1 210 ? -17.328 19.625 -8.719 1 81.75 210 PHE B C 1
ATOM 5335 O O . PHE B 1 210 ? -16.406 19.844 -7.949 1 81.75 210 PHE B O 1
ATOM 5342 N N . HIS B 1 211 ? -18.188 18.641 -8.547 1 79.31 211 HIS B N 1
ATOM 5343 C CA . HIS B 1 211 ? -18.125 17.625 -7.508 1 79.31 211 HIS B CA 1
ATOM 5344 C C . HIS B 1 211 ? -17.797 16.25 -8.102 1 79.31 211 HIS B C 1
ATOM 5346 O O . HIS B 1 211 ? -18.125 15.984 -9.258 1 79.31 211 HIS B O 1
ATOM 5352 N N . PRO B 1 212 ? -17.125 15.508 -7.324 1 78.5 212 PRO B N 1
ATOM 5353 C CA . PRO B 1 212 ? -16.719 14.203 -7.84 1 78.5 212 PRO B CA 1
ATOM 5354 C C . PRO B 1 212 ? -17.875 13.414 -8.438 1 78.5 212 PRO B C 1
ATOM 5356 O O . PRO B 1 212 ? -17.719 12.781 -9.484 1 78.5 212 PRO B O 1
ATOM 5359 N N . ASP B 1 213 ? -18.969 13.375 -7.785 1 79.31 213 ASP B N 1
ATOM 5360 C CA . ASP B 1 213 ? -20.125 12.633 -8.281 1 79.31 213 ASP B CA 1
ATOM 5361 C C . ASP B 1 213 ? -20.578 13.172 -9.633 1 79.31 213 ASP B C 1
ATOM 5363 O O . ASP B 1 213 ? -20.938 12.406 -10.523 1 79.31 213 ASP B O 1
ATOM 5367 N N . LYS B 1 214 ? -20.531 14.414 -9.773 1 78.25 214 LYS B N 1
ATOM 5368 C CA . LYS B 1 214 ? -20.938 15.031 -11.031 1 78.25 214 LYS B CA 1
ATOM 5369 C C . LYS B 1 214 ? -19.906 14.766 -12.133 1 78.25 214 LYS B C 1
ATOM 5371 O O . LYS B 1 214 ? -20.266 14.633 -13.305 1 78.25 214 LYS B O 1
ATOM 5376 N N . LEU B 1 215 ? -18.766 14.742 -11.695 1 79.94 215 LEU B N 1
ATOM 5377 C CA . LEU B 1 215 ? -17.719 14.43 -12.656 1 79.94 215 LEU B CA 1
ATOM 5378 C C . LEU B 1 215 ? -17.891 13.023 -13.219 1 79.94 215 LEU B C 1
ATOM 5380 O O . LEU B 1 215 ? -17.734 12.805 -14.422 1 79.94 215 LEU B O 1
ATOM 5384 N N . LYS B 1 216 ? -18.078 12.117 -12.328 1 79.81 216 LYS B N 1
ATOM 5385 C CA . LYS B 1 216 ? -18.312 10.734 -12.734 1 79.81 216 LYS B CA 1
ATOM 5386 C C . LYS B 1 216 ? -19.5 10.625 -13.672 1 79.81 216 LYS B C 1
ATOM 5388 O O . LYS B 1 216 ? -19.484 9.844 -14.625 1 79.81 216 LYS B O 1
ATOM 5393 N N . GLU B 1 217 ? -20.547 11.383 -13.414 1 82.56 217 GLU B N 1
ATOM 5394 C CA . GLU B 1 217 ? -21.766 11.359 -14.227 1 82.56 217 GLU B CA 1
ATOM 5395 C C . GLU B 1 217 ? -21.516 11.969 -15.602 1 82.56 217 GLU B C 1
ATOM 5397 O O . GLU B 1 217 ? -22 11.438 -16.609 1 82.56 217 GLU B O 1
ATOM 5402 N N . LYS B 1 218 ? -20.766 12.969 -15.641 1 82.06 218 LYS B N 1
ATOM 5403 C CA . LYS B 1 218 ? -20.594 13.719 -16.891 1 82.06 218 LYS B CA 1
ATOM 5404 C C . LYS B 1 218 ? -19.5 13.102 -17.75 1 82.06 218 LYS B C 1
ATOM 5406 O O . LYS B 1 218 ? -19.609 13.062 -18.969 1 82.06 218 LYS B O 1
ATOM 5411 N N . LEU B 1 219 ? -18.5 12.625 -17.031 1 85.62 219 LEU B N 1
ATOM 5412 C CA . LEU B 1 219 ? -17.328 12.188 -17.781 1 85.62 219 LEU B CA 1
ATOM 5413 C C . LEU B 1 219 ? -17.25 10.664 -17.844 1 85.62 219 LEU B C 1
ATOM 5415 O O . LEU B 1 219 ? -16.438 10.109 -18.578 1 85.62 219 LEU B O 1
ATOM 5419 N N . GLY B 1 220 ? -18.047 10.07 -17.156 1 83.06 220 GLY B N 1
ATOM 5420 C CA . GLY B 1 220 ? -18.062 8.617 -17.156 1 83.06 220 GLY B CA 1
ATOM 5421 C C . GLY B 1 220 ? -16.812 8 -16.562 1 83.06 220 GLY B C 1
ATOM 5422 O O . GLY B 1 220 ? -16.406 8.336 -15.453 1 83.06 220 GLY B O 1
ATOM 5423 N N . VAL B 1 221 ? -16.125 7.293 -17.453 1 87.38 221 VAL B N 1
ATOM 5424 C CA . VAL B 1 221 ? -14.938 6.57 -17.016 1 87.38 221 VAL B CA 1
ATOM 5425 C C . VAL B 1 221 ? -13.836 7.562 -16.656 1 87.38 221 VAL B C 1
ATOM 5427 O O . VAL B 1 221 ? -13.023 7.301 -15.758 1 87.38 221 VAL B O 1
ATOM 5430 N N . PHE B 1 222 ? -13.844 8.695 -17.188 1 87.31 222 PHE B N 1
ATOM 5431 C CA . PHE B 1 222 ? -12.805 9.695 -16.984 1 87.31 222 PHE B CA 1
ATOM 5432 C C . PHE B 1 222 ? -13 10.414 -15.656 1 87.31 222 PHE B C 1
ATOM 5434 O O . PHE B 1 222 ? -12.094 11.109 -15.18 1 87.31 222 PHE B O 1
ATOM 5441 N N . GLY B 1 223 ? -14.141 10.172 -15.047 1 83.62 223 GLY B N 1
ATOM 5442 C CA . GLY B 1 223 ? -14.43 10.766 -13.758 1 83.62 223 GLY B CA 1
ATOM 5443 C C . GLY B 1 223 ? -14.109 9.844 -12.594 1 83.62 223 GLY B C 1
ATOM 5444 O O . GLY B 1 223 ? -14.188 10.258 -11.43 1 83.62 223 GLY B O 1
ATOM 5445 N N . GLU B 1 224 ? -13.656 8.641 -12.93 1 88.88 224 GLU B N 1
ATOM 5446 C CA . GLU B 1 224 ? -13.297 7.691 -11.883 1 88.88 224 GLU B CA 1
ATOM 5447 C C . GLU B 1 224 ? -11.922 8.008 -11.297 1 88.88 224 GLU B C 1
ATOM 5449 O O . GLU B 1 224 ? -11.016 8.414 -12.023 1 88.88 224 GLU B O 1
ATOM 5454 N N . VAL B 1 225 ? -11.766 7.816 -10 1 88.06 225 VAL B N 1
ATOM 5455 C CA . VAL B 1 225 ? -10.578 8.203 -9.25 1 88.06 225 VAL B CA 1
ATOM 5456 C C . VAL B 1 225 ? -9.344 7.555 -9.875 1 88.06 225 VAL B C 1
ATOM 5458 O O . VAL B 1 225 ? -8.328 8.219 -10.094 1 88.06 225 VAL B O 1
ATOM 5461 N N . GLY B 1 226 ? -9.438 6.285 -10.164 1 92.5 226 GLY B N 1
ATOM 5462 C CA . GLY B 1 226 ? -8.32 5.59 -10.773 1 92.5 226 GLY B CA 1
ATOM 5463 C C . GLY B 1 226 ? -7.945 6.148 -12.133 1 92.5 226 GLY B C 1
ATOM 5464 O O . GLY B 1 226 ? -6.762 6.27 -12.461 1 92.5 226 GLY B O 1
ATOM 5465 N N . THR B 1 227 ? -8.922 6.5 -12.953 1 94.38 227 THR B N 1
ATOM 5466 C CA . THR B 1 227 ? -8.688 7.031 -14.289 1 94.38 227 THR B CA 1
ATOM 5467 C C . THR B 1 227 ? -8.062 8.422 -14.219 1 94.38 227 THR B C 1
ATOM 5469 O O . THR B 1 227 ? -7.184 8.758 -15.016 1 94.38 227 THR B O 1
ATOM 5472 N N . ILE B 1 228 ? -8.57 9.211 -13.32 1 89.81 228 ILE B N 1
ATOM 5473 C CA . ILE B 1 228 ? -7.996 10.539 -13.125 1 89.81 228 ILE B CA 1
ATOM 5474 C C . ILE B 1 228 ? -6.512 10.414 -12.781 1 89.81 228 ILE B C 1
ATOM 5476 O O . ILE B 1 228 ? -5.68 11.133 -13.336 1 89.81 228 ILE B O 1
ATOM 5480 N N . GLY B 1 229 ? -6.211 9.516 -11.844 1 91.81 229 GLY B N 1
ATOM 5481 C CA . GLY B 1 229 ? -4.816 9.273 -11.516 1 91.81 229 GLY B CA 1
ATOM 5482 C C . GLY B 1 229 ? -3.986 8.844 -12.711 1 91.81 229 GLY B C 1
ATOM 5483 O O . GLY B 1 229 ? -2.867 9.328 -12.898 1 91.81 229 GLY B O 1
ATOM 5484 N N . LEU B 1 230 ? -4.531 7.949 -13.484 1 95.88 230 LEU B N 1
ATOM 5485 C CA . LEU B 1 230 ? -3.854 7.469 -14.68 1 95.88 230 LEU B CA 1
ATOM 5486 C C . LEU B 1 230 ? -3.543 8.617 -15.633 1 95.88 230 LEU B C 1
ATOM 5488 O O . LEU B 1 230 ? -2.408 8.75 -16.094 1 95.88 230 LEU B O 1
ATOM 5492 N N . ILE B 1 231 ? -4.512 9.414 -15.945 1 94.19 231 ILE B N 1
ATOM 5493 C CA . ILE B 1 231 ? -4.379 10.523 -16.891 1 94.19 231 ILE B CA 1
ATOM 5494 C C . ILE B 1 231 ? -3.34 11.516 -16.375 1 94.19 231 ILE B C 1
ATOM 5496 O O . ILE B 1 231 ? -2.459 11.945 -17.125 1 94.19 231 ILE B O 1
ATOM 5500 N N . LEU B 1 232 ? -3.439 11.812 -15.164 1 90.06 232 LEU B N 1
ATOM 5501 C CA . LEU B 1 232 ? -2.52 12.789 -14.594 1 90.06 232 LEU B CA 1
ATOM 5502 C C . LEU B 1 232 ? -1.091 12.25 -14.586 1 90.06 232 LEU B C 1
ATOM 5504 O O . LEU B 1 232 ? -0.143 13 -14.844 1 90.06 232 LEU B O 1
ATOM 5508 N N . GLY B 1 233 ? -0.986 11 -14.156 1 93.06 233 GLY B N 1
ATOM 5509 C CA . GLY B 1 233 ? 0.337 10.398 -14.211 1 93.06 233 GLY B CA 1
ATOM 5510 C C . GLY B 1 233 ? 0.948 10.422 -15.594 1 93.06 233 GLY B C 1
ATOM 5511 O O . GLY B 1 233 ? 2.135 10.711 -15.758 1 93.06 233 GLY B O 1
ATOM 5512 N N . ILE B 1 234 ? 0.17 10.117 -16.594 1 95.56 234 ILE B N 1
ATOM 5513 C CA . ILE B 1 234 ? 0.629 10.148 -17.969 1 95.56 234 ILE B CA 1
ATOM 5514 C C . ILE B 1 234 ? 1.025 11.57 -18.344 1 95.56 234 ILE B C 1
ATOM 5516 O O . ILE B 1 234 ? 2.066 11.789 -18.969 1 95.56 234 ILE B O 1
ATOM 5520 N N . LEU B 1 235 ? 0.235 12.508 -17.984 1 92.12 235 LEU B N 1
ATOM 5521 C CA . LEU B 1 235 ? 0.52 13.898 -18.297 1 92.12 235 LEU B CA 1
ATOM 5522 C C . LEU B 1 235 ? 1.838 14.336 -17.656 1 92.12 235 LEU B C 1
ATOM 5524 O O . LEU B 1 235 ? 2.654 14.992 -18.312 1 92.12 235 LEU B O 1
ATOM 5528 N N . ILE B 1 236 ? 2.035 14.016 -16.438 1 88 236 ILE B N 1
ATOM 5529 C CA . ILE B 1 236 ? 3.281 14.359 -15.75 1 88 236 ILE B CA 1
ATOM 5530 C C . ILE B 1 236 ? 4.449 13.656 -16.438 1 88 236 ILE B C 1
ATOM 5532 O O . ILE B 1 236 ? 5.52 14.25 -16.609 1 88 236 ILE B O 1
ATOM 5536 N N . GLY B 1 237 ? 4.227 12.359 -16.734 1 92.88 237 GLY B N 1
ATOM 5537 C CA . GLY B 1 237 ? 5.25 11.617 -17.453 1 92.88 237 GLY B CA 1
ATOM 5538 C C . GLY B 1 237 ? 5.633 12.258 -18.766 1 92.88 237 GLY B C 1
ATOM 5539 O O . GLY B 1 237 ? 6.812 12.312 -19.125 1 92.88 237 GLY B O 1
ATOM 5540 N N . ILE B 1 238 ? 4.648 12.711 -19.516 1 93.75 238 ILE B N 1
ATOM 5541 C CA . ILE B 1 238 ? 4.895 13.367 -20.797 1 93.75 238 ILE B CA 1
ATOM 5542 C C . ILE B 1 238 ? 5.699 14.641 -20.578 1 93.75 238 ILE B C 1
ATOM 5544 O O . ILE B 1 238 ? 6.66 14.914 -21.297 1 93.75 238 ILE B O 1
ATOM 5548 N N . LEU B 1 239 ? 5.379 15.383 -19.609 1 87.44 239 LEU B N 1
ATOM 5549 C CA . LEU B 1 239 ? 6.094 16.625 -19.297 1 87.44 239 LEU B CA 1
ATOM 5550 C C . LEU B 1 239 ? 7.555 16.328 -18.969 1 87.44 239 LEU B C 1
ATOM 5552 O O . LEU B 1 239 ? 8.438 17.109 -19.328 1 87.44 239 LEU B O 1
ATOM 5556 N N . GLY B 1 240 ? 7.773 15.281 -18.312 1 89.12 240 GLY B N 1
ATOM 5557 C CA . GLY B 1 240 ? 9.125 14.914 -17.938 1 89.12 240 GLY B CA 1
ATOM 5558 C C . GLY B 1 240 ? 9.938 14.352 -19.078 1 89.12 240 GLY B C 1
ATOM 5559 O O . GLY B 1 240 ? 11.164 14.305 -19.031 1 89.12 240 GLY B O 1
ATOM 5560 N N . ASN B 1 241 ? 9.234 13.914 -20.141 1 93.25 241 ASN B N 1
ATOM 5561 C CA . ASN B 1 241 ? 9.906 13.273 -21.266 1 93.25 241 ASN B CA 1
ATOM 5562 C C . ASN B 1 241 ? 9.664 14.031 -22.562 1 93.25 241 ASN B C 1
ATOM 5564 O O . ASN B 1 241 ? 9.703 13.438 -23.641 1 93.25 241 ASN B O 1
ATOM 5568 N N . ILE B 1 242 ? 9.508 15.242 -22.531 1 89.62 242 ILE B N 1
ATOM 5569 C CA . ILE B 1 242 ? 9.086 16.031 -23.672 1 89.62 242 ILE B CA 1
ATOM 5570 C C . ILE B 1 242 ? 10.141 15.953 -24.781 1 89.62 242 ILE B C 1
ATOM 5572 O O . ILE B 1 242 ? 9.812 15.969 -25.969 1 89.62 242 ILE B O 1
ATOM 5576 N N . LYS B 1 243 ? 11.398 15.828 -24.484 1 90.44 243 LYS B N 1
ATOM 5577 C CA . LYS B 1 243 ? 12.477 15.844 -25.469 1 90.44 243 LYS B CA 1
ATOM 5578 C C . LYS B 1 243 ? 12.742 14.438 -26.016 1 90.44 243 LYS B C 1
ATOM 5580 O O . LYS B 1 243 ? 13.492 14.273 -26.969 1 90.44 243 LYS B O 1
ATOM 5585 N N . ARG B 1 244 ? 12.211 13.422 -25.469 1 91.88 244 ARG B N 1
ATOM 5586 C CA . ARG B 1 244 ? 12.516 12.055 -25.875 1 91.88 244 ARG B CA 1
ATOM 5587 C C . ARG B 1 244 ? 11.234 11.273 -26.141 1 91.88 244 ARG B C 1
ATOM 5589 O O . ARG B 1 244 ? 11.172 10.07 -25.875 1 91.88 244 ARG B O 1
ATOM 5596 N N . LEU B 1 245 ? 10.195 11.914 -26.594 1 92 245 LEU B N 1
ATOM 5597 C CA . LEU B 1 245 ? 8.898 11.289 -26.797 1 92 245 LEU B CA 1
ATOM 5598 C C . LEU B 1 245 ? 8.953 10.258 -27.922 1 92 245 LEU B C 1
ATOM 5600 O O . LEU B 1 245 ? 8.055 9.422 -28.047 1 92 245 LEU B O 1
ATOM 5604 N N . ASP B 1 246 ? 9.992 10.188 -28.609 1 90.5 246 ASP B N 1
ATOM 5605 C CA . ASP B 1 246 ? 10.133 9.242 -29.719 1 90.5 246 ASP B CA 1
ATOM 5606 C C . ASP B 1 246 ? 10.758 7.93 -29.25 1 90.5 246 ASP B C 1
ATOM 5608 O O . ASP B 1 246 ? 10.844 6.969 -30.016 1 90.5 246 ASP B O 1
ATOM 5612 N N . SER B 1 247 ? 11.125 7.902 -28.062 1 89.75 247 SER B N 1
ATOM 5613 C CA . SER B 1 247 ? 11.781 6.715 -27.531 1 89.75 247 SER B CA 1
ATOM 5614 C C . SER B 1 247 ? 10.805 5.832 -26.766 1 89.75 247 SER B C 1
ATOM 5616 O O . SER B 1 247 ? 9.914 6.336 -26.078 1 89.75 247 SER B O 1
ATOM 5618 N N . MET B 1 248 ? 10.992 4.543 -26.875 1 88.5 248 MET B N 1
ATOM 5619 C CA . MET B 1 248 ? 10.18 3.574 -26.141 1 88.5 248 MET B CA 1
ATOM 5620 C C . MET B 1 248 ? 10.438 3.664 -24.641 1 88.5 248 MET B C 1
ATOM 5622 O O . MET B 1 248 ? 9.539 3.449 -23.828 1 88.5 248 MET B O 1
ATOM 5626 N N . VAL B 1 249 ? 11.617 3.98 -24.344 1 88 249 VAL B N 1
ATOM 5627 C CA . VAL B 1 249 ? 12 4.113 -22.953 1 88 249 VAL B CA 1
ATOM 5628 C C . VAL B 1 249 ? 11.188 5.227 -22.297 1 88 249 VAL B C 1
ATOM 5630 O O . VAL B 1 249 ? 10.758 5.094 -21.141 1 88 249 VAL B O 1
ATOM 5633 N N . ALA B 1 250 ? 11 6.273 -23.047 1 93.19 250 ALA B N 1
ATOM 5634 C CA . ALA B 1 250 ? 10.195 7.383 -22.547 1 93.19 250 ALA B CA 1
ATOM 5635 C C . ALA B 1 250 ? 8.758 6.945 -22.266 1 93.19 250 ALA B C 1
ATOM 5637 O O . ALA B 1 250 ? 8.188 7.285 -21.234 1 93.19 250 ALA B O 1
ATOM 5638 N N . TRP B 1 251 ? 8.25 6.211 -23.141 1 93.5 251 TRP B N 1
ATOM 5639 C CA . TRP B 1 251 ? 6.863 5.773 -22.984 1 93.5 251 TRP B CA 1
ATOM 5640 C C . TRP B 1 251 ? 6.746 4.746 -21.875 1 93.5 251 TRP B C 1
ATOM 5642 O O . TRP B 1 251 ? 5.695 4.629 -21.234 1 93.5 251 TRP B O 1
ATOM 5652 N N . GLY B 1 252 ? 7.801 3.967 -21.656 1 92.94 252 GLY B N 1
ATOM 5653 C CA . GLY B 1 252 ? 7.832 3.102 -20.484 1 92.94 252 GLY B CA 1
ATOM 5654 C C . GLY B 1 252 ? 7.727 3.863 -19.188 1 92.94 252 GLY B C 1
ATOM 5655 O O . GLY B 1 252 ? 6.977 3.467 -18.281 1 92.94 252 GLY B O 1
ATOM 5656 N N . GLN B 1 253 ? 8.469 4.91 -19.141 1 93.81 253 GLN B N 1
ATOM 5657 C CA . GLN B 1 253 ? 8.438 5.742 -17.938 1 93.81 253 GLN B CA 1
ATOM 5658 C C . GLN B 1 253 ? 7.09 6.438 -17.781 1 93.81 253 GLN B C 1
ATOM 5660 O O . GLN B 1 253 ? 6.566 6.551 -16.672 1 93.81 253 GLN B O 1
ATOM 5665 N N . ILE B 1 254 ? 6.543 6.887 -18.906 1 96 254 ILE B N 1
ATOM 5666 C CA . ILE B 1 254 ? 5.281 7.621 -18.922 1 96 254 ILE B CA 1
ATOM 5667 C C . ILE B 1 254 ? 4.145 6.711 -18.453 1 96 254 ILE B C 1
ATOM 5669 O O . ILE B 1 254 ? 3.381 7.074 -17.562 1 96 254 ILE B O 1
ATOM 5673 N N . THR B 1 255 ? 4.078 5.559 -18.984 1 96.06 255 THR B N 1
ATOM 5674 C CA . THR B 1 255 ? 3 4.637 -18.656 1 96.06 255 THR B CA 1
ATOM 5675 C C . THR B 1 255 ? 3.174 4.102 -17.234 1 96.06 255 THR B C 1
ATOM 5677 O O . THR B 1 255 ? 2.189 3.887 -16.516 1 96.06 255 THR B O 1
ATOM 5680 N N . LYS B 1 256 ? 4.406 3.914 -16.828 1 94.81 256 LYS B N 1
ATOM 5681 C CA . LYS B 1 256 ? 4.668 3.484 -15.453 1 94.81 256 LYS B CA 1
ATOM 5682 C C . LYS B 1 256 ? 4.16 4.516 -14.445 1 94.81 256 LYS B C 1
ATOM 5684 O O . LYS B 1 256 ? 3.49 4.164 -13.477 1 94.81 256 LYS B O 1
ATOM 5689 N N . LEU B 1 257 ? 4.469 5.727 -14.727 1 94.19 257 LEU B N 1
ATOM 5690 C CA . LEU B 1 257 ? 4.012 6.777 -13.828 1 94.19 257 LEU B CA 1
ATOM 5691 C C . LEU B 1 257 ? 2.49 6.867 -13.82 1 94.19 257 LEU B C 1
ATOM 5693 O O . LEU B 1 257 ? 1.884 7.125 -12.773 1 94.19 257 LEU B O 1
ATOM 5697 N N . GLY B 1 258 ? 1.917 6.707 -14.977 1 96.19 258 GLY B N 1
ATOM 5698 C CA . GLY B 1 258 ? 0.465 6.688 -15.062 1 96.19 258 GLY B CA 1
ATOM 5699 C C . GLY B 1 258 ? -0.17 5.629 -14.18 1 96.19 258 GLY B C 1
ATOM 5700 O O . GLY B 1 258 ? -1.041 5.938 -13.367 1 96.19 258 GLY B O 1
ATOM 5701 N N . ILE B 1 259 ? 0.282 4.418 -14.273 1 96.69 259 ILE B N 1
ATOM 5702 C CA . ILE B 1 259 ? -0.308 3.314 -13.523 1 96.69 259 ILE B CA 1
ATOM 5703 C C . ILE B 1 259 ? 0.005 3.475 -12.039 1 96.69 259 ILE B C 1
ATOM 5705 O O . ILE B 1 259 ? -0.812 3.125 -11.18 1 96.69 259 ILE B O 1
ATOM 5709 N N . VAL B 1 260 ? 1.141 3.977 -11.703 1 95.81 260 VAL B N 1
ATOM 5710 C CA . VAL B 1 260 ? 1.539 4.141 -10.312 1 95.81 260 VAL B CA 1
ATOM 5711 C C . VAL B 1 260 ? 0.651 5.184 -9.641 1 95.81 260 VAL B C 1
ATOM 5713 O O . VAL B 1 260 ? 0.195 4.988 -8.508 1 95.81 260 VAL B O 1
ATOM 5716 N N . LEU B 1 261 ? 0.434 6.309 -10.328 1 93.25 261 LEU B N 1
ATOM 5717 C CA . LEU B 1 261 ? -0.404 7.344 -9.727 1 93.25 261 LEU B CA 1
ATOM 5718 C C . LEU B 1 261 ? -1.846 6.863 -9.594 1 93.25 261 LEU B C 1
ATOM 5720 O O . LEU B 1 261 ? -2.527 7.191 -8.625 1 93.25 261 LEU B O 1
ATOM 5724 N N . ALA B 1 262 ? -2.318 6.16 -10.586 1 95.88 262 ALA B N 1
ATOM 5725 C CA . ALA B 1 262 ? -3.633 5.535 -10.461 1 95.88 262 ALA B CA 1
ATOM 5726 C C . ALA B 1 262 ? -3.688 4.613 -9.242 1 95.88 262 ALA B C 1
ATOM 5728 O O . ALA B 1 262 ? -4.672 4.613 -8.5 1 95.88 262 ALA B O 1
ATOM 5729 N N . THR B 1 263 ? -2.668 3.865 -9.031 1 96.38 263 THR B N 1
ATOM 5730 C CA . THR B 1 263 ? -2.566 2.914 -7.93 1 96.38 263 THR B CA 1
ATOM 5731 C C . THR B 1 263 ? -2.605 3.639 -6.586 1 96.38 263 THR B C 1
ATOM 5733 O O . THR B 1 263 ? -3.363 3.258 -5.691 1 96.38 263 THR B O 1
ATOM 5736 N N . LEU B 1 264 ? -1.842 4.637 -6.477 1 92.62 264 LEU B N 1
ATOM 5737 C CA . LEU B 1 264 ? -1.789 5.379 -5.219 1 92.62 264 LEU B CA 1
ATOM 5738 C C . LEU B 1 264 ? -3.143 6.004 -4.902 1 92.62 264 LEU B C 1
ATOM 5740 O O . LEU B 1 264 ? -3.582 5.988 -3.75 1 92.62 264 LEU B O 1
ATOM 5744 N N . MET B 1 265 ? -3.805 6.516 -5.914 1 90.5 265 MET B N 1
ATOM 5745 C CA . MET B 1 265 ? -5.094 7.176 -5.719 1 90.5 265 MET B CA 1
ATOM 5746 C C . MET B 1 265 ? -6.145 6.184 -5.234 1 90.5 265 MET B C 1
ATOM 5748 O O . MET B 1 265 ? -7.07 6.559 -4.512 1 90.5 265 MET B O 1
ATOM 5752 N N . MET B 1 266 ? -5.969 4.988 -5.574 1 93.69 266 MET B N 1
ATOM 5753 C CA . MET B 1 266 ? -6.973 3.998 -5.199 1 93.69 266 MET B CA 1
ATOM 5754 C C . MET B 1 266 ? -6.605 3.318 -3.885 1 93.69 266 MET B C 1
ATOM 5756 O O . MET B 1 266 ? -7.48 2.885 -3.137 1 93.69 266 MET B O 1
ATOM 5760 N N . ILE B 1 267 ? -5.359 3.26 -3.543 1 94.88 267 ILE B N 1
ATOM 5761 C CA . ILE B 1 267 ? -4.914 2.529 -2.361 1 94.88 267 ILE B CA 1
ATOM 5762 C C . ILE B 1 267 ? -4.879 3.471 -1.158 1 94.88 267 ILE B C 1
ATOM 5764 O O . ILE B 1 267 ? -5.18 3.062 -0.034 1 94.88 267 ILE B O 1
ATOM 5768 N N . PHE B 1 268 ? -4.527 4.699 -1.297 1 91.31 268 PHE B N 1
ATOM 5769 C CA . PHE B 1 268 ? -4.355 5.641 -0.2 1 91.31 268 PHE B CA 1
ATOM 5770 C C . PHE B 1 268 ? -5.641 5.773 0.609 1 91.31 268 PHE B C 1
ATOM 5772 O O . PHE B 1 268 ? -5.602 5.797 1.842 1 91.31 268 PHE B O 1
ATOM 5779 N N . PRO B 1 269 ? -6.797 5.859 -0.079 1 90.94 269 PRO B N 1
ATOM 5780 C CA . PRO B 1 269 ? -8.039 5.934 0.694 1 90.94 269 PRO B CA 1
ATOM 5781 C C . PRO B 1 269 ? -8.25 4.707 1.581 1 90.94 269 PRO B C 1
ATOM 5783 O O . PRO B 1 269 ? -8.812 4.824 2.674 1 90.94 269 PRO B O 1
ATOM 5786 N N . LYS B 1 270 ? -7.852 3.588 1.117 1 93.94 270 LYS B N 1
ATOM 5787 C CA . LYS B 1 270 ? -7.973 2.367 1.909 1 93.94 270 LYS B CA 1
ATOM 5788 C C . LYS B 1 270 ? -7.062 2.416 3.133 1 93.94 270 LYS B C 1
ATOM 5790 O O . LYS B 1 270 ? -7.445 1.972 4.219 1 93.94 270 LYS B O 1
ATOM 5795 N N . ILE B 1 271 ? -5.93 2.938 2.99 1 93.81 271 ILE B N 1
ATOM 5796 C CA . ILE B 1 271 ? -5.004 3.098 4.102 1 93.81 271 ILE B CA 1
ATOM 5797 C C . ILE B 1 271 ? -5.551 4.129 5.086 1 93.81 271 ILE B C 1
ATOM 5799 O O . ILE B 1 271 ? -5.449 3.951 6.305 1 93.81 271 ILE B O 1
ATOM 5803 N N . SER B 1 272 ? -6.078 5.188 4.504 1 89.5 272 SER B N 1
ATOM 5804 C CA . SER B 1 272 ? -6.672 6.227 5.336 1 89.5 272 SER B CA 1
ATOM 5805 C C . SER B 1 272 ? -7.781 5.664 6.219 1 89.5 272 SER B C 1
ATOM 5807 O O . SER B 1 272 ? -7.938 6.082 7.367 1 89.5 272 SER B O 1
ATOM 5809 N N . GLN B 1 273 ? -8.523 4.789 5.703 1 91.44 273 GLN B N 1
ATOM 5810 C CA . GLN B 1 273 ? -9.594 4.156 6.473 1 91.44 273 GLN B CA 1
ATOM 5811 C C . GLN B 1 273 ? -9.031 3.359 7.645 1 91.44 273 GLN B C 1
ATOM 5813 O O . GLN B 1 273 ? -9.609 3.359 8.734 1 91.44 273 GLN B O 1
ATOM 5818 N N . ILE B 1 274 ? -7.977 2.68 7.41 1 92.88 274 ILE B N 1
ATOM 5819 C CA . ILE B 1 274 ? -7.309 1.952 8.484 1 92.88 274 ILE B CA 1
ATOM 5820 C C . ILE B 1 274 ? -6.848 2.93 9.562 1 92.88 274 ILE B C 1
ATOM 5822 O O . ILE B 1 274 ? -7.062 2.701 10.75 1 92.88 274 ILE B O 1
ATOM 5826 N N . PHE B 1 275 ? -6.266 3.941 9.148 1 88.81 275 PHE B N 1
ATOM 5827 C CA . PHE B 1 275 ? -5.754 4.953 10.062 1 88.81 275 PHE B CA 1
ATOM 5828 C C . PHE B 1 275 ? -6.891 5.59 10.859 1 88.81 275 PHE B C 1
ATOM 5830 O O . PHE B 1 275 ? -6.758 5.82 12.062 1 88.81 275 PHE B O 1
ATOM 5837 N N . ALA B 1 276 ? -7.996 5.887 10.227 1 86.19 276 ALA B N 1
ATOM 5838 C CA . ALA B 1 276 ? -9.148 6.531 10.852 1 86.19 276 ALA B CA 1
ATOM 5839 C C . ALA B 1 276 ? -9.711 5.672 11.977 1 86.19 276 ALA B C 1
ATOM 5841 O O . ALA B 1 276 ? -10.227 6.199 12.969 1 86.19 276 ALA B O 1
ATOM 5842 N N . GLN B 1 277 ? -9.539 4.418 11.867 1 89.81 277 GLN B N 1
ATOM 5843 C CA . GLN B 1 277 ? -10.039 3.506 12.883 1 89.81 277 GLN B CA 1
ATOM 5844 C C . GLN B 1 277 ? -9.32 3.713 14.219 1 89.81 277 GLN B C 1
ATOM 5846 O O . GLN B 1 277 ? -9.828 3.322 15.266 1 89.81 277 GLN B O 1
ATOM 5851 N N . ALA B 1 278 ? -8.188 4.289 14.148 1 89.62 278 ALA B N 1
ATOM 5852 C CA . ALA B 1 278 ? -7.438 4.566 15.375 1 89.62 278 ALA B CA 1
ATOM 5853 C C . ALA B 1 278 ? -8.172 5.574 16.25 1 89.62 278 ALA B C 1
ATOM 5855 O O . ALA B 1 278 ? -8.023 5.559 17.469 1 89.62 278 ALA B O 1
ATOM 5856 N N . PHE B 1 279 ? -9.008 6.363 15.695 1 84.19 279 PHE B N 1
ATOM 5857 C CA . PHE B 1 279 ? -9.539 7.512 16.422 1 84.19 279 PHE B CA 1
ATOM 5858 C C . PHE B 1 279 ? -11.039 7.34 16.672 1 84.19 279 PHE B C 1
ATOM 5860 O O . PHE B 1 279 ? -11.609 8.039 17.516 1 84.19 279 PHE B O 1
ATOM 5867 N N . GLU B 1 280 ? -11.594 6.418 15.93 1 83.06 280 GLU B N 1
ATOM 5868 C CA . GLU B 1 280 ? -13.039 6.23 16.016 1 83.06 280 GLU B CA 1
ATOM 5869 C C . GLU B 1 280 ? -13.469 5.898 17.438 1 83.06 280 GLU B C 1
ATOM 5871 O O . GLU B 1 280 ? -14.414 6.492 17.969 1 83.06 280 GLU B O 1
ATOM 5876 N N . PRO B 1 281 ? -12.812 4.992 18.094 1 84.81 281 PRO B N 1
ATOM 5877 C CA . PRO B 1 281 ? -13.227 4.688 19.469 1 84.81 281 PRO B CA 1
ATOM 5878 C C . PRO B 1 281 ? -13.039 5.867 20.422 1 84.81 281 PRO B C 1
ATOM 5880 O O . PRO B 1 281 ? -13.82 6.039 21.359 1 84.81 281 PRO B O 1
ATOM 5883 N N . MET B 1 282 ? -12 6.586 20.266 1 83.44 282 MET B N 1
ATOM 5884 C CA . MET B 1 282 ? -11.789 7.773 21.094 1 83.44 282 MET B CA 1
ATOM 5885 C C . MET B 1 282 ? -12.914 8.781 20.891 1 83.44 282 MET B C 1
ATOM 5887 O O . MET B 1 282 ? -13.406 9.367 21.859 1 83.44 282 MET B O 1
ATOM 5891 N N . ALA B 1 283 ? -13.273 8.953 19.641 1 79.44 283 ALA B N 1
ATOM 5892 C CA . ALA B 1 283 ? -14.375 9.859 19.328 1 79.44 283 ALA B CA 1
ATOM 5893 C C . ALA B 1 283 ? -15.672 9.398 20 1 79.44 283 ALA B C 1
ATOM 5895 O O . ALA B 1 283 ? -16.453 10.219 20.5 1 79.44 283 ALA B O 1
ATOM 5896 N N . ASP B 1 284 ? -15.867 8.148 20 1 83.06 284 ASP B N 1
ATOM 5897 C CA . ASP B 1 284 ? -17.078 7.574 20.578 1 83.06 284 ASP B CA 1
ATOM 5898 C C . ASP B 1 284 ? -17.141 7.832 22.094 1 83.06 284 ASP B C 1
ATOM 5900 O O . ASP B 1 284 ? -18.188 8.156 22.625 1 83.06 284 ASP B O 1
ATOM 5904 N N . ILE B 1 285 ? -16.094 7.66 22.75 1 81.62 285 ILE B N 1
ATOM 5905 C CA . ILE B 1 285 ? -16.031 7.848 24.203 1 81.62 285 ILE B CA 1
ATOM 5906 C C . ILE B 1 285 ? -16.266 9.32 24.531 1 81.62 285 ILE B C 1
ATOM 5908 O O . ILE B 1 285 ? -16.984 9.633 25.484 1 81.62 285 ILE B O 1
ATOM 5912 N N . VAL B 1 286 ? -15.648 10.125 23.797 1 75.94 286 VAL B N 1
ATOM 5913 C CA . VAL B 1 286 ? -15.789 11.562 24.016 1 75.94 286 VAL B CA 1
ATOM 5914 C C . VAL B 1 286 ? -17.234 11.984 23.766 1 75.94 286 VAL B C 1
ATOM 5916 O O . VAL B 1 286 ? -17.797 12.773 24.531 1 75.94 286 VAL B O 1
ATOM 5919 N N . ASN B 1 287 ? -17.734 11.461 22.688 1 79.69 287 ASN B N 1
ATOM 5920 C CA . ASN B 1 287 ? -19.125 11.797 22.359 1 79.69 287 ASN B CA 1
ATOM 5921 C C . ASN B 1 287 ? -20.078 11.328 23.453 1 79.69 287 ASN B C 1
ATOM 5923 O O . ASN B 1 287 ? -21.047 12.023 23.766 1 79.69 287 ASN B O 1
ATOM 5927 N N . LYS B 1 288 ? -19.859 10.234 23.938 1 78.69 288 LYS B N 1
ATOM 5928 C CA . LYS B 1 288 ? -20.688 9.719 25.016 1 78.69 288 LYS B CA 1
ATOM 5929 C C . LYS B 1 288 ? -20.562 10.57 26.281 1 78.69 288 LYS B C 1
ATOM 5931 O O . LYS B 1 288 ? -21.547 10.812 26.969 1 78.69 288 LYS B O 1
ATOM 5936 N N . ARG B 1 289 ? -19.406 10.945 26.516 1 75.94 289 ARG B N 1
ATOM 5937 C CA . ARG B 1 289 ? -19.172 11.805 27.672 1 75.94 289 ARG B CA 1
ATOM 5938 C C . ARG B 1 289 ? -19.797 13.172 27.469 1 75.94 289 ARG B C 1
ATOM 5940 O O . ARG B 1 289 ? -20.312 13.773 28.422 1 75.94 289 ARG B O 1
ATOM 5947 N N . LEU B 1 290 ? -19.672 13.672 26.266 1 71.81 290 LEU B N 1
ATOM 5948 C CA . LEU B 1 290 ? -20.234 14.977 25.953 1 71.81 290 LEU B CA 1
ATOM 5949 C C . LEU B 1 290 ? -21.766 14.938 26.016 1 71.81 290 LEU B C 1
ATOM 5951 O O . LEU B 1 290 ? -22.391 15.914 26.422 1 71.81 290 LEU B O 1
ATOM 5955 N N . ASP B 1 291 ? -22.25 13.922 25.531 1 66.06 291 ASP B N 1
ATOM 5956 C CA . ASP B 1 291 ? -23.703 13.781 25.656 1 66.06 291 ASP B CA 1
ATOM 5957 C C . ASP B 1 291 ? -24.141 13.906 27.125 1 66.06 291 ASP B C 1
ATOM 5959 O O . ASP B 1 291 ? -25.172 14.5 27.422 1 66.06 291 ASP B O 1
ATOM 5963 N N . ASN B 1 292 ? -23.25 13.539 27.859 1 63.59 292 ASN B N 1
ATOM 5964 C CA . ASN B 1 292 ? -23.547 13.641 29.281 1 63.59 292 ASN B CA 1
ATOM 5965 C C . ASN B 1 292 ? -23.266 15.039 29.812 1 63.59 292 ASN B C 1
ATOM 5967 O O . ASN B 1 292 ? -23.969 15.531 30.688 1 63.59 292 ASN B O 1
ATOM 5971 N N . GLU B 1 293 ? -22.188 15.625 29.156 1 59.03 293 GLU B N 1
ATOM 5972 C CA . GLU B 1 293 ? -21.781 16.953 29.594 1 59.03 293 GLU B CA 1
ATOM 5973 C C . GLU B 1 293 ? -22.578 18.047 28.891 1 59.03 293 GLU B C 1
ATOM 5975 O O . GLU B 1 293 ? -22.703 19.156 29.406 1 59.03 293 GLU B O 1
ATOM 5980 N N . LYS B 1 294 ? -22.875 17.938 27.562 1 58.56 294 LYS B N 1
ATOM 5981 C CA . LYS B 1 294 ? -23.719 18.922 26.875 1 58.56 294 LYS B CA 1
ATOM 5982 C C . LYS B 1 294 ? -24.828 19.438 27.797 1 58.56 294 LYS B C 1
ATOM 5984 O O . LYS B 1 294 ? -25.219 20.609 27.719 1 58.56 294 LYS B O 1
ATOM 5989 N N . GLU B 1 295 ? -25.062 18.688 28.594 1 50.94 295 GLU B N 1
ATOM 5990 C CA . GLU B 1 295 ? -25.969 19.266 29.578 1 50.94 295 GLU B CA 1
ATOM 5991 C C . GLU B 1 295 ? -25.297 20.391 30.359 1 50.94 295 GLU B C 1
ATOM 5993 O O . GLU B 1 295 ? -25.953 21.312 30.812 1 50.94 295 GLU B O 1
ATOM 5998 N N . LYS B 1 296 ? -24.047 20.438 30.562 1 52.72 296 LYS B N 1
ATOM 5999 C CA . LYS B 1 296 ? -23.422 21.484 31.344 1 52.72 296 LYS B CA 1
ATOM 6000 C C . LYS B 1 296 ? -22.828 22.578 30.438 1 52.72 296 LYS B C 1
ATOM 6002 O O . LYS B 1 296 ? -22.031 23.391 30.891 1 52.72 296 LYS B O 1
ATOM 6007 N N . GLY B 1 297 ? -23.062 22.406 29.125 1 60.41 297 GLY B N 1
ATOM 6008 C CA . GLY B 1 297 ? -22.828 23.531 28.234 1 60.41 297 GLY B CA 1
ATOM 6009 C C . GLY B 1 297 ? -21.469 23.484 27.562 1 60.41 297 GLY B C 1
ATOM 6010 O O . GLY B 1 297 ? -21.031 24.453 26.938 1 60.41 297 GLY B O 1
ATOM 6011 N N . ARG B 1 298 ? -20.625 22.391 27.719 1 71.81 298 ARG B N 1
ATOM 6012 C CA . ARG B 1 298 ? -19.281 22.469 27.156 1 71.81 298 ARG B CA 1
ATOM 6013 C C . ARG B 1 298 ? -19.156 21.562 25.938 1 71.81 298 ARG B C 1
ATOM 6015 O O . ARG B 1 298 ? -19.453 20.359 26.016 1 71.81 298 ARG B O 1
ATOM 6022 N N . GLU B 1 299 ? -18.844 22.203 24.688 1 82.25 299 GLU B N 1
ATOM 6023 C CA . GLU B 1 299 ? -18.531 21.453 23.469 1 82.25 299 GLU B CA 1
ATOM 6024 C C . GLU B 1 299 ? -17.031 21.391 23.219 1 82.25 299 GLU B C 1
ATOM 6026 O O . GLU B 1 299 ? -16.344 22.406 23.297 1 82.25 299 GLU B O 1
ATOM 6031 N N . TRP B 1 300 ? -16.453 20.188 23.109 1 87.12 300 TRP B N 1
ATOM 6032 C CA . TRP B 1 300 ? -15.023 20.094 22.797 1 87.12 300 TRP B CA 1
ATOM 6033 C C . TRP B 1 300 ? -14.781 19.094 21.672 1 87.12 300 TRP B C 1
ATOM 6035 O O . TRP B 1 300 ? -15.695 18.359 21.281 1 87.12 300 TRP B O 1
ATOM 6045 N N . TYR B 1 301 ? -13.688 19.188 21.031 1 91.06 301 TYR B N 1
ATOM 6046 C CA . TYR B 1 301 ? -13.297 18.406 19.859 1 91.06 301 TYR B CA 1
ATOM 6047 C C . TYR B 1 301 ? -11.992 17.656 20.109 1 91.06 301 TYR B C 1
ATOM 6049 O O . TYR B 1 301 ? -11.109 18.156 20.797 1 91.06 301 TYR B O 1
ATOM 6057 N N . ILE B 1 302 ? -11.93 16.5 19.562 1 89.75 302 ILE B N 1
ATOM 6058 C CA . ILE B 1 302 ? -10.688 15.75 19.594 1 89.75 302 ILE B CA 1
ATOM 6059 C C . ILE B 1 302 ? -9.891 16.031 18.312 1 89.75 302 ILE B C 1
ATOM 6061 O O . ILE B 1 302 ? -10.438 16.031 17.219 1 89.75 302 ILE B O 1
ATOM 6065 N N . GLY B 1 303 ? -8.633 16.328 18.547 1 92.31 303 GLY B N 1
ATOM 6066 C CA . GLY B 1 303 ? -7.762 16.484 17.391 1 92.31 303 GLY B CA 1
ATOM 6067 C C . GLY B 1 303 ? -7.395 15.172 16.734 1 92.31 303 GLY B C 1
ATOM 6068 O O . GLY B 1 303 ? -7.02 14.211 17.406 1 92.31 303 GLY B O 1
ATOM 6069 N N . VAL B 1 304 ? -7.512 15.133 15.398 1 89.75 304 VAL B N 1
ATOM 6070 C CA . VAL B 1 304 ? -7.18 13.906 14.68 1 89.75 304 VAL B CA 1
ATOM 6071 C C . VAL B 1 304 ? -6.184 14.219 13.57 1 89.75 304 VAL B C 1
ATOM 6073 O O . VAL B 1 304 ? -6.008 15.375 13.188 1 89.75 304 VAL B O 1
ATOM 6076 N N . ASP B 1 305 ? -5.57 13.172 13.047 1 89.81 305 ASP B N 1
ATOM 6077 C CA . ASP B 1 305 ? -4.609 13.281 11.953 1 89.81 305 ASP B CA 1
ATOM 6078 C C . ASP B 1 305 ? -5.32 13.57 10.633 1 89.81 305 ASP B C 1
ATOM 6080 O O . ASP B 1 305 ? -6.457 13.141 10.422 1 89.81 305 ASP B O 1
ATOM 6084 N N . ASP B 1 306 ? -4.625 14.242 9.789 1 90.44 306 ASP B N 1
ATOM 6085 C CA . ASP B 1 306 ? -5.223 14.617 8.516 1 90.44 306 ASP B CA 1
ATOM 6086 C C . ASP B 1 306 ? -5.395 13.398 7.609 1 90.44 306 ASP B C 1
ATOM 6088 O O . ASP B 1 306 ? -6.117 13.461 6.613 1 90.44 306 ASP B O 1
ATOM 6092 N N . ALA B 1 307 ? -4.836 12.336 7.922 1 86.06 307 ALA B N 1
ATOM 6093 C CA . ALA B 1 307 ? -5.059 11.109 7.168 1 86.06 307 ALA B CA 1
ATOM 6094 C C . ALA B 1 307 ? -6.523 10.688 7.219 1 86.06 307 ALA B C 1
ATOM 6096 O O . ALA B 1 307 ? -7.012 10.008 6.316 1 86.06 307 ALA B O 1
ATOM 6097 N N . THR B 1 308 ? -7.25 11.102 8.25 1 86.56 308 THR B N 1
ATOM 6098 C CA . THR B 1 308 ? -8.641 10.727 8.453 1 86.56 308 THR B CA 1
ATOM 6099 C C . THR B 1 308 ? -9.516 11.25 7.312 1 86.56 308 THR B C 1
ATOM 6101 O O . THR B 1 308 ? -10.492 10.609 6.922 1 86.56 308 THR B O 1
ATOM 6104 N N . GLY B 1 309 ? -9.141 12.398 6.801 1 90.12 309 GLY B N 1
ATOM 6105 C CA . GLY B 1 309 ? -9.945 12.977 5.734 1 90.12 309 GLY B CA 1
ATOM 6106 C C . GLY B 1 309 ? -9.359 12.742 4.355 1 90.12 309 GLY B C 1
ATOM 6107 O O . GLY B 1 309 ? -9.961 13.133 3.35 1 90.12 309 GLY B O 1
ATOM 6108 N N . TYR B 1 310 ? -8.273 12.039 4.25 1 89.06 310 TYR B N 1
ATOM 6109 C CA . TYR B 1 310 ? -7.512 11.898 3.014 1 89.06 310 TYR B CA 1
ATOM 6110 C C . TYR B 1 310 ? -8.32 11.141 1.965 1 89.06 310 TYR B C 1
ATOM 6112 O O . TYR B 1 310 ? -8.266 11.461 0.777 1 89.06 310 TYR B O 1
ATOM 6120 N N . GLY B 1 311 ? -9.086 10.195 2.342 1 86 311 GLY B N 1
ATOM 6121 C CA . GLY B 1 311 ? -9.758 9.281 1.43 1 86 311 GLY B CA 1
ATOM 6122 C C . GLY B 1 311 ? -11.031 9.852 0.834 1 86 311 GLY B C 1
ATOM 6123 O O . GLY B 1 311 ? -11.594 9.281 -0.099 1 86 311 GLY B O 1
ATOM 6124 N N . GLU B 1 312 ? -11.461 11.008 1.353 1 91.12 312 GLU B N 1
ATOM 6125 C CA . GLU B 1 312 ? -12.664 11.633 0.821 1 91.12 312 GLU B CA 1
ATOM 6126 C C . GLU B 1 312 ? -12.477 12.055 -0.633 1 91.12 312 GLU B C 1
ATOM 6128 O O . GLU B 1 312 ? -11.43 12.602 -0.994 1 91.12 312 GLU B O 1
ATOM 6133 N N . PRO B 1 313 ? -13.422 11.727 -1.53 1 88 313 PRO B N 1
ATOM 6134 C CA . PRO B 1 313 ? -13.25 11.852 -2.98 1 88 313 PRO B CA 1
ATOM 6135 C C . PRO B 1 313 ? -12.883 13.266 -3.414 1 88 313 PRO B C 1
ATOM 6137 O O . PRO B 1 313 ? -11.969 13.453 -4.219 1 88 313 PRO B O 1
ATOM 6140 N N . ALA B 1 314 ? -13.609 14.266 -2.93 1 92.81 314 ALA B N 1
ATOM 6141 C CA . ALA B 1 314 ? -13.297 15.633 -3.326 1 92.81 314 ALA B CA 1
ATOM 6142 C C . ALA B 1 314 ? -11.891 16.031 -2.889 1 92.81 314 ALA B C 1
ATOM 6144 O O . ALA B 1 314 ? -11.188 16.75 -3.607 1 92.81 314 ALA B O 1
ATOM 6145 N N . THR B 1 315 ? -11.5 15.578 -1.726 1 94.69 315 THR B N 1
ATOM 6146 C CA . THR B 1 315 ? -10.164 15.836 -1.192 1 94.69 315 THR B CA 1
ATOM 6147 C C . THR B 1 315 ? -9.094 15.203 -2.076 1 94.69 315 THR B C 1
ATOM 6149 O O . THR B 1 315 ? -8.141 15.867 -2.486 1 94.69 315 THR B O 1
ATOM 6152 N N . LEU B 1 316 ? -9.289 14.008 -2.391 1 89.81 316 LEU B N 1
ATOM 6153 C CA . LEU B 1 316 ? -8.328 13.234 -3.164 1 89.81 316 LEU B CA 1
ATOM 6154 C C . LEU B 1 316 ? -8.195 13.781 -4.582 1 89.81 316 LEU B C 1
ATOM 6156 O O . LEU B 1 316 ? -7.082 13.969 -5.078 1 89.81 316 LEU B O 1
ATOM 6160 N N . ILE B 1 317 ? -9.305 14.008 -5.23 1 89.06 317 ILE B N 1
ATOM 6161 C CA . ILE B 1 317 ? -9.312 14.445 -6.621 1 89.06 317 ILE B CA 1
ATOM 6162 C C . ILE B 1 317 ? -8.727 15.852 -6.723 1 89.06 317 ILE B C 1
ATOM 6164 O O . ILE B 1 317 ? -7.887 16.125 -7.586 1 89.06 317 ILE B O 1
ATOM 6168 N N . THR B 1 318 ? -9.156 16.703 -5.844 1 94 318 THR B N 1
ATOM 6169 C CA . THR B 1 318 ? -8.664 18.078 -5.875 1 94 318 THR B CA 1
ATOM 6170 C C . THR B 1 318 ? -7.156 18.109 -5.633 1 94 318 THR B C 1
ATOM 6172 O O . THR B 1 318 ? -6.426 18.812 -6.34 1 94 318 THR B O 1
ATOM 6175 N N . GLY B 1 319 ? -6.754 17.406 -4.598 1 93.44 319 GLY B N 1
ATOM 6176 C CA . GLY B 1 319 ? -5.328 17.344 -4.328 1 93.44 319 GLY B CA 1
ATOM 6177 C C . GLY B 1 319 ? -4.523 16.812 -5.5 1 93.44 319 GLY B C 1
ATOM 6178 O O . GLY B 1 319 ? -3.441 17.312 -5.801 1 93.44 319 GLY B O 1
ATOM 6179 N N . THR B 1 320 ? -5.027 15.844 -6.145 1 88.44 320 THR B N 1
ATOM 6180 C CA . THR B 1 320 ? -4.336 15.234 -7.27 1 88.44 320 THR B CA 1
ATOM 6181 C C . THR B 1 320 ? -4.281 16.188 -8.461 1 88.44 320 THR B C 1
ATOM 6183 O O . THR B 1 320 ? -3.273 16.25 -9.164 1 88.44 320 THR B O 1
ATOM 6186 N N . LEU B 1 321 ? -5.352 16.875 -8.664 1 91 321 LEU B N 1
ATOM 6187 C CA . LEU B 1 321 ? -5.395 17.844 -9.766 1 91 321 LEU B CA 1
ATOM 6188 C C . LEU B 1 321 ? -4.398 18.969 -9.539 1 91 321 LEU B C 1
ATOM 6190 O O . LEU B 1 321 ? -3.887 19.547 -10.492 1 91 321 LEU B O 1
ATOM 6194 N N . LEU B 1 322 ? -4.117 19.203 -8.328 1 95.31 322 LEU B N 1
ATOM 6195 C CA . LEU B 1 322 ? -3.186 20.281 -7.988 1 95.31 322 LEU B CA 1
ATOM 6196 C C . LEU B 1 322 ? -1.749 19.859 -8.289 1 95.31 322 LEU B C 1
ATOM 6198 O O . LEU B 1 322 ? -0.858 20.703 -8.375 1 95.31 322 LEU B O 1
ATOM 6202 N N . ILE B 1 323 ? -1.503 18.562 -8.422 1 90.5 323 ILE B N 1
ATOM 6203 C CA . ILE B 1 323 ? -0.145 18.078 -8.633 1 90.5 323 ILE B CA 1
ATOM 6204 C C . ILE B 1 323 ? 0.43 18.688 -9.906 1 90.5 323 ILE B C 1
ATOM 6206 O O . ILE B 1 323 ? 1.425 19.406 -9.867 1 90.5 323 ILE B O 1
ATOM 6210 N N . PRO B 1 324 ? -0.203 18.453 -11.047 1 89.06 324 PRO B N 1
ATOM 6211 C CA . PRO B 1 324 ? 0.354 19.062 -12.258 1 89.06 324 PRO B CA 1
ATOM 6212 C C . PRO B 1 324 ? 0.343 20.594 -12.211 1 89.06 324 PRO B C 1
ATOM 6214 O O . PRO B 1 324 ? 1.226 21.234 -12.781 1 89.06 324 PRO B O 1
ATOM 6217 N N . ILE B 1 325 ? -0.614 21.172 -11.586 1 93.88 325 ILE B N 1
ATOM 6218 C CA . ILE B 1 325 ? -0.694 22.625 -11.477 1 93.88 325 ILE B CA 1
ATOM 6219 C C . ILE B 1 325 ? 0.521 23.156 -10.719 1 93.88 325 ILE B C 1
ATOM 6221 O O . ILE B 1 325 ? 1.147 24.125 -11.141 1 93.88 325 ILE B O 1
ATOM 6225 N N . MET B 1 326 ? 0.838 22.484 -9.656 1 95 326 MET B N 1
ATOM 6226 C CA . MET B 1 326 ? 1.945 22.953 -8.836 1 95 326 MET B CA 1
ATOM 6227 C C . MET B 1 326 ? 3.281 22.719 -9.531 1 95 326 MET B C 1
ATOM 6229 O O . MET B 1 326 ? 4.211 23.516 -9.383 1 95 326 MET B O 1
ATOM 6233 N N . ILE B 1 327 ? 3.389 21.625 -10.227 1 89.44 327 ILE B N 1
ATOM 6234 C CA . ILE B 1 327 ? 4.59 21.406 -11.023 1 89.44 327 ILE B CA 1
ATOM 6235 C C . ILE B 1 327 ? 4.746 22.531 -12.039 1 89.44 327 ILE B C 1
ATOM 6237 O O . ILE B 1 327 ? 5.836 23.094 -12.195 1 89.44 327 ILE B O 1
ATOM 6241 N N . PHE B 1 328 ? 3.682 22.844 -12.703 1 90.38 328 PHE B N 1
ATOM 6242 C CA . PHE B 1 328 ? 3.689 23.922 -13.688 1 90.38 328 PHE B CA 1
ATOM 6243 C C . PHE B 1 328 ? 4.07 25.25 -13.047 1 90.38 328 PHE B C 1
ATOM 6245 O O . PHE B 1 328 ? 4.895 25.984 -13.578 1 90.38 328 PHE B O 1
ATOM 6252 N N . MET B 1 329 ? 3.518 25.531 -11.938 1 95.31 329 MET B N 1
ATOM 6253 C CA . MET B 1 329 ? 3.803 26.781 -11.242 1 95.31 329 MET B CA 1
ATOM 6254 C C . MET B 1 329 ? 5.262 26.828 -10.805 1 95.31 329 MET B C 1
ATOM 6256 O O . MET B 1 329 ? 5.887 27.891 -10.859 1 95.31 329 MET B O 1
ATOM 6260 N N . ALA B 1 330 ? 5.766 25.75 -10.305 1 94.25 330 ALA B N 1
ATOM 6261 C CA . ALA B 1 330 ? 7.16 25.703 -9.867 1 94.25 330 ALA B CA 1
ATOM 6262 C C . ALA B 1 330 ? 8.102 26.078 -11.016 1 94.25 330 ALA B C 1
ATOM 6264 O O . ALA B 1 330 ? 9.156 26.672 -10.789 1 94.25 330 ALA B O 1
ATOM 6265 N N . LEU B 1 331 ? 7.766 25.75 -12.195 1 88.5 331 LEU B N 1
ATOM 6266 C CA . LEU B 1 331 ? 8.617 25.969 -13.359 1 88.5 331 LEU B CA 1
ATOM 6267 C C . LEU B 1 331 ? 8.477 27.391 -13.875 1 88.5 331 LEU B C 1
ATOM 6269 O O . LEU B 1 331 ? 9.43 27.953 -14.414 1 88.5 331 LEU B O 1
ATOM 6273 N N . ILE B 1 332 ? 7.309 28.016 -13.695 1 92 332 ILE B N 1
ATOM 6274 C CA . ILE B 1 332 ? 7.082 29.281 -14.391 1 92 332 ILE B CA 1
ATOM 6275 C C . ILE B 1 332 ? 7.262 30.438 -13.414 1 92 332 ILE B C 1
ATOM 6277 O O . ILE B 1 332 ? 7.465 31.594 -13.828 1 92 332 ILE B O 1
ATOM 6281 N N . LEU B 1 333 ? 7.074 30.266 -12.141 1 95.69 333 LEU B N 1
ATOM 6282 C CA . LEU B 1 333 ? 7.16 31.359 -11.164 1 95.69 333 LEU B CA 1
ATOM 6283 C C . LEU B 1 333 ? 8.562 31.938 -11.125 1 95.69 333 LEU B C 1
ATOM 6285 O O . LEU B 1 333 ? 9.531 31.234 -10.828 1 95.69 333 LEU B O 1
ATOM 6289 N N . PRO B 1 334 ? 8.594 33.188 -11.359 1 95 334 PRO B N 1
ATOM 6290 C CA . PRO B 1 334 ? 9.914 33.844 -11.367 1 95 334 PRO B CA 1
ATOM 6291 C C . PRO B 1 334 ? 10.562 33.844 -9.984 1 95 334 PRO B C 1
ATOM 6293 O O . PRO B 1 334 ? 9.922 34.25 -9 1 95 334 PRO B O 1
ATOM 6296 N N . GLY B 1 335 ? 11.734 33.438 -9.953 1 94 335 GLY B N 1
ATOM 6297 C CA . GLY B 1 335 ? 12.484 33.531 -8.711 1 94 335 GLY B CA 1
ATOM 6298 C C . GLY B 1 335 ? 12.336 32.281 -7.836 1 94 335 GLY B C 1
ATOM 6299 O O . GLY B 1 335 ? 13.062 32.125 -6.855 1 94 335 GLY B O 1
ATOM 6300 N N . ASN B 1 336 ? 11.406 31.438 -8.133 1 96.25 336 ASN B N 1
ATOM 6301 C CA . ASN B 1 336 ? 11.25 30.203 -7.383 1 96.25 336 ASN B CA 1
ATOM 6302 C C . ASN B 1 336 ? 12.445 29.266 -7.586 1 96.25 336 ASN B C 1
ATOM 6304 O O . ASN B 1 336 ? 12.953 29.141 -8.695 1 96.25 336 ASN B O 1
ATOM 6308 N N . LYS B 1 337 ? 12.898 28.672 -6.5 1 94.94 337 LYS B N 1
ATOM 6309 C CA . LYS B 1 337 ? 14.039 27.766 -6.566 1 94.94 337 LYS B CA 1
ATOM 6310 C C . LYS B 1 337 ? 13.641 26.359 -6.172 1 94.94 337 LYS B C 1
ATOM 6312 O O . LYS B 1 337 ? 14.445 25.422 -6.273 1 94.94 337 LYS B O 1
ATOM 6317 N N . THR B 1 338 ? 12.445 26.203 -5.785 1 95.38 338 THR B N 1
ATOM 6318 C CA . THR B 1 338 ? 12 24.938 -5.207 1 95.38 338 THR B CA 1
ATOM 6319 C C . THR B 1 338 ? 11.297 24.078 -6.258 1 95.38 338 THR B C 1
ATOM 6321 O O . THR B 1 338 ? 10.445 24.578 -6.996 1 95.38 338 THR B O 1
ATOM 6324 N N . LEU B 1 339 ? 11.656 22.922 -6.277 1 90.62 339 LEU B N 1
ATOM 6325 C CA . LEU B 1 339 ? 10.961 21.906 -7.074 1 90.62 339 LEU B CA 1
ATOM 6326 C C . LEU B 1 339 ? 10.227 20.922 -6.176 1 90.62 339 LEU B C 1
ATOM 6328 O O . LEU B 1 339 ? 10.859 20.047 -5.566 1 90.62 339 LEU B O 1
ATOM 6332 N N . PRO B 1 340 ? 8.867 21 -6.137 1 92.56 340 PRO B N 1
ATOM 6333 C CA . PRO B 1 340 ? 8.125 19.984 -5.375 1 92.56 340 PRO B CA 1
ATOM 6334 C C . PRO B 1 340 ? 8.25 18.594 -5.973 1 92.56 340 PRO B C 1
ATOM 6336 O O . PRO B 1 340 ? 8.188 18.438 -7.191 1 92.56 340 PRO B O 1
ATOM 6339 N N . MET B 1 341 ? 8.492 17.609 -5.117 1 89 341 MET B N 1
ATOM 6340 C CA . MET B 1 341 ? 8.688 16.25 -5.609 1 89 341 MET B CA 1
ATOM 6341 C C . MET B 1 341 ? 7.957 15.242 -4.73 1 89 341 MET B C 1
ATOM 6343 O O . MET B 1 341 ? 6.82 14.875 -5.02 1 89 341 MET B O 1
ATOM 6347 N N . VAL B 1 342 ? 8.547 14.891 -3.604 1 86.06 342 VAL B N 1
ATOM 6348 C CA . VAL B 1 342 ? 8.023 13.836 -2.74 1 86.06 342 VAL B CA 1
ATOM 6349 C C . VAL B 1 342 ? 6.672 14.266 -2.164 1 86.06 342 VAL B C 1
ATOM 6351 O O . VAL B 1 342 ? 5.742 13.461 -2.086 1 86.06 342 VAL B O 1
ATOM 6354 N N . ASP B 1 343 ? 6.496 15.508 -1.83 1 93.69 343 ASP B N 1
ATOM 6355 C CA . ASP B 1 343 ? 5.309 15.992 -1.142 1 93.69 343 ASP B CA 1
ATOM 6356 C C . ASP B 1 343 ? 4.184 16.297 -2.133 1 93.69 343 ASP B C 1
ATOM 6358 O O . ASP B 1 343 ? 3.094 16.719 -1.735 1 93.69 343 ASP B O 1
ATOM 6362 N N . LEU B 1 344 ? 4.398 16.109 -3.381 1 89.25 344 LEU B N 1
ATOM 6363 C CA . LEU B 1 344 ? 3.309 16.297 -4.332 1 89.25 344 LEU B CA 1
ATOM 6364 C C . LEU B 1 344 ? 2.145 15.367 -4.012 1 89.25 344 LEU B C 1
ATOM 6366 O O . LEU B 1 344 ? 0.98 15.758 -4.129 1 89.25 344 LEU B O 1
ATOM 6370 N N . ILE B 1 345 ? 2.475 14.211 -3.58 1 85.44 345 ILE B N 1
ATOM 6371 C CA . ILE B 1 345 ? 1.433 13.234 -3.291 1 85.44 345 ILE B CA 1
ATOM 6372 C C . ILE B 1 345 ? 0.741 13.586 -1.977 1 85.44 345 ILE B C 1
ATOM 6374 O O . ILE B 1 345 ? -0.322 13.047 -1.662 1 85.44 345 ILE B O 1
ATOM 6378 N N . ALA B 1 346 ? 1.25 14.531 -1.222 1 90.44 346 ALA B N 1
ATOM 6379 C CA . ALA B 1 346 ? 0.663 14.969 0.04 1 90.44 346 ALA B CA 1
ATOM 6380 C C . ALA B 1 346 ? -0.345 16.094 -0.187 1 90.44 346 ALA B C 1
ATOM 6382 O O . ALA B 1 346 ? -1.043 16.516 0.741 1 90.44 346 ALA B O 1
ATOM 6383 N N . LEU B 1 347 ? -0.485 16.547 -1.382 1 93.75 347 LEU B N 1
ATOM 6384 C CA . LEU B 1 347 ? -1.348 17.688 -1.674 1 93.75 347 LEU B CA 1
ATOM 6385 C C . LEU B 1 347 ? -2.779 17.406 -1.222 1 93.75 347 LEU B C 1
ATOM 6387 O O . LEU B 1 347 ? -3.449 18.297 -0.699 1 93.75 347 LEU B O 1
ATOM 6391 N N . PRO B 1 348 ? -3.273 16.188 -1.361 1 91.69 348 PRO B N 1
ATOM 6392 C CA . PRO B 1 348 ? -4.621 15.938 -0.839 1 91.69 348 PRO B CA 1
ATOM 6393 C C . PRO B 1 348 ? -4.719 16.156 0.669 1 91.69 348 PRO B C 1
ATOM 6395 O O . PRO B 1 348 ? -5.762 16.578 1.17 1 91.69 348 PRO B O 1
ATOM 6398 N N . PHE B 1 349 ? -3.664 15.945 1.361 1 91.38 349 PHE B N 1
ATOM 6399 C CA . PHE B 1 349 ? -3.627 16.266 2.783 1 91.38 349 PHE B CA 1
ATOM 6400 C C . PHE B 1 349 ? -3.748 17.766 2.998 1 91.38 349 PHE B C 1
ATOM 6402 O O . PHE B 1 349 ? -4.441 18.219 3.914 1 91.38 349 PHE B O 1
ATOM 6409 N N . MET B 1 350 ? -3.154 18.453 2.15 1 95.5 350 MET B N 1
ATOM 6410 C CA . MET B 1 350 ? -2.92 19.891 2.332 1 95.5 350 MET B CA 1
ATOM 6411 C C . MET B 1 350 ? -4.168 20.688 1.982 1 95.5 350 MET B C 1
ATOM 6413 O O . MET B 1 350 ? -4.273 21.859 2.332 1 95.5 350 MET B O 1
ATOM 6417 N N . VAL B 1 351 ? -5.191 20.078 1.409 1 96.56 351 VAL B N 1
ATOM 6418 C CA . VAL B 1 351 ? -6.34 20.859 0.966 1 96.56 351 VAL B CA 1
ATOM 6419 C C . VAL B 1 351 ? -7.578 20.453 1.76 1 96.56 351 VAL B C 1
ATOM 6421 O O . VAL B 1 351 ? -8.688 20.922 1.482 1 96.56 351 VAL B O 1
ATOM 6424 N N . GLU B 1 352 ? -7.449 19.656 2.73 1 95.75 352 GLU B N 1
ATOM 6425 C CA . GLU B 1 352 ? -8.57 19.094 3.477 1 95.75 352 GLU B CA 1
ATOM 6426 C C . GLU B 1 352 ? -9.406 20.188 4.129 1 95.75 352 GLU B C 1
ATOM 6428 O O . GLU B 1 352 ? -10.641 20.172 4.055 1 95.75 352 GLU B O 1
ATOM 6433 N N . ALA B 1 353 ? -8.797 21.109 4.801 1 97 353 ALA B N 1
ATOM 6434 C CA . ALA B 1 353 ? -9.523 22.188 5.465 1 97 353 ALA B CA 1
ATOM 6435 C C . ALA B 1 353 ? -10.281 23.031 4.457 1 97 353 ALA B C 1
ATOM 6437 O O . ALA B 1 353 ? -11.406 23.469 4.719 1 97 353 ALA B O 1
ATOM 6438 N N . LEU B 1 354 ? -9.672 23.281 3.311 1 97.25 354 LEU B N 1
ATOM 6439 C CA . LEU B 1 354 ? -10.336 24.047 2.258 1 97.25 354 LEU B CA 1
ATOM 6440 C C . LEU B 1 354 ? -11.594 23.328 1.778 1 97.25 354 LEU B C 1
ATOM 6442 O O . LEU B 1 354 ? -12.641 23.953 1.598 1 97.25 354 LEU B O 1
ATOM 6446 N N . ILE B 1 355 ? -11.453 22.031 1.575 1 96.56 355 ILE B N 1
ATOM 6447 C CA . ILE B 1 355 ? -12.562 21.219 1.083 1 96.56 355 ILE B CA 1
ATOM 6448 C C . ILE B 1 355 ? -13.719 21.266 2.078 1 96.56 355 ILE B C 1
ATOM 6450 O O . ILE B 1 355 ? -14.875 21.422 1.686 1 96.56 355 ILE B O 1
ATOM 6454 N N . ALA B 1 356 ? -13.406 21.172 3.332 1 96.5 356 ALA B N 1
ATOM 6455 C CA . ALA B 1 356 ? -14.438 21.234 4.363 1 96.5 356 ALA B CA 1
ATOM 6456 C C . ALA B 1 356 ? -15.133 22.594 4.363 1 96.5 356 ALA B C 1
ATOM 6458 O O . ALA B 1 356 ? -16.359 22.672 4.426 1 96.5 356 ALA B O 1
ATOM 6459 N N . MET B 1 357 ? -14.359 23.641 4.246 1 96.5 357 MET B N 1
ATOM 6460 C CA . MET B 1 357 ? -14.875 25 4.355 1 96.5 357 MET B CA 1
ATOM 6461 C C . MET B 1 357 ? -15.688 25.375 3.121 1 96.5 357 MET B C 1
ATOM 6463 O O . MET B 1 357 ? -16.547 26.25 3.182 1 96.5 357 MET B O 1
ATOM 6467 N N . THR B 1 358 ? -15.484 24.719 2.066 1 95.81 358 THR B N 1
ATOM 6468 C CA . THR B 1 358 ? -16.188 25.031 0.83 1 95.81 358 THR B CA 1
ATOM 6469 C C . THR B 1 358 ? -17.234 23.953 0.514 1 95.81 358 THR B C 1
ATOM 6471 O O . THR B 1 358 ? -17.75 23.906 -0.601 1 95.81 358 THR B O 1
ATOM 6474 N N . LYS B 1 359 ? -17.438 23.062 1.416 1 95.25 359 LYS B N 1
ATOM 6475 C CA . LYS B 1 359 ? -18.406 21.969 1.285 1 95.25 359 LYS B CA 1
ATOM 6476 C C . LYS B 1 359 ? -18.156 21.172 0.012 1 95.25 359 LYS B C 1
ATOM 6478 O O . LYS B 1 359 ? -19.094 20.938 -0.77 1 95.25 359 LYS B O 1
ATOM 6483 N N . GLY B 1 360 ? -16.828 20.984 -0.232 1 93.38 360 GLY B N 1
ATOM 6484 C CA . GLY B 1 360 ? -16.469 20.078 -1.322 1 93.38 360 GLY B CA 1
ATOM 6485 C C . GLY B 1 360 ? -16.344 20.797 -2.658 1 93.38 360 GLY B C 1
ATOM 6486 O O . GLY B 1 360 ? -16.188 20.141 -3.697 1 93.38 360 GLY B O 1
ATOM 6487 N N . ASN B 1 361 ? -16.438 22.094 -2.688 1 94.31 361 ASN B N 1
ATOM 6488 C CA . ASN B 1 361 ? -16.281 22.828 -3.939 1 94.31 361 ASN B CA 1
ATOM 6489 C C . ASN B 1 361 ? -14.836 22.766 -4.441 1 94.31 361 ASN B C 1
ATOM 6491 O O . ASN B 1 361 ? -13.977 23.516 -3.982 1 94.31 361 ASN B O 1
ATOM 6495 N N . MET B 1 362 ? -14.617 22.016 -5.441 1 94.19 362 MET B N 1
ATOM 6496 C CA . MET B 1 362 ? -13.266 21.703 -5.895 1 94.19 362 MET B CA 1
ATOM 6497 C C . MET B 1 362 ? -12.648 22.891 -6.621 1 94.19 362 MET B C 1
ATOM 6499 O O . MET B 1 362 ? -11.438 23.125 -6.535 1 94.19 362 MET B O 1
ATOM 6503 N N . ILE B 1 363 ? -13.445 23.672 -7.297 1 94.62 363 ILE B N 1
ATOM 6504 C CA . ILE B 1 363 ? -12.922 24.797 -8.062 1 94.62 363 ILE B CA 1
ATOM 6505 C C . ILE B 1 363 ? -12.367 25.859 -7.105 1 94.62 363 ILE B C 1
ATOM 6507 O O . ILE B 1 363 ? -11.258 26.344 -7.297 1 94.62 363 ILE B O 1
ATOM 6511 N N . LYS B 1 364 ? -13.148 26.234 -6.113 1 95.88 364 LYS B N 1
ATOM 6512 C CA . LYS B 1 364 ? -12.664 27.172 -5.109 1 95.88 364 LYS B CA 1
ATOM 6513 C C . LYS B 1 364 ? -11.359 26.688 -4.484 1 95.88 364 LYS B C 1
ATOM 6515 O O . LYS B 1 364 ? -10.422 27.469 -4.301 1 95.88 364 LYS B O 1
ATOM 6520 N N . THR B 1 365 ? -11.352 25.406 -4.188 1 96.5 365 THR B N 1
ATOM 6521 C CA . THR B 1 365 ? -10.195 24.828 -3.504 1 96.5 365 THR B CA 1
ATOM 6522 C C . THR B 1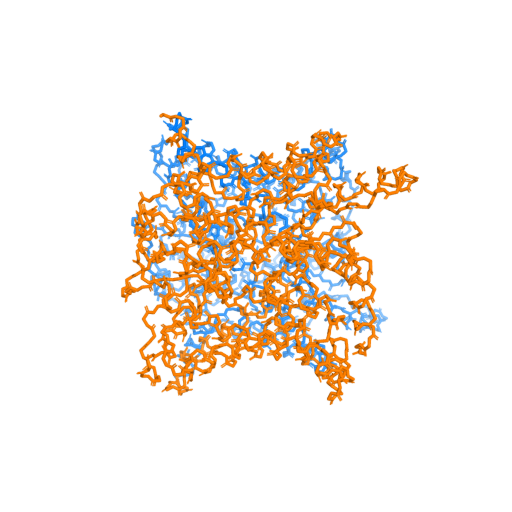 365 ? -8.977 24.828 -4.414 1 96.5 365 THR B C 1
ATOM 6524 O O . THR B 1 365 ? -7.859 25.109 -3.965 1 96.5 365 THR B O 1
ATOM 6527 N N . ILE B 1 366 ? -9.156 24.516 -5.652 1 96.56 366 ILE B N 1
ATOM 6528 C CA . ILE B 1 366 ? -8.047 24.5 -6.605 1 96.56 366 ILE B CA 1
ATOM 6529 C C . ILE B 1 366 ? -7.461 25.906 -6.742 1 96.56 366 ILE B C 1
ATOM 6531 O O . ILE B 1 366 ? -6.238 26.078 -6.75 1 96.56 366 ILE B O 1
ATOM 6535 N N . ILE B 1 367 ? -8.305 26.875 -6.809 1 97.19 367 ILE B N 1
ATOM 6536 C CA . ILE B 1 367 ? -7.848 28.25 -6.988 1 97.19 367 ILE B CA 1
ATOM 6537 C C . ILE B 1 367 ? -7.117 28.719 -5.73 1 97.19 367 ILE B C 1
ATOM 6539 O O . ILE B 1 367 ? -5.988 29.203 -5.812 1 97.19 367 ILE B O 1
ATOM 6543 N N . VAL B 1 368 ? -7.742 28.562 -4.602 1 97.88 368 VAL B N 1
ATOM 6544 C CA . VAL B 1 368 ? -7.152 29.031 -3.346 1 97.88 368 VAL B CA 1
ATOM 6545 C C . VAL B 1 368 ? -5.871 28.25 -3.062 1 97.88 368 VAL B C 1
ATOM 6547 O O . VAL B 1 368 ? -4.848 28.828 -2.703 1 97.88 368 VAL B O 1
ATOM 6550 N N . GLY B 1 369 ? -5.949 26.891 -3.182 1 97.56 369 GLY B N 1
ATOM 6551 C CA . GLY B 1 369 ? -4.762 26.078 -3.008 1 97.56 369 GLY B CA 1
ATOM 6552 C C . GLY B 1 369 ? -3.646 26.422 -3.975 1 97.56 369 GLY B C 1
ATOM 6553 O O . GLY B 1 369 ? -2.479 26.5 -3.584 1 97.56 369 GLY B O 1
ATOM 6554 N N . GLY B 1 370 ? -4.023 26.609 -5.227 1 97.81 370 GLY B N 1
ATOM 6555 C CA . GLY B 1 370 ? -3.041 27 -6.227 1 97.81 370 GLY B CA 1
ATOM 6556 C C . GLY B 1 370 ? -2.291 28.266 -5.859 1 97.81 370 GLY B C 1
ATOM 6557 O O . GLY B 1 370 ? -1.064 28.328 -5.977 1 97.81 370 GLY B O 1
ATOM 6558 N N . ILE B 1 371 ? -3.01 29.234 -5.43 1 98.06 371 ILE B N 1
ATOM 6559 C CA . ILE B 1 371 ? -2.41 30.516 -5.07 1 98.06 371 ILE B CA 1
ATOM 6560 C C . ILE B 1 371 ? -1.557 30.359 -3.814 1 98.06 371 ILE B C 1
ATOM 6562 O O . ILE B 1 371 ? -0.401 30.781 -3.779 1 98.06 371 ILE B O 1
ATOM 6566 N N . TRP B 1 372 ? -2.105 29.75 -2.818 1 98.19 372 TRP B N 1
ATOM 6567 C CA . TRP B 1 372 ? -1.45 29.625 -1.521 1 98.19 372 TRP B CA 1
ATOM 6568 C C . TRP B 1 372 ? -0.147 28.844 -1.645 1 98.19 372 TRP B C 1
ATOM 6570 O O . TRP B 1 372 ? 0.879 29.234 -1.09 1 98.19 372 TRP B O 1
ATOM 6580 N N . TYR B 1 373 ? -0.174 27.734 -2.32 1 98 373 TYR B N 1
ATOM 6581 C CA . TYR B 1 373 ? 0.994 26.875 -2.385 1 98 373 TYR B CA 1
ATOM 6582 C C . TYR B 1 373 ? 2.002 27.391 -3.404 1 98 373 TYR B C 1
ATOM 6584 O O . TYR B 1 373 ? 3.182 27.031 -3.355 1 98 373 TYR B O 1
ATOM 6592 N N . SER B 1 374 ? 1.526 28.266 -4.324 1 98.38 374 SER B N 1
ATOM 6593 C CA . SER B 1 374 ? 2.49 29.016 -5.121 1 98.38 374 SER B CA 1
ATOM 6594 C C . SER B 1 374 ? 3.287 29.984 -4.254 1 98.38 374 SER B C 1
ATOM 6596 O O . SER B 1 374 ? 4.504 30.109 -4.414 1 98.38 374 SER B O 1
ATOM 6598 N N . LEU B 1 375 ? 2.582 30.688 -3.404 1 98.31 375 LEU B N 1
ATOM 6599 C CA . LEU B 1 375 ? 3.275 31.516 -2.422 1 98.31 375 LEU B CA 1
ATOM 6600 C C . LEU B 1 375 ?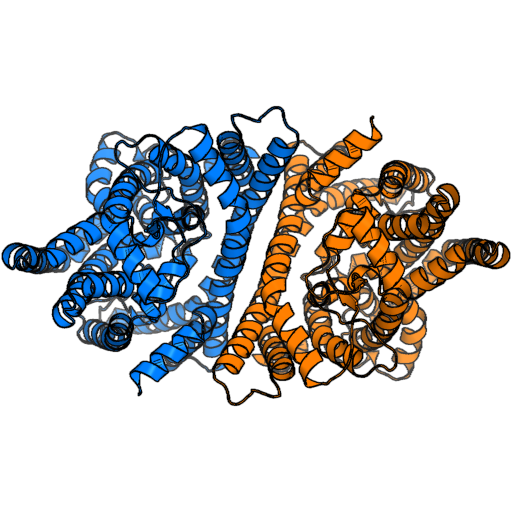 4.168 30.656 -1.526 1 98.31 375 LEU B C 1
ATOM 6602 O O . LEU B 1 375 ? 5.234 31.109 -1.1 1 98.31 375 LEU B O 1
ATOM 6606 N N . GLY B 1 376 ? 3.672 29.453 -1.281 1 98.12 376 GLY B N 1
ATOM 6607 C CA . GLY B 1 376 ? 4.438 28.516 -0.491 1 98.12 376 GLY B CA 1
ATOM 6608 C C . GLY B 1 376 ? 5.754 28.125 -1.137 1 98.12 376 GLY B C 1
ATOM 6609 O O . GLY B 1 376 ? 6.754 27.922 -0.446 1 98.12 376 GLY B O 1
ATOM 6610 N N . LEU B 1 377 ? 5.754 28.016 -2.457 1 98.12 377 LEU B N 1
ATOM 6611 C CA . LEU B 1 377 ? 6.988 27.719 -3.176 1 98.12 377 LEU B CA 1
ATOM 6612 C C . LEU B 1 377 ? 8.047 28.781 -2.902 1 98.12 377 LEU B C 1
ATOM 6614 O O . LEU B 1 377 ? 9.219 28.469 -2.697 1 98.12 377 LEU B O 1
ATOM 6618 N N . TYR B 1 378 ? 7.598 30.016 -2.895 1 98.19 378 TYR B N 1
ATOM 6619 C CA . TYR B 1 378 ? 8.508 31.109 -2.57 1 98.19 378 TYR B CA 1
ATOM 6620 C C . TYR B 1 378 ? 9.031 30.984 -1.144 1 98.19 378 TYR B C 1
ATOM 6622 O O . TYR B 1 378 ? 10.211 31.234 -0.881 1 98.19 378 TYR B O 1
ATOM 6630 N N . MET B 1 379 ? 8.211 30.609 -0.281 1 98.31 379 MET B N 1
ATOM 6631 C CA . MET B 1 379 ? 8.617 30.453 1.113 1 98.31 379 MET B CA 1
ATOM 6632 C C . MET B 1 379 ? 9.602 29.297 1.265 1 98.31 379 MET B C 1
ATOM 6634 O O . MET B 1 379 ? 10.617 29.438 1.959 1 98.31 379 MET B O 1
ATOM 6638 N N . CYS B 1 380 ? 9.273 28.141 0.628 1 98.06 380 CYS B N 1
ATOM 6639 C CA . CYS B 1 380 ? 10.211 27.016 0.624 1 98.06 380 CYS B CA 1
ATOM 6640 C C . CYS B 1 380 ? 11.578 27.453 0.122 1 98.06 380 CYS B C 1
ATOM 6642 O O . CYS B 1 380 ? 12.602 27.094 0.705 1 98.06 380 CYS B O 1
ATOM 6644 N N . SER B 1 381 ? 11.594 28.25 -0.931 1 97.56 381 SER B N 1
ATOM 6645 C CA . SER B 1 381 ? 12.828 28.719 -1.532 1 97.56 381 SER B CA 1
ATOM 6646 C C . SER B 1 381 ? 13.602 29.625 -0.572 1 97.56 381 SER B C 1
ATOM 6648 O O . SER B 1 381 ? 14.82 29.531 -0.459 1 97.56 381 SER B O 1
ATOM 6650 N N . ALA B 1 382 ? 12.891 30.453 0.094 1 97.5 382 ALA B N 1
ATOM 6651 C CA . ALA B 1 382 ? 13.5 31.438 0.984 1 97.5 382 ALA B CA 1
ATOM 6652 C C . ALA B 1 382 ? 14.117 30.766 2.205 1 97.5 382 ALA B C 1
ATOM 6654 O O . ALA B 1 382 ? 15.156 31.203 2.703 1 97.5 382 ALA B O 1
ATOM 6655 N N . ILE B 1 383 ? 13.555 29.703 2.697 1 97.62 383 ILE B N 1
ATOM 6656 C CA . ILE B 1 383 ? 13.992 29.125 3.969 1 97.62 383 ILE B CA 1
ATOM 6657 C C . ILE B 1 383 ? 14.828 27.875 3.713 1 97.62 383 ILE B C 1
ATOM 6659 O O . ILE B 1 383 ? 15.359 27.281 4.648 1 97.62 383 ILE B O 1
ATOM 6663 N N . ALA B 1 384 ? 15.023 27.484 2.488 1 97.06 384 ALA B N 1
ATOM 6664 C CA . ALA B 1 384 ? 15.703 26.25 2.088 1 97.06 384 ALA B CA 1
ATOM 6665 C C . ALA B 1 384 ? 17.094 26.172 2.705 1 97.06 384 ALA B C 1
ATOM 6667 O O . ALA B 1 384 ? 17.516 25.109 3.162 1 97.06 384 ALA B O 1
ATOM 6668 N N . PRO B 1 385 ? 17.891 27.297 2.736 1 96.75 385 PRO B N 1
ATOM 6669 C CA . PRO B 1 385 ? 19.234 27.203 3.307 1 96.75 385 PRO B CA 1
ATOM 6670 C C . PRO B 1 385 ? 19.234 26.781 4.773 1 96.75 385 PRO B C 1
ATOM 6672 O O . PRO B 1 385 ? 20 25.891 5.16 1 96.75 385 PRO B O 1
ATOM 6675 N N . ILE B 1 386 ? 18.375 27.344 5.559 1 97.62 386 ILE B N 1
ATOM 6676 C CA . ILE B 1 386 ? 18.328 27.031 6.98 1 97.62 386 ILE B CA 1
ATOM 6677 C C . ILE B 1 386 ? 17.734 25.625 7.172 1 97.62 386 ILE B C 1
ATOM 6679 O O . ILE B 1 386 ? 18.141 24.891 8.078 1 97.62 386 ILE B O 1
ATOM 6683 N N . TYR B 1 387 ? 16.766 25.234 6.398 1 97.88 387 TYR B N 1
ATOM 6684 C CA . TYR B 1 387 ? 16.203 23.891 6.43 1 97.88 387 TYR B CA 1
ATOM 6685 C C . TYR B 1 387 ? 17.281 22.844 6.145 1 97.88 387 TYR B C 1
ATOM 6687 O O . TYR B 1 387 ? 17.344 21.812 6.812 1 97.88 387 TYR B O 1
ATOM 6695 N N . THR B 1 388 ? 18.094 23.125 5.16 1 96.38 388 THR B N 1
ATOM 6696 C CA . THR B 1 388 ? 19.172 22.219 4.777 1 96.38 388 THR B CA 1
ATOM 6697 C C . THR B 1 388 ? 20.172 22.062 5.922 1 96.38 388 THR B C 1
ATOM 6699 O O . THR B 1 388 ? 20.609 20.953 6.207 1 96.38 388 THR B O 1
ATOM 6702 N N . GLN B 1 389 ? 20.484 23.125 6.535 1 95.81 389 GLN B N 1
ATOM 6703 C CA . GLN B 1 389 ? 21.391 23.078 7.676 1 95.81 389 GLN B CA 1
ATOM 6704 C C . GLN B 1 389 ? 20.797 22.234 8.805 1 95.81 389 GLN B C 1
ATOM 6706 O O . GLN B 1 389 ? 21.531 21.484 9.469 1 95.81 389 GLN B O 1
ATOM 6711 N N . ALA B 1 390 ? 19.562 22.422 9.023 1 95.56 390 ALA B N 1
ATOM 6712 C CA . ALA B 1 390 ? 18.891 21.625 10.055 1 95.56 390 ALA B CA 1
ATOM 6713 C C . ALA B 1 390 ? 18.938 20.141 9.703 1 95.56 390 ALA B C 1
ATOM 6715 O O . ALA B 1 390 ? 19.094 19.297 10.586 1 95.56 390 ALA B O 1
ATOM 6716 N N . ALA B 1 391 ? 18.734 19.828 8.469 1 93.62 391 ALA B N 1
ATOM 6717 C CA . ALA B 1 391 ? 18.766 18.453 8.008 1 93.62 391 ALA B CA 1
ATOM 6718 C C . ALA B 1 391 ? 20.156 17.844 8.211 1 93.62 391 ALA B C 1
ATOM 6720 O O . ALA B 1 391 ? 20.281 16.703 8.664 1 93.62 391 ALA B O 1
ATOM 6721 N N . ILE B 1 392 ? 21.188 18.594 7.871 1 92 392 ILE B N 1
ATOM 6722 C CA . ILE B 1 392 ? 22.562 18.141 8.039 1 92 392 ILE B CA 1
ATOM 6723 C C . ILE B 1 392 ? 22.844 17.906 9.523 1 92 392 ILE B C 1
ATOM 6725 O O . ILE B 1 392 ? 23.469 16.906 9.891 1 92 392 ILE B O 1
ATOM 6729 N N . ALA B 1 393 ? 22.375 18.781 10.328 1 90.5 393 ALA B N 1
ATOM 6730 C CA . ALA B 1 393 ? 22.562 18.656 11.773 1 90.5 393 ALA B CA 1
ATOM 6731 C C . ALA B 1 393 ? 21.891 17.406 12.312 1 90.5 393 ALA B C 1
ATOM 6733 O O . ALA B 1 393 ? 22.344 16.812 13.281 1 90.5 393 ALA B O 1
ATOM 6734 N N . ALA B 1 394 ? 20.828 17.062 11.727 1 86.5 394 ALA B N 1
ATOM 6735 C CA . ALA B 1 394 ? 20.078 15.875 12.141 1 86.5 394 ALA B CA 1
ATOM 6736 C C . ALA B 1 394 ? 20.719 14.602 11.594 1 86.5 394 ALA B C 1
ATOM 6738 O O . ALA B 1 394 ? 20.297 13.492 11.93 1 86.5 394 ALA B O 1
ATOM 6739 N N . GLY B 1 395 ? 21.734 14.758 10.727 1 82.44 395 GLY B N 1
ATOM 6740 C CA . GLY B 1 395 ? 22.438 13.609 10.188 1 82.44 395 GLY B CA 1
ATOM 6741 C C . GLY B 1 395 ? 21.859 13.117 8.875 1 82.44 395 GLY B C 1
ATOM 6742 O O . GLY B 1 395 ? 22.141 11.992 8.453 1 82.44 395 GLY B O 1
ATOM 6743 N N . ILE B 1 396 ? 21.047 13.852 8.297 1 81.25 396 ILE B N 1
ATOM 6744 C CA . ILE B 1 396 ? 20.469 13.469 7.016 1 81.25 396 ILE B CA 1
ATOM 6745 C C . ILE B 1 396 ? 21.484 13.719 5.898 1 81.25 396 ILE B C 1
ATOM 6747 O O . ILE B 1 396 ? 22.031 14.82 5.785 1 81.25 396 ILE B O 1
ATOM 6751 N N . ALA B 1 397 ? 21.734 12.633 5.141 1 76.19 397 ALA B N 1
ATOM 6752 C CA . ALA B 1 397 ? 22.625 12.766 3.992 1 76.19 397 ALA B CA 1
ATOM 6753 C C . ALA B 1 397 ? 21.906 13.406 2.811 1 76.19 397 ALA B C 1
ATOM 6755 O O . ALA B 1 397 ? 20.797 13.023 2.473 1 76.19 397 ALA B O 1
ATOM 6756 N N . LEU B 1 398 ? 22.547 14.406 2.309 1 79.62 398 LEU B N 1
ATOM 6757 C CA . LEU B 1 398 ? 21.984 15.047 1.127 1 79.62 398 LEU B CA 1
ATOM 6758 C C . LEU B 1 398 ? 22.125 14.156 -0.1 1 79.62 398 LEU B C 1
ATOM 6760 O O . LEU B 1 398 ? 23.156 13.492 -0.272 1 79.62 398 LEU B O 1
ATOM 6764 N N . PRO B 1 399 ? 21.016 13.992 -0.844 1 71.12 399 PRO B N 1
ATOM 6765 C CA . PRO B 1 399 ? 21.156 13.234 -2.09 1 71.12 399 PRO B CA 1
ATOM 6766 C C . PRO B 1 399 ? 22.25 13.781 -3.004 1 71.12 399 PRO B C 1
ATOM 6768 O O . PRO B 1 399 ? 22.562 14.977 -2.947 1 71.12 399 PRO B O 1
ATOM 6771 N N . THR B 1 400 ? 22.828 12.883 -3.783 1 64.88 400 THR B N 1
ATOM 6772 C CA . THR B 1 400 ? 23.891 13.273 -4.707 1 64.88 400 THR B CA 1
ATOM 6773 C C . THR B 1 400 ? 23.406 14.367 -5.652 1 64.88 400 THR B C 1
ATOM 6775 O O . THR B 1 400 ? 22.344 14.242 -6.258 1 64.88 400 THR B O 1
ATOM 6778 N N . GLY B 1 401 ? 24.109 15.406 -5.688 1 63.81 401 GLY B N 1
ATOM 6779 C CA . GLY B 1 401 ? 23.797 16.484 -6.605 1 63.81 401 GLY B CA 1
ATOM 6780 C C . GLY B 1 401 ? 22.906 17.547 -5.988 1 63.81 401 GLY B C 1
ATOM 6781 O O . GLY B 1 401 ? 22.719 18.625 -6.559 1 63.81 401 GLY B O 1
ATOM 6782 N N . ALA B 1 402 ? 22.328 17.172 -4.898 1 69.12 402 ALA B N 1
ATOM 6783 C CA . ALA B 1 402 ? 21.453 18.156 -4.266 1 69.12 402 ALA B CA 1
ATOM 6784 C C . ALA B 1 402 ? 22.25 19.172 -3.447 1 69.12 402 ALA B C 1
ATOM 6786 O O . ALA B 1 402 ? 23.125 18.781 -2.658 1 69.12 402 ALA B O 1
ATOM 6787 N N . VAL B 1 403 ? 21.906 20.375 -3.76 1 75.81 403 VAL B N 1
ATOM 6788 C CA . VAL B 1 403 ? 22.609 21.406 -3.012 1 75.81 403 VAL B CA 1
ATOM 6789 C C . VAL B 1 403 ? 21.766 21.844 -1.817 1 75.81 403 VAL B C 1
ATOM 6791 O O . VAL B 1 403 ? 22.281 22.062 -0.722 1 75.81 403 VAL B O 1
ATOM 6794 N N . MET B 1 404 ? 20.469 21.984 -1.991 1 92.81 404 MET B N 1
ATOM 6795 C CA . MET B 1 404 ? 19.562 22.375 -0.922 1 92.81 404 MET B CA 1
ATOM 6796 C C . MET B 1 404 ? 18.312 21.484 -0.918 1 92.81 404 MET B C 1
ATOM 6798 O O . MET B 1 404 ? 17.922 20.953 -1.96 1 92.81 404 MET B O 1
ATOM 6802 N N . ILE B 1 405 ? 17.766 21.344 0.288 1 94.12 405 ILE B N 1
ATOM 6803 C CA . ILE B 1 405 ? 16.578 20.5 0.403 1 94.12 405 ILE B CA 1
ATOM 6804 C C . ILE B 1 405 ? 15.5 21.234 1.179 1 94.12 405 ILE B C 1
ATOM 6806 O O . ILE B 1 405 ? 15.766 22.25 1.818 1 94.12 405 ILE B O 1
ATOM 6810 N N . THR B 1 406 ? 14.312 20.812 1.076 1 96.44 406 THR B N 1
ATOM 6811 C CA . THR B 1 406 ? 13.156 21.344 1.788 1 96.44 406 THR B CA 1
ATOM 6812 C C . THR B 1 406 ? 12.055 20.281 1.886 1 96.44 406 THR B C 1
ATOM 6814 O O . THR B 1 406 ? 12.258 19.125 1.518 1 96.44 406 THR B O 1
ATOM 6817 N N . SER B 1 407 ? 11.023 20.594 2.537 1 96.69 407 SER B N 1
ATOM 6818 C CA . SER B 1 407 ? 9.75 19.875 2.502 1 96.69 407 SER B CA 1
ATOM 6819 C C . SER B 1 407 ? 8.617 20.797 2.051 1 96.69 407 SER B C 1
ATOM 6821 O O . SER B 1 407 ? 8.25 21.734 2.756 1 96.69 407 SER B O 1
ATOM 6823 N N . PHE B 1 408 ? 8.117 20.484 0.927 1 97 408 PHE B N 1
ATOM 6824 C CA . PHE B 1 408 ? 7.047 21.312 0.366 1 97 408 PHE B CA 1
ATOM 6825 C C . PHE B 1 408 ? 5.824 21.297 1.274 1 97 408 PHE B C 1
ATOM 6827 O O . PHE B 1 408 ? 5.242 22.359 1.551 1 97 408 PHE B O 1
ATOM 6834 N N . ASN B 1 409 ? 5.426 20.203 1.792 1 95.69 409 ASN B N 1
ATOM 6835 C CA . ASN B 1 409 ? 4.27 20.062 2.668 1 95.69 409 ASN B CA 1
ATOM 6836 C C . ASN B 1 409 ? 4.438 20.875 3.953 1 95.69 409 ASN B C 1
ATOM 6838 O O . ASN B 1 409 ? 3.5 21.531 4.402 1 95.69 409 ASN B O 1
ATOM 6842 N N . MET B 1 410 ? 5.617 20.922 4.496 1 96.5 410 MET B N 1
ATOM 6843 C CA . MET B 1 410 ? 5.832 21.5 5.82 1 96.5 410 MET B CA 1
ATOM 6844 C C . MET B 1 410 ? 6.227 22.969 5.719 1 96.5 410 MET B C 1
ATOM 6846 O O . MET B 1 410 ? 5.93 23.75 6.613 1 96.5 410 MET B O 1
ATOM 6850 N N . MET B 1 411 ? 6.883 23.281 4.629 1 97.62 411 MET B N 1
ATOM 6851 C CA . MET B 1 411 ? 7.473 24.625 4.574 1 97.62 411 MET B CA 1
ATOM 6852 C C . MET B 1 411 ? 6.656 25.547 3.674 1 97.62 411 MET B C 1
ATOM 6854 O O . MET B 1 411 ? 6.82 26.766 3.715 1 97.62 411 MET B O 1
ATOM 6858 N N . ALA B 1 412 ? 5.785 24.969 2.904 1 97.44 412 ALA B N 1
ATOM 6859 C CA . ALA B 1 412 ? 4.926 25.812 2.074 1 97.44 412 ALA B CA 1
ATOM 6860 C C . ALA B 1 412 ? 3.826 26.453 2.906 1 97.44 412 ALA B C 1
ATOM 6862 O O . ALA B 1 412 ? 2.641 26.328 2.592 1 97.44 412 ALA B O 1
ATOM 6863 N N . GLN B 1 413 ? 4.246 27.156 3.883 1 97.81 413 GLN B N 1
ATOM 6864 C CA . GLN B 1 413 ? 3.387 27.875 4.812 1 97.81 413 GLN B CA 1
ATOM 6865 C C . GLN B 1 413 ? 3.791 29.344 4.895 1 97.81 413 GLN B C 1
ATOM 6867 O O . GLN B 1 413 ? 4.523 29.75 5.805 1 97.81 413 GLN B O 1
ATOM 6872 N N . PRO B 1 414 ? 3.203 30.141 4.066 1 97.94 414 PRO B N 1
ATOM 6873 C CA . PRO B 1 414 ? 3.65 31.531 3.932 1 97.94 414 PRO B CA 1
ATOM 6874 C C . PRO B 1 414 ? 3.543 32.312 5.238 1 97.94 414 PRO B C 1
ATOM 6876 O O . PRO B 1 414 ? 4.453 33.062 5.586 1 97.94 414 PRO B O 1
ATOM 6879 N N . ILE B 1 415 ? 2.514 32.156 5.988 1 97.88 415 ILE B N 1
ATOM 6880 C CA . ILE B 1 415 ? 2.314 32.969 7.188 1 97.88 415 ILE B CA 1
ATOM 6881 C C . ILE B 1 415 ? 3.252 32.5 8.297 1 97.88 415 ILE B C 1
ATOM 6883 O O . ILE B 1 415 ? 3.904 33.281 8.961 1 97.88 415 ILE B O 1
ATOM 6887 N N . ALA B 1 416 ? 3.305 31.203 8.508 1 97.75 416 ALA B N 1
ATOM 6888 C CA . ALA B 1 416 ? 4.27 30.672 9.461 1 97.75 416 ALA B CA 1
ATOM 6889 C C . ALA B 1 416 ? 5.695 31.062 9.086 1 97.75 416 ALA B C 1
ATOM 6891 O O . ALA B 1 416 ? 6.516 31.375 9.953 1 97.75 416 ALA B O 1
ATOM 6892 N N . GLY B 1 417 ? 5.957 31 7.801 1 98.12 417 GLY B N 1
ATOM 6893 C CA . GLY B 1 417 ? 7.266 31.406 7.312 1 98.12 417 GLY B CA 1
ATOM 6894 C C . GLY B 1 417 ? 7.59 32.875 7.59 1 98.12 417 GLY B C 1
ATOM 6895 O O . GLY B 1 417 ? 8.711 33.188 7.984 1 98.12 417 GLY B O 1
ATOM 6896 N N . LEU B 1 418 ? 6.617 33.719 7.344 1 98.19 418 LEU B N 1
ATOM 6897 C CA . LEU B 1 418 ? 6.824 35.125 7.617 1 98.19 418 LEU B CA 1
ATOM 6898 C C . LEU B 1 418 ? 7.062 35.375 9.102 1 98.19 418 LEU B C 1
ATOM 6900 O O . LEU B 1 418 ? 7.906 36.188 9.477 1 98.19 418 LEU B O 1
ATOM 6904 N N . MET B 1 419 ? 6.309 34.719 9.93 1 98.44 419 MET B N 1
ATOM 6905 C CA . MET B 1 419 ? 6.547 34.812 11.367 1 98.44 419 MET B CA 1
ATOM 6906 C C . MET B 1 419 ? 7.938 34.281 11.727 1 98.44 419 MET B C 1
ATOM 6908 O O . MET B 1 419 ? 8.617 34.875 12.578 1 98.44 419 MET B O 1
ATOM 6912 N N . PHE B 1 420 ? 8.305 33.219 11.117 1 98.62 420 PHE B N 1
ATOM 6913 C CA . PHE B 1 420 ? 9.625 32.656 11.344 1 98.62 420 PHE B CA 1
ATOM 6914 C C . PHE B 1 420 ? 10.719 33.656 11.008 1 98.62 420 PHE B C 1
ATOM 6916 O O . PHE B 1 420 ? 11.633 33.875 11.805 1 98.62 420 PHE B O 1
ATOM 6923 N N . LEU B 1 421 ? 10.617 34.281 9.812 1 98.25 421 LEU B N 1
ATOM 6924 C CA . LEU B 1 421 ? 11.609 35.281 9.383 1 98.25 421 LEU B CA 1
ATOM 6925 C C . LEU B 1 421 ? 11.633 36.469 10.32 1 98.25 421 LEU B C 1
ATOM 6927 O O . LEU B 1 421 ? 12.695 37.031 10.594 1 98.25 421 LEU B O 1
ATOM 6931 N N . ALA B 1 422 ? 10.516 36.844 10.797 1 98.38 422 ALA B N 1
ATOM 6932 C CA . ALA B 1 422 ? 10.445 37.938 11.766 1 98.38 422 ALA B CA 1
ATOM 6933 C C . ALA B 1 422 ? 11.18 37.562 13.055 1 98.38 422 ALA B C 1
ATOM 6935 O O . ALA B 1 422 ? 11.953 38.375 13.578 1 98.38 422 ALA B O 1
ATOM 6936 N N . PHE B 1 423 ? 10.898 36.406 13.57 1 98.5 423 PHE B N 1
ATOM 6937 C CA . PHE B 1 423 ? 11.562 35.938 14.781 1 98.5 423 PHE B CA 1
ATOM 6938 C C . PHE B 1 423 ? 13.055 35.781 14.547 1 98.5 423 PHE B C 1
ATOM 6940 O O . PHE B 1 423 ? 13.867 36.062 15.43 1 98.5 423 PHE B O 1
ATOM 6947 N N . LEU B 1 424 ? 13.414 35.25 13.359 1 97.88 424 LEU B N 1
ATOM 6948 C CA . LEU B 1 424 ? 14.812 35.031 13 1 97.88 424 LEU B CA 1
ATOM 6949 C C . LEU B 1 424 ? 15.586 36.344 13.016 1 97.88 424 LEU B C 1
ATOM 6951 O O . LEU B 1 424 ? 16.781 36.344 13.352 1 97.88 424 LEU B O 1
ATOM 6955 N N . SER B 1 425 ? 14.945 37.438 12.719 1 97.19 425 SER B N 1
ATOM 6956 C CA . SER B 1 425 ? 15.578 38.75 12.727 1 97.19 425 SER B CA 1
ATOM 6957 C C . SER B 1 425 ? 15.898 39.188 14.148 1 97.19 425 SER B C 1
ATOM 6959 O O . SER B 1 425 ? 16.703 40.125 14.359 1 97.19 425 SER B O 1
ATOM 6961 N N . GLN B 1 426 ? 15.25 38.688 15.102 1 97.06 426 GLN B N 1
ATOM 6962 C CA . GLN B 1 426 ? 15.414 38.969 16.516 1 97.06 426 GLN B CA 1
ATOM 6963 C C . GLN B 1 426 ? 15.039 40.438 16.828 1 97.06 426 GLN B C 1
ATOM 6965 O O . GLN B 1 426 ? 15.516 41 17.797 1 97.06 426 GLN B O 1
ATOM 6970 N N . ASN B 1 427 ? 14.273 41 15.969 1 97.38 427 ASN B N 1
ATOM 6971 C CA . ASN B 1 427 ? 13.734 42.344 16.203 1 97.38 427 ASN B CA 1
ATOM 6972 C C . ASN B 1 427 ? 12.586 42.312 17.203 1 97.38 427 ASN B C 1
ATOM 6974 O O . ASN B 1 427 ? 11.523 41.781 16.922 1 97.38 427 ASN B O 1
ATOM 6978 N N . PRO B 1 428 ? 12.781 42.906 18.297 1 96.88 428 PRO B N 1
ATOM 6979 C CA . PRO B 1 428 ? 11.773 42.812 19.359 1 96.88 428 PRO B CA 1
ATOM 6980 C C . PRO B 1 428 ? 10.445 43.469 18.953 1 96.88 428 PRO B C 1
ATOM 6982 O O . PRO B 1 428 ? 9.383 43 19.391 1 96.88 428 PRO B O 1
ATOM 6985 N N . ILE B 1 429 ? 10.438 44.469 18.141 1 97.88 429 ILE B N 1
ATOM 6986 C CA . ILE B 1 429 ? 9.219 45.156 17.703 1 97.88 429 ILE B CA 1
ATOM 6987 C C . ILE B 1 429 ? 8.383 44.188 16.859 1 97.88 429 ILE B C 1
ATOM 6989 O O . ILE B 1 429 ? 7.164 44.094 17.031 1 97.88 429 ILE B O 1
ATOM 6993 N N . LEU B 1 430 ? 9.031 43.5 15.945 1 98.12 430 LEU B N 1
ATOM 6994 C CA . LEU B 1 430 ? 8.328 42.531 15.102 1 98.12 430 LEU B CA 1
ATOM 6995 C C . LEU B 1 430 ? 7.785 41.375 15.93 1 98.12 430 LEU B C 1
ATOM 6997 O O . LEU B 1 430 ? 6.645 40.938 15.734 1 98.12 430 LEU B O 1
ATOM 7001 N N . ILE B 1 431 ? 8.641 40.875 16.812 1 98.25 431 ILE B N 1
ATOM 7002 C CA . ILE B 1 431 ? 8.25 39.719 17.656 1 98.25 431 ILE B CA 1
ATOM 7003 C C . ILE B 1 431 ? 7.07 40.125 18.547 1 98.25 431 ILE B C 1
ATOM 7005 O O . ILE B 1 431 ? 6.074 39.406 18.625 1 98.25 431 ILE B O 1
ATOM 7009 N N . LEU B 1 432 ? 7.207 41.312 19.203 1 98.06 432 LEU B N 1
ATOM 7010 C CA . LEU B 1 432 ? 6.129 41.781 20.062 1 98.06 432 LEU B CA 1
ATOM 7011 C C . LEU B 1 432 ? 4.867 42.062 19.234 1 98.06 432 LEU B C 1
ATOM 7013 O O . LEU B 1 432 ? 3.754 41.812 19.719 1 98.06 432 LEU B O 1
ATOM 7017 N N . GLY B 1 433 ? 5.051 42.625 18.062 1 98.38 433 GLY B N 1
ATOM 7018 C CA . GLY B 1 433 ? 3.916 42.844 17.188 1 98.38 433 GLY B CA 1
ATOM 7019 C C . GLY B 1 433 ? 3.146 41.562 16.875 1 98.38 433 GLY B C 1
ATOM 7020 O O . GLY B 1 433 ? 1.913 41.562 16.875 1 98.38 433 GLY B O 1
ATOM 7021 N N . ILE B 1 434 ? 3.836 40.438 16.594 1 98.62 434 ILE B N 1
ATOM 7022 C CA . ILE B 1 434 ? 3.227 39.156 16.281 1 98.62 434 ILE B CA 1
ATOM 7023 C C . ILE B 1 434 ? 2.484 38.625 17.516 1 98.62 434 ILE B C 1
ATOM 7025 O O . ILE B 1 434 ? 1.376 38.094 17.406 1 98.62 434 ILE B O 1
ATOM 7029 N N . ILE B 1 435 ? 3.076 38.781 18.688 1 98.56 435 ILE B N 1
ATOM 7030 C CA . ILE B 1 435 ? 2.471 38.312 19.938 1 98.56 435 ILE B CA 1
ATOM 7031 C C . ILE B 1 435 ? 1.222 39.125 20.234 1 98.56 435 ILE B C 1
ATOM 7033 O O . ILE B 1 435 ? 0.182 38.562 20.609 1 98.56 435 ILE B O 1
ATOM 7037 N N . ILE B 1 436 ? 1.279 40.469 20.078 1 98.56 436 ILE B N 1
ATOM 7038 C CA . ILE B 1 436 ? 0.139 41.344 20.312 1 98.56 436 ILE B CA 1
ATOM 7039 C C . ILE B 1 436 ? -0.985 41 19.328 1 98.56 436 ILE B C 1
ATOM 7041 O O . ILE B 1 436 ? -2.156 40.969 19.719 1 98.56 436 ILE B O 1
ATOM 7045 N N . LEU B 1 437 ? -0.608 40.812 18.109 1 98.44 437 LEU B N 1
ATOM 7046 C CA . LEU B 1 437 ? -1.604 40.438 17.109 1 98.44 437 LEU B CA 1
ATOM 7047 C C . LEU B 1 437 ? -2.33 39.156 17.531 1 98.44 437 LEU B C 1
ATOM 7049 O O . LEU B 1 437 ? -3.535 39 17.297 1 98.44 437 LEU B O 1
ATOM 7053 N N . TYR B 1 438 ? -1.61 38.188 18.078 1 98.38 438 TYR B N 1
ATOM 7054 C CA . TYR B 1 438 ? -2.232 36.969 18.547 1 98.38 438 TYR B CA 1
ATOM 7055 C C . TYR B 1 438 ? -3.326 37.25 19.562 1 98.38 438 TYR B C 1
ATOM 7057 O O . TYR B 1 438 ? -4.434 36.719 19.469 1 98.38 438 TYR B O 1
ATOM 7065 N N . PHE B 1 439 ? -2.996 38.094 20.547 1 98.19 439 PHE B N 1
ATOM 7066 C CA . PHE B 1 439 ? -3.953 38.375 21.609 1 98.19 439 PHE B CA 1
ATOM 7067 C C . PHE B 1 439 ? -5.152 39.125 21.078 1 98.19 439 PHE B C 1
ATOM 7069 O O . PHE B 1 439 ? -6.281 38.938 21.531 1 98.19 439 PHE B O 1
ATOM 7076 N N . ILE B 1 440 ? -4.914 40 20.141 1 98.25 440 ILE B N 1
ATOM 7077 C CA . ILE B 1 440 ? -6.023 40.719 19.484 1 98.25 440 ILE B CA 1
ATOM 7078 C C . ILE B 1 440 ? -6.934 39.688 18.797 1 98.25 440 ILE B C 1
ATOM 7080 O O . ILE B 1 440 ? -8.156 39.75 18.953 1 98.25 440 ILE B O 1
ATOM 7084 N N . LEU B 1 441 ? -6.355 38.812 18.016 1 98 441 LEU B N 1
ATOM 7085 C CA . LEU B 1 441 ? -7.121 37.781 17.312 1 98 441 LEU B CA 1
ATOM 7086 C C . LEU B 1 441 ? -7.828 36.844 18.281 1 98 441 LEU B C 1
ATOM 7088 O O . LEU B 1 441 ? -8.953 36.406 18.031 1 98 441 LEU B O 1
ATOM 7092 N N . LEU B 1 442 ? -7.09 36.531 19.375 1 97.88 442 LEU B N 1
ATOM 7093 C CA . LEU B 1 442 ? -7.668 35.656 20.406 1 97.88 442 LEU B CA 1
ATOM 7094 C C . LEU B 1 442 ? -8.953 36.281 20.953 1 97.88 442 LEU B C 1
ATOM 7096 O O . LEU B 1 442 ? -9.969 35.594 21.062 1 97.88 442 LEU B O 1
ATOM 7100 N N . ILE B 1 443 ? -8.93 37.531 21.266 1 97.56 443 ILE B N 1
ATOM 7101 C CA . ILE B 1 443 ? -10.086 38.219 21.828 1 97.56 443 ILE B CA 1
ATOM 7102 C C . ILE B 1 443 ? -11.211 38.25 20.797 1 97.56 443 ILE B C 1
ATOM 7104 O O . ILE B 1 443 ? -12.375 38 21.125 1 97.56 443 ILE B O 1
ATOM 7108 N N . VAL B 1 444 ? -10.867 38.562 19.594 1 96.88 444 VAL B N 1
ATOM 7109 C CA . VAL B 1 444 ? -11.859 38.656 18.531 1 96.88 444 VAL B CA 1
ATOM 7110 C C . VAL B 1 444 ? -12.539 37.312 18.328 1 96.88 444 VAL B C 1
ATOM 7112 O O . VAL B 1 444 ? -13.766 37.219 18.234 1 96.88 444 VAL B O 1
ATOM 7115 N N . VAL B 1 445 ? -11.797 36.219 18.297 1 96.5 445 VAL B N 1
ATOM 7116 C CA . VAL B 1 445 ? -12.328 34.875 18.016 1 96.5 445 VAL B CA 1
ATOM 7117 C C . VAL B 1 445 ? -13.141 34.406 19.219 1 96.5 445 VAL B C 1
ATOM 7119 O O . VAL B 1 445 ? -14.242 33.875 19.047 1 96.5 445 VAL B O 1
ATOM 7122 N N . LYS B 1 446 ? -12.594 34.625 20.422 1 95.44 446 LYS B N 1
ATOM 7123 C CA . LYS B 1 446 ? -13.289 34.156 21.609 1 95.44 446 LYS B CA 1
ATOM 7124 C C . LYS B 1 446 ? -14.602 34.906 21.812 1 95.44 446 LYS B C 1
ATOM 7126 O O . LYS B 1 446 ? -15.602 34.312 22.234 1 95.44 446 LYS B O 1
ATOM 7131 N N . LYS B 1 447 ? -14.633 36.156 21.516 1 95.62 447 LYS B N 1
ATOM 7132 C CA . LYS B 1 447 ? -15.828 36.969 21.719 1 95.62 447 LYS B CA 1
ATOM 7133 C C . LYS B 1 447 ? -16.875 36.688 20.641 1 95.62 447 LYS B C 1
ATOM 7135 O O . LYS B 1 447 ? -18.078 36.844 20.891 1 95.62 447 LYS B O 1
ATOM 7140 N N . ASN B 1 448 ? -16.406 36.312 19.516 1 96.75 448 ASN B N 1
ATOM 7141 C CA . ASN B 1 448 ? -17.328 36.156 18.391 1 96.75 448 ASN B CA 1
ATOM 7142 C C . ASN B 1 448 ? -17.359 34.688 17.906 1 96.75 448 ASN B C 1
ATOM 7144 O O . ASN B 1 448 ? -17.594 34.438 16.719 1 96.75 448 ASN B O 1
ATOM 7148 N N . LYS B 1 449 ? -17.062 33.812 18.656 1 94.44 449 LYS B N 1
ATOM 7149 C CA . LYS B 1 449 ? -16.906 32.406 18.266 1 94.44 449 LYS B CA 1
ATOM 7150 C C . LYS B 1 449 ? -18.156 31.891 17.578 1 94.44 449 LYS B C 1
ATOM 7152 O O . LYS B 1 449 ? -18.078 31.312 16.484 1 94.44 449 LYS B O 1
ATOM 7157 N N . GLU B 1 450 ? -19.312 31.984 18.188 1 94.19 450 GLU B N 1
ATOM 7158 C CA . GLU B 1 450 ? -20.562 31.484 17.625 1 94.19 450 GLU B CA 1
ATOM 7159 C C . GLU B 1 450 ? -20.891 32.156 16.312 1 94.19 450 GLU B C 1
ATOM 7161 O O . GLU B 1 450 ? -21.359 31.516 15.367 1 94.19 450 GLU B O 1
ATOM 7166 N N . ARG B 1 451 ? -20.656 33.469 16.312 1 96.69 451 ARG B N 1
ATOM 7167 C CA . ARG B 1 451 ? -20.906 34.219 15.086 1 96.69 451 ARG B CA 1
ATOM 7168 C C . ARG B 1 451 ? -20 33.781 13.953 1 96.69 451 ARG B C 1
ATOM 7170 O O . ARG B 1 451 ? -20.438 33.656 12.805 1 96.69 451 ARG B O 1
ATOM 7177 N N . ILE B 1 452 ? -18.797 33.531 14.258 1 96.69 452 ILE B N 1
ATOM 7178 C CA . ILE B 1 452 ? -17.828 33.094 13.273 1 96.69 452 ILE B CA 1
ATOM 7179 C C . ILE B 1 452 ? -18.219 31.719 12.742 1 96.69 452 ILE B C 1
ATOM 7181 O O . ILE B 1 452 ? -18.25 31.5 11.531 1 96.69 452 ILE B O 1
ATOM 7185 N N . HIS B 1 453 ? -18.547 30.766 13.609 1 96.19 453 HIS B N 1
ATOM 7186 C CA . HIS B 1 453 ? -18.953 29.422 13.211 1 96.19 453 HIS B CA 1
ATOM 7187 C C . HIS B 1 453 ? -20.203 29.469 12.336 1 96.19 453 HIS B C 1
ATOM 7189 O O . HIS B 1 453 ? -20.281 28.766 11.328 1 96.19 453 HIS B O 1
ATOM 7195 N N . ASN B 1 454 ? -21.188 30.25 12.742 1 96.69 454 ASN B N 1
ATOM 7196 C CA . ASN B 1 454 ? -22.406 30.375 11.961 1 96.69 454 ASN B CA 1
ATOM 7197 C C . ASN B 1 454 ? -22.125 30.969 10.578 1 96.69 454 ASN B C 1
ATOM 7199 O O . ASN B 1 454 ? -22.719 30.531 9.586 1 96.69 454 ASN B O 1
ATOM 7203 N N . TYR B 1 455 ? -21.297 31.984 10.578 1 96.44 455 TYR B N 1
ATOM 7204 C CA . TYR B 1 455 ? -20.922 32.594 9.312 1 96.44 455 TYR B CA 1
ATOM 7205 C C . TYR B 1 455 ? -20.297 31.578 8.375 1 96.44 455 TYR B C 1
ATOM 7207 O O . TYR B 1 455 ? -20.641 31.5 7.195 1 96.44 455 TYR B O 1
ATOM 7215 N N . ILE B 1 456 ? -19.375 30.781 8.828 1 95.69 456 ILE B N 1
ATOM 7216 C CA . ILE B 1 456 ? -18.688 29.766 8.039 1 95.69 456 ILE B CA 1
ATOM 7217 C C . ILE B 1 456 ? -19.703 28.734 7.523 1 95.69 456 ILE B C 1
ATOM 7219 O O . ILE B 1 456 ? -19.641 28.328 6.363 1 95.69 456 ILE B O 1
ATOM 7223 N N . GLU B 1 457 ? -20.641 28.359 8.398 1 95.69 457 GLU B N 1
ATOM 7224 C CA . GLU B 1 457 ? -21.656 27.391 7.996 1 95.69 457 GLU B CA 1
ATOM 7225 C C . GLU B 1 457 ? -22.531 27.953 6.871 1 95.69 457 GLU B C 1
ATOM 7227 O O . GLU B 1 457 ? -22.844 27.234 5.914 1 95.69 457 GLU B O 1
ATOM 7232 N N . VAL B 1 458 ? -22.875 29.156 7.039 1 95.12 458 VAL B N 1
ATOM 7233 C CA . VAL B 1 458 ? -23.734 29.797 6.039 1 95.12 458 VAL B CA 1
ATOM 7234 C C . VAL B 1 458 ? -22.984 29.906 4.715 1 95.12 458 VAL B C 1
ATOM 7236 O O . VAL B 1 458 ? -23.547 29.625 3.652 1 95.12 458 VAL B O 1
ATOM 7239 N N . GLN B 1 459 ? -21.766 30.375 4.766 1 94.31 459 GLN B N 1
ATOM 7240 C CA . GLN B 1 459 ? -20.969 30.5 3.551 1 94.31 459 GLN B CA 1
ATOM 7241 C C . GLN B 1 459 ? -20.766 29.141 2.883 1 94.31 459 GLN B C 1
ATOM 7243 O O . GLN B 1 459 ? -20.812 29.031 1.655 1 94.31 459 GLN B O 1
ATOM 7248 N N . ALA B 1 460 ? -20.438 28.094 3.65 1 94.19 460 ALA B N 1
ATOM 7249 C CA . ALA B 1 460 ? -20.234 26.75 3.123 1 94.19 460 ALA B CA 1
ATOM 7250 C C . ALA B 1 460 ? -21.484 26.234 2.418 1 94.19 460 ALA B C 1
ATOM 7252 O O . ALA B 1 460 ? -21.406 25.578 1.375 1 94.19 460 ALA B O 1
ATOM 7253 N N . GLU B 1 461 ? -22.656 26.562 2.967 1 93.25 461 GLU B N 1
ATOM 7254 C CA . GLU B 1 461 ? -23.922 26.078 2.434 1 93.25 461 GLU B CA 1
ATOM 7255 C C . GLU B 1 461 ? -24.281 26.766 1.128 1 93.25 461 GLU B C 1
ATOM 7257 O O . GLU B 1 461 ? -25.156 26.312 0.388 1 93.25 461 GLU B O 1
ATOM 7262 N N . LYS B 1 462 ? -23.609 27.844 0.882 1 92.94 462 LYS B N 1
ATOM 7263 C CA . LYS B 1 462 ? -23.828 28.531 -0.382 1 92.94 462 LYS B CA 1
ATOM 7264 C C . LYS B 1 462 ? -23.234 27.75 -1.55 1 92.94 462 LYS B C 1
ATOM 7266 O O . LYS B 1 462 ? -23.578 28 -2.707 1 92.94 462 LYS B O 1
ATOM 7271 N N . ASN B 1 463 ? -22.297 26.891 -1.24 1 90.5 463 ASN B N 1
ATOM 7272 C CA . ASN B 1 463 ? -21.656 26.109 -2.287 1 90.5 463 ASN B CA 1
ATOM 7273 C C . ASN B 1 463 ? -22.516 24.938 -2.736 1 90.5 463 ASN B C 1
ATOM 7275 O O . ASN B 1 463 ? -23.125 24.266 -1.909 1 90.5 463 ASN B O 1
ATOM 7279 N N . ILE B 1 464 ? -22.641 24.734 -4.039 1 75 464 ILE B N 1
ATOM 7280 C CA . ILE B 1 464 ? -23.469 23.688 -4.613 1 75 464 ILE B CA 1
ATOM 7281 C C . ILE B 1 464 ? -22.594 22.5 -5.043 1 75 464 ILE B C 1
ATOM 7283 O O . ILE B 1 464 ? -21.547 22.688 -5.668 1 75 464 ILE B O 1
#

pLDDT: mean 90.67, std 7.92, range [50.94, 98.62]

InterPro domains:
  IPR004703 Phosphotransferase system, sugar-specific permease component [PF03611] (10-400)
  IPR013014 Phosphotransferase system, EIIC component, type 2 [PS51104] (7-447)
  IPR013853 Galactitol permease IIC component [PIRSF006304] (4-461)
  IPR013853 Galactitol permease IIC component [PTHR37324] (5-460)

Nearest PDB structures (foldseek):
  4rp9-assembly1_A  TM=6.756E-01  e=3.172E-07  Escherichia coli K-12
  4rp8-assembly1_C  TM=6.834E-01  e=1.330E-06  Escherichia coli K-12
  2yfb-assembly1_A  TM=2.154E-01  e=9.405E+00  Pseudomonas putida KT2440
  4rp9-assembly1_A  TM=6.925E-01  e=2.950E-07  Escherichia coli K-12